Protein AF-0000000067248033 (afdb_homodimer)

Radius of gyration: 39.48 Å; Cα contacts (8 Å, |Δi|>4): 2418; chains: 2; bounding box: 110×123×158 Å

Organism: Chlamydomonas reinhardtii (NCBI:txid3055)

Sequence (1042 aa):
MGVQPKLSKCLLALSTLALLACLPQAQSFDQSAPLQSVLKRLERQSDRYDADLTDLVAFPSVSALPDHLPHLLAAADWLVERLRQAGLQNMEILPTEGPHPVVYAEWLSAPRAANGTAAPTVLIYGHYDVQPVDPLELWDTPPFQVVKRDGYYYGRGVDDDKGGLLEALQAVEAWLQETGTLPVNVKFLLEGQEEVMSPHLTPFLRRHAGRLAADLALSADGGQPAADRGGLSLGLRGVVGAQLEVVTAGTDMHSGMKGGAVANPNAVLAALLAGMHDPATHAITVQGFYDDVLPVTDQDRRDVEAYGFDAEQEMSDLGLYGHVGEQGYSVLEQRWHRPTLEVVGMSGGFTGEGIKTVIPARASAKISCRLVPKQTPADILDKLQKHVAAHCPAYARCSLSALGGGAFPWTNPRDSPALAAAAEVHEALSGRPPLFLRDGATIPALAAFQQELKVDTTKFGWGLSDKIHAPNERLLAEMYDKGRRAWAIILERLAVAHGTFDEAAFGTAGSAAGKGAHDELMGVQPKLSKCLLALSTLALLACLPQAQSFDQSAPLQSVLKRLERQSDRYDADLTDLVAFPSVSALPDHLPHLLAAADWLVERLRQAGLQNMEILPTEGPHPVVYAEWLSAPRAANGTAAPTVLIYGHYDVQPVDPLELWDTPPFQVVKRDGYYYGRGVDDDKGGLLEALQAVEAWLQETGTLPVNVKFLLEGQEEVMSPHLTPFLRRHAGRLAADLALSADGGQPAADRGGLSLGLRGVVGAQLEVVTAGTDMHSGMKGGAVANPNAVLAALLAGMHDPATHAITVQGFYDDVLPVTDQDRRDVEAYGFDAEQEMSDLGLYGHVGEQGYSVLEQRWHRPTLEVVGMSGGFTGEGIKTVIPARASAKISCRLVPKQTPADILDKLQKHVAAHCPAYARCSLSALGGGAFPWTNPRDSPALAAAAEVHEALSGRPPLFLRDGATIPALAAFQQELKVDTTKFGWGLSDKIHAPNERLLAEMYDKGRRAWAIILERLAVAHGTFDEAAFGTAGSAAGKGAHDEL

Secondary structure (DSSP, 8-state):
----------------------------PPPPHHHHHHHHHHHHTHHHHHHHHHHHHTS--BTT-GGGHHHHHHHHHHHHHHHHHTT-EEEEEE--SSS--EEEEEE--PPPPTTSPPPPEEEEEEE--B-----GGG-SS-TTS-EEETTEEESTTTTTTHHHHHHHHHHHHHHHHHHSS-SSEEEEEEES-GGGT-TTHHHHHHHTTTTT--SEEEESS---SBTTB-EEEEEE-EEEEEEEEEE--SS-EEHHHHTTSB--HHHHHHHHHHTTB-TTT--B-STTTTTTPPPPPHHHHHHHHHHT--HHHHHHHHT-S-B--STTS-HHHHHHHS---EEEEEEEE--SSS---EE-SEEEEEEEEEE-TT--HHHHHHHHHHHHHHH--TTSEEEEEEEEEEE--EE--TT-HHHHHHHHHHHHHHSSPPEEEEES---HHHHHIIIII---EEE------BTTTSTT-EEEHHHHHHHHHHHHHHHHHHHHHTT---GGGG--GGGGGGSSTTTT-/--------------------------------HHHHHHHHHHHHTHHHHHHHHHHHHTS--BTT-GGGHHHHHHHHHHHHHHHHHTT-EEEEEE--SSS--EEEEEE--PPPPTTSPPPPEEEEEEE--B-----GGG-SS-TTS-EEETTEEESTTTTTTHHHHHHHHHHHHHHHHHHSS-SSEEEEEEES-GGGT-TTHHHHHHHTTTTT--SEEEESS---SBTTB-EEEEEE-EEEEEEEEEE--SS-EEHHHHTTSB--HHHHHHHHHHTTB-TTT--B-STTTTTTPPPPPHHHHHHHHHHT--HHHHHHHHT-S-B--STTS-HHHHHHHS---EEEEEEEE--SSS---EE-SEEEEEEEEEE-TT--HHHHHHHHHHHHHHH--TTSEEEEEEEEEEE--EE--TT-HHHHHHHHHHHHHHSSPPEEEEES---HHHHHIIIII---EEE------BTTTSTT-EEEHHHHHHHHHHHHHHHHHHHHHTT---GGGG--GGGSSTTSGGG--

InterPro domains:
  IPR002933 Peptidase M20 [PF01546] (123-492)
  IPR011650 Peptidase M20, dimerisation domain [PF07687] (235-395)
  IPR051458 Cytosolic and Metallo Dipeptidase [PTHR43270] (31-494)

Nearest PDB structures (foldseek):
  3dlj-assembly3_A  TM=8.878E-01  e=5.928E-41  Homo sapiens
  3dlj-assembly3_B  TM=8.901E-01  e=8.765E-41  Homo sapiens
  4mmo-assembly1_A  TM=8.861E-01  e=3.312E-39  Saccharolobus solfataricus P2
  2pok-assembly1_B  TM=8.246E-01  e=1.142E-34  Streptococcus pneumoniae TIGR4
  4mmo-assembly1_B  TM=8.277E-01  e=6.440E-29  Saccharolobus solfataricus P2

Structure (mmCIF, N/CA/C/O backbone):
data_AF-0000000067248033-model_v1
#
loop_
_entity.id
_entity.type
_entity.pdbx_description
1 polymer 'Peptidase M20 dimerisation domain-containing protein'
#
loop_
_atom_site.group_PDB
_atom_site.id
_atom_site.type_symbol
_atom_site.label_atom_id
_atom_site.label_alt_id
_atom_site.label_comp_id
_atom_site.label_asym_id
_atom_site.label_entity_id
_atom_site.label_seq_id
_atom_site.pdbx_PDB_ins_code
_atom_site.Cartn_x
_atom_site.Cartn_y
_ato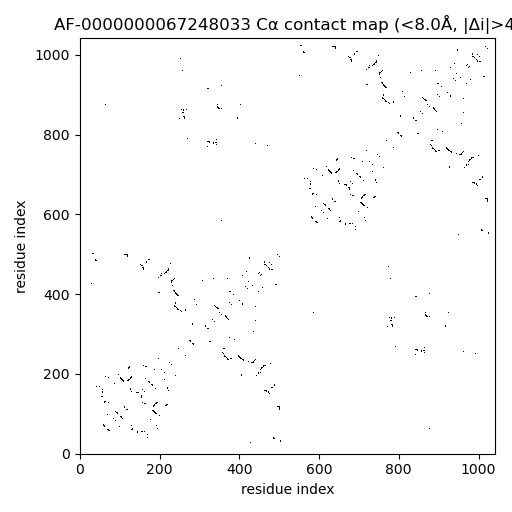m_site.Cartn_z
_atom_site.occupancy
_atom_site.B_iso_or_equiv
_atom_site.auth_seq_id
_atom_site.auth_comp_id
_atom_site.auth_asym_id
_atom_site.auth_atom_id
_atom_site.pdbx_PDB_model_num
ATOM 1 N N . MET A 1 1 ? 60.844 23.609 72.125 1 25.2 1 MET A N 1
ATOM 2 C CA . MET A 1 1 ? 59.688 24.078 72.875 1 25.2 1 MET A CA 1
ATOM 3 C C . MET A 1 1 ? 59 25.219 72.125 1 25.2 1 MET A C 1
ATOM 5 O O . MET A 1 1 ? 58.219 25.969 72.75 1 25.2 1 MET A O 1
ATOM 9 N N . GLY A 1 2 ? 59.406 25.391 70.812 1 28.91 2 GLY A N 1
ATOM 10 C CA . GLY A 1 2 ? 59.156 26.609 70.062 1 28.91 2 GLY A CA 1
ATOM 11 C C . GLY A 1 2 ? 57.656 26.859 69.875 1 28.91 2 GLY A C 1
ATOM 12 O O . GLY A 1 2 ? 56.875 25.922 69.812 1 28.91 2 GLY A O 1
ATOM 13 N N . VAL A 1 3 ? 57.25 28.047 70.312 1 31.11 3 VAL A N 1
ATOM 14 C CA . VAL A 1 3 ? 56.062 28.891 70.5 1 31.11 3 VAL A CA 1
ATOM 15 C C . VAL A 1 3 ? 55.312 29.031 69.188 1 31.11 3 VAL A C 1
ATOM 17 O O . VAL A 1 3 ? 55.812 29.641 68.188 1 31.11 3 VAL A O 1
ATOM 20 N N . GLN A 1 4 ? 54.719 27.891 68.625 1 26.83 4 GLN A N 1
ATOM 21 C CA . GLN A 1 4 ? 54.094 27.938 67.312 1 26.83 4 GLN A CA 1
ATOM 22 C C . GLN A 1 4 ? 52.906 28.891 67.312 1 26.83 4 GLN A C 1
ATOM 24 O O . GLN A 1 4 ? 52 28.781 68.125 1 26.83 4 GLN A O 1
ATOM 29 N N . PRO A 1 5 ? 52.969 30.109 66.812 1 26.28 5 PRO A N 1
ATOM 30 C CA . PRO A 1 5 ? 52 31.219 66.875 1 26.28 5 PRO A CA 1
ATOM 31 C C . PRO A 1 5 ? 50.656 30.906 66.188 1 26.28 5 PRO A C 1
ATOM 33 O O . PRO A 1 5 ? 50.625 30.734 65 1 26.28 5 PRO A O 1
ATOM 36 N N . LYS A 1 6 ? 50.062 29.75 66.312 1 24.97 6 LYS A N 1
ATOM 37 C CA . LYS A 1 6 ? 49.062 29.5 65.25 1 24.97 6 LYS A CA 1
ATOM 38 C C . LYS A 1 6 ? 48.094 30.672 65.125 1 24.97 6 LYS A C 1
ATOM 40 O O . LYS A 1 6 ? 47.781 31.344 66.125 1 24.97 6 LYS A O 1
ATOM 45 N N . LEU A 1 7 ? 47.531 31.062 63.875 1 24 7 LEU A N 1
ATOM 46 C CA . LEU A 1 7 ? 46.812 32 63 1 24 7 LEU A CA 1
ATOM 47 C C . LEU A 1 7 ? 45.344 32.094 63.406 1 24 7 LEU A C 1
ATOM 49 O O . LEU A 1 7 ? 44.688 31.062 63.594 1 24 7 LEU A O 1
ATOM 53 N N . SER A 1 8 ? 44.938 33.094 64.062 1 21.25 8 SER A N 1
ATOM 54 C CA . SER A 1 8 ? 43.594 33.469 64.5 1 21.25 8 SER A CA 1
ATOM 55 C C . SER A 1 8 ? 42.656 33.594 63.281 1 21.25 8 SER A C 1
ATOM 57 O O . SER A 1 8 ? 42.938 34.375 62.375 1 21.25 8 SER A O 1
ATOM 59 N N . LYS A 1 9 ? 42.094 32.438 62.812 1 27.03 9 LYS A N 1
ATOM 60 C CA . LYS A 1 9 ? 41.125 32.344 61.719 1 27.03 9 LYS A CA 1
ATOM 61 C C . LYS A 1 9 ? 40 33.375 61.906 1 27.03 9 LYS A C 1
ATOM 63 O O . LYS A 1 9 ? 39.281 33.344 62.906 1 27.03 9 LYS A O 1
ATOM 68 N N . CYS A 1 10 ? 40.188 34.656 61.469 1 22.3 10 CYS A N 1
ATOM 69 C CA . CYS A 1 10 ? 39.188 35.719 61.344 1 22.3 10 CYS A CA 1
ATOM 70 C C . CYS A 1 10 ? 37.938 35.219 60.625 1 22.3 10 CYS A C 1
ATOM 72 O O . CYS A 1 10 ? 38.062 34.719 59.5 1 22.3 10 CYS A O 1
ATOM 74 N N . LEU A 1 11 ? 36.906 34.844 61.281 1 27.97 11 LEU A N 1
ATOM 75 C CA . LEU A 1 11 ? 35.531 34.469 60.906 1 27.97 11 LEU A CA 1
ATOM 76 C C . LEU A 1 11 ? 34.875 35.594 60.125 1 27.97 11 LEU A C 1
ATOM 78 O O . LEU A 1 11 ? 34.562 36.656 60.688 1 27.97 11 LEU A O 1
ATOM 82 N N . LEU A 1 12 ? 35.469 35.969 58.938 1 28.22 12 LEU A N 1
ATOM 83 C CA . LEU A 1 12 ? 34.719 36.938 58.125 1 28.22 12 LEU A CA 1
ATOM 84 C C . LEU A 1 12 ? 33.281 36.406 57.844 1 28.22 12 LEU A C 1
ATOM 86 O O . LEU A 1 12 ? 33.125 35.312 57.312 1 28.22 12 LEU A O 1
ATOM 90 N N . ALA A 1 13 ? 32.312 36.781 58.625 1 28.95 13 ALA A N 1
ATOM 91 C CA . ALA A 1 13 ? 30.875 36.625 58.438 1 28.95 13 ALA A CA 1
ATOM 92 C C . ALA A 1 13 ? 30.438 37.219 57.094 1 28.95 13 ALA A C 1
ATOM 94 O O . ALA A 1 13 ? 30.531 38.406 56.875 1 28.95 13 ALA A O 1
ATOM 95 N N . LEU A 1 14 ? 30.812 36.562 56 1 30.64 14 LEU A N 1
ATOM 96 C CA . LEU A 1 14 ? 30.297 36.906 54.656 1 30.64 14 LEU A CA 1
ATOM 97 C C . LEU A 1 14 ? 28.781 37.062 54.719 1 30.64 14 LEU A C 1
ATOM 99 O O . LEU A 1 14 ? 28.062 36.125 55.062 1 30.64 14 LEU A O 1
ATOM 103 N N . SER A 1 15 ? 28.281 38.281 55.062 1 29.05 15 SER A N 1
ATOM 104 C CA . SER A 1 15 ? 26.891 38.625 54.906 1 29.05 15 SER A CA 1
ATOM 105 C C . SER A 1 15 ? 26.422 38.375 53.469 1 29.05 15 SER A C 1
ATOM 107 O O . SER A 1 15 ? 27 38.875 52.5 1 29.05 15 SER A O 1
ATOM 109 N N . THR A 1 16 ? 26.031 37.156 53.219 1 32.69 16 THR A N 1
ATOM 110 C CA . THR A 1 16 ? 25.359 36.812 51.969 1 32.69 16 THR A CA 1
ATOM 111 C C . THR A 1 16 ? 24.219 37.781 51.688 1 32.69 16 THR A C 1
ATOM 113 O O . THR A 1 16 ? 23.234 37.812 52.406 1 32.69 16 THR A O 1
ATOM 116 N N . LEU A 1 17 ? 24.5 39.031 51.25 1 30.44 17 LEU A N 1
ATOM 117 C CA . LEU A 1 17 ? 23.453 39.844 50.656 1 30.44 17 LEU A CA 1
ATOM 118 C C . LEU A 1 17 ? 22.672 39.062 49.625 1 30.44 17 LEU A C 1
ATOM 120 O O . LEU A 1 17 ? 23.234 38.656 48.594 1 30.44 17 LEU A O 1
ATOM 124 N N . ALA A 1 18 ? 21.672 38.375 50.062 1 32.44 18 ALA A N 1
ATOM 125 C CA . ALA A 1 18 ? 20.672 37.781 49.156 1 32.44 18 ALA A CA 1
ATOM 126 C C . ALA A 1 18 ? 20.141 38.844 48.188 1 32.44 18 ALA A C 1
ATOM 128 O O . ALA A 1 18 ? 19.469 39.781 48.594 1 32.44 18 ALA A O 1
ATOM 129 N N . LEU A 1 19 ? 20.938 39.125 47.188 1 30.83 19 LEU A N 1
ATOM 130 C CA . LEU A 1 19 ? 20.312 39.844 46.062 1 30.83 19 LEU A CA 1
ATOM 131 C C . LEU A 1 19 ? 19 39.188 45.688 1 30.83 19 LEU A C 1
ATOM 133 O O . LEU A 1 19 ? 19 38.062 45.156 1 30.83 19 LEU A O 1
ATOM 137 N N . LEU A 1 20 ? 17.984 39.375 46.438 1 30.14 20 LEU A N 1
ATOM 138 C CA . LEU A 1 20 ? 16.672 39.094 45.875 1 30.14 20 LEU A CA 1
ATOM 139 C C . LEU A 1 20 ? 16.547 39.625 44.469 1 30.14 20 LEU A C 1
ATOM 141 O O . LEU A 1 20 ? 16.578 40.844 44.25 1 30.14 20 LEU A O 1
ATOM 145 N N . ALA A 1 21 ? 17.031 38.875 43.5 1 32.47 21 ALA A N 1
ATOM 146 C CA . ALA A 1 21 ? 16.672 39.156 42.125 1 32.47 21 ALA A CA 1
ATOM 147 C C . ALA A 1 21 ? 15.211 39.562 42 1 32.47 21 ALA A C 1
ATOM 149 O O . ALA A 1 21 ? 14.32 38.812 42.406 1 32.47 21 ALA A O 1
ATOM 150 N N . CYS A 1 22 ? 15.008 40.844 42.219 1 30.5 22 CYS A N 1
ATOM 151 C CA . CYS A 1 22 ? 13.703 41.344 41.781 1 30.5 22 CYS A CA 1
ATOM 152 C C . CYS A 1 22 ? 13.227 40.625 40.531 1 30.5 22 CYS A C 1
ATOM 154 O O . CYS A 1 22 ? 13.773 40.844 39.438 1 30.5 22 CYS A O 1
ATOM 156 N N . LEU A 1 23 ? 12.898 39.406 40.719 1 34.84 23 LEU A N 1
ATOM 157 C CA . LEU A 1 23 ? 12.195 38.844 39.562 1 34.84 23 LEU A CA 1
ATOM 158 C C . LEU A 1 23 ? 11.219 39.844 38.969 1 34.84 23 LEU A C 1
ATOM 160 O O . LEU A 1 23 ? 10.492 40.531 39.719 1 34.84 23 LEU A O 1
ATOM 164 N N . PRO A 1 24 ? 11.578 40.438 37.844 1 34.62 24 PRO A N 1
ATOM 165 C CA . PRO A 1 24 ? 10.555 41.312 37.281 1 34.62 24 PRO A CA 1
ATOM 166 C C . PRO A 1 24 ? 9.141 40.781 37.531 1 34.62 24 PRO A C 1
ATOM 168 O O . PRO A 1 24 ? 8.883 39.594 37.438 1 34.62 24 PRO A O 1
ATOM 171 N N . GLN A 1 25 ? 8.5 41.344 38.562 1 33.28 25 GLN A N 1
ATOM 172 C CA . GLN A 1 25 ? 7.086 41.062 38.75 1 33.28 25 GLN A CA 1
ATOM 173 C C . GLN A 1 25 ? 6.371 40.875 37.406 1 33.28 25 GLN A C 1
ATOM 175 O O . GLN A 1 25 ? 6.578 41.656 36.469 1 33.28 25 GLN A O 1
ATOM 180 N N . ALA A 1 26 ? 5.871 39.75 37.094 1 44.34 26 ALA A N 1
ATOM 181 C CA . ALA A 1 26 ? 4.918 39.531 36 1 44.34 26 ALA A CA 1
ATOM 182 C C . ALA A 1 26 ? 4.016 40.75 35.812 1 44.34 26 ALA A C 1
ATOM 184 O O . ALA A 1 26 ? 3.318 41.156 36.75 1 44.34 26 ALA A O 1
ATOM 185 N N . GLN A 1 27 ? 4.434 41.781 35.062 1 44.78 27 GLN A N 1
ATOM 186 C CA . GLN A 1 27 ? 3.557 42.906 34.75 1 44.78 27 GLN A CA 1
ATOM 187 C C . GLN A 1 27 ? 2.127 42.438 34.5 1 44.78 27 GLN A C 1
ATOM 189 O O . GLN A 1 27 ? 1.82 41.875 33.438 1 44.78 27 GLN A O 1
ATOM 194 N N . SER A 1 28 ? 1.428 42 35.406 1 55.28 28 SER A N 1
ATOM 195 C CA . SER A 1 28 ? 0.002 41.688 35.375 1 55.28 28 SER A CA 1
ATOM 196 C C . SER A 1 28 ? -0.812 42.875 34.875 1 55.28 28 SER A C 1
ATOM 198 O O . SER A 1 28 ? -0.702 43.969 35.438 1 55.28 28 SER A O 1
ATOM 200 N N . PHE A 1 29 ? -0.969 42.906 33.531 1 64.62 29 PHE A N 1
ATOM 201 C CA . PHE A 1 29 ? -1.858 44 33.125 1 64.62 29 PHE A CA 1
ATOM 202 C C . PHE A 1 29 ? -3.176 43.938 33.875 1 64.62 29 PHE A C 1
ATOM 204 O O . PHE A 1 29 ? -3.615 42.844 34.281 1 64.62 29 PHE A O 1
ATOM 211 N N . ASP A 1 30 ? -3.52 45 34.312 1 70.38 30 ASP A N 1
ATOM 212 C CA . ASP A 1 30 ? -4.812 45.094 35 1 70.38 30 ASP A CA 1
ATOM 213 C C . ASP A 1 30 ? -5.957 44.781 34.031 1 70.38 30 ASP A C 1
ATOM 215 O O . ASP A 1 30 ? -6.113 45.438 33 1 70.38 30 ASP A O 1
ATOM 219 N N . GLN A 1 31 ? -6.637 43.781 34.281 1 81.5 31 GLN A N 1
ATOM 220 C CA . GLN A 1 31 ? -7.82 43.406 33.5 1 81.5 31 GLN A CA 1
ATOM 221 C C . GLN A 1 31 ? -8.938 44.438 33.688 1 81.5 31 GLN A C 1
ATOM 223 O O . GLN A 1 31 ? -9.219 44.844 34.812 1 81.5 31 GLN A O 1
ATOM 228 N N . SER A 1 32 ? -9.438 44.844 32.562 1 88.94 32 SER A N 1
ATOM 229 C CA . SER A 1 32 ? -10.547 45.781 32.656 1 88.94 32 SER A CA 1
ATOM 230 C C . SER A 1 32 ? -11.797 45.125 33.219 1 88.94 32 SER A C 1
ATOM 232 O O . SER A 1 32 ? -11.883 43.875 33.281 1 88.94 32 SER A O 1
ATOM 234 N N . ALA A 1 33 ? -12.75 45.906 33.562 1 91.19 33 ALA A N 1
ATOM 235 C CA . ALA A 1 33 ? -14 45.375 34.125 1 91.19 33 ALA A CA 1
ATOM 236 C C . ALA A 1 33 ? -14.766 44.562 33.094 1 91.19 33 ALA A C 1
ATOM 238 O O . ALA A 1 33 ? -15.25 43.469 33.375 1 91.19 33 ALA A O 1
ATOM 239 N N . PRO A 1 34 ? -14.867 45.062 31.875 1 93.81 34 PRO A N 1
ATOM 240 C CA . PRO A 1 34 ? -15.547 44.25 30.875 1 93.81 34 PRO A CA 1
ATOM 241 C C . PRO A 1 34 ? -14.852 42.906 30.625 1 93.81 34 PRO A C 1
ATOM 243 O O . PRO A 1 34 ? -15.523 41.875 30.484 1 93.81 34 PRO A O 1
ATOM 246 N N . LEU A 1 35 ? -13.586 42.906 30.609 1 96.19 35 LEU A N 1
ATOM 247 C CA . LEU A 1 35 ? -12.859 41.656 30.406 1 96.19 35 LEU A CA 1
ATOM 248 C C . LEU A 1 35 ? -13.125 40.656 31.547 1 96.19 35 LEU A C 1
ATOM 250 O O . LEU A 1 35 ? -13.281 39.469 31.297 1 96.19 35 LEU A O 1
ATOM 254 N N . GLN A 1 36 ? -13.125 41.156 32.719 1 95.69 36 GLN A N 1
ATOM 255 C CA . GLN A 1 36 ? -13.414 40.312 33.875 1 95.69 36 GLN A CA 1
ATOM 256 C C . GLN A 1 36 ? -14.781 39.625 33.719 1 95.69 36 GLN A C 1
ATOM 258 O O . GLN A 1 36 ? -14.938 38.438 34.031 1 95.69 36 GLN A O 1
ATOM 263 N N . SER A 1 37 ? -15.758 40.375 33.281 1 95.81 37 SER A N 1
ATOM 264 C CA . SER A 1 37 ? -17.094 39.844 33.062 1 95.81 37 SER A CA 1
ATOM 265 C C . SER A 1 37 ? -17.094 38.781 31.953 1 95.81 37 SER A C 1
ATOM 267 O O . SER A 1 37 ? -17.797 37.781 32.031 1 95.81 37 SER A O 1
ATOM 269 N N . VAL A 1 38 ? -16.375 39.094 30.984 1 97.38 38 VAL A N 1
ATOM 270 C CA . VAL A 1 38 ? -16.266 38.188 29.859 1 97.38 38 VAL A CA 1
ATOM 271 C C . VAL A 1 38 ? -15.625 36.875 30.328 1 97.38 38 VAL A C 1
ATOM 273 O O . VAL A 1 38 ? -16.094 35.781 29.969 1 97.38 38 VAL A O 1
ATOM 276 N N . LEU A 1 39 ? -14.547 36.938 31.125 1 97.25 39 LEU A N 1
ATOM 277 C CA . LEU A 1 39 ? -13.859 35.75 31.609 1 97.25 39 LEU A CA 1
ATOM 278 C C . LEU A 1 39 ? -14.773 34.906 32.5 1 97.25 39 LEU A C 1
ATOM 280 O O . LEU A 1 39 ? -14.734 33.688 32.469 1 97.25 39 LEU A O 1
ATOM 284 N N . LYS A 1 40 ? -15.586 35.594 33.25 1 96.44 40 LYS A N 1
ATOM 285 C CA . LYS A 1 40 ? -16.562 34.906 34.094 1 96.44 40 LYS A CA 1
ATOM 286 C C . LYS A 1 40 ? -17.609 34.188 33.25 1 96.44 40 LYS A C 1
ATOM 288 O O . LYS A 1 40 ? -18.047 33.094 33.562 1 96.44 40 LYS A O 1
ATOM 293 N N . ARG A 1 41 ? -18.016 34.875 32.188 1 96.5 41 ARG A N 1
ATOM 294 C CA . ARG A 1 41 ? -18.984 34.25 31.281 1 96.5 41 ARG A CA 1
ATOM 295 C C . ARG A 1 41 ? -18.406 32.969 30.656 1 96.5 41 ARG A C 1
ATOM 297 O O . ARG A 1 41 ? -19.109 31.984 30.547 1 96.5 41 ARG A O 1
ATOM 304 N N . LEU A 1 42 ? -17.219 33 30.281 1 97.38 42 LEU A N 1
ATOM 305 C CA . LEU A 1 42 ? -16.562 31.828 29.703 1 97.38 42 LEU A CA 1
ATOM 306 C C . LEU A 1 42 ? -16.547 30.656 30.672 1 97.38 42 LEU A C 1
ATOM 308 O O . LEU A 1 42 ? -16.75 29.516 30.281 1 97.38 42 LEU A O 1
ATOM 312 N N . GLU A 1 43 ? -16.312 30.953 31.906 1 94.69 43 GLU A N 1
ATOM 313 C CA . GLU A 1 43 ? -16.281 29.922 32.938 1 94.69 43 GLU A CA 1
ATOM 314 C C . GLU A 1 43 ? -17.656 29.281 33.125 1 94.69 43 GLU A C 1
ATOM 316 O O . GLU A 1 43 ? -17.75 28.062 33.344 1 94.69 43 GLU A O 1
ATOM 321 N N . ARG A 1 44 ? -18.641 30 32.969 1 94.25 44 ARG A N 1
ATOM 322 C CA . ARG A 1 44 ? -20 29.547 33.219 1 94.25 44 ARG A CA 1
ATOM 323 C C . ARG A 1 44 ? -20.531 28.734 32.031 1 94.25 44 ARG A C 1
ATOM 325 O O . ARG A 1 44 ? -21.469 27.953 32.188 1 94.25 44 ARG A O 1
ATOM 332 N N . GLN A 1 45 ? -19.938 28.812 30.938 1 93.62 45 GLN A N 1
ATOM 333 C CA . GLN A 1 45 ? -20.484 28.203 29.734 1 93.62 45 GLN A CA 1
ATOM 334 C C . GLN A 1 45 ? -19.672 26.969 29.328 1 93.62 45 GLN A C 1
ATOM 336 O O . GLN A 1 45 ? -19.781 26.5 28.188 1 93.62 45 GLN A O 1
ATOM 341 N N . SER A 1 46 ? -18.969 26.453 30.188 1 89.06 46 SER A N 1
ATOM 342 C CA . SER A 1 46 ? -18.031 25.359 29.891 1 89.06 46 SER A CA 1
ATOM 343 C C . SER A 1 46 ? -18.766 24.172 29.281 1 89.06 46 SER A C 1
ATOM 345 O O . SER A 1 46 ? -18.281 23.547 28.328 1 89.06 46 SER A O 1
ATOM 347 N N . ASP A 1 47 ? -19.938 23.766 29.766 1 90.19 47 ASP A N 1
ATOM 348 C CA . ASP A 1 47 ? -20.688 22.609 29.281 1 90.19 47 ASP A CA 1
ATOM 349 C C . ASP A 1 47 ? -21.125 22.828 27.828 1 90.19 47 ASP A C 1
ATOM 351 O O . ASP A 1 47 ? -21.094 21.891 27.016 1 90.19 47 ASP A O 1
ATOM 355 N N . ARG A 1 48 ? -21.531 23.984 27.562 1 95.06 48 ARG A N 1
ATOM 356 C CA . ARG A 1 48 ? -21.953 24.312 26.203 1 95.06 48 ARG A CA 1
ATOM 357 C C . ARG A 1 48 ? -20.766 24.219 25.234 1 95.06 48 ARG A C 1
ATOM 359 O O . ARG A 1 48 ? -20.938 23.828 24.078 1 95.06 48 ARG A O 1
ATOM 366 N N . TYR A 1 49 ? -19.703 24.562 25.719 1 96.81 49 TYR A N 1
ATOM 367 C CA . TYR A 1 49 ? -18.516 24.547 24.875 1 96.81 49 TYR A CA 1
ATOM 368 C C . TYR A 1 49 ? -18.094 23.109 24.562 1 96.81 49 TYR A C 1
ATOM 370 O O . TYR A 1 49 ? -17.609 22.828 23.469 1 96.81 49 TYR A O 1
ATOM 378 N N . ASP A 1 50 ? -18.297 22.219 25.469 1 96.81 50 ASP A N 1
ATOM 379 C CA . ASP A 1 50 ? -18.078 20.797 25.203 1 96.81 50 ASP A CA 1
ATOM 380 C C . ASP A 1 50 ? -18.984 20.312 24.078 1 96.81 50 ASP A C 1
ATOM 382 O O . ASP A 1 50 ? -18.547 19.531 23.219 1 96.81 50 ASP A O 1
ATOM 386 N N . ALA A 1 51 ? -20.156 20.719 24.109 1 97.56 51 ALA A N 1
ATOM 387 C CA . ALA A 1 51 ? -21.125 20.328 23.094 1 97.56 51 ALA A CA 1
ATOM 388 C C . ALA A 1 51 ? -20.719 20.844 21.719 1 97.56 51 ALA A C 1
ATOM 390 O O . ALA A 1 51 ? -20.891 20.141 20.719 1 97.56 51 ALA A O 1
ATOM 391 N N . ASP A 1 52 ? -20.203 22.078 21.672 1 98.25 52 ASP A N 1
ATOM 392 C CA . ASP A 1 52 ? -19.719 22.641 20.406 1 98.25 52 ASP A CA 1
ATOM 393 C C . ASP A 1 52 ? -18.672 21.734 19.766 1 98.25 52 ASP A C 1
ATOM 395 O O . ASP A 1 52 ? -18.734 21.438 18.578 1 98.25 52 ASP A O 1
ATOM 399 N N . LEU A 1 53 ? -17.703 21.359 20.609 1 98.56 53 LEU A N 1
ATOM 400 C CA . LEU A 1 53 ? -16.594 20.531 20.125 1 98.56 53 LEU A CA 1
ATOM 401 C C . LEU A 1 53 ? -17.109 19.172 19.641 1 98.56 53 LEU A C 1
ATOM 403 O O . LEU A 1 53 ? -16.703 18.703 18.578 1 98.56 53 LEU A O 1
ATOM 407 N N . THR A 1 54 ? -18.016 18.562 20.391 1 98.38 54 THR A N 1
ATOM 408 C CA . THR A 1 54 ? -18.594 17.266 20.062 1 98.38 54 THR A CA 1
ATOM 409 C C . THR A 1 54 ? -19.344 17.344 18.734 1 98.38 54 THR A C 1
ATOM 411 O O . THR A 1 54 ? -19.172 16.484 17.875 1 98.38 54 THR A O 1
ATOM 414 N N . ASP A 1 55 ? -20.109 18.359 18.547 1 98.62 55 ASP A N 1
ATOM 415 C CA . ASP A 1 55 ? -20.922 18.516 17.359 1 98.62 55 ASP A CA 1
ATOM 416 C C . ASP A 1 55 ? -20.047 18.703 16.109 1 98.62 55 ASP A C 1
ATOM 418 O O . ASP A 1 55 ? -20.281 18.047 15.094 1 98.62 55 ASP A O 1
ATOM 422 N N . LEU A 1 56 ? -19.109 19.578 16.234 1 98.81 56 LEU A N 1
ATOM 423 C CA . LEU A 1 56 ? -18.297 19.891 15.07 1 98.81 56 LEU A CA 1
ATOM 424 C C . LEU A 1 56 ? -17.422 18.703 14.672 1 98.81 56 LEU A C 1
ATOM 426 O O . LEU A 1 56 ? -17.25 18.438 13.484 1 98.81 56 LEU A O 1
ATOM 430 N N . VAL A 1 57 ? -16.891 17.969 15.656 1 98.81 57 VAL A N 1
ATOM 431 C CA . VAL A 1 57 ? -16.016 16.828 15.406 1 98.81 57 VAL A CA 1
ATOM 432 C C . VAL A 1 57 ? -16.812 15.695 14.773 1 98.81 57 VAL A C 1
ATOM 434 O O . VAL A 1 57 ? -16.266 14.906 14 1 98.81 57 VAL A O 1
ATOM 437 N N . ALA A 1 58 ? -18.078 15.648 14.984 1 98.69 58 ALA A N 1
ATOM 438 C CA . ALA A 1 58 ? -18.938 14.57 14.492 1 98.69 58 ALA A CA 1
ATOM 439 C C . ALA A 1 58 ? -19.016 14.586 12.969 1 98.69 58 ALA A C 1
ATOM 441 O O . ALA A 1 58 ? -19.422 13.594 12.352 1 98.69 58 ALA A O 1
ATOM 442 N N . PHE A 1 59 ? -18.703 15.742 12.328 1 98.69 59 PHE A N 1
ATOM 443 C CA . PHE A 1 59 ? -18.625 15.789 10.875 1 98.69 59 PHE A CA 1
ATOM 444 C C . PHE A 1 59 ? -17.266 15.281 10.383 1 98.69 59 PHE A C 1
ATOM 446 O O . PHE A 1 59 ? -16.234 15.906 10.633 1 98.69 59 PHE A O 1
ATOM 453 N N . PRO A 1 60 ? -17.188 14.156 9.703 1 98.5 60 PRO A N 1
ATOM 454 C CA . PRO A 1 60 ? -15.922 13.695 9.133 1 98.5 60 PRO A CA 1
ATOM 455 C C . PRO A 1 60 ? -15.484 14.523 7.918 1 98.5 60 PRO A C 1
ATOM 457 O O . PRO A 1 60 ? -15.43 14 6.805 1 98.5 60 PRO A O 1
ATOM 460 N N . SER A 1 61 ? -15.109 15.75 8.141 1 98.56 61 SER A N 1
ATOM 461 C CA . SER A 1 61 ? -14.766 16.688 7.074 1 98.56 61 SER A CA 1
ATOM 462 C C . SER A 1 61 ? -13.352 16.453 6.57 1 98.56 61 SER A C 1
ATOM 464 O O . SER A 1 61 ? -12.508 17.359 6.621 1 98.56 61 SER A O 1
ATOM 466 N N . VAL A 1 62 ? -13.125 15.297 5.992 1 97.69 62 VAL A N 1
ATOM 467 C CA . VAL A 1 62 ? -11.812 14.906 5.496 1 97.69 62 VAL A CA 1
ATOM 468 C C . VAL A 1 62 ? -11.609 15.438 4.078 1 97.69 62 VAL A C 1
ATOM 470 O O . VAL A 1 62 ? -12.086 14.836 3.111 1 97.69 62 VAL A O 1
ATOM 473 N N . SER A 1 63 ? -10.766 16.422 3.961 1 96.56 63 SER A N 1
ATOM 474 C CA . SER A 1 63 ? -10.641 17.125 2.697 1 96.56 63 SER A CA 1
ATOM 475 C C . SER A 1 63 ? -9.891 16.297 1.662 1 96.56 63 SER A C 1
ATOM 477 O O . SER A 1 63 ? -10.102 16.453 0.458 1 96.56 63 SER A O 1
ATOM 479 N N . ALA A 1 64 ? -9.062 15.375 2.08 1 93.5 64 ALA A N 1
ATOM 480 C CA . ALA A 1 64 ? -8.258 14.57 1.159 1 93.5 64 ALA A CA 1
ATOM 481 C C . ALA A 1 64 ? -9.125 13.555 0.419 1 93.5 64 ALA A C 1
ATOM 483 O O . ALA A 1 64 ? -8.719 13.016 -0.613 1 93.5 64 ALA A O 1
ATOM 484 N N . LEU A 1 65 ? -10.336 13.273 0.945 1 94.31 65 LEU A N 1
ATOM 485 C CA . LEU A 1 65 ? -11.18 12.211 0.409 1 94.31 65 LEU A CA 1
ATOM 486 C C . LEU A 1 65 ? -12.43 12.789 -0.245 1 94.31 65 LEU A C 1
ATOM 488 O O . LEU A 1 65 ? -13.297 13.328 0.44 1 94.31 65 LEU A O 1
ATOM 492 N N . PRO A 1 66 ? -12.594 12.57 -1.535 1 93.75 66 PRO A N 1
ATOM 493 C CA . PRO A 1 66 ? -13.742 13.141 -2.238 1 93.75 66 PRO A CA 1
ATOM 494 C C . PRO A 1 66 ? -15.078 12.656 -1.677 1 93.75 66 PRO A C 1
ATOM 496 O O . PRO A 1 66 ? -16.047 13.422 -1.639 1 93.75 66 PRO A O 1
ATOM 499 N N . ASP A 1 67 ? -15.094 11.453 -1.184 1 94.94 67 ASP A N 1
ATOM 500 C CA . ASP A 1 67 ? -16.328 10.891 -0.67 1 94.94 67 ASP A CA 1
ATOM 501 C C . ASP A 1 67 ? -16.766 11.57 0.627 1 94.94 67 ASP A C 1
ATOM 503 O O . ASP A 1 67 ? -17.906 11.422 1.071 1 94.94 67 ASP A O 1
ATOM 507 N N . HIS A 1 68 ? -15.938 12.367 1.219 1 97.31 68 HIS A N 1
ATOM 508 C CA . HIS A 1 68 ? -16.234 13.047 2.473 1 97.31 68 HIS A CA 1
ATOM 509 C C . HIS A 1 68 ? -16.703 14.477 2.227 1 97.31 68 HIS A C 1
ATOM 511 O O . HIS A 1 68 ? -17.031 15.203 3.17 1 97.31 68 HIS A O 1
ATOM 517 N N . LEU A 1 69 ? -16.812 14.898 0.976 1 97.38 69 LEU A N 1
ATOM 518 C CA . LEU A 1 69 ? -17.188 16.266 0.631 1 97.38 69 LEU A CA 1
ATOM 519 C C . LEU A 1 69 ? -18.547 16.625 1.246 1 97.38 69 LEU A C 1
ATOM 521 O O . LEU A 1 69 ? -18.703 17.719 1.792 1 97.38 69 LEU A O 1
ATOM 525 N N . PRO A 1 70 ? -19.531 15.734 1.246 1 98.31 70 PRO A N 1
ATOM 526 C CA . PRO A 1 70 ? -20.812 16.109 1.873 1 98.31 70 PRO A CA 1
ATOM 527 C C . PRO A 1 70 ? -20.656 16.422 3.359 1 98.31 70 PRO A C 1
ATOM 529 O O . PRO A 1 70 ? -21.328 17.312 3.875 1 98.31 70 PRO A O 1
ATOM 532 N N . HIS A 1 71 ? -19.797 15.703 4.031 1 98.56 71 HIS A N 1
ATOM 533 C CA . HIS A 1 71 ? -19.547 15.945 5.449 1 98.56 71 HIS A CA 1
ATOM 534 C C . HIS A 1 71 ? -18.859 17.281 5.668 1 98.56 71 HIS A C 1
ATOM 536 O O . HIS A 1 71 ? -19.141 17.984 6.648 1 98.56 71 HIS A O 1
ATOM 542 N N . LEU A 1 72 ? -18 17.578 4.766 1 98.69 72 LEU A N 1
ATOM 543 C CA . LEU A 1 72 ? -17.281 18.859 4.852 1 98.69 72 LEU A CA 1
ATOM 544 C C . LEU A 1 72 ? -18.234 20.031 4.652 1 98.69 72 LEU A C 1
ATOM 546 O O . LEU A 1 72 ? -18.172 21.016 5.391 1 98.69 72 LEU A O 1
ATOM 550 N N . LEU A 1 73 ? -19.094 19.891 3.695 1 98.62 73 LEU A N 1
ATOM 551 C CA . LEU A 1 73 ? -20.078 20.938 3.436 1 98.62 73 LEU A CA 1
ATOM 552 C C . LEU A 1 73 ? -21.047 21.062 4.605 1 98.62 73 LEU A C 1
ATOM 554 O O . LEU A 1 73 ? -21.453 22.188 4.961 1 98.62 73 LEU A O 1
ATOM 558 N N . ALA A 1 74 ? -21.375 19.938 5.199 1 98.75 74 ALA A N 1
ATOM 559 C CA . ALA A 1 74 ? -22.25 19.969 6.371 1 98.75 74 ALA A CA 1
ATOM 560 C C . ALA A 1 74 ? -21.562 20.688 7.543 1 98.75 74 ALA A C 1
ATOM 562 O O . ALA A 1 74 ? -22.219 21.391 8.312 1 98.75 74 ALA A O 1
ATOM 563 N N . ALA A 1 75 ? -20.328 20.484 7.699 1 98.88 75 ALA A N 1
ATOM 564 C CA . ALA A 1 75 ? -19.562 21.188 8.727 1 98.88 75 ALA A CA 1
ATOM 565 C C . ALA A 1 75 ? -19.562 22.688 8.484 1 98.88 75 ALA A C 1
ATOM 567 O O . ALA A 1 75 ? -19.688 23.484 9.422 1 98.88 75 ALA A O 1
ATOM 568 N N . ALA A 1 76 ? -19.422 23.047 7.266 1 98.88 76 ALA A N 1
ATOM 569 C CA . ALA A 1 76 ? -19.469 24.469 6.902 1 98.88 76 ALA A CA 1
ATOM 570 C C . ALA A 1 76 ? -20.812 25.078 7.277 1 98.88 76 ALA A C 1
ATOM 572 O O . ALA A 1 76 ? -20.875 26.172 7.828 1 98.88 76 ALA A O 1
ATOM 573 N N . ASP A 1 77 ? -21.859 24.359 6.965 1 98.75 77 ASP A N 1
ATOM 574 C CA . ASP A 1 77 ? -23.203 24.812 7.309 1 98.75 77 ASP A CA 1
ATOM 575 C C . ASP A 1 77 ? -23.359 24.969 8.82 1 98.75 77 ASP A C 1
ATOM 577 O O . ASP A 1 77 ? -23.938 25.953 9.289 1 98.75 77 ASP A O 1
ATOM 581 N N . TRP A 1 78 ? -22.859 24.016 9.484 1 98.88 78 TRP A N 1
ATOM 582 C CA . TRP A 1 78 ? -22.922 24.062 10.945 1 98.88 78 TRP A CA 1
ATOM 583 C C . TRP A 1 78 ? -22.188 25.297 11.469 1 98.88 78 TRP A C 1
ATOM 585 O O . TRP A 1 78 ? -22.656 25.953 12.398 1 98.88 78 TRP A O 1
ATOM 595 N N . LEU A 1 79 ? -21.094 25.594 10.914 1 98.88 79 LEU A N 1
ATOM 596 C CA . LEU A 1 79 ? -20.297 26.734 11.344 1 98.88 79 LEU A CA 1
ATOM 597 C C . LEU A 1 79 ? -21.031 28.047 11.086 1 98.88 79 LEU A C 1
ATOM 599 O O . LEU A 1 79 ? -20.969 28.953 11.906 1 98.88 79 LEU A O 1
ATOM 603 N N . VAL A 1 80 ? -21.641 28.125 9.953 1 98.75 80 VAL A N 1
ATOM 604 C CA . VAL A 1 80 ? -22.406 29.328 9.648 1 98.75 80 VAL A CA 1
ATOM 605 C C . VAL A 1 80 ? -23.469 29.547 10.734 1 98.75 80 VAL A C 1
ATOM 607 O O . VAL A 1 80 ? -23.609 30.672 11.234 1 98.75 80 VAL A O 1
ATOM 610 N N . GLU A 1 81 ? -24.125 28.531 11.062 1 98.62 81 GLU A N 1
ATOM 611 C CA . GLU A 1 81 ? -25.172 28.641 12.086 1 98.62 81 GLU A CA 1
ATOM 612 C C . GLU A 1 81 ? -24.562 28.984 13.453 1 98.62 81 GLU A C 1
ATOM 614 O O . GLU A 1 81 ? -25.156 29.734 14.227 1 98.62 81 GLU A O 1
ATOM 619 N N . ARG A 1 82 ? -23.484 28.359 13.734 1 98.56 82 ARG A N 1
ATOM 620 C CA . ARG A 1 82 ? -22.844 28.609 15.023 1 98.56 82 ARG A CA 1
ATOM 621 C C . ARG A 1 82 ? -22.328 30.031 15.109 1 98.56 82 ARG A C 1
ATOM 623 O O . ARG A 1 82 ? -22.391 30.656 16.172 1 98.56 82 ARG A O 1
ATOM 630 N N . LEU A 1 83 ? -21.766 30.531 14.016 1 98.75 83 LEU A N 1
ATOM 631 C CA . LEU A 1 83 ? -21.328 31.922 13.938 1 98.75 83 LEU A CA 1
ATOM 632 C C . LEU A 1 83 ? -22.5 32.875 14.125 1 98.75 83 LEU A C 1
ATOM 634 O O . LEU A 1 83 ? -22.375 33.906 14.805 1 98.75 83 LEU A O 1
ATOM 638 N N . ARG A 1 84 ? -23.578 32.562 13.547 1 98.44 84 ARG A N 1
ATOM 639 C CA . ARG A 1 84 ? -24.797 33.344 13.703 1 98.44 84 ARG A CA 1
ATOM 640 C C . ARG A 1 84 ? -25.234 33.375 15.164 1 98.44 84 ARG A C 1
ATOM 642 O O . ARG A 1 84 ? -25.531 34.469 15.703 1 98.44 84 ARG A O 1
ATOM 649 N N . GLN A 1 85 ? -25.234 32.281 15.773 1 98.06 85 GLN A N 1
ATOM 650 C CA . GLN A 1 85 ? -25.625 32.188 17.172 1 98.06 85 GLN A CA 1
ATOM 651 C C . GLN A 1 85 ? -24.688 33 18.078 1 98.06 85 GLN A C 1
ATOM 653 O O . GLN A 1 85 ? -25.109 33.5 19.109 1 98.06 85 GLN A O 1
ATOM 658 N N . ALA A 1 86 ? -23.484 33.156 17.641 1 98.12 86 ALA A N 1
ATOM 659 C CA . ALA A 1 86 ? -22.484 33.906 18.422 1 98.12 86 ALA A CA 1
ATOM 660 C C . ALA A 1 86 ? -22.688 35.406 18.281 1 98.12 86 ALA A C 1
ATOM 662 O O . ALA A 1 86 ? -22.078 36.188 19 1 98.12 86 ALA A O 1
ATOM 663 N N . GLY A 1 87 ? -23.5 35.844 17.328 1 98.12 87 GLY A N 1
ATOM 664 C CA . GLY A 1 87 ? -23.812 37.25 17.172 1 98.12 87 GLY A CA 1
ATOM 665 C C . GLY A 1 87 ? -23.047 37.906 16.047 1 98.12 87 GLY A C 1
ATOM 666 O O . GLY A 1 87 ? -23.078 39.156 15.906 1 98.12 87 GLY A O 1
ATOM 667 N N . LEU A 1 88 ? -22.328 37.156 15.25 1 98.44 88 LEU A N 1
ATOM 668 C CA . LEU A 1 88 ? -21.609 37.688 14.109 1 98.44 88 LEU A CA 1
ATOM 669 C C . LEU A 1 88 ? -22.562 38.094 12.992 1 98.44 88 LEU A C 1
ATOM 671 O O . LEU A 1 88 ? -23.75 37.75 13.039 1 98.44 88 LEU A O 1
ATOM 675 N N . GLN A 1 89 ? -21.969 38.844 12.062 1 97.88 89 GLN A N 1
ATOM 676 C CA . GLN A 1 89 ? -22.766 39.375 10.961 1 97.88 89 GLN A CA 1
ATOM 677 C C . GLN A 1 89 ? -22.219 38.906 9.609 1 97.88 89 GLN A C 1
ATOM 679 O O . GLN A 1 89 ? -21.094 38.438 9.523 1 97.88 89 GLN A O 1
ATOM 684 N N . ASN A 1 90 ? -23.047 38.906 8.586 1 97.69 90 ASN A N 1
ATOM 685 C CA . ASN A 1 90 ? -22.703 38.656 7.191 1 97.69 90 ASN A CA 1
ATOM 686 C C . ASN A 1 90 ? -21.984 37.312 7.02 1 97.69 90 ASN A C 1
ATOM 688 O O . ASN A 1 90 ? -20.922 37.25 6.402 1 97.69 90 ASN A O 1
ATOM 692 N N . MET A 1 91 ? -22.578 36.312 7.676 1 97.25 91 MET A N 1
ATOM 693 C CA . MET A 1 91 ? -22.031 35 7.496 1 97.25 91 MET A CA 1
ATOM 694 C C . MET A 1 91 ? -22.266 34.469 6.078 1 97.25 91 MET A C 1
ATOM 696 O O . MET A 1 91 ? -23.344 34.688 5.52 1 97.25 91 MET A O 1
ATOM 700 N N . GLU A 1 92 ? -21.25 33.875 5.449 1 98.06 92 GLU A N 1
ATOM 701 C CA . GLU A 1 92 ? -21.359 33.312 4.098 1 98.06 92 GLU A CA 1
ATOM 702 C C . GLU A 1 92 ? -20.438 32.125 3.922 1 98.06 92 GLU A C 1
ATOM 704 O O . GLU A 1 92 ? -19.375 32.031 4.531 1 98.06 92 GLU A O 1
ATOM 709 N N . ILE A 1 93 ? -20.953 31.172 3.205 1 98.56 93 ILE A N 1
ATOM 710 C CA . ILE A 1 93 ? -20.078 30.141 2.652 1 98.56 93 ILE A CA 1
ATOM 711 C C . ILE A 1 93 ? -19.594 30.562 1.267 1 98.56 93 ILE A C 1
ATOM 713 O O . ILE A 1 93 ? -20.375 30.609 0.316 1 98.56 93 ILE A O 1
ATOM 717 N N . LEU A 1 94 ? -18.312 30.844 1.127 1 98.56 94 LEU A N 1
ATOM 718 C CA . LEU A 1 94 ? -17.75 31.359 -0.111 1 98.56 94 LEU A CA 1
ATOM 719 C C . LEU A 1 94 ? -17.062 30.25 -0.896 1 98.56 94 LEU A C 1
ATOM 721 O O . LEU A 1 94 ? -16.188 29.562 -0.367 1 98.56 94 LEU A O 1
ATOM 725 N N . PRO A 1 95 ? -17.438 30.125 -2.102 1 97.69 95 PRO A N 1
ATOM 726 C CA . PRO A 1 95 ? -16.812 29.078 -2.916 1 97.69 95 PRO A CA 1
ATOM 727 C C . PRO A 1 95 ? -15.359 29.391 -3.273 1 97.69 95 PRO A C 1
ATOM 729 O O . PRO A 1 95 ? -14.984 30.562 -3.361 1 97.69 95 PRO A O 1
ATOM 732 N N . THR A 1 96 ? -14.594 28.375 -3.395 1 97.75 96 THR A N 1
ATOM 733 C CA . THR A 1 96 ? -13.266 28.453 -3.99 1 97.75 96 THR A CA 1
ATOM 734 C C . THR A 1 96 ? -13.266 27.844 -5.391 1 97.75 96 THR A C 1
ATOM 736 O O . THR A 1 96 ? -14.32 27.469 -5.91 1 97.75 96 THR A O 1
ATOM 739 N N . GLU A 1 97 ? -12.023 27.828 -6 1 96.81 97 GLU A N 1
ATOM 740 C CA . GLU A 1 97 ? -11.922 27.188 -7.312 1 96.81 97 GLU A CA 1
ATOM 741 C C . GLU A 1 97 ? -11.969 25.672 -7.199 1 96.81 97 GLU A C 1
ATOM 743 O O . GLU A 1 97 ? -12.094 24.969 -8.203 1 96.81 97 GLU A O 1
ATOM 748 N N . GLY A 1 98 ? -11.914 25.203 -6 1 95.81 98 GLY A N 1
ATOM 749 C CA . GLY A 1 98 ? -12.047 23.781 -5.711 1 95.81 98 GLY A CA 1
ATOM 750 C C . GLY A 1 98 ? -13.312 23.438 -4.953 1 95.81 98 GLY A C 1
ATOM 751 O O . GLY A 1 98 ? -14.203 24.281 -4.816 1 95.81 98 GLY A O 1
ATOM 752 N N . PRO A 1 99 ? -13.383 22.188 -4.453 1 95.5 99 PRO A N 1
ATOM 753 C CA . PRO A 1 99 ? -14.625 21.734 -3.842 1 95.5 99 PRO A CA 1
ATOM 754 C C . PRO A 1 99 ? -14.797 22.219 -2.402 1 95.5 99 PRO A C 1
ATOM 756 O O . PRO A 1 99 ? -15.883 22.125 -1.839 1 95.5 99 PRO A O 1
ATOM 759 N N . HIS A 1 100 ? -13.797 22.703 -1.805 1 97.62 100 HIS A N 1
ATOM 760 C CA . HIS A 1 100 ? -13.828 23.031 -0.384 1 97.62 100 HIS A CA 1
ATOM 761 C C . HIS A 1 100 ? -14.039 24.531 -0.166 1 97.62 100 HIS A C 1
ATOM 763 O O . HIS A 1 100 ? -13.156 25.328 -0.481 1 97.62 100 HIS A O 1
ATOM 769 N N . PRO A 1 101 ? -15.078 24.969 0.445 1 98.44 101 PRO A N 1
ATOM 770 C CA . PRO A 1 101 ? -15.375 26.391 0.592 1 98.44 101 PRO A CA 1
ATOM 771 C C . PRO A 1 101 ? -14.75 27 1.842 1 98.44 101 PRO A C 1
ATOM 773 O O . PRO A 1 101 ? -14.211 26.281 2.684 1 98.44 101 PRO A O 1
ATOM 776 N N . VAL A 1 102 ? -14.797 28.344 1.851 1 98.69 102 VAL A N 1
ATOM 777 C CA . VAL A 1 102 ? -14.414 29.141 3.006 1 98.69 102 VAL A CA 1
ATOM 778 C C . VAL A 1 102 ? -15.656 29.672 3.713 1 98.69 102 VAL A C 1
ATOM 780 O O . VAL A 1 102 ? -16.594 30.125 3.061 1 98.69 102 VAL A O 1
ATOM 783 N N . VAL A 1 103 ? -15.711 29.484 5.016 1 98.88 103 VAL A N 1
ATOM 784 C CA . VAL A 1 103 ? -16.766 30.109 5.809 1 98.88 103 VAL A CA 1
ATOM 785 C C . VAL A 1 103 ? -16.297 31.484 6.305 1 98.88 103 VAL A C 1
ATOM 787 O O . VAL A 1 103 ? -15.227 31.594 6.891 1 98.88 103 VAL A O 1
ATOM 790 N N . TYR A 1 104 ? -17.094 32.469 6.035 1 98.75 104 TYR A N 1
ATOM 791 C CA . TYR A 1 104 ? -16.766 33.844 6.363 1 98.75 104 TYR A CA 1
ATOM 792 C C . TYR A 1 104 ? -17.812 34.438 7.309 1 98.75 104 TYR A C 1
ATOM 794 O O . TYR A 1 104 ? -18.984 34.125 7.238 1 98.75 104 TYR A O 1
ATOM 802 N N . ALA A 1 105 ? -17.422 35.312 8.227 1 98.81 105 ALA A N 1
ATOM 803 C CA . ALA A 1 105 ? -18.266 36.156 9.07 1 98.81 105 ALA A CA 1
ATOM 804 C C . ALA A 1 105 ? -17.516 37.375 9.578 1 98.81 105 ALA A C 1
ATOM 806 O O . ALA A 1 105 ? -16.281 37.406 9.531 1 98.81 105 ALA A O 1
ATOM 807 N N . GLU A 1 106 ? -18.281 38.406 10.016 1 98.69 106 GLU A N 1
ATOM 808 C CA . GLU A 1 106 ? -17.609 39.594 10.5 1 98.69 106 GLU A CA 1
ATOM 809 C C . GLU A 1 106 ? -18.438 40.312 11.57 1 98.69 106 GLU A C 1
ATOM 811 O O . GLU A 1 106 ? -19.625 40.031 11.719 1 98.69 106 GLU A O 1
ATOM 816 N N . TRP A 1 107 ? -17.859 41.062 12.359 1 98.62 107 TRP A N 1
ATOM 817 C CA . TRP A 1 107 ? -18.406 42.062 13.258 1 98.62 107 TRP A CA 1
ATOM 818 C C . TRP A 1 107 ? -17.547 43.344 13.227 1 98.62 107 TRP A C 1
ATOM 820 O O . TRP A 1 107 ? -16.453 43.375 13.805 1 98.62 107 TRP A O 1
ATOM 830 N N . LEU A 1 108 ? -18.047 44.438 12.586 1 98 108 LEU A N 1
ATOM 831 C CA . LEU A 1 108 ? -17.203 45.594 12.266 1 98 108 LEU A CA 1
ATOM 832 C C . LEU A 1 108 ? -17.719 46.844 12.969 1 98 108 LEU A C 1
ATOM 834 O O . LEU A 1 108 ? -17.625 47.938 12.422 1 98 108 LEU A O 1
ATOM 838 N N . SER A 1 109 ? -18.219 46.656 14.172 1 96.44 109 SER A N 1
ATOM 839 C CA . SER A 1 109 ? -18.828 47.781 14.875 1 96.44 109 SER A CA 1
ATOM 840 C C . SER A 1 109 ? -18.141 48.062 16.203 1 96.44 109 SER A C 1
ATOM 842 O O . SER A 1 109 ? -18.781 48.438 17.188 1 96.44 109 SER A O 1
ATOM 844 N N . ALA A 1 110 ? -16.859 47.75 16.219 1 96.19 110 ALA A N 1
ATOM 845 C CA . ALA A 1 110 ? -16.109 48.062 17.438 1 96.19 110 ALA A CA 1
ATOM 846 C C . ALA A 1 110 ? -16.094 49.562 17.703 1 96.19 110 ALA A C 1
ATOM 848 O O . ALA A 1 110 ? -16.016 50.375 16.766 1 96.19 110 ALA A O 1
ATOM 849 N N . PRO A 1 111 ? -16.125 49.906 18.984 1 93.56 111 PRO A N 1
ATOM 850 C CA . PRO A 1 111 ? -16.156 51.344 19.297 1 93.56 111 PRO A CA 1
ATOM 851 C C . PRO A 1 111 ? -14.867 52.062 18.906 1 93.56 111 PRO A C 1
ATOM 853 O O . PRO A 1 111 ? -13.781 51.5 19 1 93.56 111 PRO A O 1
ATOM 856 N N . ARG A 1 112 ? -15.078 53.25 18.484 1 91.62 112 ARG A N 1
ATOM 857 C CA . ARG A 1 112 ? -13.93 54.125 18.203 1 91.62 112 ARG A CA 1
ATOM 858 C C . ARG A 1 112 ? -13.359 54.719 19.484 1 91.62 112 ARG A C 1
ATOM 860 O O . ARG A 1 112 ? -14.078 54.875 20.484 1 91.62 112 ARG A O 1
ATOM 867 N N . ALA A 1 113 ? -12.102 54.938 19.391 1 88.94 113 ALA A N 1
ATOM 868 C CA . ALA A 1 113 ? -11.5 55.656 20.516 1 88.94 113 ALA A CA 1
ATOM 869 C C . ALA A 1 113 ? -12.102 57.031 20.688 1 88.94 113 ALA A C 1
ATOM 871 O O . ALA A 1 113 ? -12.805 57.531 19.797 1 88.94 113 ALA A O 1
ATOM 872 N N . ALA A 1 114 ? -11.781 57.625 21.812 1 83.75 114 ALA A N 1
ATOM 873 C CA . ALA A 1 114 ? -12.297 58.938 22.125 1 83.75 114 ALA A CA 1
ATOM 874 C C . ALA A 1 114 ? -11.852 59.969 21.078 1 83.75 114 ALA A C 1
ATOM 876 O O . ALA A 1 114 ? -12.586 60.906 20.75 1 83.75 114 ALA A O 1
ATOM 877 N N . ASN A 1 115 ? -10.742 59.719 20.5 1 86.88 115 ASN A N 1
ATOM 878 C CA . ASN A 1 115 ? -10.188 60.656 19.516 1 86.88 115 ASN A CA 1
ATOM 879 C C . ASN A 1 115 ? -10.703 60.344 18.109 1 86.88 115 ASN A C 1
ATOM 881 O O . ASN A 1 115 ? -10.242 60.938 17.141 1 86.88 115 ASN A O 1
ATOM 885 N N . GLY A 1 116 ? -11.508 59.406 18.016 1 88.75 116 GLY A N 1
ATOM 886 C CA . GLY A 1 116 ? -12.125 59.094 16.75 1 88.75 116 GLY A CA 1
ATOM 887 C C . GLY A 1 116 ? -11.422 58 15.992 1 88.75 116 GLY A C 1
ATOM 888 O O . GLY A 1 116 ? -11.922 57.5 14.969 1 88.75 116 GLY A O 1
ATOM 889 N N . THR A 1 117 ? -10.336 57.562 16.484 1 92.62 117 THR A N 1
ATOM 890 C CA . THR A 1 117 ? -9.586 56.5 15.82 1 92.62 117 THR A CA 1
ATOM 891 C C . THR A 1 117 ? -10.383 55.219 15.805 1 92.62 117 THR A C 1
ATOM 893 O O . THR A 1 117 ? -10.938 54.812 16.828 1 92.62 117 THR A O 1
ATOM 896 N N . ALA A 1 118 ? -10.43 54.656 14.641 1 94 118 ALA A N 1
ATOM 897 C CA . ALA A 1 118 ? -11.164 53.406 14.5 1 94 118 ALA A CA 1
ATOM 898 C C . ALA A 1 118 ? -10.398 52.25 15.156 1 94 118 ALA A C 1
ATOM 900 O O . ALA A 1 118 ? -9.164 52.219 15.133 1 94 118 ALA A O 1
ATOM 901 N N . ALA A 1 119 ? -11.148 51.312 15.703 1 95.94 119 ALA A N 1
ATOM 902 C CA . ALA A 1 119 ? -10.547 50.094 16.203 1 95.94 119 ALA A CA 1
ATOM 903 C C . ALA A 1 119 ? -9.914 49.281 15.078 1 95.94 119 ALA A C 1
ATOM 905 O O . ALA A 1 119 ? -10.383 49.344 13.938 1 95.94 119 ALA A O 1
ATOM 906 N N . PRO A 1 120 ? -8.805 48.625 15.359 1 96.81 120 PRO A N 1
ATOM 907 C CA . PRO A 1 120 ? -8.219 47.781 14.312 1 96.81 120 PRO A CA 1
ATOM 908 C C . PRO A 1 120 ? -9.125 46.594 13.914 1 96.81 120 PRO A C 1
ATOM 910 O O . PRO A 1 120 ? -9.961 46.188 14.711 1 96.81 120 PRO A O 1
ATOM 913 N N . THR A 1 121 ? -9 46.156 12.703 1 98.19 121 THR A N 1
ATOM 914 C CA . THR A 1 121 ? -9.672 44.969 12.219 1 98.19 121 THR A CA 1
ATOM 915 C C . THR A 1 121 ? -8.742 43.75 12.289 1 98.19 121 THR A C 1
ATOM 917 O O . THR A 1 121 ? -7.637 43.781 11.734 1 98.19 121 THR A O 1
ATOM 920 N N . VAL A 1 122 ? -9.195 42.75 12.984 1 98.25 122 VAL A N 1
ATOM 921 C CA . VAL A 1 122 ? -8.438 41.5 13.141 1 98.25 122 VAL A CA 1
ATOM 922 C C . VAL A 1 122 ? -9.062 40.406 12.297 1 98.25 122 VAL A C 1
ATOM 924 O O . VAL A 1 122 ? -10.258 40.125 12.422 1 98.25 122 VAL A O 1
ATOM 927 N N . LEU A 1 123 ? -8.227 39.812 11.398 1 98.69 123 LEU A N 1
ATOM 928 C CA . LEU A 1 123 ? -8.641 38.594 10.672 1 98.69 123 LEU A CA 1
ATOM 929 C C . LEU A 1 123 ? -8.312 37.344 11.469 1 98.69 123 LEU A C 1
ATOM 931 O O . LEU A 1 123 ? -7.141 37.062 11.711 1 98.69 123 LEU A O 1
ATOM 935 N N . ILE A 1 124 ? -9.328 36.625 11.898 1 98.75 124 ILE A N 1
ATOM 936 C CA . ILE A 1 124 ? -9.156 35.375 12.641 1 98.75 124 ILE A CA 1
ATOM 937 C C . ILE A 1 124 ? -9.234 34.188 11.688 1 98.75 124 ILE A C 1
ATOM 939 O O . ILE A 1 124 ? -10.242 34 11 1 98.75 124 ILE A O 1
ATOM 943 N N . TYR A 1 125 ? -8.148 33.375 11.68 1 98.69 125 TYR A N 1
ATOM 944 C CA . TYR A 1 125 ? -8.031 32.25 10.773 1 98.69 125 TYR A CA 1
ATOM 945 C C . TYR A 1 125 ? -8.18 30.938 11.531 1 98.69 125 TYR A C 1
ATOM 947 O O . TYR A 1 125 ? -7.684 30.797 12.656 1 98.69 125 TYR A O 1
ATOM 955 N N . GLY A 1 126 ? -8.781 29.953 10.977 1 98.44 126 GLY A N 1
ATOM 956 C CA . GLY A 1 126 ? -8.844 28.562 11.367 1 98.44 126 GLY A CA 1
ATOM 957 C C . GLY A 1 126 ? -9.266 27.641 10.234 1 98.44 126 GLY A C 1
ATOM 958 O O . GLY A 1 126 ? -9.547 28.109 9.125 1 98.44 126 GLY A O 1
ATOM 959 N N . HIS A 1 127 ? -9.203 26.344 10.438 1 98.69 127 HIS A N 1
ATOM 960 C CA . HIS A 1 127 ? -9.711 25.406 9.422 1 98.69 127 HIS A CA 1
ATOM 961 C C . HIS A 1 127 ? -10.555 24.312 10.055 1 98.69 127 HIS A C 1
ATOM 963 O O . HIS A 1 127 ? -10.359 23.969 11.227 1 98.69 127 HIS A O 1
ATOM 969 N N . TYR A 1 128 ? -11.5 23.828 9.266 1 98.75 128 TYR A N 1
ATOM 970 C CA . TYR A 1 128 ? -12.453 22.891 9.828 1 98.75 128 TYR A CA 1
ATOM 971 C C . TYR A 1 128 ? -12.336 21.531 9.156 1 98.75 128 TYR A C 1
ATOM 973 O O . TYR A 1 128 ? -13.039 20.578 9.523 1 98.75 128 TYR A O 1
ATOM 981 N N . ASP A 1 129 ? -11.477 21.438 8.117 1 98.38 129 ASP A N 1
ATOM 982 C CA . ASP A 1 129 ? -11.18 20.109 7.57 1 98.38 129 ASP A CA 1
ATOM 983 C C . ASP A 1 129 ? -10.195 19.359 8.461 1 98.38 129 ASP A C 1
ATOM 985 O O . ASP A 1 129 ? -9.547 19.953 9.32 1 98.38 129 ASP A O 1
ATOM 989 N N . VAL A 1 130 ? -10.195 18.016 8.32 1 98.06 130 VAL A N 1
ATOM 990 C CA . VAL A 1 130 ? -9.32 17.172 9.141 1 98.06 130 VAL A CA 1
ATOM 991 C C . VAL A 1 130 ? -8.609 16.156 8.266 1 98.06 130 VAL A C 1
ATOM 993 O O . VAL A 1 130 ? -8.914 16.016 7.074 1 98.06 130 VAL A O 1
ATOM 996 N N . GLN A 1 131 ? -7.598 15.508 8.805 1 96.38 131 GLN A N 1
ATOM 997 C CA . GLN A 1 131 ? -6.836 14.461 8.133 1 96.38 131 GLN A CA 1
ATOM 998 C C . GLN A 1 131 ? -7.605 13.148 8.117 1 96.38 131 GLN A C 1
ATOM 1000 O O . GLN A 1 131 ? -8.477 12.922 8.961 1 96.38 131 GLN A O 1
ATOM 1005 N N . PRO A 1 132 ? -7.238 12.234 7.156 1 95.12 132 PRO A N 1
ATOM 1006 C CA . PRO A 1 132 ? -7.805 10.883 7.191 1 95.12 132 PRO A CA 1
ATOM 1007 C C . PRO A 1 132 ? -7.516 10.156 8.508 1 95.12 132 PRO A C 1
ATOM 1009 O O . PRO A 1 132 ? -6.559 10.492 9.203 1 95.12 132 PRO A O 1
ATOM 1012 N N . VAL A 1 133 ? -8.352 9.125 8.828 1 95.81 133 VAL A N 1
ATOM 1013 C CA . VAL A 1 133 ? -8.297 8.508 10.148 1 95.81 133 VAL A CA 1
ATOM 1014 C C . VAL A 1 133 ? -7.473 7.227 10.086 1 95.81 133 VAL A C 1
ATOM 1016 O O . VAL A 1 133 ? -7.188 6.613 11.117 1 95.81 133 VAL A O 1
ATOM 1019 N N . ASP A 1 134 ? -6.969 6.902 8.938 1 91.25 134 ASP A N 1
ATOM 1020 C CA . ASP A 1 134 ? -6.191 5.676 8.797 1 91.25 134 ASP A CA 1
ATOM 1021 C C . ASP A 1 134 ? -4.891 5.758 9.594 1 91.25 134 ASP A C 1
ATOM 1023 O O . ASP A 1 134 ? -4.242 6.805 9.625 1 91.25 134 ASP A O 1
ATOM 1027 N N . PRO A 1 135 ? -4.617 4.598 10.219 1 92.5 135 PRO A N 1
ATOM 1028 C CA . PRO A 1 135 ? -5.281 3.297 10.312 1 92.5 135 PRO A CA 1
ATOM 1029 C C . PRO A 1 135 ? -6.375 3.271 11.375 1 92.5 135 PRO A C 1
ATOM 1031 O O . PRO A 1 135 ? -6.094 3.486 12.562 1 92.5 135 PRO A O 1
ATOM 1034 N N . LEU A 1 136 ? -7.52 2.758 11.023 1 93.31 136 LEU A N 1
ATOM 1035 C CA . LEU A 1 136 ? -8.711 2.822 11.859 1 93.31 136 LEU A CA 1
ATOM 1036 C C . LEU A 1 136 ? -8.594 1.869 13.047 1 93.31 136 LEU A C 1
ATOM 1038 O O . LEU A 1 136 ? -9.055 2.182 14.148 1 93.31 136 LEU A O 1
ATOM 1042 N N . GLU A 1 137 ? -7.902 0.746 12.805 1 92 137 GLU A N 1
ATOM 1043 C CA . GLU A 1 137 ? -7.836 -0.308 13.812 1 92 137 GLU A CA 1
ATOM 1044 C C . GLU A 1 137 ? -7.012 0.135 15.016 1 92 137 GLU A C 1
ATOM 1046 O O . GLU A 1 137 ? -7.082 -0.482 16.078 1 92 137 GLU A O 1
ATOM 1051 N N . LEU A 1 138 ? -6.281 1.24 14.961 1 93.62 138 LEU A N 1
ATOM 1052 C CA . LEU A 1 138 ? -5.422 1.699 16.047 1 93.62 138 LEU A CA 1
ATOM 1053 C C . LEU A 1 138 ? -6.16 2.686 16.953 1 93.62 138 LEU A C 1
ATOM 1055 O O . LEU A 1 138 ? -5.645 3.086 18 1 93.62 138 LEU A O 1
ATOM 1059 N N . TRP A 1 139 ? -7.395 3.088 16.656 1 96.5 139 TRP A N 1
ATOM 1060 C CA . TRP A 1 139 ? -8.188 3.988 17.484 1 96.5 139 TRP A CA 1
ATOM 1061 C C . TRP A 1 139 ? -8.828 3.238 18.641 1 96.5 139 TRP A C 1
ATOM 1063 O O . TRP A 1 139 ? -9.352 2.135 18.469 1 96.5 139 TRP A O 1
ATOM 1073 N N . ASP A 1 140 ? -8.766 3.846 19.797 1 96.5 140 ASP A N 1
ATOM 1074 C CA . ASP A 1 140 ? -9.406 3.262 20.969 1 96.5 140 ASP A CA 1
ATOM 1075 C C . ASP A 1 140 ? -10.914 3.533 20.969 1 96.5 140 ASP A C 1
ATOM 1077 O O . ASP A 1 140 ? -11.688 2.764 21.547 1 96.5 140 ASP A O 1
ATOM 1081 N N . THR A 1 141 ? -11.273 4.641 20.438 1 96.62 141 THR A N 1
ATOM 1082 C CA . THR A 1 141 ? -12.656 5.066 20.25 1 96.62 141 THR A CA 1
ATOM 1083 C C . THR A 1 141 ? -12.859 5.598 18.828 1 96.62 141 THR A C 1
ATOM 1085 O O . THR A 1 141 ? -11.906 5.984 18.156 1 96.62 141 THR A O 1
ATOM 1088 N N . PRO A 1 142 ? -14.117 5.547 18.375 1 97.56 142 PRO A N 1
ATOM 1089 C CA . PRO A 1 142 ? -14.328 6.031 17.016 1 97.56 142 PRO A CA 1
ATOM 1090 C C . PRO A 1 142 ? -13.836 7.465 16.812 1 97.56 142 PRO A C 1
ATOM 1092 O O . PRO A 1 142 ? -14.117 8.336 17.641 1 97.56 142 PRO A O 1
ATOM 1095 N N . PRO A 1 143 ? -13.141 7.703 15.758 1 98.38 143 PRO A N 1
ATOM 1096 C CA . PRO A 1 143 ? -12.422 8.969 15.586 1 98.38 143 PRO A CA 1
ATOM 1097 C C . PRO A 1 143 ? -13.359 10.18 15.586 1 98.38 143 PRO A C 1
ATOM 1099 O O . PRO A 1 143 ? -12.953 11.281 15.961 1 98.38 143 PRO A O 1
ATOM 1102 N N . PHE A 1 144 ? -14.625 10.047 15.188 1 98.62 144 PHE A N 1
ATOM 1103 C CA . PHE A 1 144 ? -15.5 11.203 15.023 1 98.62 144 PHE A CA 1
ATOM 1104 C C . PHE A 1 144 ? -16.562 11.234 16.109 1 98.62 144 PHE A C 1
ATOM 1106 O O . PHE A 1 144 ? -17.609 11.859 15.938 1 98.62 144 PHE A O 1
ATOM 1113 N N . GLN A 1 145 ? -16.297 10.516 17.172 1 98.12 145 GLN A N 1
ATOM 1114 C CA . GLN A 1 145 ? -17.047 10.586 18.422 1 98.12 145 GLN A CA 1
ATOM 1115 C C . GLN A 1 145 ? -16.156 11.055 19.562 1 98.12 145 GLN A C 1
ATOM 1117 O O . GLN A 1 145 ? -15.391 10.258 20.125 1 98.12 145 GLN A O 1
ATOM 1122 N N . VAL A 1 146 ? -16.406 12.258 20.016 1 98.44 146 VAL A N 1
ATOM 1123 C CA . VAL A 1 146 ? -15.547 12.82 21.047 1 98.44 146 VAL A CA 1
ATOM 1124 C C . VAL A 1 146 ? -15.773 12.086 22.359 1 98.44 146 VAL A C 1
ATOM 1126 O O . VAL A 1 146 ? -16.922 11.852 22.766 1 98.44 146 VAL A O 1
ATOM 1129 N N . VAL A 1 147 ? -14.688 11.688 22.938 1 98 147 VAL A N 1
ATOM 1130 C CA . VAL A 1 147 ? -14.719 11.086 24.266 1 98 147 VAL A CA 1
ATOM 1131 C C . VAL A 1 147 ? -13.875 11.914 25.234 1 98 147 VAL A C 1
ATOM 1133 O O . VAL A 1 147 ? -12.695 12.172 24.969 1 98 147 VAL A O 1
ATOM 1136 N N . LYS A 1 148 ? -14.531 12.398 26.25 1 97.06 148 LYS A N 1
ATOM 1137 C CA . LYS A 1 148 ? -13.797 13.078 27.312 1 97.06 148 LYS A CA 1
ATOM 1138 C C . LYS A 1 148 ? -13.367 12.094 28.391 1 97.06 148 LYS A C 1
ATOM 1140 O O . LYS A 1 148 ? -14.203 11.477 29.047 1 97.06 148 LYS A O 1
ATOM 1145 N N . ARG A 1 149 ? -12.047 11.922 28.469 1 96.62 149 ARG A N 1
ATOM 1146 C CA . ARG A 1 149 ? -11.492 10.961 29.422 1 96.62 149 ARG A CA 1
ATOM 1147 C C . ARG A 1 149 ? -10.133 11.422 29.938 1 96.62 149 ARG A C 1
ATOM 1149 O O . ARG A 1 149 ? -9.281 11.852 29.156 1 96.62 149 ARG A O 1
ATOM 1156 N N . ASP A 1 150 ? -9.938 11.438 31.25 1 95.81 150 ASP A N 1
ATOM 1157 C CA . ASP A 1 150 ? -8.656 11.695 31.922 1 95.81 150 ASP A CA 1
ATOM 1158 C C . ASP A 1 150 ? -8.125 13.078 31.562 1 95.81 150 ASP A C 1
ATOM 1160 O O . ASP A 1 150 ? -6.938 13.242 31.281 1 95.81 150 ASP A O 1
ATOM 1164 N N . GLY A 1 151 ? -8.992 14.016 31.438 1 97.31 151 GLY A N 1
ATOM 1165 C CA . GLY A 1 151 ? -8.602 15.406 31.234 1 97.31 151 GLY A CA 1
ATOM 1166 C C . GLY A 1 151 ? -8.359 15.75 29.766 1 97.31 151 GLY A C 1
ATOM 1167 O O . GLY A 1 151 ? -7.875 16.844 29.453 1 97.31 151 GLY A O 1
ATOM 1168 N N . TYR A 1 152 ? -8.734 14.766 28.922 1 98.12 152 TYR A N 1
ATOM 1169 C CA . TYR A 1 152 ? -8.531 14.992 27.5 1 98.12 152 TYR A CA 1
ATOM 1170 C C . TYR A 1 152 ? -9.828 14.789 26.719 1 98.12 152 TYR A C 1
ATOM 1172 O O . TYR A 1 152 ? -10.703 14.039 27.156 1 98.12 152 TYR A O 1
ATOM 1180 N N . TYR A 1 153 ? -9.969 15.523 25.625 1 98.5 153 TYR A N 1
ATOM 1181 C CA . TYR A 1 153 ? -10.906 15.188 24.547 1 98.5 153 TYR A CA 1
ATOM 1182 C C . TYR A 1 153 ? -10.227 14.352 23.469 1 98.5 153 TYR A C 1
ATOM 1184 O O . TYR A 1 153 ? -9.203 14.758 22.922 1 98.5 153 TYR A O 1
ATOM 1192 N N . TYR A 1 154 ? -10.781 13.195 23.219 1 98.44 154 TYR A N 1
ATOM 1193 C CA . TYR A 1 154 ? -10.266 12.352 22.141 1 98.44 154 TYR A CA 1
ATOM 1194 C C . TYR A 1 154 ? -11.148 12.445 20.906 1 98.44 154 TYR A C 1
ATOM 1196 O O . TYR A 1 154 ? -12.375 12.484 21.016 1 98.44 154 TYR A O 1
ATOM 1204 N N . GLY A 1 155 ? -10.523 12.562 19.75 1 98.5 155 GLY A N 1
ATOM 1205 C CA . GLY A 1 155 ? -11.219 12.602 18.484 1 98.5 155 GLY A CA 1
ATOM 1206 C C . GLY A 1 155 ? -10.422 13.273 17.375 1 98.5 155 GLY A C 1
ATOM 1207 O O . GLY A 1 155 ? -9.555 14.109 17.656 1 98.5 155 GLY A O 1
ATOM 1208 N N . ARG A 1 156 ? -10.758 12.922 16.156 1 98.56 156 ARG A N 1
ATOM 1209 C CA . ARG A 1 156 ? -10.102 13.578 15.031 1 98.56 156 ARG A CA 1
ATOM 1210 C C . ARG A 1 156 ? -10.57 15.023 14.875 1 98.56 156 ARG A C 1
ATOM 1212 O O . ARG A 1 156 ? -11.766 15.273 14.703 1 98.56 156 ARG A O 1
ATOM 1219 N N . GLY A 1 157 ? -9.648 15.93 14.992 1 98.19 157 GLY A N 1
ATOM 1220 C CA . GLY A 1 157 ? -9.961 17.344 14.812 1 98.19 157 GLY A CA 1
ATOM 1221 C C . GLY A 1 157 ? -10.078 18.094 16.125 1 98.19 157 GLY A C 1
ATOM 1222 O O . GLY A 1 157 ? -10.141 19.328 16.141 1 98.19 157 GLY A O 1
ATOM 1223 N N . VAL A 1 158 ? -9.977 17.406 17.219 1 98.62 158 VAL A N 1
ATOM 1224 C CA . VAL A 1 158 ? -10.172 18.078 18.5 1 98.62 158 VAL A CA 1
ATOM 1225 C C . VAL A 1 158 ? -9.047 19.094 18.734 1 98.62 158 VAL A C 1
ATOM 1227 O O . VAL A 1 158 ? -9.258 20.141 19.328 1 98.62 158 VAL A O 1
ATOM 1230 N N . ASP A 1 159 ? -7.871 18.672 18.312 1 98 159 ASP A N 1
ATOM 1231 C CA . ASP A 1 159 ? -6.719 19.547 18.469 1 98 159 ASP A CA 1
ATOM 1232 C C . ASP A 1 159 ? -6.387 20.281 17.172 1 98 159 ASP A C 1
ATOM 1234 O O . ASP A 1 159 ? -5.93 21.422 17.188 1 98 159 ASP A O 1
ATOM 1238 N N . ASP A 1 160 ? -6.602 19.75 16.016 1 95.94 160 ASP A N 1
ATOM 1239 C CA . ASP A 1 160 ? -6.191 20.25 14.711 1 95.94 160 ASP A CA 1
ATOM 1240 C C . ASP A 1 160 ? -7.328 20.141 13.703 1 95.94 160 ASP A C 1
ATOM 1242 O O . ASP A 1 160 ? -7.441 19.125 12.992 1 95.94 160 ASP A O 1
ATOM 1246 N N . ASP A 1 161 ? -8.156 21.156 13.641 1 96.44 161 ASP A N 1
ATOM 1247 C CA . ASP A 1 161 ? -8.062 22.406 14.367 1 96.44 161 ASP A CA 1
ATOM 1248 C C . ASP A 1 161 ? -9.43 22.875 14.844 1 96.44 161 ASP A C 1
ATOM 1250 O O . ASP A 1 161 ? -9.648 24.062 15.078 1 96.44 161 ASP A O 1
ATOM 1254 N N . LYS A 1 162 ? -10.367 21.906 14.891 1 98.62 162 LYS A N 1
ATOM 1255 C CA . LYS A 1 162 ? -11.727 22.281 15.266 1 98.62 162 LYS A CA 1
ATOM 1256 C C . LYS A 1 162 ? -11.773 22.859 16.672 1 98.62 162 LYS A C 1
ATOM 1258 O O . LYS A 1 162 ? -12.531 23.781 16.953 1 98.62 162 LYS A O 1
ATOM 1263 N N . GLY A 1 163 ? -11.008 22.328 17.578 1 98.38 163 GLY A N 1
ATOM 1264 C CA . GLY A 1 163 ? -10.906 22.891 18.922 1 98.38 163 GLY A CA 1
ATOM 1265 C C . GLY A 1 163 ? -10.375 24.312 18.938 1 98.38 163 GLY A C 1
ATOM 1266 O O . GLY A 1 163 ? -10.93 25.188 19.609 1 98.38 163 GLY A O 1
ATOM 1267 N N . GLY A 1 164 ? -9.289 24.562 18.203 1 98 164 GLY A N 1
ATOM 1268 C CA . GLY A 1 164 ? -8.68 25.875 18.141 1 98 164 GLY A CA 1
ATOM 1269 C C . GLY A 1 164 ? -9.609 26.938 17.562 1 98 164 GLY A C 1
ATOM 1270 O O . GLY A 1 164 ? -9.75 28.016 18.141 1 98 164 GLY A O 1
ATOM 1271 N N . LEU A 1 165 ? -10.234 26.594 16.484 1 98.12 165 LEU A N 1
ATOM 1272 C CA . LEU A 1 165 ? -11.172 27.516 15.844 1 98.12 165 LEU A CA 1
ATOM 1273 C C . LEU A 1 165 ? -12.312 27.875 16.781 1 98.12 165 LEU A C 1
ATOM 1275 O O . LEU A 1 165 ? -12.734 29.031 16.844 1 98.12 165 LEU A O 1
ATOM 1279 N N . LEU A 1 166 ? -12.797 26.922 17.547 1 98.75 166 LEU A N 1
ATOM 1280 C CA . LEU A 1 166 ? -13.906 27.125 18.469 1 98.75 166 LEU A CA 1
ATOM 1281 C C . LEU A 1 166 ? -13.492 28.016 19.625 1 98.75 166 LEU A C 1
ATOM 1283 O O . LEU A 1 166 ? -14.297 28.812 20.125 1 98.75 166 LEU A O 1
ATOM 1287 N N . GLU A 1 167 ? -12.242 27.906 20.094 1 98.5 167 GLU A N 1
ATOM 1288 C CA . GLU A 1 167 ? -11.75 28.766 21.156 1 98.5 167 GLU A CA 1
ATOM 1289 C C . GLU A 1 167 ? -11.898 30.25 20.766 1 98.5 167 GLU A C 1
ATOM 1291 O O . GLU A 1 167 ? -12.383 31.047 21.562 1 98.5 167 GLU A O 1
ATOM 1296 N N . ALA A 1 168 ? -11.5 30.562 19.594 1 98.75 168 ALA A N 1
ATOM 1297 C CA . ALA A 1 168 ? -11.594 31.938 19.109 1 98.75 168 ALA A CA 1
ATOM 1298 C C . ALA A 1 168 ? -13.047 32.375 19.016 1 98.75 168 ALA A C 1
ATOM 1300 O O . ALA A 1 168 ? -13.398 33.469 19.453 1 98.75 168 ALA A O 1
ATOM 1301 N N . LEU A 1 169 ? -13.852 31.547 18.422 1 98.75 169 LEU A N 1
ATOM 1302 C CA . LEU A 1 169 ? -15.266 31.844 18.234 1 98.75 169 LEU A CA 1
ATOM 1303 C C . LEU A 1 169 ? -15.961 32.062 19.578 1 98.75 169 LEU A C 1
ATOM 1305 O O . LEU A 1 169 ? -16.734 33 19.734 1 98.75 169 LEU A O 1
ATOM 1309 N N . GLN A 1 170 ? -15.695 31.25 20.5 1 98.75 170 GLN A N 1
ATOM 1310 C CA . GLN A 1 170 ? -16.328 31.281 21.797 1 98.75 170 GLN A CA 1
ATOM 1311 C C . GLN A 1 170 ? -15.922 32.531 22.578 1 98.75 170 GLN A C 1
ATOM 1313 O O . GLN A 1 170 ? -16.719 33.094 23.328 1 98.75 170 GLN A O 1
ATOM 1318 N N . ALA A 1 171 ? -14.68 32.938 22.453 1 98.69 171 ALA A N 1
ATOM 1319 C CA . ALA A 1 171 ? -14.219 34.156 23.062 1 98.69 171 ALA A CA 1
ATOM 1320 C C . ALA A 1 171 ? -14.977 35.375 22.5 1 98.69 171 ALA A C 1
ATOM 1322 O O . ALA A 1 171 ? -15.398 36.25 23.25 1 98.69 171 ALA A O 1
ATOM 1323 N N . VAL A 1 172 ? -15.094 35.406 21.188 1 98.69 172 VAL A N 1
ATOM 1324 C CA . VAL A 1 172 ? -15.82 36.469 20.531 1 98.69 172 VAL A CA 1
ATOM 1325 C C . VAL A 1 172 ? -17.266 36.469 21 1 98.69 172 VAL A C 1
ATOM 1327 O O . VAL A 1 172 ? -17.828 37.531 21.312 1 98.69 172 VAL A O 1
ATOM 1330 N N . GLU A 1 173 ? -17.859 35.312 21.047 1 98.62 173 GLU A N 1
ATOM 1331 C CA . GLU A 1 173 ? -19.234 35.188 21.516 1 98.62 173 GLU A CA 1
ATOM 1332 C C . GLU A 1 173 ? -19.391 35.75 22.922 1 98.62 173 GLU A C 1
ATOM 1334 O O . GLU A 1 173 ? -20.344 36.469 23.203 1 98.62 173 GLU A O 1
ATOM 1339 N N . ALA A 1 174 ? -18.5 35.375 23.781 1 98.25 174 ALA A N 1
ATOM 1340 C CA . ALA A 1 174 ? -18.578 35.812 25.172 1 98.25 174 ALA A CA 1
ATOM 1341 C C . ALA A 1 174 ? -18.516 37.344 25.266 1 98.25 174 ALA A C 1
ATOM 1343 O O . ALA A 1 174 ? -19.234 37.969 26.062 1 98.25 174 ALA A O 1
ATOM 1344 N N . TRP A 1 175 ? -17.594 37.969 24.531 1 98 175 TRP A N 1
ATOM 1345 C CA . TRP A 1 175 ? -17.516 39.438 24.5 1 98 175 TRP A CA 1
ATOM 1346 C C . TRP A 1 175 ? -18.859 40.031 24.062 1 98 175 TRP A C 1
ATOM 1348 O O . TRP A 1 175 ? -19.359 40.969 24.703 1 98 175 TRP A O 1
ATOM 1358 N N . LEU A 1 176 ? -19.422 39.531 22.969 1 97.81 176 LEU A N 1
ATOM 1359 C CA . LEU A 1 176 ? -20.656 40.062 22.422 1 97.81 176 LEU A CA 1
ATOM 1360 C C . LEU A 1 176 ? -21.812 39.875 23.406 1 97.81 176 LEU A C 1
ATOM 1362 O O . LEU A 1 176 ? -22.672 40.75 23.547 1 97.81 176 LEU A O 1
ATOM 1366 N N . GLN A 1 177 ? -21.875 38.719 24.047 1 96.62 177 GLN A N 1
ATOM 1367 C CA . GLN A 1 177 ? -22.938 38.406 25 1 96.62 177 GLN A CA 1
ATOM 1368 C C . GLN A 1 177 ? -22.859 39.344 26.219 1 96.62 177 GLN A C 1
ATOM 1370 O O . GLN A 1 177 ? -23.891 39.781 26.719 1 96.62 177 GLN A O 1
ATOM 1375 N N . GLU A 1 178 ? -21.672 39.594 26.703 1 96.19 178 GLU A N 1
ATOM 1376 C CA . GLU A 1 178 ? -21.5 40.312 27.953 1 96.19 178 GLU A CA 1
ATOM 1377 C C . GLU A 1 178 ? -21.547 41.844 27.734 1 96.19 178 GLU A C 1
ATOM 1379 O O . GLU A 1 178 ? -22 42.594 28.594 1 96.19 178 GLU A O 1
ATOM 1384 N N . THR A 1 179 ? -21.031 42.281 26.547 1 95.38 179 THR A N 1
ATOM 1385 C CA . THR A 1 179 ? -20.828 43.719 26.406 1 95.38 179 THR A CA 1
ATOM 1386 C C . THR A 1 179 ? -21.594 44.281 25.203 1 95.38 179 THR A C 1
ATOM 1388 O O . THR A 1 179 ? -21.75 45.5 25.062 1 95.38 179 THR A O 1
ATOM 1391 N N . GLY A 1 180 ? -22.109 43.406 24.359 1 95.44 180 GLY A N 1
ATOM 1392 C CA . GLY A 1 180 ? -22.812 43.812 23.156 1 95.44 180 GLY A CA 1
ATOM 1393 C C . GLY A 1 180 ? -21.875 44.312 22.062 1 95.44 180 GLY A C 1
ATOM 1394 O O . GLY A 1 180 ? -22.312 44.688 20.969 1 95.44 180 GLY A O 1
ATOM 1395 N N . THR A 1 181 ? -20.609 44.312 22.359 1 96.12 181 THR A N 1
ATOM 1396 C CA . THR A 1 181 ? -19.625 44.812 21.391 1 96.12 181 THR A CA 1
ATOM 1397 C C . THR A 1 181 ? -18.312 44.062 21.531 1 96.12 181 THR A C 1
ATOM 1399 O O . THR A 1 181 ? -18.234 43.062 22.25 1 96.12 181 THR A O 1
ATOM 1402 N N . LEU A 1 182 ? -17.297 44.438 20.734 1 97.5 182 LEU A N 1
ATOM 1403 C CA . LEU A 1 182 ? -15.945 43.875 20.75 1 97.5 182 LEU A CA 1
ATOM 1404 C C . LEU A 1 182 ? -14.906 45 20.875 1 97.5 182 LEU A C 1
ATOM 1406 O O . LEU A 1 182 ? -15.133 46.125 20.422 1 97.5 182 LEU A O 1
ATOM 1410 N N . PRO A 1 183 ? -13.75 44.656 21.484 1 96.62 183 PRO A N 1
ATOM 1411 C CA . PRO A 1 183 ? -12.68 45.656 21.562 1 96.62 183 PRO A CA 1
ATOM 1412 C C . PRO A 1 183 ? -12.109 46 20.188 1 96.62 183 PRO A C 1
ATOM 1414 O O . PRO A 1 183 ? -11.539 47.062 20.016 1 96.62 183 PRO A O 1
ATOM 1417 N N . VAL A 1 184 ? -12.18 45.094 19.297 1 97.81 184 VAL A N 1
ATOM 1418 C CA . VAL A 1 184 ? -11.672 45.25 17.938 1 97.81 184 VAL A CA 1
ATOM 1419 C C . VAL A 1 184 ? -12.719 44.781 16.922 1 97.81 184 VAL A C 1
ATOM 1421 O O . VAL A 1 184 ? -13.672 44.094 17.297 1 97.81 184 VAL A O 1
ATOM 1424 N N . ASN A 1 185 ? -12.562 45.25 15.609 1 98.25 185 ASN A N 1
ATOM 1425 C CA . ASN A 1 185 ? -13.297 44.594 14.523 1 98.25 185 ASN A CA 1
ATOM 1426 C C . ASN A 1 185 ? -12.75 43.219 14.227 1 98.25 185 ASN A C 1
ATOM 1428 O O . ASN A 1 185 ? -11.539 43 14.305 1 98.25 185 ASN A O 1
ATOM 1432 N N . VAL A 1 186 ? -13.695 42.312 13.938 1 98.62 186 VAL A N 1
ATOM 1433 C CA . VAL A 1 186 ? -13.234 40.969 13.695 1 98.62 186 VAL A CA 1
ATOM 1434 C C . VAL A 1 186 ? -13.812 40.438 12.375 1 98.62 186 VAL A C 1
ATOM 1436 O O . VAL A 1 186 ? -14.969 40.719 12.055 1 98.62 186 VAL A O 1
ATOM 1439 N N . LYS A 1 187 ? -12.984 39.781 11.578 1 98.75 187 LYS A N 1
ATOM 1440 C CA . LYS A 1 187 ? -13.359 38.969 10.438 1 98.75 187 LYS A CA 1
ATOM 1441 C C . LYS A 1 187 ? -12.891 37.531 10.625 1 98.75 187 LYS A C 1
ATOM 1443 O O . LYS A 1 187 ? -11.773 37.281 11.094 1 98.75 187 LYS A O 1
ATOM 1448 N N . PHE A 1 188 ? -13.797 36.562 10.391 1 98.81 188 PHE A N 1
ATOM 1449 C CA . PHE A 1 188 ? -13.422 35.156 10.422 1 98.81 188 PHE A CA 1
ATOM 1450 C C . PHE A 1 188 ? -13.203 34.625 9.008 1 98.81 188 PHE A C 1
ATOM 1452 O O . PHE A 1 188 ? -14 34.875 8.109 1 98.81 188 PHE A O 1
ATOM 1459 N N . LEU A 1 189 ? -12.102 33.969 8.773 1 98.81 189 LEU A N 1
ATOM 1460 C CA . LEU A 1 189 ? -11.828 33.156 7.609 1 98.81 189 LEU A CA 1
ATOM 1461 C C . LEU A 1 189 ? -11.57 31.703 8.031 1 98.81 189 LEU A C 1
ATOM 1463 O O . LEU A 1 189 ? -10.469 31.359 8.469 1 98.81 189 LEU A O 1
ATOM 1467 N N . LEU A 1 190 ? -12.547 30.828 7.871 1 98.81 190 LEU A N 1
ATOM 1468 C CA . LEU A 1 190 ? -12.461 29.422 8.234 1 98.81 190 LEU A CA 1
ATOM 1469 C C . LEU A 1 190 ? -12.391 28.531 6.996 1 98.81 190 LEU A C 1
ATOM 1471 O O . LEU A 1 190 ? -13.375 28.406 6.266 1 98.81 190 LEU A O 1
ATOM 1475 N N . GLU A 1 191 ? -11.25 27.922 6.875 1 97.44 191 GLU A N 1
ATOM 1476 C CA . GLU A 1 191 ? -10.898 27.25 5.633 1 97.44 191 GLU A CA 1
ATOM 1477 C C . GLU A 1 191 ? -11.258 25.766 5.691 1 97.44 191 GLU A C 1
ATOM 1479 O O . GLU A 1 191 ? -11.18 25.141 6.754 1 97.44 191 GLU A O 1
ATOM 1484 N N . GLY A 1 192 ? -11.594 25.156 4.496 1 97.75 192 GLY A N 1
ATOM 1485 C CA . GLY A 1 192 ? -11.969 23.75 4.449 1 97.75 192 GLY A CA 1
ATOM 1486 C C . GLY A 1 192 ? -10.938 22.891 3.75 1 97.75 192 GLY A C 1
ATOM 1487 O O . GLY A 1 192 ? -11.219 21.734 3.426 1 97.75 192 GLY A O 1
ATOM 1488 N N . GLN A 1 193 ? -9.719 23.391 3.479 1 96.38 193 GLN A N 1
ATOM 1489 C CA . GLN A 1 193 ? -8.781 22.609 2.676 1 96.38 193 GLN A CA 1
ATOM 1490 C C . GLN A 1 193 ? -7.352 22.75 3.205 1 96.38 193 GLN A C 1
ATOM 1492 O O . GLN A 1 193 ? -6.387 22.547 2.463 1 96.38 193 GLN A O 1
ATOM 1497 N N . GLU A 1 194 ? -7.148 23.125 4.512 1 96.94 194 GLU A N 1
ATOM 1498 C CA . GLU A 1 194 ? -5.824 23.281 5.105 1 96.94 194 GLU A CA 1
ATOM 1499 C C . GLU A 1 194 ? -5.047 21.969 5.094 1 96.94 194 GLU A C 1
ATOM 1501 O O . GLU A 1 194 ? -3.844 21.953 4.816 1 96.94 194 GLU A O 1
ATOM 1506 N N . GLU A 1 195 ? -5.68 20.859 5.246 1 94.25 195 GLU A N 1
ATOM 1507 C CA . GLU A 1 195 ? -5.035 19.562 5.465 1 94.25 195 GLU A CA 1
ATOM 1508 C C . GLU A 1 195 ? -4.543 18.969 4.152 1 94.25 195 GLU A C 1
ATOM 1510 O O . GLU A 1 195 ? -3.818 17.969 4.156 1 94.25 195 GLU A O 1
ATOM 1515 N N . VAL A 1 196 ? -4.953 19.562 3.057 1 92.31 196 VAL A N 1
ATOM 1516 C CA . VAL A 1 196 ? -4.438 19.156 1.753 1 92.31 196 VAL A CA 1
ATOM 1517 C C . VAL A 1 196 ? -3.588 20.281 1.163 1 92.31 196 VAL A C 1
ATOM 1519 O O . VAL A 1 196 ? -3.547 20.453 -0.056 1 92.31 196 VAL A O 1
ATOM 1522 N N . MET A 1 197 ? -3.057 21.172 2.041 1 92.81 197 MET A N 1
ATOM 1523 C CA . MET A 1 197 ? -2.068 22.203 1.739 1 92.81 197 MET A CA 1
ATOM 1524 C C . MET A 1 197 ? -2.709 23.359 0.99 1 92.81 197 MET A C 1
ATOM 1526 O O . MET A 1 197 ? -2.057 24.016 0.171 1 92.81 197 MET A O 1
ATOM 1530 N N . SER A 1 198 ? -3.965 23.578 1.051 1 95.69 198 SER A N 1
ATOM 1531 C CA . SER A 1 198 ? -4.742 24.75 0.651 1 95.69 198 SER A CA 1
ATOM 1532 C C . SER A 1 198 ? -4.512 25.094 -0.816 1 95.69 198 SER A C 1
ATOM 1534 O O . SER A 1 198 ? -4.191 26.234 -1.147 1 95.69 198 SER A O 1
ATOM 1536 N N . PRO A 1 199 ? -4.844 24.219 -1.703 1 93.69 199 PRO A N 1
ATOM 1537 C CA . PRO A 1 199 ? -4.496 24.422 -3.109 1 93.69 199 PRO A CA 1
ATOM 1538 C C . PRO A 1 199 ? -5.215 25.625 -3.727 1 93.69 199 PRO A C 1
ATOM 1540 O O . PRO A 1 199 ? -4.723 26.219 -4.695 1 93.69 199 PRO A O 1
ATOM 1543 N N . HIS A 1 200 ? -6.344 26.094 -3.182 1 95.94 200 HIS A N 1
ATOM 1544 C CA . HIS A 1 200 ? -7.133 27.125 -3.828 1 95.94 200 HIS A CA 1
ATOM 1545 C C . HIS A 1 200 ? -7.223 28.375 -2.951 1 95.94 200 HIS A C 1
ATOM 1547 O O . HIS A 1 200 ? -8.039 29.266 -3.213 1 95.94 200 HIS A O 1
ATOM 1553 N N . LEU A 1 201 ? -6.43 28.453 -1.94 1 96.75 201 LEU A N 1
ATOM 1554 C CA . LEU A 1 201 ? -6.52 29.578 -1.004 1 96.75 201 LEU A CA 1
ATOM 1555 C C . LEU A 1 201 ? -5.961 30.844 -1.622 1 96.75 201 LEU A C 1
ATOM 1557 O O . LEU A 1 201 ? -6.543 31.922 -1.472 1 96.75 201 LEU A O 1
ATOM 1561 N N . THR A 1 202 ? -4.824 30.734 -2.312 1 95.56 202 THR A N 1
ATOM 1562 C CA . THR A 1 202 ? -4.145 31.922 -2.842 1 95.56 202 THR A CA 1
ATOM 1563 C C . THR A 1 202 ? -5.043 32.656 -3.828 1 95.56 202 THR A C 1
ATOM 1565 O O . THR A 1 202 ? -5.281 33.844 -3.676 1 95.56 202 THR A O 1
ATOM 1568 N N . PRO A 1 203 ? -5.598 31.953 -4.867 1 96.31 203 PRO A N 1
ATOM 1569 C CA . PRO A 1 203 ? -6.512 32.656 -5.762 1 96.31 203 PRO A CA 1
ATOM 1570 C C . PRO A 1 203 ? -7.75 33.188 -5.039 1 96.31 203 PRO A C 1
ATOM 1572 O O . PRO A 1 203 ? -8.266 34.25 -5.395 1 96.31 203 PRO A O 1
ATOM 1575 N N . PHE A 1 204 ? -8.203 32.5 -4.07 1 98 204 PHE A N 1
ATOM 1576 C CA . PHE A 1 204 ? -9.344 32.969 -3.287 1 98 204 PHE A CA 1
ATOM 1577 C C . PHE A 1 204 ? -9.039 34.281 -2.6 1 98 204 PHE A C 1
ATOM 1579 O O . PHE A 1 204 ? -9.852 35.219 -2.646 1 98 204 PHE A O 1
ATOM 1586 N N . LEU A 1 205 ? -7.879 34.344 -1.927 1 98.25 205 LEU A N 1
ATOM 1587 C CA . LEU A 1 205 ? -7.477 35.562 -1.209 1 98.25 205 LEU A CA 1
ATOM 1588 C C . LEU A 1 205 ? -7.324 36.719 -2.166 1 98.25 205 LEU A C 1
ATOM 1590 O O . LEU A 1 205 ? -7.723 37.844 -1.843 1 98.25 205 LEU A O 1
ATOM 1594 N N . ARG A 1 206 ? -6.789 36.469 -3.303 1 97.12 206 ARG A N 1
ATOM 1595 C CA . ARG A 1 206 ? -6.629 37.531 -4.301 1 97.12 206 ARG A CA 1
ATOM 1596 C C . ARG A 1 206 ? -7.98 38.094 -4.719 1 97.12 206 ARG A C 1
ATOM 1598 O O . ARG A 1 206 ? -8.148 39.312 -4.809 1 97.12 206 ARG A O 1
ATOM 1605 N N . ARG A 1 207 ? -8.891 37.25 -4.918 1 97.5 207 ARG A N 1
ATOM 1606 C CA . ARG A 1 207 ? -10.219 37.625 -5.379 1 97.5 207 ARG A CA 1
ATOM 1607 C C . ARG A 1 207 ? -10.977 38.406 -4.301 1 97.5 207 ARG A C 1
ATOM 1609 O O . ARG A 1 207 ? -11.75 39.312 -4.609 1 97.5 207 ARG A O 1
ATOM 1616 N N . HIS A 1 208 ? -10.719 38.094 -3.062 1 98.06 208 HIS A N 1
ATOM 1617 C CA . HIS A 1 208 ? -11.508 38.656 -1.979 1 98.06 208 HIS A CA 1
ATOM 1618 C C . HIS A 1 208 ? -10.664 39.594 -1.127 1 98.06 208 HIS A C 1
ATOM 1620 O O . HIS A 1 208 ? -10.992 39.844 0.035 1 98.06 208 HIS A O 1
ATOM 1626 N N . ALA A 1 209 ? -9.609 40.094 -1.636 1 97.69 209 ALA A N 1
ATOM 1627 C CA . ALA A 1 209 ? -8.648 40.906 -0.885 1 97.69 209 ALA A CA 1
ATOM 1628 C C . ALA A 1 209 ? -9.328 42.094 -0.226 1 97.69 209 ALA A C 1
ATOM 1630 O O . ALA A 1 209 ? -9.023 42.438 0.918 1 97.69 209 ALA A O 1
ATOM 1631 N N . GLY A 1 210 ? -10.211 42.75 -0.915 1 97.25 210 GLY A N 1
ATOM 1632 C CA . GLY A 1 210 ? -10.922 43.906 -0.356 1 97.25 210 GLY A CA 1
ATOM 1633 C C . GLY A 1 210 ? -11.766 43.531 0.855 1 97.25 210 GLY A C 1
ATOM 1634 O O . GLY A 1 210 ? -11.695 44.219 1.884 1 97.25 210 GLY A O 1
ATOM 1635 N N . ARG A 1 211 ? -12.477 42.562 0.745 1 97.25 211 ARG A N 1
ATOM 1636 C CA . ARG A 1 211 ? -13.359 42.125 1.818 1 97.25 211 ARG A CA 1
ATOM 1637 C C . ARG A 1 211 ? -12.555 41.594 3.004 1 97.25 211 ARG A C 1
ATOM 1639 O O . ARG A 1 211 ? -12.977 41.719 4.152 1 97.25 211 ARG A O 1
ATOM 1646 N N . LEU A 1 212 ? -11.414 41.062 2.725 1 98.31 212 LEU A N 1
ATOM 1647 C CA . LEU A 1 212 ? -10.617 40.406 3.756 1 98.31 212 LEU A CA 1
ATOM 1648 C C . LEU A 1 212 ? -9.57 41.375 4.32 1 98.31 212 LEU A C 1
ATOM 1650 O O . LEU A 1 212 ? -8.75 40.969 5.156 1 98.31 212 LEU A O 1
ATOM 1654 N N . ALA A 1 213 ? -9.578 42.594 3.881 1 97.69 213 ALA A N 1
ATOM 1655 C CA . ALA A 1 213 ? -8.633 43.562 4.395 1 97.69 213 ALA A CA 1
ATOM 1656 C C . ALA A 1 213 ? -8.68 43.625 5.918 1 97.69 213 ALA A C 1
ATOM 1658 O O . ALA A 1 213 ? -9.758 43.594 6.512 1 97.69 213 ALA A O 1
ATOM 1659 N N . ALA A 1 214 ? -7.539 43.656 6.551 1 97.94 214 ALA A N 1
ATOM 1660 C CA . ALA A 1 214 ? -7.395 43.688 8 1 97.94 214 ALA A CA 1
ATOM 1661 C C . ALA A 1 214 ? -6.078 44.344 8.414 1 97.94 214 ALA A C 1
ATOM 1663 O O . ALA A 1 214 ? -5.176 44.5 7.586 1 97.94 214 ALA A O 1
ATOM 1664 N N . ASP A 1 215 ? -6.047 44.75 9.617 1 96.56 215 ASP A N 1
ATOM 1665 C CA . ASP A 1 215 ? -4.832 45.375 10.141 1 96.56 215 ASP A CA 1
ATOM 1666 C C . ASP A 1 215 ? -3.844 44.312 10.633 1 96.56 215 ASP A C 1
ATOM 1668 O O . ASP A 1 215 ? -2.631 44.531 10.602 1 96.56 215 ASP A O 1
ATOM 1672 N N . LEU A 1 216 ? -4.289 43.25 11.094 1 95.56 216 LEU A N 1
ATOM 1673 C CA . LEU A 1 216 ? -3.506 42.094 11.523 1 95.56 216 LEU A CA 1
ATOM 1674 C C . LEU A 1 216 ? -4.336 40.812 11.445 1 95.56 216 LEU A C 1
ATOM 1676 O O . LEU A 1 216 ? -5.559 40.875 11.305 1 95.56 216 LEU A O 1
ATOM 1680 N N . ALA A 1 217 ? -3.646 39.688 11.477 1 97.25 217 ALA A N 1
ATOM 1681 C CA . ALA A 1 217 ? -4.32 38.406 11.5 1 97.25 217 ALA A CA 1
ATOM 1682 C C . ALA A 1 217 ? -3.869 37.594 12.703 1 97.25 217 ALA A C 1
ATOM 1684 O O . ALA A 1 217 ? -2.734 37.719 13.172 1 97.25 217 ALA A O 1
ATOM 1685 N N . LEU A 1 218 ? -4.773 36.812 13.266 1 98.06 218 LEU A N 1
ATOM 1686 C CA . LEU A 1 218 ? -4.504 35.812 14.289 1 98.06 218 LEU A CA 1
ATOM 1687 C C . LEU A 1 218 ? -4.926 34.438 13.805 1 98.06 218 LEU A C 1
ATOM 1689 O O . LEU A 1 218 ? -6.02 34.25 13.266 1 98.06 218 LEU A O 1
ATOM 1693 N N . SER A 1 219 ? -4.035 33.5 13.977 1 98.25 219 SER A N 1
ATOM 1694 C CA . SER A 1 219 ? -4.363 32.125 13.594 1 98.25 219 SER A CA 1
ATOM 1695 C C . SER A 1 219 ? -4.785 31.312 14.805 1 98.25 219 SER A C 1
ATOM 1697 O O . SER A 1 219 ? -4.016 31.172 15.758 1 98.25 219 SER A O 1
ATOM 1699 N N . ALA A 1 220 ? -5.953 30.766 14.711 1 98.19 220 ALA A N 1
ATOM 1700 C CA . ALA A 1 220 ? -6.395 29.828 15.742 1 98.19 220 ALA A CA 1
ATOM 1701 C C . ALA A 1 220 ? -5.773 28.453 15.539 1 98.19 220 ALA A C 1
ATOM 1703 O O . ALA A 1 220 ? -5.805 27.609 16.438 1 98.19 220 ALA A O 1
ATOM 1704 N N . ASP A 1 221 ? -5.266 28.219 14.352 1 97.62 221 ASP A N 1
ATOM 1705 C CA . ASP A 1 221 ? -4.484 27.016 14.062 1 97.62 221 ASP A CA 1
ATOM 1706 C C . ASP A 1 221 ? -3.072 27.125 14.633 1 97.62 221 ASP A C 1
ATOM 1708 O O . ASP A 1 221 ? -2.422 28.156 14.5 1 97.62 221 ASP A O 1
ATOM 1712 N N . GLY A 1 222 ? -2.662 26.125 15.266 1 95.19 222 GLY A N 1
ATOM 1713 C CA . GLY A 1 222 ? -1.362 26.109 15.922 1 95.19 222 GLY A CA 1
ATOM 1714 C C . GLY A 1 222 ? -1.376 25.406 17.266 1 95.19 222 GLY A C 1
ATOM 1715 O O . GLY A 1 222 ? -2.221 24.531 17.5 1 95.19 222 GLY A O 1
ATOM 1716 N N . GLY A 1 223 ? -0.328 25.719 18.078 1 94.5 223 GLY A N 1
ATOM 1717 C CA . GLY A 1 223 ? -0.203 25.094 19.375 1 94.5 223 GLY A CA 1
ATOM 1718 C C . GLY A 1 223 ? 0.84 25.75 20.266 1 94.5 223 GLY A C 1
ATOM 1719 O O . GLY A 1 223 ? 1.469 26.734 19.875 1 94.5 223 GLY A O 1
ATOM 1720 N N . GLN A 1 224 ? 0.846 25.266 21.453 1 96.06 224 GLN A N 1
ATOM 1721 C CA . GLN A 1 224 ? 1.8 25.734 22.453 1 96.06 224 GLN A CA 1
ATOM 1722 C C . GLN A 1 224 ? 2.826 24.656 22.781 1 96.06 224 GLN A C 1
ATOM 1724 O O . GLN A 1 224 ? 2.559 23.453 22.609 1 96.06 224 GLN A O 1
ATOM 1729 N N . PRO A 1 225 ? 4.016 25.062 23.219 1 94.88 225 PRO A N 1
ATOM 1730 C CA . PRO A 1 225 ? 5.047 24.078 23.547 1 94.88 225 PRO A CA 1
ATOM 1731 C C . PRO A 1 225 ? 4.699 23.219 24.766 1 94.88 225 PRO A C 1
ATOM 1733 O O . PRO A 1 225 ? 5.117 22.062 24.859 1 94.88 225 PRO A O 1
ATOM 1736 N N . ALA A 1 226 ? 4.008 23.812 25.703 1 94.25 226 ALA A N 1
ATOM 1737 C CA . ALA A 1 226 ? 3.596 23.125 26.906 1 94.25 226 ALA A CA 1
ATOM 1738 C C . ALA A 1 226 ? 2.398 23.812 27.562 1 94.25 226 ALA A C 1
ATOM 1740 O O . ALA A 1 226 ? 2.059 24.938 27.203 1 94.25 226 ALA A O 1
ATOM 1741 N N . ALA A 1 227 ? 1.765 23.094 28.469 1 94.12 227 ALA A N 1
ATOM 1742 C CA . ALA A 1 227 ? 0.596 23.641 29.156 1 94.12 227 ALA A CA 1
ATOM 1743 C C . ALA A 1 227 ? 0.975 24.859 30 1 94.12 227 ALA A C 1
ATOM 1745 O O . ALA A 1 227 ? 0.188 25.797 30.141 1 94.12 227 ALA A O 1
ATOM 1746 N N . ASP A 1 228 ? 2.186 24.891 30.469 1 93 228 ASP A N 1
ATOM 1747 C CA . ASP A 1 228 ? 2.576 25.938 31.406 1 93 228 ASP A CA 1
ATOM 1748 C C . ASP A 1 228 ? 3.576 26.906 30.766 1 93 228 ASP A C 1
ATOM 1750 O O . ASP A 1 228 ? 4.188 27.719 31.453 1 93 228 ASP A O 1
ATOM 1754 N N . ARG A 1 229 ? 3.764 26.75 29.531 1 93.75 229 ARG A N 1
ATOM 1755 C CA . ARG A 1 229 ? 4.719 27.609 28.844 1 93.75 229 ARG A CA 1
ATOM 1756 C C . ARG A 1 229 ? 4.234 27.953 27.438 1 93.75 229 ARG A C 1
ATOM 1758 O O . ARG A 1 229 ? 4.031 27.062 26.609 1 93.75 229 ARG A O 1
ATOM 1765 N N . GLY A 1 230 ? 4.117 29.281 27.219 1 95.12 230 GLY A N 1
ATOM 1766 C CA . GLY A 1 230 ? 3.662 29.734 25.906 1 95.12 230 GLY A CA 1
ATOM 1767 C C . GLY A 1 230 ? 4.793 29.906 24.906 1 95.12 230 GLY A C 1
ATOM 1768 O O . GLY A 1 230 ? 5.961 29.969 25.297 1 95.12 230 GLY A O 1
ATOM 1769 N N . GLY A 1 231 ? 4.426 29.906 23.672 1 96.12 231 GLY A N 1
ATOM 1770 C CA . GLY A 1 231 ? 5.379 30.125 22.594 1 96.12 231 GLY A CA 1
ATOM 1771 C C . GLY A 1 231 ? 4.949 31.203 21.625 1 96.12 231 GLY A C 1
ATOM 1772 O O . GLY A 1 231 ? 3.764 31.328 21.312 1 96.12 231 GLY A O 1
ATOM 1773 N N . LEU A 1 232 ? 5.938 32.031 21.219 1 97.12 232 LEU A N 1
ATOM 1774 C CA . LEU A 1 232 ? 5.793 33 20.141 1 97.12 232 LEU A CA 1
ATOM 1775 C C . LEU A 1 232 ? 6.465 32.5 18.875 1 97.12 232 LEU A C 1
ATOM 1777 O O . LEU A 1 232 ? 7.691 32.438 18.797 1 97.12 232 LEU A O 1
ATOM 1781 N N . SER A 1 233 ? 5.617 32.25 17.891 1 96.88 233 SER A N 1
ATOM 1782 C CA . SER A 1 233 ? 6.129 31.625 16.672 1 96.88 233 SER A CA 1
ATOM 1783 C C . SER A 1 233 ? 6.77 32.656 15.758 1 96.88 233 SER A C 1
ATOM 1785 O O . SER A 1 233 ? 6.148 33.656 15.422 1 96.88 233 SER A O 1
ATOM 1787 N N . LEU A 1 234 ? 7.945 32.344 15.312 1 97.19 234 LEU A N 1
ATOM 1788 C CA . LEU A 1 234 ? 8.688 33.219 14.43 1 97.19 234 LEU A CA 1
ATOM 1789 C C . LEU A 1 234 ? 8.648 32.719 12.984 1 97.19 234 LEU A C 1
ATOM 1791 O O . LEU A 1 234 ? 8.969 33.469 12.055 1 97.19 234 LEU A O 1
ATOM 1795 N N . GLY A 1 235 ? 8.227 31.484 12.883 1 97.19 235 GLY A N 1
ATOM 1796 C CA . GLY A 1 235 ? 8.195 30.984 11.516 1 97.19 235 GLY A CA 1
ATOM 1797 C C . GLY A 1 235 ? 7.727 29.547 11.43 1 97.19 235 GLY A C 1
ATOM 1798 O O . GLY A 1 235 ? 7.797 28.797 12.406 1 97.19 235 GLY A O 1
ATOM 1799 N N . LEU A 1 236 ? 7.203 29.172 10.234 1 98.06 236 LEU A N 1
ATOM 1800 C CA . LEU A 1 236 ? 6.816 27.828 9.828 1 98.06 236 LEU A CA 1
ATOM 1801 C C . LEU A 1 236 ? 7.461 27.453 8.5 1 98.06 236 LEU A C 1
ATOM 1803 O O . LEU A 1 236 ? 7.738 28.328 7.672 1 98.06 236 LEU A O 1
ATOM 1807 N N . ARG A 1 237 ? 7.676 26.156 8.344 1 98.31 237 ARG A N 1
ATOM 1808 C CA . ARG A 1 237 ? 8.141 25.703 7.043 1 98.31 237 ARG A CA 1
ATOM 1809 C C . ARG A 1 237 ? 7.023 25.75 6.012 1 98.31 237 ARG A C 1
ATOM 1811 O O . ARG A 1 237 ? 5.844 25.766 6.367 1 98.31 237 ARG A O 1
ATOM 1818 N N . GLY A 1 238 ? 7.496 25.906 4.711 1 98.06 238 GLY A N 1
ATOM 1819 C CA . GLY A 1 238 ? 6.59 25.641 3.605 1 98.06 238 GLY A CA 1
ATOM 1820 C C . GLY A 1 238 ? 6.422 24.156 3.316 1 98.06 238 GLY A C 1
ATOM 1821 O O . GLY A 1 238 ? 6.902 23.312 4.074 1 98.06 238 GLY A O 1
ATOM 1822 N N . VAL A 1 239 ? 5.676 23.906 2.189 1 98 239 VAL A N 1
ATOM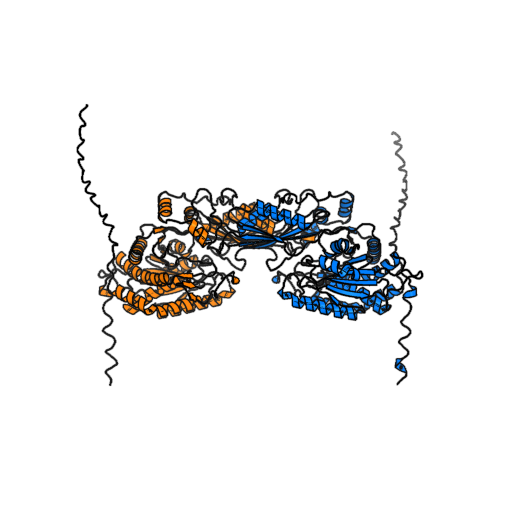 1823 C CA . VAL A 1 239 ? 5.465 22.5 1.877 1 98 239 VAL A CA 1
ATOM 1824 C C . VAL A 1 239 ? 5.176 22.328 0.386 1 98 239 VAL A C 1
ATOM 1826 O O . VAL A 1 239 ? 4.676 23.266 -0.258 1 98 239 VAL A O 1
ATOM 1829 N N . VAL A 1 240 ? 5.562 21.266 -0.127 1 97.44 240 VAL A N 1
ATOM 1830 C CA . VAL A 1 240 ? 5.121 20.812 -1.444 1 97.44 240 VAL A CA 1
ATOM 1831 C C . VAL A 1 240 ? 4.941 19.297 -1.442 1 97.44 240 VAL A C 1
ATOM 1833 O O . VAL A 1 240 ? 5.734 18.578 -0.833 1 97.44 240 VAL A O 1
ATOM 1836 N N . GLY A 1 241 ? 3.809 18.859 -1.961 1 96.69 241 GLY A N 1
ATOM 1837 C CA . GLY A 1 241 ? 3.529 17.438 -2.121 1 96.69 241 GLY A CA 1
ATOM 1838 C C . GLY A 1 241 ? 3.668 16.969 -3.555 1 96.69 241 GLY A C 1
ATOM 1839 O O . GLY A 1 241 ? 3.396 17.719 -4.492 1 96.69 241 GLY A O 1
ATOM 1840 N N . ALA A 1 242 ? 4.082 15.703 -3.676 1 97.81 242 ALA A N 1
ATOM 1841 C CA . ALA A 1 242 ? 4.258 15.133 -5.012 1 97.81 242 ALA A CA 1
ATOM 1842 C C . ALA A 1 242 ? 3.949 13.633 -5.012 1 97.81 242 ALA A C 1
ATOM 1844 O O . ALA A 1 242 ? 4.035 12.977 -3.973 1 97.81 242 ALA A O 1
ATOM 1845 N N . GLN A 1 243 ? 3.52 13.203 -6.113 1 98.19 243 GLN A N 1
ATOM 1846 C CA . GLN A 1 243 ? 3.322 11.773 -6.34 1 98.19 243 GLN A CA 1
ATOM 1847 C C . GLN A 1 243 ? 4.293 11.25 -7.395 1 98.19 243 GLN A C 1
ATOM 1849 O O . GLN A 1 243 ? 4.391 11.805 -8.492 1 98.19 243 GLN A O 1
ATOM 1854 N N . LEU A 1 244 ? 5.012 10.242 -7.016 1 98.69 244 LEU A N 1
ATOM 1855 C CA . LEU A 1 244 ? 5.926 9.531 -7.906 1 98.69 244 LEU A CA 1
ATOM 1856 C C . LEU A 1 244 ? 5.297 8.234 -8.414 1 98.69 244 LEU A C 1
ATOM 1858 O O . LEU A 1 244 ? 4.852 7.406 -7.617 1 98.69 244 LEU A O 1
ATOM 1862 N N . GLU A 1 245 ? 5.203 8.078 -9.727 1 98.56 245 GLU A N 1
ATOM 1863 C CA . GLU A 1 245 ? 4.668 6.875 -10.352 1 98.56 245 GLU A CA 1
ATOM 1864 C C . GLU A 1 245 ? 5.727 6.176 -11.203 1 98.56 245 GLU A C 1
ATOM 1866 O O . GLU A 1 245 ? 6.445 6.82 -11.969 1 98.56 245 GLU A O 1
ATOM 1871 N N . VAL A 1 246 ? 5.836 4.875 -11.055 1 98.88 246 VAL A N 1
ATOM 1872 C CA . VAL A 1 246 ? 6.723 4.031 -11.852 1 98.88 246 VAL A CA 1
ATOM 1873 C C . VAL A 1 246 ? 5.906 2.98 -12.594 1 98.88 246 VAL A C 1
ATOM 1875 O O . VAL A 1 246 ? 5.125 2.246 -11.992 1 98.88 246 VAL A O 1
ATOM 1878 N N . VAL A 1 247 ? 6.051 2.943 -13.898 1 98.69 247 VAL A N 1
ATOM 1879 C CA . VAL A 1 247 ? 5.402 1.95 -14.742 1 98.69 247 VAL A CA 1
ATOM 1880 C C . VAL A 1 247 ? 6.461 1.148 -15.5 1 98.69 247 VAL A C 1
ATOM 1882 O O . VAL A 1 247 ? 7.359 1.723 -16.125 1 98.69 247 VAL A O 1
ATOM 1885 N N . THR A 1 248 ? 6.371 -0.185 -15.43 1 98.62 248 THR A N 1
ATOM 1886 C CA . THR A 1 248 ? 7.379 -0.996 -16.109 1 98.62 248 THR A CA 1
ATOM 1887 C C . THR A 1 248 ? 6.734 -1.913 -17.141 1 98.62 248 THR A C 1
ATOM 1889 O O . THR A 1 248 ? 7.426 -2.492 -17.984 1 98.62 248 THR A O 1
ATOM 1892 N N . ALA A 1 249 ? 5.445 -2.08 -17.109 1 98 249 ALA A N 1
ATOM 1893 C CA . ALA A 1 249 ? 4.711 -2.949 -18.031 1 98 249 ALA A CA 1
ATOM 1894 C C . ALA A 1 249 ? 3.275 -2.467 -18.203 1 98 249 ALA A C 1
ATOM 1896 O O . ALA A 1 249 ? 2.828 -1.551 -17.516 1 98 249 ALA A O 1
ATOM 1897 N N . GLY A 1 250 ? 2.664 -3.025 -19.203 1 96.69 250 GLY A N 1
ATOM 1898 C CA . GLY A 1 250 ? 1.271 -2.691 -19.453 1 96.69 250 GLY A CA 1
ATOM 1899 C C . GLY A 1 250 ? 0.303 -3.533 -18.641 1 96.69 250 GLY A C 1
ATOM 1900 O O . GLY A 1 250 ? -0.875 -3.191 -18.516 1 96.69 250 GLY A O 1
ATOM 1901 N N . THR A 1 251 ? 0.791 -4.625 -18.062 1 94.62 251 THR A N 1
ATOM 1902 C CA . THR A 1 251 ? -0.044 -5.551 -17.312 1 94.62 251 THR A CA 1
ATOM 1903 C C . THR A 1 251 ? 0.754 -6.203 -16.172 1 94.62 251 THR A C 1
ATOM 1905 O O . THR A 1 251 ? 1.986 -6.207 -16.203 1 94.62 251 THR A O 1
ATOM 1908 N N . ASP A 1 252 ? 0.014 -6.621 -15.133 1 95.62 252 ASP A N 1
ATOM 1909 C CA . ASP A 1 252 ? 0.64 -7.457 -14.117 1 95.62 252 ASP A CA 1
ATOM 1910 C C . ASP A 1 252 ? 1.154 -8.766 -14.711 1 95.62 252 ASP A C 1
ATOM 1912 O O . ASP A 1 252 ? 0.654 -9.219 -15.742 1 95.62 252 ASP A O 1
ATOM 1916 N N . MET A 1 253 ? 2.172 -9.297 -14.055 1 95.75 253 MET A N 1
ATOM 1917 C CA . MET A 1 253 ? 2.787 -10.5 -14.609 1 95.75 253 MET A CA 1
ATOM 1918 C C . MET A 1 253 ? 3.021 -11.547 -13.523 1 95.75 253 MET A C 1
ATOM 1920 O O . MET A 1 253 ? 3.346 -11.203 -12.391 1 95.75 253 MET A O 1
ATOM 1924 N N . HIS A 1 254 ? 2.867 -12.758 -13.93 1 94.62 254 HIS A N 1
ATOM 1925 C CA . HIS A 1 254 ? 3.221 -13.867 -13.047 1 94.62 254 HIS A CA 1
ATOM 1926 C C . HIS A 1 254 ? 4.691 -13.805 -12.641 1 94.62 254 HIS A C 1
ATOM 1928 O O . HIS A 1 254 ? 5.574 -13.859 -13.5 1 94.62 254 HIS A O 1
ATOM 1934 N N . SER A 1 255 ? 5.027 -13.797 -11.375 1 94.38 255 SER A N 1
ATOM 1935 C CA . SER A 1 255 ? 6.379 -13.5 -10.906 1 94.38 255 SER A CA 1
ATOM 1936 C C . SER A 1 255 ? 7.324 -14.672 -11.188 1 94.38 255 SER A C 1
ATOM 1938 O O . SER A 1 255 ? 8.539 -14.484 -11.266 1 94.38 255 SER A O 1
ATOM 1940 N N . GLY A 1 256 ? 6.828 -15.852 -11.281 1 95.56 256 GLY A N 1
ATOM 1941 C CA . GLY A 1 256 ? 7.664 -16.984 -11.625 1 95.56 256 GLY A CA 1
ATOM 1942 C C . GLY A 1 256 ? 7.996 -17.062 -13.102 1 95.56 256 GLY A C 1
ATOM 1943 O O . GLY A 1 256 ? 9.172 -17.125 -13.477 1 95.56 256 GLY A O 1
ATOM 1944 N N . MET A 1 257 ? 7.016 -16.938 -13.891 1 96 257 MET A N 1
ATOM 1945 C CA . MET A 1 257 ? 7.168 -17.109 -15.328 1 96 257 MET A CA 1
ATOM 1946 C C . MET A 1 257 ? 7.941 -15.945 -15.938 1 96 257 MET A C 1
ATOM 1948 O O . MET A 1 257 ? 8.664 -16.125 -16.922 1 96 257 MET A O 1
ATOM 1952 N N . LYS A 1 258 ? 7.781 -14.797 -15.344 1 97.31 258 LYS A N 1
ATOM 1953 C CA . LYS A 1 258 ? 8.391 -13.617 -15.945 1 97.31 258 LYS A CA 1
ATOM 1954 C C . LYS A 1 258 ? 9.5 -13.047 -15.062 1 97.31 258 LYS A C 1
ATOM 1956 O O . LYS A 1 258 ? 10.336 -12.266 -15.523 1 97.31 258 LYS A O 1
ATOM 1961 N N . GLY A 1 259 ? 9.5 -13.391 -13.805 1 97.38 259 GLY A N 1
ATOM 1962 C CA . GLY A 1 259 ? 10.469 -12.852 -12.859 1 97.38 259 GLY A CA 1
ATOM 1963 C C . GLY A 1 259 ? 11.906 -13.164 -13.242 1 97.38 259 GLY A C 1
ATOM 1964 O O . GLY A 1 259 ? 12.195 -14.25 -13.734 1 97.38 259 GLY A O 1
ATOM 1965 N N . GLY A 1 260 ? 12.75 -12.242 -12.914 1 97.69 260 GLY A N 1
ATOM 1966 C CA . GLY A 1 260 ? 14.156 -12.383 -13.234 1 97.69 260 GLY A CA 1
ATOM 1967 C C . GLY A 1 260 ? 14.523 -11.812 -14.594 1 97.69 260 GLY A C 1
ATOM 1968 O O . GLY A 1 260 ? 15.695 -11.578 -14.883 1 97.69 260 GLY A O 1
ATOM 1969 N N . ALA A 1 261 ? 13.477 -11.539 -15.391 1 98.25 261 ALA A N 1
ATOM 1970 C CA . ALA A 1 261 ? 13.797 -11.102 -16.75 1 98.25 261 ALA A CA 1
ATOM 1971 C C . ALA A 1 261 ? 13.023 -9.836 -17.109 1 98.25 261 ALA A C 1
ATOM 1973 O O . ALA A 1 261 ? 13.125 -9.352 -18.234 1 98.25 261 ALA A O 1
ATOM 1974 N N . VAL A 1 262 ? 12.227 -9.336 -16.25 1 98.12 262 VAL A N 1
ATOM 1975 C CA . VAL A 1 262 ? 11.477 -8.102 -16.453 1 98.12 262 VAL A CA 1
ATOM 1976 C C . VAL A 1 262 ? 11.703 -7.156 -15.281 1 98.12 262 VAL A C 1
ATOM 1978 O O . VAL A 1 262 ? 12.109 -7.586 -14.195 1 98.12 262 VAL A O 1
ATOM 1981 N N . ALA A 1 263 ? 11.438 -5.902 -15.562 1 98 263 ALA A N 1
ATOM 1982 C CA . ALA A 1 263 ? 11.594 -4.902 -14.508 1 98 263 ALA A CA 1
ATOM 1983 C C . ALA A 1 263 ? 10.469 -5.016 -13.477 1 98 263 ALA A C 1
ATOM 1985 O O . ALA A 1 263 ? 9.312 -5.27 -13.836 1 98 263 ALA A O 1
ATOM 1986 N N . ASN A 1 264 ? 10.812 -4.91 -12.242 1 98.56 264 ASN A N 1
ATOM 1987 C CA . ASN A 1 264 ? 9.883 -4.82 -11.125 1 98.56 264 ASN A CA 1
ATOM 1988 C C . ASN A 1 264 ? 9.695 -3.377 -10.664 1 98.56 264 ASN A C 1
ATOM 1990 O O . ASN A 1 264 ? 10.625 -2.764 -10.141 1 98.56 264 ASN A O 1
ATOM 1994 N N . PRO A 1 265 ? 8.508 -2.812 -10.859 1 98.75 265 PRO A N 1
ATOM 1995 C CA . PRO A 1 265 ? 8.328 -1.396 -10.539 1 98.75 265 PRO A CA 1
ATOM 1996 C C . PRO A 1 265 ? 8.57 -1.093 -9.062 1 98.75 265 PRO A C 1
ATOM 1998 O O . PRO A 1 265 ? 9 0.012 -8.719 1 98.75 265 PRO A O 1
ATOM 2001 N N . ASN A 1 266 ? 8.258 -2.057 -8.18 1 98.69 266 ASN A N 1
ATOM 2002 C CA . ASN A 1 266 ? 8.562 -1.87 -6.766 1 98.69 266 ASN A CA 1
ATOM 2003 C C . ASN A 1 266 ? 10.055 -1.695 -6.531 1 98.69 266 ASN A C 1
ATOM 2005 O O . ASN A 1 266 ? 10.477 -0.862 -5.727 1 98.69 266 ASN A O 1
ATOM 2009 N N . ALA A 1 267 ? 10.867 -2.469 -7.215 1 98.56 267 ALA A N 1
ATOM 2010 C CA . ALA A 1 267 ? 12.32 -2.369 -7.094 1 98.56 267 ALA A CA 1
ATOM 2011 C C . ALA A 1 267 ? 12.828 -1.044 -7.656 1 98.56 267 ALA A C 1
ATOM 2013 O O . ALA A 1 267 ? 13.711 -0.409 -7.066 1 98.56 267 ALA A O 1
ATOM 2014 N N . VAL A 1 268 ? 12.281 -0.661 -8.789 1 98.69 268 VAL A N 1
ATOM 2015 C CA . VAL A 1 268 ? 12.664 0.606 -9.398 1 98.69 268 VAL A CA 1
ATOM 2016 C C . VAL A 1 268 ? 12.297 1.762 -8.469 1 98.69 268 VAL A C 1
ATOM 2018 O O . VAL A 1 268 ? 13.117 2.656 -8.234 1 98.69 268 VAL A O 1
ATOM 2021 N N . LEU A 1 269 ? 11.086 1.7 -7.941 1 98.88 269 LEU A N 1
ATOM 2022 C CA . LEU A 1 269 ? 10.633 2.734 -7.02 1 98.88 269 LEU A CA 1
ATOM 2023 C C . LEU A 1 269 ? 11.531 2.801 -5.789 1 98.88 269 LEU A C 1
ATOM 2025 O O . LEU A 1 269 ? 11.922 3.889 -5.359 1 98.88 269 LEU A O 1
ATOM 2029 N N . ALA A 1 270 ? 11.836 1.65 -5.227 1 98.81 270 ALA A N 1
ATOM 2030 C CA . ALA A 1 270 ? 12.688 1.583 -4.043 1 98.81 270 ALA A CA 1
ATOM 2031 C C . ALA A 1 270 ? 14.055 2.211 -4.32 1 98.81 270 ALA A C 1
ATOM 2033 O O . ALA A 1 270 ? 14.57 2.971 -3.5 1 98.81 270 ALA A O 1
ATOM 2034 N N . ALA A 1 271 ? 14.602 1.922 -5.445 1 98.56 271 ALA A N 1
ATOM 2035 C CA . ALA A 1 271 ? 15.906 2.461 -5.809 1 98.56 271 ALA A CA 1
ATOM 2036 C C . ALA A 1 271 ? 15.859 3.98 -5.949 1 98.56 271 ALA A C 1
ATOM 2038 O O . ALA A 1 271 ? 16.766 4.684 -5.496 1 98.56 271 ALA A O 1
ATOM 2039 N N . LEU A 1 272 ? 14.812 4.453 -6.605 1 98.69 272 LEU A N 1
ATOM 2040 C CA . LEU A 1 272 ? 14.648 5.891 -6.77 1 98.69 272 LEU A CA 1
ATOM 2041 C C . LEU A 1 272 ? 14.555 6.586 -5.414 1 98.69 272 LEU A C 1
ATOM 2043 O O . LEU A 1 272 ? 15.258 7.57 -5.164 1 98.69 272 LEU A O 1
ATOM 2047 N N . LEU A 1 273 ? 13.734 6.09 -4.52 1 98.81 273 LEU A N 1
ATOM 2048 C CA . LEU A 1 273 ? 13.516 6.691 -3.207 1 98.81 273 LEU A CA 1
ATOM 2049 C C . LEU A 1 273 ? 14.781 6.617 -2.359 1 98.81 273 LEU A C 1
ATOM 2051 O O . LEU A 1 273 ? 15.141 7.582 -1.682 1 98.81 273 LEU A O 1
ATOM 2055 N N . ALA A 1 274 ? 15.461 5.5 -2.426 1 98.31 274 ALA A N 1
ATOM 2056 C CA . ALA A 1 274 ? 16.688 5.312 -1.656 1 98.31 274 ALA A CA 1
ATOM 2057 C C . ALA A 1 274 ? 17.766 6.301 -2.092 1 98.31 274 ALA A C 1
ATOM 2059 O O . ALA A 1 274 ? 18.594 6.715 -1.283 1 98.31 274 ALA A O 1
ATOM 2060 N N . GLY A 1 275 ? 17.688 6.691 -3.283 1 98 275 GLY A N 1
ATOM 2061 C CA . GLY A 1 275 ? 18.703 7.578 -3.828 1 98 275 GLY A CA 1
ATOM 2062 C C . GLY A 1 275 ? 18.484 9.039 -3.482 1 98 275 GLY A C 1
ATOM 2063 O O . GLY A 1 275 ? 19.328 9.883 -3.758 1 98 275 GLY A O 1
ATOM 2064 N N . MET A 1 276 ? 17.453 9.336 -2.809 1 98.56 276 MET A N 1
ATOM 2065 C CA . MET A 1 276 ? 17.094 10.734 -2.576 1 98.56 276 MET A CA 1
ATOM 2066 C C . MET A 1 276 ? 17.719 11.25 -1.285 1 98.56 276 MET A C 1
ATOM 2068 O O . MET A 1 276 ? 17.625 12.438 -0.968 1 98.56 276 MET A O 1
ATOM 2072 N N . HIS A 1 277 ? 18.391 10.391 -0.506 1 98.44 277 HIS A N 1
ATOM 2073 C CA . HIS A 1 277 ? 19.156 10.758 0.68 1 98.44 277 HIS A CA 1
ATOM 2074 C C . HIS A 1 277 ? 20.531 10.102 0.678 1 98.44 277 HIS A C 1
ATOM 2076 O O . HIS A 1 277 ? 20.672 8.945 0.269 1 98.44 277 HIS A O 1
ATOM 2082 N N . ASP A 1 278 ? 21.484 10.836 1.135 1 98.06 278 ASP A N 1
ATOM 2083 C CA . ASP A 1 278 ? 22.797 10.258 1.391 1 98.06 278 ASP A CA 1
ATOM 2084 C C . ASP A 1 278 ? 22.766 9.336 2.609 1 98.06 278 ASP A C 1
ATOM 2086 O O . ASP A 1 278 ? 22.391 9.766 3.705 1 98.06 278 ASP A O 1
ATOM 2090 N N . PRO A 1 279 ? 23.109 8.094 2.457 1 95.44 279 PRO A N 1
ATOM 2091 C CA . PRO A 1 279 ? 22.953 7.141 3.564 1 95.44 279 PRO A CA 1
ATOM 2092 C C . PRO A 1 279 ? 23.859 7.473 4.75 1 95.44 279 PRO A C 1
ATOM 2094 O O . PRO A 1 279 ? 23.562 7.078 5.883 1 95.44 279 PRO A O 1
ATOM 2097 N N . ALA A 1 280 ? 24.875 8.227 4.562 1 95.81 280 ALA A N 1
ATOM 2098 C CA . ALA A 1 280 ? 25.828 8.539 5.637 1 95.81 280 ALA A CA 1
ATOM 2099 C C . ALA A 1 280 ? 25.438 9.828 6.355 1 95.81 280 ALA A C 1
ATOM 2101 O O . ALA A 1 280 ? 25.469 9.891 7.586 1 95.81 280 ALA A O 1
ATOM 2102 N N . THR A 1 281 ? 25.016 10.805 5.594 1 98.06 281 THR A N 1
ATOM 2103 C CA . THR A 1 281 ? 24.828 12.125 6.176 1 98.06 281 THR A CA 1
ATOM 2104 C C . THR A 1 281 ? 23.344 12.438 6.332 1 98.06 281 THR A C 1
ATOM 2106 O O . THR A 1 281 ? 22.969 13.398 7.008 1 98.06 281 THR A O 1
ATOM 2109 N N . HIS A 1 282 ? 22.469 11.664 5.641 1 97.75 282 HIS A N 1
ATOM 2110 C CA . HIS A 1 282 ? 21.016 11.828 5.617 1 97.75 282 HIS A CA 1
ATOM 2111 C C . HIS A 1 282 ? 20.609 13.117 4.906 1 97.75 282 HIS A C 1
ATOM 2113 O O . HIS A 1 282 ? 19.469 13.555 5.004 1 97.75 282 HIS A O 1
ATOM 2119 N N . ALA A 1 283 ? 21.594 13.734 4.207 1 98.5 283 ALA A N 1
ATOM 2120 C CA . ALA A 1 283 ? 21.281 14.906 3.395 1 98.5 283 ALA A CA 1
ATOM 2121 C C . ALA A 1 283 ? 20.5 14.508 2.141 1 98.5 283 ALA A C 1
ATOM 2123 O O . ALA A 1 283 ? 20.703 13.422 1.597 1 98.5 283 ALA A O 1
ATOM 2124 N N . ILE A 1 284 ? 19.578 15.383 1.743 1 98.81 284 ILE A N 1
ATOM 2125 C CA . ILE A 1 284 ? 18.844 15.188 0.502 1 98.81 284 ILE A CA 1
ATOM 2126 C C . ILE A 1 284 ? 19.797 15.312 -0.689 1 98.81 284 ILE A C 1
ATOM 2128 O O . ILE A 1 284 ? 20.578 16.25 -0.766 1 98.81 284 ILE A O 1
ATOM 2132 N N . THR A 1 285 ? 19.688 14.375 -1.609 1 98.75 285 THR A N 1
ATOM 2133 C CA . THR A 1 285 ? 20.688 14.281 -2.674 1 98.75 285 THR A CA 1
ATOM 2134 C C . THR A 1 285 ? 20.172 14.93 -3.955 1 98.75 285 THR A C 1
ATOM 2136 O O . THR A 1 285 ? 20.891 15.008 -4.953 1 98.75 285 THR A O 1
ATOM 2139 N N . VAL A 1 286 ? 18.938 15.406 -4.02 1 98.81 286 VAL A N 1
ATOM 2140 C CA . VAL A 1 286 ? 18.375 16.109 -5.176 1 98.81 286 VAL A CA 1
ATOM 2141 C C . VAL A 1 286 ? 19.234 17.328 -5.496 1 98.81 286 VAL A C 1
ATOM 2143 O O . VAL A 1 286 ? 19.438 18.188 -4.633 1 98.81 286 VAL A O 1
ATOM 2146 N N . GLN A 1 287 ? 19.703 17.422 -6.699 1 98.62 287 GLN A N 1
ATOM 2147 C CA . GLN A 1 287 ? 20.594 18.5 -7.102 1 98.62 287 GLN A CA 1
ATOM 2148 C C . GLN A 1 287 ? 19.938 19.859 -6.91 1 98.62 287 GLN A C 1
ATOM 2150 O O . GLN A 1 287 ? 18.812 20.094 -7.367 1 98.62 287 GLN A O 1
ATOM 2155 N N . GLY A 1 288 ? 20.594 20.719 -6.203 1 98.69 288 GLY A N 1
ATOM 2156 C CA . GLY A 1 288 ? 20.156 22.078 -6.02 1 98.69 288 GLY A CA 1
ATOM 2157 C C . GLY A 1 288 ? 19.141 22.234 -4.902 1 98.69 288 GLY A C 1
ATOM 2158 O O . GLY A 1 288 ? 18.641 23.344 -4.652 1 98.69 288 GLY A O 1
ATOM 2159 N N . PHE A 1 289 ? 18.875 21.219 -4.184 1 98.75 289 PHE A N 1
ATOM 2160 C CA . PHE A 1 289 ? 17.812 21.219 -3.182 1 98.75 289 PHE A CA 1
ATOM 2161 C C . PHE A 1 289 ? 18.094 22.25 -2.094 1 98.75 289 PHE A C 1
ATOM 2163 O O . PHE A 1 289 ? 17.172 22.844 -1.535 1 98.75 289 PHE A O 1
ATOM 2170 N N . TYR A 1 290 ? 19.391 22.5 -1.811 1 98.56 290 TYR A N 1
ATOM 2171 C CA . TYR A 1 290 ? 19.781 23.344 -0.69 1 98.56 290 TYR A CA 1
ATOM 2172 C C . TYR A 1 290 ? 20.234 24.719 -1.175 1 98.56 290 TYR A C 1
ATOM 2174 O O . TYR A 1 290 ? 20.75 25.531 -0.393 1 98.56 290 TYR A O 1
ATOM 2182 N N . ASP A 1 291 ? 20.094 25.062 -2.422 1 98.38 291 ASP A N 1
ATOM 2183 C CA . ASP A 1 291 ? 20.656 26.266 -3.025 1 98.38 291 ASP A CA 1
ATOM 2184 C C . ASP A 1 291 ? 20.172 27.516 -2.295 1 98.38 291 ASP A C 1
ATOM 2186 O O . ASP A 1 291 ? 20.938 28.484 -2.131 1 98.38 291 ASP A O 1
ATOM 2190 N N . ASP A 1 292 ? 18.969 27.484 -1.813 1 98.25 292 ASP A N 1
ATOM 2191 C CA . ASP A 1 292 ? 18.375 28.703 -1.269 1 98.25 292 ASP A CA 1
ATOM 2192 C C . ASP A 1 292 ? 18.281 28.625 0.254 1 98.25 292 ASP A C 1
ATOM 2194 O O . ASP A 1 292 ? 17.641 29.484 0.88 1 98.25 292 ASP A O 1
ATOM 2198 N N . VAL A 1 293 ? 18.906 27.656 0.877 1 98.56 293 VAL A N 1
ATOM 2199 C CA . VAL A 1 293 ? 18.781 27.453 2.318 1 98.56 293 VAL A CA 1
ATOM 2200 C C . VAL A 1 293 ? 19.734 28.406 3.049 1 98.56 293 VAL A C 1
ATOM 2202 O O . VAL A 1 293 ? 20.938 28.406 2.785 1 98.56 293 VAL A O 1
ATOM 2205 N N . LEU A 1 294 ? 19.234 29.172 3.969 1 97.5 294 LEU A N 1
ATOM 2206 C CA . LEU A 1 294 ? 20.016 30.125 4.742 1 97.5 294 LEU A CA 1
ATOM 2207 C C . LEU A 1 294 ? 20.75 29.422 5.883 1 97.5 294 LEU A C 1
ATOM 2209 O O . LEU A 1 294 ? 20.266 28.438 6.43 1 97.5 294 LEU A O 1
ATOM 2213 N N . PRO A 1 295 ? 21.922 29.906 6.238 1 97.25 295 PRO A N 1
ATOM 2214 C CA . PRO A 1 295 ? 22.609 29.344 7.406 1 97.25 295 PRO A CA 1
ATOM 2215 C C . PRO A 1 295 ? 21.859 29.609 8.711 1 97.25 295 PRO A C 1
ATOM 2217 O O . PRO A 1 295 ? 21.172 30.641 8.836 1 97.25 295 PRO A O 1
ATOM 2220 N N . VAL A 1 296 ? 22.016 28.703 9.648 1 97.88 296 VAL A N 1
ATOM 2221 C CA . VAL A 1 296 ? 21.484 28.891 10.992 1 97.88 296 VAL A CA 1
ATOM 2222 C C . VAL A 1 296 ? 22.297 29.953 11.727 1 97.88 296 VAL A C 1
ATOM 2224 O O . VAL A 1 296 ? 23.516 29.859 11.836 1 97.88 296 VAL A O 1
ATOM 2227 N N . THR A 1 297 ? 21.641 30.984 12.289 1 97.12 297 THR A N 1
ATOM 2228 C CA . THR A 1 297 ? 22.328 32.094 12.938 1 97.12 297 THR A CA 1
ATOM 2229 C C . THR A 1 297 ? 22.562 31.812 14.414 1 97.12 297 THR A C 1
ATOM 2231 O O . THR A 1 297 ? 22 30.859 14.961 1 97.12 297 THR A O 1
ATOM 2234 N N . ASP A 1 298 ? 23.344 32.688 14.984 1 97.56 298 ASP A N 1
ATOM 2235 C CA . ASP A 1 298 ? 23.562 32.562 16.422 1 97.56 298 ASP A CA 1
ATOM 2236 C C . ASP A 1 298 ? 22.266 32.781 17.188 1 97.56 298 ASP A C 1
ATOM 2238 O O . ASP A 1 298 ? 22.016 32.125 18.203 1 97.56 298 ASP A O 1
ATOM 2242 N N . GLN A 1 299 ? 21.531 33.719 16.781 1 96.69 299 GLN A N 1
ATOM 2243 C CA . GLN A 1 299 ? 20.234 33.969 17.422 1 96.69 299 GLN A CA 1
ATOM 2244 C C . GLN A 1 299 ? 19.328 32.75 17.297 1 96.69 299 GLN A C 1
ATOM 2246 O O . GLN A 1 299 ? 18.609 32.406 18.25 1 96.69 299 GLN A O 1
ATOM 2251 N N . ASP A 1 300 ? 19.328 32.094 16.125 1 96.88 300 ASP A N 1
ATOM 2252 C CA . ASP A 1 300 ? 18.562 30.875 15.945 1 96.88 300 ASP A CA 1
ATOM 2253 C C . ASP A 1 300 ? 18.969 29.828 16.984 1 96.88 300 ASP A C 1
ATOM 2255 O O . ASP A 1 300 ? 18.109 29.188 17.578 1 96.88 300 ASP A O 1
ATOM 2259 N N . ARG A 1 301 ? 20.203 29.656 17.172 1 97.38 301 ARG A N 1
ATOM 2260 C CA . ARG A 1 301 ? 20.719 28.656 18.094 1 97.38 301 ARG A CA 1
ATOM 2261 C C . ARG A 1 301 ? 20.359 29 19.531 1 97.38 301 ARG A C 1
ATOM 2263 O O . ARG A 1 301 ? 20.109 28.094 20.344 1 97.38 301 ARG A O 1
ATOM 2270 N N . ARG A 1 302 ? 20.328 30.266 19.859 1 97.44 302 ARG A N 1
ATOM 2271 C CA . ARG A 1 302 ? 19.906 30.672 21.203 1 97.44 302 ARG A CA 1
ATOM 2272 C C . ARG A 1 302 ? 18.453 30.328 21.453 1 97.44 302 ARG A C 1
ATOM 2274 O O . ARG A 1 302 ? 18.078 29.891 22.547 1 97.44 302 ARG A O 1
ATOM 2281 N N . ASP A 1 303 ? 17.656 30.562 20.438 1 97.12 303 ASP A N 1
ATOM 2282 C CA . ASP A 1 303 ? 16.25 30.203 20.578 1 97.12 303 ASP A CA 1
ATOM 2283 C C . ASP A 1 303 ? 16.078 28.703 20.75 1 97.12 303 ASP A C 1
ATOM 2285 O O . ASP A 1 303 ? 15.258 28.25 21.547 1 97.12 303 ASP A O 1
ATOM 2289 N N . VAL A 1 304 ? 16.859 27.953 20.016 1 97.38 304 VAL A N 1
ATOM 2290 C CA . VAL A 1 304 ? 16.812 26.484 20.094 1 97.38 304 VAL A CA 1
ATOM 2291 C C . VAL A 1 304 ? 17.219 26.047 21.5 1 97.38 304 VAL A C 1
ATOM 2293 O O . VAL A 1 304 ? 16.562 25.172 22.094 1 97.38 304 VAL A O 1
ATOM 2296 N N . GLU A 1 305 ? 18.234 26.625 22 1 96.81 305 GLU A N 1
ATOM 2297 C CA . GLU A 1 305 ? 18.703 26.281 23.328 1 96.81 305 GLU A CA 1
ATOM 2298 C C . GLU A 1 305 ? 17.672 26.641 24.391 1 96.81 305 GLU A C 1
ATOM 2300 O O . GLU A 1 305 ? 17.438 25.875 25.328 1 96.81 305 GLU A O 1
ATOM 2305 N N . ALA A 1 306 ? 17.078 27.766 24.219 1 96.06 306 ALA A N 1
ATOM 2306 C CA . ALA A 1 306 ? 16.109 28.266 25.188 1 96.06 306 ALA A CA 1
ATOM 2307 C C . ALA A 1 306 ? 14.867 27.359 25.234 1 96.06 306 ALA A C 1
ATOM 2309 O O . ALA A 1 306 ? 14.211 27.25 26.266 1 96.06 306 ALA A O 1
ATOM 2310 N N . TYR A 1 307 ? 14.555 26.766 24.156 1 95.5 307 TYR A N 1
ATOM 2311 C CA . TYR A 1 307 ? 13.375 25.922 24.047 1 95.5 307 TYR A CA 1
ATOM 2312 C C . TYR A 1 307 ? 13.461 24.75 25.031 1 95.5 307 TYR A C 1
ATOM 2314 O O . TYR A 1 307 ? 12.438 24.297 25.562 1 95.5 307 TYR A O 1
ATOM 2322 N N . GLY A 1 308 ? 14.703 24.234 25.297 1 94.25 308 GLY A N 1
ATOM 2323 C CA . GLY A 1 308 ? 14.891 23.172 26.266 1 94.25 308 GLY A CA 1
ATOM 2324 C C . GLY A 1 308 ? 14.336 21.828 25.797 1 94.25 308 GLY A C 1
ATOM 2325 O O . GLY A 1 308 ? 13.688 21.125 26.547 1 94.25 308 GLY A O 1
ATOM 2326 N N . PHE A 1 309 ? 14.633 21.484 24.562 1 94.44 309 PHE A N 1
ATOM 2327 C CA . PHE A 1 309 ? 14.156 20.25 23.969 1 94.44 309 PHE A CA 1
ATOM 2328 C C . PHE A 1 309 ? 14.758 19.031 24.672 1 94.44 309 PHE A C 1
ATOM 2330 O O . PHE A 1 309 ? 15.969 18.969 24.875 1 94.44 309 PHE A O 1
ATOM 2337 N N . ASP A 1 310 ? 13.875 18.078 25.047 1 95.25 310 ASP A N 1
ATOM 2338 C CA . ASP A 1 310 ? 14.289 16.828 25.672 1 95.25 310 ASP A CA 1
ATOM 2339 C C . ASP A 1 310 ? 14.164 15.656 24.703 1 95.25 310 ASP A C 1
ATOM 2341 O O . ASP A 1 310 ? 13.109 15.023 24.625 1 95.25 310 ASP A O 1
ATOM 2345 N N . ALA A 1 311 ? 15.25 15.32 24.125 1 95.56 311 ALA A N 1
ATOM 2346 C CA . ALA A 1 311 ? 15.266 14.281 23.094 1 95.56 311 ALA A CA 1
ATOM 2347 C C . ALA A 1 311 ? 14.891 12.922 23.672 1 95.56 311 ALA A C 1
ATOM 2349 O O . ALA A 1 311 ? 14.188 12.141 23.031 1 95.56 311 ALA A O 1
ATOM 2350 N N . GLU A 1 312 ? 15.312 12.594 24.828 1 96.19 312 GLU A N 1
ATOM 2351 C CA . GLU A 1 312 ? 15.039 11.305 25.469 1 96.19 312 GLU A CA 1
ATOM 2352 C C . GLU A 1 312 ? 13.555 11.156 25.797 1 96.19 312 GLU A C 1
ATOM 2354 O O . GLU A 1 312 ? 12.977 10.086 25.594 1 96.19 312 GLU A O 1
ATOM 2359 N N . GLN A 1 313 ? 13.047 12.219 26.25 1 95.5 313 GLN A N 1
ATOM 2360 C CA . GLN A 1 313 ? 11.617 12.188 26.547 1 95.5 313 GLN A CA 1
ATOM 2361 C C . GLN A 1 313 ? 10.797 11.961 25.281 1 95.5 313 GLN A C 1
ATOM 2363 O O . GLN A 1 313 ? 9.836 11.188 25.281 1 95.5 313 GLN A O 1
ATOM 2368 N N . GLU A 1 314 ? 11.148 12.633 24.266 1 95.56 314 GLU A N 1
ATOM 2369 C CA . GLU A 1 314 ? 10.398 12.461 23.031 1 95.56 314 GLU A CA 1
ATOM 2370 C C . GLU A 1 314 ? 10.539 11.047 22.484 1 95.56 314 GLU A C 1
ATOM 2372 O O . GLU A 1 314 ? 9.578 10.469 21.969 1 95.56 314 GLU A O 1
ATOM 2377 N N . MET A 1 315 ? 11.75 10.508 22.531 1 97.06 315 MET A N 1
ATOM 2378 C CA . MET A 1 315 ? 11.961 9.133 22.078 1 97.06 315 MET A CA 1
ATOM 2379 C C . MET A 1 315 ? 11.031 8.172 22.812 1 97.06 315 MET A C 1
ATOM 2381 O O . MET A 1 315 ? 10.438 7.289 22.188 1 97.06 315 MET A O 1
ATOM 2385 N N . SER A 1 316 ? 10.906 8.359 24.047 1 96.69 316 SER A N 1
ATOM 2386 C CA . SER A 1 316 ? 10.023 7.52 24.859 1 96.69 316 SER A CA 1
ATOM 2387 C C . SER A 1 316 ? 8.562 7.734 24.484 1 96.69 316 SER A C 1
ATOM 2389 O O . SER A 1 316 ? 7.816 6.77 24.281 1 96.69 316 SER A O 1
ATOM 2391 N N . ASP A 1 317 ? 8.203 8.961 24.344 1 93.44 317 ASP A N 1
ATOM 2392 C CA . ASP A 1 317 ? 6.812 9.312 24.062 1 93.44 317 ASP A CA 1
ATOM 2393 C C . ASP A 1 317 ? 6.367 8.773 22.703 1 93.44 317 ASP A C 1
ATOM 2395 O O . ASP A 1 317 ? 5.227 8.328 22.547 1 93.44 317 ASP A O 1
ATOM 2399 N N . LEU A 1 318 ? 7.258 8.773 21.75 1 95.31 318 LEU A N 1
ATOM 2400 C CA . LEU A 1 318 ? 6.906 8.43 20.375 1 95.31 318 LEU A CA 1
ATOM 2401 C C . LEU A 1 318 ? 7.316 6.992 20.062 1 95.31 318 LEU A C 1
ATOM 2403 O O . LEU A 1 318 ? 6.973 6.465 19 1 95.31 318 LEU A O 1
ATOM 2407 N N . GLY A 1 319 ? 8 6.363 20.938 1 97.19 319 GLY A N 1
ATOM 2408 C CA . GLY A 1 319 ? 8.508 5.027 20.688 1 97.19 319 GLY A CA 1
ATOM 2409 C C . GLY A 1 319 ? 9.562 4.984 19.594 1 97.19 319 GLY A C 1
ATOM 2410 O O . GLY A 1 319 ? 9.531 4.117 18.719 1 97.19 319 GLY A O 1
ATOM 2411 N N . LEU A 1 320 ? 10.461 5.965 19.625 1 97.81 320 LEU A N 1
ATOM 2412 C CA . LEU A 1 320 ? 11.547 6.016 18.656 1 97.81 320 LEU A CA 1
ATOM 2413 C C . LEU A 1 320 ? 12.703 5.125 19.078 1 97.81 320 LEU A C 1
ATOM 2415 O O . LEU A 1 320 ? 12.914 4.902 20.281 1 97.81 320 LEU A O 1
ATOM 2419 N N . TYR A 1 321 ? 13.469 4.668 18.125 1 97.06 321 TYR A N 1
ATOM 2420 C CA . TYR A 1 321 ? 14.688 3.92 18.391 1 97.06 321 TYR A CA 1
ATOM 2421 C C . TYR A 1 321 ? 15.914 4.82 18.281 1 97.06 321 TYR A C 1
ATOM 2423 O O . TYR A 1 321 ? 17.031 4.414 18.625 1 97.06 321 TYR A O 1
ATOM 2431 N N . GLY A 1 322 ? 15.664 6.027 17.844 1 96.62 322 GLY A N 1
ATOM 2432 C CA . GLY A 1 322 ? 16.688 7.051 17.719 1 96.62 322 GLY A CA 1
ATOM 2433 C C . GLY A 1 322 ? 16.281 8.195 16.812 1 96.62 322 GLY A C 1
ATOM 2434 O O . GLY A 1 322 ? 15.492 8.016 15.883 1 96.62 322 GLY A O 1
ATOM 2435 N N . HIS A 1 323 ? 16.812 9.398 17.141 1 97.75 323 HIS A N 1
ATOM 2436 C CA . HIS A 1 323 ? 16.703 10.508 16.203 1 97.75 323 HIS A CA 1
ATOM 2437 C C . HIS A 1 323 ? 17.719 10.383 15.07 1 97.75 323 HIS A C 1
ATOM 2439 O O . HIS A 1 323 ? 18.844 9.938 15.289 1 97.75 323 HIS A O 1
ATOM 2445 N N . VAL A 1 324 ? 17.281 10.75 13.906 1 97.44 324 VAL A N 1
ATOM 2446 C CA . VAL A 1 324 ? 18.172 10.703 12.758 1 97.44 324 VAL A CA 1
ATOM 2447 C C . VAL A 1 324 ? 17.781 11.781 11.75 1 97.44 324 VAL A C 1
ATOM 2449 O O . VAL A 1 324 ? 16.594 12.008 11.516 1 97.44 324 VAL A O 1
ATOM 2452 N N . GLY A 1 325 ? 18.734 12.453 11.242 1 97.5 325 GLY A N 1
ATOM 2453 C CA . GLY A 1 325 ? 18.547 13.516 10.266 1 97.5 325 GLY A CA 1
ATOM 2454 C C . GLY A 1 325 ? 19.859 14.047 9.719 1 97.5 325 GLY A C 1
ATOM 2455 O O . GLY A 1 325 ? 20.906 13.422 9.883 1 97.5 325 GLY A O 1
ATOM 2456 N N . GLU A 1 326 ? 19.719 15.133 9.039 1 98.25 326 GLU A N 1
ATOM 2457 C CA . GLU A 1 326 ? 20.875 15.734 8.383 1 98.25 326 GLU A CA 1
ATOM 2458 C C . GLU A 1 326 ? 22.016 15.961 9.375 1 98.25 326 GLU A C 1
ATOM 2460 O O . GLU A 1 326 ? 21.828 16.625 10.398 1 98.25 326 GLU A O 1
ATOM 2465 N N . GLN A 1 327 ? 23.172 15.477 9.047 1 97.62 327 GLN A N 1
ATOM 2466 C CA . GLN A 1 327 ? 24.344 15.609 9.906 1 97.62 327 GLN A CA 1
ATOM 2467 C C . GLN A 1 327 ? 24.734 17.078 10.078 1 97.62 327 GLN A C 1
ATOM 2469 O O . GLN A 1 327 ? 24.656 17.859 9.125 1 97.62 327 GLN A O 1
ATOM 2474 N N . GLY A 1 328 ? 25.125 17.406 11.258 1 97.25 328 GLY A N 1
ATOM 2475 C CA . GLY A 1 328 ? 25.625 18.75 11.516 1 97.25 328 GLY A CA 1
ATOM 2476 C C . GLY A 1 328 ? 24.578 19.656 12.141 1 97.25 328 GLY A C 1
ATOM 2477 O O . GLY A 1 328 ? 24.875 20.797 12.492 1 97.25 328 GLY A O 1
ATOM 2478 N N . TYR A 1 329 ? 23.438 19.125 12.367 1 98.06 329 TYR A N 1
ATOM 2479 C CA . TYR A 1 329 ? 22.359 19.906 12.945 1 98.06 329 TYR A CA 1
ATOM 2480 C C . TYR A 1 329 ? 21.688 19.156 14.086 1 98.06 329 TYR A C 1
ATOM 2482 O O . TYR A 1 329 ? 21.516 17.938 14.008 1 98.06 329 TYR A O 1
ATOM 2490 N N . SER A 1 330 ? 21.344 19.906 15.141 1 97.44 330 SER A N 1
ATOM 2491 C CA . SER A 1 330 ? 20.562 19.312 16.219 1 97.44 330 SER A CA 1
ATOM 2492 C C . SER A 1 330 ? 19.141 19 15.773 1 97.44 330 SER A C 1
ATOM 2494 O O . SER A 1 330 ? 18.719 19.422 14.695 1 97.44 330 SER A O 1
ATOM 2496 N N . VAL A 1 331 ? 18.406 18.25 16.562 1 97.94 331 VAL A N 1
ATOM 2497 C CA . VAL A 1 331 ? 17.047 17.828 16.25 1 97.94 331 VAL A CA 1
ATOM 2498 C C . VAL A 1 331 ? 16.188 19.047 15.914 1 97.94 331 VAL A C 1
ATOM 2500 O O . VAL A 1 331 ? 15.523 19.078 14.883 1 97.94 331 VAL A O 1
ATOM 2503 N N . LEU A 1 332 ? 16.219 20.125 16.719 1 97.81 332 LEU A N 1
ATOM 2504 C CA . LEU A 1 332 ? 15.375 21.281 16.5 1 97.81 332 LEU A CA 1
ATOM 2505 C C . LEU A 1 332 ? 15.883 22.109 15.328 1 97.81 332 LEU A C 1
ATOM 2507 O O . LEU A 1 332 ? 15.094 22.734 14.609 1 97.81 332 LEU A O 1
ATOM 2511 N N . GLU A 1 333 ? 17.219 22.141 15.148 1 98.12 333 GLU A N 1
ATOM 2512 C CA . GLU A 1 333 ? 17.734 22.828 13.961 1 98.12 333 GLU A CA 1
ATOM 2513 C C . GLU A 1 333 ? 17.25 22.156 12.68 1 98.12 333 GLU A C 1
ATOM 2515 O O . GLU A 1 333 ? 16.922 22.844 11.711 1 98.12 333 GLU A O 1
ATOM 2520 N N . GLN A 1 334 ? 17.219 20.844 12.711 1 98.25 334 GLN A N 1
ATOM 2521 C CA . GLN A 1 334 ? 16.688 20.094 11.578 1 98.25 334 GLN A CA 1
ATOM 2522 C C . GLN A 1 334 ? 15.219 20.453 11.32 1 98.25 334 GLN A C 1
ATOM 2524 O O . GLN A 1 334 ? 14.812 20.656 10.172 1 98.25 334 GLN A O 1
ATOM 2529 N N . ARG A 1 335 ? 14.453 20.609 12.344 1 98.19 335 ARG A N 1
ATOM 2530 C CA . ARG A 1 335 ? 13.008 20.781 12.242 1 98.19 335 ARG A CA 1
ATOM 2531 C C . ARG A 1 335 ? 12.664 22.234 11.914 1 98.19 335 ARG A C 1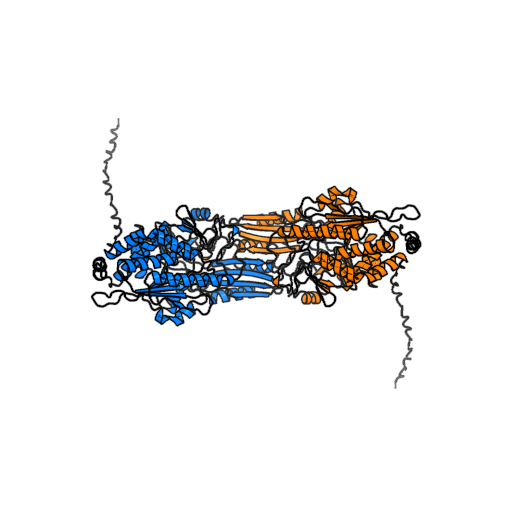
ATOM 2533 O O . ARG A 1 335 ? 11.656 22.516 11.258 1 98.19 335 ARG A O 1
ATOM 2540 N N . TRP A 1 336 ? 13.562 23.219 12.367 1 98.19 336 TRP A N 1
ATOM 2541 C CA . TRP A 1 336 ? 13.203 24.625 12.281 1 98.19 336 TRP A CA 1
ATOM 2542 C C . TRP A 1 336 ? 13.875 25.281 11.078 1 98.19 336 TRP A C 1
ATOM 2544 O O . TRP A 1 336 ? 13.359 26.266 10.531 1 98.19 336 TRP A O 1
ATOM 2554 N N . HIS A 1 337 ? 15.055 24.688 10.703 1 98.38 337 HIS A N 1
ATOM 2555 C CA . HIS A 1 337 ? 15.875 25.5 9.812 1 98.38 337 HIS A CA 1
ATOM 2556 C C . HIS A 1 337 ? 16.359 24.688 8.617 1 98.38 337 HIS A C 1
ATOM 2558 O O . HIS A 1 337 ? 17.109 25.188 7.777 1 98.38 337 HIS A O 1
ATOM 2564 N N . ARG A 1 338 ? 16.016 23.391 8.57 1 98.69 338 ARG A N 1
ATOM 2565 C CA . ARG A 1 338 ? 16.406 22.562 7.434 1 98.69 338 ARG A CA 1
ATOM 2566 C C . ARG A 1 338 ? 15.172 22.047 6.691 1 98.69 338 ARG A C 1
ATOM 2568 O O . ARG A 1 338 ? 14.133 21.797 7.305 1 98.69 338 ARG A O 1
ATOM 2575 N N . PRO A 1 339 ? 15.242 21.922 5.328 1 98.75 339 PRO A N 1
ATOM 2576 C CA . PRO A 1 339 ? 14.148 21.312 4.574 1 98.75 339 PRO A CA 1
ATOM 2577 C C . PRO A 1 339 ? 14.109 19.797 4.711 1 98.75 339 PRO A C 1
ATOM 2579 O O . PRO A 1 339 ? 15.055 19.188 5.234 1 98.75 339 PRO A O 1
ATOM 2582 N N . THR A 1 340 ? 13.031 19.219 4.344 1 98.62 340 THR A N 1
ATOM 2583 C CA . THR A 1 340 ? 12.898 17.766 4.449 1 98.62 340 THR A CA 1
ATOM 2584 C C . THR A 1 340 ? 12.398 17.172 3.133 1 98.62 340 THR A C 1
ATOM 2586 O O . THR A 1 340 ? 11.938 17.906 2.252 1 98.62 340 THR A O 1
ATOM 2589 N N . LEU A 1 341 ? 12.539 15.992 2.887 1 98.69 341 LEU A N 1
ATOM 2590 C CA . LEU A 1 341 ? 11.938 15.117 1.892 1 98.69 341 LEU A CA 1
ATOM 2591 C C . LEU A 1 341 ? 11.453 13.812 2.531 1 98.69 341 LEU A C 1
ATOM 2593 O O . LEU A 1 341 ? 12.266 12.938 2.846 1 98.69 341 LEU A O 1
ATOM 2597 N N . GLU A 1 342 ? 10.164 13.719 2.721 1 98.25 342 GLU A N 1
ATOM 2598 C CA . GLU A 1 342 ? 9.578 12.586 3.432 1 98.25 342 GLU A CA 1
ATOM 2599 C C . GLU A 1 342 ? 8.703 11.742 2.506 1 98.25 342 GLU A C 1
ATOM 2601 O O . GLU A 1 342 ? 7.871 12.281 1.773 1 98.25 342 GLU A O 1
ATOM 2606 N N . VAL A 1 343 ? 8.961 10.453 2.514 1 98.5 343 VAL A N 1
ATOM 2607 C CA . VAL A 1 343 ? 8.023 9.531 1.863 1 98.5 343 VAL A CA 1
ATOM 2608 C C . VAL A 1 343 ? 6.852 9.242 2.795 1 98.5 343 VAL A C 1
ATOM 2610 O O . VAL A 1 343 ? 7.004 8.531 3.789 1 98.5 343 VAL A O 1
ATOM 2613 N N . VAL A 1 344 ? 5.668 9.711 2.408 1 97.56 344 VAL A N 1
ATOM 2614 C CA . VAL A 1 344 ? 4.555 9.672 3.348 1 97.56 344 VAL A CA 1
ATOM 2615 C C . VAL A 1 344 ? 3.551 8.602 2.92 1 97.56 344 VAL A C 1
ATOM 2617 O O . VAL A 1 344 ? 2.613 8.289 3.658 1 97.56 344 VAL A O 1
ATOM 2620 N N . GLY A 1 345 ? 3.748 8.047 1.772 1 97.25 345 GLY A N 1
ATOM 2621 C CA . GLY A 1 345 ? 2.984 6.93 1.24 1 97.25 345 GLY A CA 1
ATOM 2622 C C . GLY A 1 345 ? 3.74 6.133 0.196 1 97.25 345 GLY A C 1
ATOM 2623 O O . GLY A 1 345 ? 4.539 6.688 -0.561 1 97.25 345 GLY A O 1
ATOM 2624 N N . MET A 1 346 ? 3.504 4.891 0.165 1 97.5 346 MET A N 1
ATOM 2625 C CA . MET A 1 346 ? 4.121 4.012 -0.825 1 97.5 346 MET A CA 1
ATOM 2626 C C . MET A 1 346 ? 3.25 2.785 -1.076 1 97.5 346 MET A C 1
ATOM 2628 O O . MET A 1 346 ? 2.682 2.219 -0.141 1 97.5 346 MET A O 1
ATOM 2632 N N . SER A 1 347 ? 3.127 2.414 -2.373 1 97.31 347 SER A N 1
ATOM 2633 C CA . SER A 1 347 ? 2.279 1.27 -2.691 1 97.31 347 SER A CA 1
ATOM 2634 C C . SER A 1 347 ? 2.717 0.601 -3.99 1 97.31 347 SER A C 1
ATOM 2636 O O . SER A 1 347 ? 3.094 1.28 -4.945 1 97.31 347 SER A O 1
ATOM 2638 N N . GLY A 1 348 ? 2.666 -0.69 -3.975 1 97.25 348 GLY A N 1
ATOM 2639 C CA . GLY A 1 348 ? 2.906 -1.51 -5.152 1 97.25 348 GLY A CA 1
ATOM 2640 C C . GLY A 1 348 ? 2.547 -2.969 -4.945 1 97.25 348 GLY A C 1
ATOM 2641 O O . GLY A 1 348 ? 2.896 -3.561 -3.92 1 97.25 348 GLY A O 1
ATOM 2642 N N . GLY A 1 349 ? 1.8 -3.512 -5.957 1 96.12 349 GLY A N 1
ATOM 2643 C CA . GLY A 1 349 ? 1.415 -4.91 -5.859 1 96.12 349 GLY A CA 1
ATOM 2644 C C . GLY A 1 349 ? 0.308 -5.152 -4.852 1 96.12 349 GLY A C 1
ATOM 2645 O O . GLY A 1 349 ? -0.43 -4.23 -4.496 1 96.12 349 GLY A O 1
ATOM 2646 N N . PHE A 1 350 ? 0.175 -6.375 -4.465 1 92.94 350 PHE A N 1
ATOM 2647 C CA . PHE A 1 350 ? -0.884 -6.785 -3.549 1 92.94 350 PHE A CA 1
ATOM 2648 C C . PHE A 1 350 ? -0.488 -6.504 -2.104 1 92.94 350 PHE A C 1
ATOM 2650 O O . PHE A 1 350 ? 0.535 -7 -1.627 1 92.94 350 PHE A O 1
ATOM 2657 N N . THR A 1 351 ? -1.298 -5.742 -1.47 1 91.94 351 THR A N 1
ATOM 2658 C CA . THR A 1 351 ? -0.928 -5.32 -0.123 1 91.94 351 THR A CA 1
ATOM 2659 C C . THR A 1 351 ? -1.889 -5.906 0.91 1 91.94 351 THR A C 1
ATOM 2661 O O . THR A 1 351 ? -1.766 -5.629 2.105 1 91.94 351 THR A O 1
ATOM 2664 N N . GLY A 1 352 ? -2.82 -6.75 0.512 1 88.88 352 GLY A N 1
ATOM 2665 C CA . GLY A 1 352 ? -3.742 -7.395 1.433 1 88.88 352 GLY A CA 1
ATOM 2666 C C . GLY A 1 352 ? -3.111 -8.539 2.203 1 88.88 352 GLY A C 1
ATOM 2667 O O . GLY A 1 352 ? -1.898 -8.75 2.131 1 88.88 352 GLY A O 1
ATOM 2668 N N . GLU A 1 353 ? -3.996 -9.234 2.961 1 89.12 353 GLU A N 1
ATOM 2669 C CA . GLU A 1 353 ? -3.5 -10.383 3.713 1 89.12 353 GLU A CA 1
ATOM 2670 C C . GLU A 1 353 ? -2.992 -11.477 2.779 1 89.12 353 GLU A C 1
ATOM 2672 O O . GLU A 1 353 ? -3.574 -11.719 1.719 1 89.12 353 GLU A O 1
ATOM 2677 N N . GLY A 1 354 ? -1.901 -12.07 3.162 1 90.44 354 GLY A N 1
ATOM 2678 C CA . GLY A 1 354 ? -1.333 -13.133 2.35 1 90.44 354 GLY A CA 1
ATOM 2679 C C . GLY A 1 354 ? -0.433 -12.617 1.24 1 90.44 354 GLY A C 1
ATOM 2680 O O . GLY A 1 354 ? 0.118 -11.523 1.339 1 90.44 354 GLY A O 1
ATOM 2681 N N . ILE A 1 355 ? -0.255 -13.453 0.176 1 90.5 355 ILE A N 1
ATOM 2682 C CA . ILE A 1 355 ? 0.715 -13.117 -0.86 1 90.5 355 ILE A CA 1
ATOM 2683 C C . ILE A 1 355 ? 0.116 -13.398 -2.238 1 90.5 355 ILE A C 1
ATOM 2685 O O . ILE A 1 355 ? -0.637 -14.359 -2.412 1 90.5 355 ILE A O 1
ATOM 2689 N N . LYS A 1 356 ? 0.283 -12.523 -3.096 1 91.75 356 LYS A N 1
ATOM 2690 C CA . LYS A 1 356 ? 0.051 -12.68 -4.527 1 91.75 356 LYS A CA 1
ATOM 2691 C C . LYS A 1 356 ? 1.367 -12.68 -5.301 1 91.75 356 LYS A C 1
ATOM 2693 O O . LYS A 1 356 ? 2.121 -11.703 -5.246 1 91.75 356 LYS A O 1
ATOM 2698 N N . THR A 1 357 ? 1.672 -13.719 -5.98 1 91.75 357 THR A N 1
ATOM 2699 C CA . THR A 1 357 ? 2.957 -13.859 -6.66 1 91.75 357 THR A CA 1
ATOM 2700 C C . THR A 1 357 ? 2.904 -13.227 -8.047 1 91.75 357 THR A C 1
ATOM 2702 O O . THR A 1 357 ? 3.033 -13.922 -9.055 1 91.75 357 THR A O 1
ATOM 2705 N N . VAL A 1 358 ? 2.861 -11.914 -8.016 1 94.88 358 VAL A N 1
ATOM 2706 C CA . VAL A 1 358 ? 2.766 -11.109 -9.227 1 94.88 358 VAL A CA 1
ATOM 2707 C C . VAL A 1 358 ? 3.83 -10.016 -9.203 1 94.88 358 VAL A C 1
ATOM 2709 O O . VAL A 1 358 ? 4.234 -9.555 -8.133 1 94.88 358 VAL A O 1
ATOM 2712 N N . ILE A 1 359 ? 4.355 -9.758 -10.352 1 97.06 359 ILE A N 1
ATOM 2713 C CA . ILE A 1 359 ? 5.043 -8.484 -10.555 1 97.06 359 ILE A CA 1
ATOM 2714 C C . ILE A 1 359 ? 4.051 -7.434 -11.047 1 97.06 359 ILE A C 1
ATOM 2716 O O . ILE A 1 359 ? 3.523 -7.535 -12.156 1 97.06 359 ILE A O 1
ATOM 2720 N N . PRO A 1 360 ? 3.781 -6.465 -10.195 1 97.25 360 PRO A N 1
ATOM 2721 C CA . PRO A 1 360 ? 2.811 -5.465 -10.641 1 97.25 360 PRO A CA 1
ATOM 2722 C C . PRO A 1 360 ? 3.314 -4.645 -11.828 1 97.25 360 PRO A C 1
ATOM 2724 O O . PRO A 1 360 ? 4.52 -4.582 -12.07 1 97.25 360 PRO A O 1
ATOM 2727 N N . ALA A 1 361 ? 2.377 -4.051 -12.562 1 97.56 361 ALA A N 1
ATOM 2728 C CA . ALA A 1 361 ? 2.738 -3.221 -13.711 1 97.56 361 ALA A CA 1
ATOM 2729 C C . ALA A 1 361 ? 3.217 -1.844 -13.258 1 97.56 361 ALA A C 1
ATOM 2731 O O . ALA A 1 361 ? 3.955 -1.169 -13.984 1 97.56 361 ALA A O 1
ATOM 2732 N N . ARG A 1 362 ? 2.811 -1.454 -12.062 1 97.25 362 ARG A N 1
ATOM 2733 C CA . ARG A 1 362 ? 3.09 -0.097 -11.602 1 97.25 362 ARG A CA 1
ATOM 2734 C C . ARG A 1 362 ? 3.303 -0.063 -10.094 1 97.25 362 ARG A C 1
ATOM 2736 O O . ARG A 1 362 ? 2.891 -0.98 -9.383 1 97.25 362 ARG A O 1
ATOM 2743 N N . ALA A 1 363 ? 3.98 0.894 -9.586 1 98.44 363 ALA A N 1
ATOM 2744 C CA . ALA A 1 363 ? 4.188 1.247 -8.188 1 98.44 363 ALA A CA 1
ATOM 2745 C C . ALA A 1 363 ? 4.215 2.762 -8 1 98.44 363 ALA A C 1
ATOM 2747 O O . ALA A 1 363 ? 4.469 3.506 -8.953 1 98.44 363 ALA A O 1
ATOM 2748 N N . SER A 1 364 ? 3.871 3.227 -6.77 1 98.38 364 SER A N 1
ATOM 2749 C CA . SER A 1 364 ? 3.82 4.672 -6.566 1 98.38 364 SER A CA 1
ATOM 2750 C C . SER A 1 364 ? 4.238 5.043 -5.148 1 98.38 364 SER A C 1
ATOM 2752 O O . SER A 1 364 ? 4.23 4.199 -4.25 1 98.38 364 SER A O 1
ATOM 2754 N N . ALA A 1 365 ? 4.645 6.266 -5.008 1 98.62 365 ALA A N 1
ATOM 2755 C CA . ALA A 1 365 ? 4.969 6.852 -3.709 1 98.62 365 ALA A CA 1
ATOM 2756 C C . ALA A 1 365 ? 4.488 8.297 -3.625 1 98.62 365 ALA A C 1
ATOM 2758 O O . ALA A 1 365 ? 4.379 8.984 -4.645 1 98.62 365 ALA A O 1
ATOM 2759 N N . LYS A 1 366 ? 4.129 8.688 -2.479 1 98.06 366 LYS A N 1
ATOM 2760 C CA . LYS A 1 366 ? 3.789 10.062 -2.152 1 98.06 366 LYS A CA 1
ATOM 2761 C C . LYS A 1 366 ? 4.883 10.719 -1.316 1 98.06 366 LYS A C 1
ATOM 2763 O O . LYS A 1 366 ? 5.352 10.141 -0.335 1 98.06 366 LYS A O 1
ATOM 2768 N N . ILE A 1 367 ? 5.27 11.914 -1.749 1 98.12 367 ILE A N 1
ATOM 2769 C CA . ILE A 1 367 ? 6.383 12.625 -1.132 1 98.12 367 ILE A CA 1
ATOM 2770 C C . ILE A 1 367 ? 5.91 13.984 -0.621 1 98.12 367 ILE A C 1
ATOM 2772 O O . ILE A 1 367 ? 5.133 14.672 -1.289 1 98.12 367 ILE A O 1
ATOM 2776 N N . SER A 1 368 ? 6.336 14.305 0.556 1 97.44 368 SER A N 1
ATOM 2777 C CA . SER A 1 368 ? 6.129 15.633 1.12 1 97.44 368 SER A CA 1
ATOM 2778 C C . SER A 1 368 ? 7.457 16.297 1.473 1 97.44 368 SER A C 1
ATOM 2780 O O . SER A 1 368 ? 8.266 15.727 2.211 1 97.44 368 SER A O 1
ATOM 2782 N N . CYS A 1 369 ? 7.664 17.484 0.971 1 98.44 369 CYS A N 1
ATOM 2783 C CA . CYS A 1 369 ? 8.852 18.266 1.308 1 98.44 369 CYS A CA 1
ATOM 2784 C C . CYS A 1 369 ? 8.477 19.5 2.109 1 98.44 369 CYS A C 1
ATOM 2786 O O . CYS A 1 369 ? 7.629 20.297 1.682 1 98.44 369 CYS A O 1
ATOM 2788 N N . ARG A 1 370 ? 9.062 19.609 3.221 1 98.75 370 ARG A N 1
ATOM 2789 C CA . ARG A 1 370 ? 8.969 20.875 3.93 1 98.75 370 ARG A CA 1
ATOM 2790 C C . ARG A 1 370 ? 10.062 21.844 3.484 1 98.75 370 ARG A C 1
ATOM 2792 O O . ARG A 1 370 ? 11.195 21.422 3.236 1 98.75 370 ARG A O 1
ATOM 2799 N N . LEU A 1 371 ? 9.719 23.094 3.391 1 98.75 371 LEU A N 1
ATOM 2800 C CA . LEU A 1 371 ? 10.57 24.109 2.797 1 98.75 371 LEU A CA 1
ATOM 2801 C C . LEU A 1 371 ? 10.953 25.172 3.828 1 98.75 371 LEU A C 1
ATOM 2803 O O . LEU A 1 371 ? 10.133 25.531 4.676 1 98.75 371 LEU A O 1
ATOM 2807 N N . VAL A 1 372 ? 12.125 25.703 3.688 1 98.62 372 VAL A N 1
ATOM 2808 C CA . VAL A 1 372 ? 12.586 26.766 4.582 1 98.62 372 VAL A CA 1
ATOM 2809 C C . VAL A 1 372 ? 12.656 28.094 3.828 1 98.62 372 VAL A C 1
ATOM 2811 O O . VAL A 1 372 ? 12.438 28.125 2.615 1 98.62 372 VAL A O 1
ATOM 2814 N N . PRO A 1 373 ? 12.891 29.219 4.566 1 97.5 373 PRO A N 1
ATOM 2815 C CA . PRO A 1 373 ? 12.82 30.547 3.936 1 97.5 373 PRO A CA 1
ATOM 2816 C C . PRO A 1 373 ? 13.648 30.641 2.658 1 97.5 373 PRO A C 1
ATOM 2818 O O . PRO A 1 373 ? 14.766 30.109 2.605 1 97.5 373 PRO A O 1
ATOM 2821 N N . LYS A 1 374 ? 13.117 31.188 1.614 1 97.56 374 LYS A N 1
ATOM 2822 C CA . LYS A 1 374 ? 13.695 31.469 0.303 1 97.56 374 LYS A CA 1
ATOM 2823 C C . LYS A 1 374 ? 13.461 30.297 -0.655 1 97.56 374 LYS A C 1
ATOM 2825 O O . LYS A 1 374 ? 13.617 30.438 -1.869 1 97.56 374 LYS A O 1
ATOM 2830 N N . GLN A 1 375 ? 13.055 29.156 -0.158 1 98.31 375 GLN A N 1
ATOM 2831 C CA . GLN A 1 375 ? 12.633 28.078 -1.046 1 98.31 375 GLN A CA 1
ATOM 2832 C C . GLN A 1 375 ? 11.195 28.281 -1.518 1 98.31 375 GLN A C 1
ATOM 2834 O O . GLN A 1 375 ? 10.391 28.891 -0.812 1 98.31 375 GLN A O 1
ATOM 2839 N N . THR A 1 376 ? 10.914 27.766 -2.676 1 97.5 376 THR A N 1
ATOM 2840 C CA . THR A 1 376 ? 9.555 27.844 -3.195 1 97.5 376 THR A CA 1
ATOM 2841 C C . THR A 1 376 ? 9.055 26.469 -3.605 1 97.5 376 THR A C 1
ATOM 2843 O O . THR A 1 376 ? 9.828 25.625 -4.066 1 97.5 376 THR A O 1
ATOM 2846 N N . PRO A 1 377 ? 7.746 26.297 -3.51 1 97.38 377 PRO A N 1
ATOM 2847 C CA . PRO A 1 377 ? 7.184 25 -3.9 1 97.38 377 PRO A CA 1
ATOM 2848 C C . PRO A 1 377 ? 7.469 24.656 -5.359 1 97.38 377 PRO A C 1
ATOM 2850 O O . PRO A 1 377 ? 7.859 23.516 -5.664 1 97.38 377 PRO A O 1
ATOM 2853 N N . ALA A 1 378 ? 7.328 25.594 -6.258 1 97.38 378 ALA A N 1
ATOM 2854 C CA . ALA A 1 378 ? 7.512 25.359 -7.688 1 97.38 378 ALA A CA 1
ATOM 2855 C C . ALA A 1 378 ? 8.953 24.938 -7.992 1 97.38 378 ALA A C 1
ATOM 2857 O O . ALA A 1 378 ? 9.188 24.031 -8.789 1 97.38 378 ALA A O 1
ATOM 2858 N N . ASP A 1 379 ? 9.898 25.609 -7.387 1 98.5 379 ASP A N 1
ATOM 2859 C CA . ASP A 1 379 ? 11.312 25.328 -7.625 1 98.5 379 ASP A CA 1
ATOM 2860 C C . ASP A 1 379 ? 11.688 23.922 -7.129 1 98.5 379 ASP A C 1
ATOM 2862 O O . ASP A 1 379 ? 12.375 23.172 -7.824 1 98.5 379 ASP A O 1
ATOM 2866 N N . ILE A 1 380 ? 11.227 23.578 -5.957 1 98.62 380 ILE A N 1
ATOM 2867 C CA . ILE A 1 380 ? 11.547 22.281 -5.379 1 98.62 380 ILE A CA 1
ATOM 2868 C C . ILE A 1 380 ? 10.867 21.172 -6.18 1 98.62 380 ILE A C 1
ATOM 2870 O O . ILE A 1 380 ? 11.469 20.125 -6.438 1 98.62 380 ILE A O 1
ATOM 2874 N N . LEU A 1 381 ? 9.641 21.422 -6.586 1 98.44 381 LEU A N 1
ATOM 2875 C CA . LEU A 1 381 ? 8.945 20.438 -7.426 1 98.44 381 LEU A CA 1
ATOM 2876 C C . LEU A 1 381 ? 9.719 20.203 -8.719 1 98.44 381 LEU A C 1
ATOM 2878 O O . LEU A 1 381 ? 9.875 19.047 -9.148 1 98.44 381 LEU A O 1
ATOM 2882 N N . ASP A 1 382 ? 10.156 21.234 -9.352 1 98.56 382 ASP A N 1
ATOM 2883 C CA . ASP A 1 382 ? 10.93 21.141 -10.586 1 98.56 382 ASP A CA 1
ATOM 2884 C C . ASP A 1 382 ? 12.203 20.344 -10.367 1 98.56 382 ASP A C 1
ATOM 2886 O O . ASP A 1 382 ? 12.555 19.5 -11.195 1 98.56 382 ASP A O 1
ATOM 2890 N N . LYS A 1 383 ? 12.898 20.594 -9.312 1 98.81 383 LYS A N 1
ATOM 2891 C CA . LYS A 1 383 ? 14.133 19.875 -9 1 98.81 383 LYS A CA 1
ATOM 2892 C C . LYS A 1 383 ? 13.875 18.391 -8.758 1 98.81 383 LYS A C 1
ATOM 2894 O O . LYS A 1 383 ? 14.672 17.547 -9.18 1 98.81 383 LYS A O 1
ATOM 2899 N N . LEU A 1 384 ? 12.75 18.094 -8.094 1 98.75 384 LEU A N 1
ATOM 2900 C CA . LEU A 1 384 ? 12.367 16.703 -7.891 1 98.75 384 LEU A CA 1
ATOM 2901 C C . LEU A 1 384 ? 12.078 16.016 -9.219 1 98.75 384 LEU A C 1
ATOM 2903 O O . LEU A 1 384 ? 12.5 14.875 -9.445 1 98.75 384 LEU A O 1
ATOM 2907 N N . GLN A 1 385 ? 11.32 16.688 -10.078 1 98.75 385 GLN A N 1
ATOM 2908 C CA . GLN A 1 385 ? 11 16.141 -11.398 1 98.75 385 GLN A CA 1
ATOM 2909 C C . GLN A 1 385 ? 12.266 15.852 -12.195 1 98.75 385 GLN A C 1
ATOM 2911 O O . GLN A 1 385 ? 12.391 14.789 -12.812 1 98.75 385 GLN A O 1
ATOM 2916 N N . LYS A 1 386 ? 13.211 16.719 -12.195 1 98.75 386 LYS A N 1
ATOM 2917 C CA . LYS A 1 386 ? 14.477 16.547 -12.898 1 98.75 386 LYS A CA 1
ATOM 2918 C C . LYS A 1 386 ? 15.273 15.375 -12.32 1 98.75 386 LYS A C 1
ATOM 2920 O O . LYS A 1 386 ? 15.891 14.617 -13.062 1 98.75 386 LYS A O 1
ATOM 2925 N N . HIS A 1 387 ? 15.242 15.289 -11.016 1 98.81 387 HIS A N 1
ATOM 2926 C CA . HIS A 1 387 ? 15.938 14.188 -10.352 1 98.81 387 HIS A CA 1
ATOM 2927 C C . HIS A 1 387 ? 15.375 12.836 -10.781 1 98.81 387 HIS A C 1
ATOM 2929 O O . HIS A 1 387 ? 16.125 11.922 -11.109 1 98.81 387 HIS A O 1
ATOM 2935 N N . VAL A 1 388 ? 14.031 12.703 -10.758 1 98.81 388 VAL A N 1
ATOM 2936 C CA . VAL A 1 388 ? 13.367 11.461 -11.133 1 98.81 388 VAL A CA 1
ATOM 2937 C C . VAL A 1 388 ? 13.672 11.133 -12.586 1 98.81 388 VAL A C 1
ATOM 2939 O O . VAL A 1 388 ? 13.992 9.984 -12.914 1 98.81 388 VAL A O 1
ATOM 2942 N N . ALA A 1 389 ? 13.625 12.102 -13.438 1 98.38 389 ALA A N 1
ATOM 2943 C CA . ALA A 1 389 ? 13.906 11.906 -14.859 1 98.38 389 ALA A CA 1
ATOM 2944 C C . ALA A 1 389 ? 15.344 11.438 -15.07 1 98.38 389 ALA A C 1
ATOM 2946 O O . ALA A 1 389 ? 15.602 10.555 -15.891 1 98.38 389 ALA A O 1
ATOM 2947 N N . ALA A 1 390 ? 16.266 11.961 -14.328 1 98.38 390 ALA A N 1
ATOM 2948 C CA . ALA A 1 390 ? 17.688 11.672 -14.5 1 98.38 390 ALA A CA 1
ATOM 2949 C C . ALA A 1 390 ? 18.016 10.266 -14.016 1 98.38 390 ALA A C 1
ATOM 2951 O O . ALA A 1 390 ? 18.984 9.648 -14.484 1 98.38 390 ALA A O 1
ATOM 2952 N N . HIS A 1 391 ? 17.25 9.758 -13.117 1 98.31 391 HIS A N 1
ATOM 2953 C CA . HIS A 1 391 ? 17.625 8.508 -12.477 1 98.31 391 HIS A CA 1
ATOM 2954 C C . HIS A 1 391 ? 16.672 7.379 -12.875 1 98.31 391 HIS A C 1
ATOM 2956 O O . HIS A 1 391 ? 16.844 6.238 -12.445 1 98.31 391 HIS A O 1
ATOM 2962 N N . CYS A 1 392 ? 15.633 7.684 -13.641 1 98.44 392 CYS A N 1
ATOM 2963 C CA . CYS A 1 392 ? 14.727 6.656 -14.148 1 98.44 392 CYS A CA 1
ATOM 2964 C C . CYS A 1 392 ? 15.438 5.75 -15.148 1 98.44 392 CYS A C 1
ATOM 2966 O O . CYS A 1 392 ? 15.984 6.227 -16.141 1 98.44 392 CYS A O 1
ATOM 2968 N N . PRO A 1 393 ? 15.453 4.438 -14.898 1 98.12 393 PRO A N 1
ATOM 2969 C CA . PRO A 1 393 ? 16.109 3.555 -15.875 1 98.12 393 PRO A CA 1
ATOM 2970 C C . PRO A 1 393 ? 15.336 3.453 -17.188 1 98.12 393 PRO A C 1
ATOM 2972 O O . PRO A 1 393 ? 14.148 3.775 -17.234 1 98.12 393 PRO A O 1
ATOM 2975 N N . ALA A 1 394 ? 15.992 2.938 -18.234 1 97.38 394 ALA A N 1
ATOM 2976 C CA . ALA A 1 394 ? 15.422 2.887 -19.578 1 97.38 394 ALA A CA 1
ATOM 2977 C C . ALA A 1 394 ? 14.273 1.89 -19.656 1 97.38 394 ALA A C 1
ATOM 2979 O O . ALA A 1 394 ? 13.391 2.012 -20.5 1 97.38 394 ALA A O 1
ATOM 2980 N N . TYR A 1 395 ? 14.266 0.999 -18.797 1 97.81 395 TYR A N 1
ATOM 2981 C CA . TYR A 1 395 ? 13.266 -0.063 -18.828 1 97.81 395 TYR A CA 1
ATOM 2982 C C . TYR A 1 395 ? 12.055 0.291 -17.969 1 97.81 395 TYR A C 1
ATOM 2984 O O . TYR A 1 395 ? 11.258 -0.583 -17.625 1 97.81 395 TYR A O 1
ATOM 2992 N N . ALA A 1 396 ? 11.898 1.532 -17.594 1 98.56 396 ALA A N 1
ATOM 2993 C CA . ALA A 1 396 ? 10.773 2.031 -16.812 1 98.56 396 ALA A CA 1
ATOM 2994 C C . ALA A 1 396 ? 10.352 3.42 -17.297 1 98.56 396 ALA A C 1
ATOM 2996 O O . ALA A 1 396 ? 11.125 4.121 -17.953 1 98.56 396 ALA A O 1
ATOM 2997 N N . ARG A 1 397 ? 9.133 3.748 -17.062 1 98.56 397 ARG A N 1
ATOM 2998 C CA . ARG A 1 397 ? 8.633 5.117 -17.141 1 98.56 397 ARG A CA 1
ATOM 2999 C C . ARG A 1 397 ? 8.344 5.676 -15.75 1 98.56 397 ARG A C 1
ATOM 3001 O O . ARG A 1 397 ? 7.539 5.109 -15.008 1 98.56 397 ARG A O 1
ATOM 3008 N N . CYS A 1 398 ? 9.016 6.734 -15.445 1 98.69 398 CYS A N 1
ATOM 3009 C CA . CYS A 1 398 ? 8.859 7.391 -14.148 1 98.69 398 CYS A CA 1
ATOM 3010 C C . CYS A 1 398 ? 8.328 8.805 -14.312 1 98.69 398 CYS A C 1
ATOM 3012 O O . CYS A 1 398 ? 8.773 9.547 -15.195 1 98.69 398 CYS A O 1
ATOM 3014 N N . SER A 1 399 ? 7.328 9.125 -13.523 1 98.31 399 SER A N 1
ATOM 3015 C CA . SER A 1 399 ? 6.766 10.469 -13.562 1 98.31 399 SER A CA 1
ATOM 3016 C C . SER A 1 399 ? 6.5 10.992 -12.156 1 98.31 399 SER A C 1
ATOM 3018 O O . SER A 1 399 ? 6.117 10.234 -11.258 1 98.31 399 SER A O 1
ATOM 3020 N N . LEU A 1 400 ? 6.781 12.25 -11.977 1 98.44 400 LEU A N 1
ATOM 3021 C CA . LEU A 1 400 ? 6.488 12.945 -10.734 1 98.44 400 LEU A CA 1
ATOM 3022 C C . LEU A 1 400 ? 5.566 14.133 -10.977 1 98.44 400 LEU A C 1
ATOM 3024 O O . LEU A 1 400 ? 5.863 14.992 -11.812 1 98.44 400 LEU A O 1
ATOM 3028 N N . SER A 1 401 ? 4.457 14.156 -10.281 1 97.75 401 SER A N 1
ATOM 3029 C CA . SER A 1 401 ? 3.482 15.227 -10.43 1 97.75 401 SER A CA 1
ATOM 3030 C C . SER A 1 401 ? 3.127 15.852 -9.086 1 97.75 401 SER A C 1
ATOM 3032 O O . SER A 1 401 ? 3.285 15.211 -8.039 1 97.75 401 SER A O 1
ATOM 3034 N N . ALA A 1 402 ? 2.738 17.078 -9.141 1 96.19 402 ALA A N 1
ATOM 3035 C CA . ALA A 1 402 ? 2.281 17.766 -7.926 1 96.19 402 ALA A CA 1
ATOM 3036 C C . ALA A 1 402 ? 1.087 17.031 -7.312 1 96.19 402 ALA A C 1
ATOM 3038 O O . ALA A 1 402 ? 0.213 16.547 -8.031 1 96.19 402 ALA A O 1
ATOM 3039 N N . LEU A 1 403 ? 1.104 16.938 -6.066 1 93.12 403 LEU A N 1
ATOM 3040 C CA . LEU A 1 403 ? 0.012 16.328 -5.309 1 93.12 403 LEU A CA 1
ATOM 3041 C C . LEU A 1 403 ? -0.429 17.25 -4.172 1 93.12 403 LEU A C 1
ATOM 3043 O O . LEU A 1 403 ? 0.371 17.594 -3.297 1 93.12 403 LEU A O 1
ATOM 3047 N N . GLY A 1 404 ? -1.656 17.547 -4.18 1 87.38 404 GLY A N 1
ATOM 3048 C CA . GLY A 1 404 ? -2.127 18.531 -3.217 1 87.38 404 GLY A CA 1
ATOM 3049 C C . GLY A 1 404 ? -1.739 19.953 -3.574 1 87.38 404 GLY A C 1
ATOM 3050 O O . GLY A 1 404 ? -1.893 20.375 -4.723 1 87.38 404 GLY A O 1
ATOM 3051 N N . GLY A 1 405 ? -1.417 20.719 -2.572 1 85.94 405 GLY A N 1
ATOM 3052 C CA . GLY A 1 405 ? -1.032 22.094 -2.787 1 85.94 405 GLY A CA 1
ATOM 3053 C C . GLY A 1 405 ? 0.429 22.359 -2.479 1 85.94 405 GLY A C 1
ATOM 3054 O O . GLY A 1 405 ? 1.259 21.453 -2.541 1 85.94 405 GLY A O 1
ATOM 3055 N N . GLY A 1 406 ? 0.716 23.547 -2.352 1 93.12 406 GLY A N 1
ATOM 3056 C CA . GLY A 1 406 ? 2.02 24.078 -1.986 1 93.12 406 GLY A CA 1
ATOM 3057 C C . GLY A 1 406 ? 1.937 25.391 -1.217 1 93.12 406 GLY A C 1
ATOM 3058 O O . GLY A 1 406 ? 1.057 26.219 -1.475 1 93.12 406 GLY A O 1
ATOM 3059 N N . ALA A 1 407 ? 2.814 25.469 -0.267 1 96.25 407 ALA A N 1
ATOM 3060 C CA . ALA A 1 407 ? 2.818 26.672 0.566 1 96.25 407 ALA A CA 1
ATOM 3061 C C . ALA A 1 407 ? 4.238 27.203 0.77 1 96.25 407 ALA A C 1
ATOM 3063 O O . ALA A 1 407 ? 5.18 26.406 0.911 1 96.25 407 ALA A O 1
ATOM 3064 N N . PHE A 1 408 ? 4.297 28.469 0.748 1 96.56 408 PHE A N 1
ATOM 3065 C CA . PHE A 1 408 ? 5.562 29.125 1.06 1 96.56 408 PHE A CA 1
ATOM 3066 C C . PHE A 1 408 ? 5.852 29.062 2.555 1 96.56 408 PHE A C 1
ATOM 3068 O O . PHE A 1 408 ? 4.926 28.969 3.367 1 96.56 408 PHE A O 1
ATOM 3075 N N . PRO A 1 409 ? 7.172 29.078 2.836 1 97.94 409 PRO A N 1
ATOM 3076 C CA . PRO A 1 409 ? 7.496 29.25 4.254 1 97.94 409 PRO A CA 1
ATOM 3077 C C . PRO A 1 409 ? 7.039 30.609 4.797 1 97.94 409 PRO A C 1
ATOM 3079 O O . PRO A 1 409 ? 6.922 31.562 4.039 1 97.94 409 PRO A O 1
ATOM 3082 N N . TRP A 1 410 ? 6.707 30.609 6.07 1 97.31 410 TRP A N 1
ATOM 3083 C CA . TRP A 1 410 ? 6.234 31.812 6.734 1 97.31 410 TRP A CA 1
ATOM 3084 C C . TRP A 1 410 ? 7.227 32.281 7.797 1 97.31 410 TRP A C 1
ATOM 3086 O O . TRP A 1 410 ? 7.758 31.453 8.555 1 97.31 410 TRP A O 1
ATOM 3096 N N . THR A 1 411 ? 7.555 33.531 7.824 1 95.56 411 THR A N 1
ATOM 3097 C CA . THR A 1 411 ? 8.367 34.156 8.867 1 95.56 411 THR A CA 1
ATOM 3098 C C . THR A 1 411 ? 7.676 35.375 9.438 1 95.56 411 THR A C 1
ATOM 3100 O O . THR A 1 411 ? 7.062 36.156 8.703 1 95.56 411 THR A O 1
ATOM 3103 N N . ASN A 1 412 ? 7.719 35.469 10.695 1 93.38 412 ASN A N 1
ATOM 3104 C CA . ASN A 1 412 ? 7.156 36.594 11.43 1 93.38 412 ASN A CA 1
ATOM 3105 C C . ASN A 1 412 ? 8.242 37.406 12.133 1 93.38 412 ASN A C 1
ATOM 3107 O O . ASN A 1 412 ? 9.148 36.844 12.742 1 93.38 412 ASN A O 1
ATOM 3111 N N . PRO A 1 413 ? 8.117 38.719 12.023 1 89.62 413 PRO A N 1
ATOM 3112 C CA . PRO A 1 413 ? 9.102 39.531 12.75 1 89.62 413 PRO A CA 1
ATOM 3113 C C . PRO A 1 413 ? 8.969 39.406 14.266 1 89.62 413 PRO A C 1
ATOM 3115 O O . PRO A 1 413 ? 7.855 39.312 14.789 1 89.62 413 PRO A O 1
ATOM 3118 N N . ARG A 1 414 ? 10.078 39.375 14.953 1 91.56 414 ARG A N 1
ATOM 3119 C CA . ARG A 1 414 ? 10.164 39.188 16.391 1 91.56 414 ARG A CA 1
ATOM 3120 C C . ARG A 1 414 ? 9.547 40.344 17.141 1 91.56 414 ARG A C 1
ATOM 3122 O O . ARG A 1 414 ? 9.086 40.188 18.281 1 91.56 414 ARG A O 1
ATOM 3129 N N . ASP A 1 415 ? 9.492 41.531 16.562 1 88.44 415 ASP A N 1
ATOM 3130 C CA . ASP A 1 415 ? 9.078 42.719 17.266 1 88.44 415 ASP A CA 1
ATOM 3131 C C . ASP A 1 415 ? 7.715 43.219 16.766 1 88.44 415 ASP A C 1
ATOM 3133 O O . ASP A 1 415 ? 7.379 44.406 16.906 1 88.44 415 ASP A O 1
ATOM 3137 N N . SER A 1 416 ? 6.887 42.406 16.297 1 87.5 416 SER A N 1
ATOM 3138 C CA . SER A 1 416 ? 5.574 42.844 15.82 1 87.5 416 SER A CA 1
ATOM 3139 C C . SER A 1 416 ? 4.648 43.188 16.984 1 87.5 416 SER A C 1
ATOM 3141 O O . SER A 1 416 ? 4.723 42.562 18.047 1 87.5 416 SER A O 1
ATOM 3143 N N . PRO A 1 417 ? 3.746 44.156 16.844 1 87.06 417 PRO A N 1
ATOM 3144 C CA . PRO A 1 417 ? 2.811 44.531 17.906 1 87.06 417 PRO A CA 1
ATOM 3145 C C . PRO A 1 417 ? 1.908 43.375 18.328 1 87.06 417 PRO A C 1
ATOM 3147 O O . PRO A 1 417 ? 1.601 43.219 19.516 1 87.06 417 PRO A O 1
ATOM 3150 N N . ALA A 1 418 ? 1.529 42.625 17.375 1 91.62 418 ALA A N 1
ATOM 3151 C CA . ALA A 1 418 ? 0.658 41.5 17.703 1 91.62 418 ALA A CA 1
ATOM 3152 C C . ALA A 1 418 ? 1.399 40.469 18.531 1 91.62 418 ALA A C 1
ATOM 3154 O O . ALA A 1 418 ? 0.814 39.844 19.422 1 91.62 418 ALA A O 1
ATOM 3155 N N . LEU A 1 419 ? 2.658 40.25 18.25 1 94.12 419 LEU A N 1
ATOM 3156 C CA . LEU A 1 419 ? 3.455 39.312 19.031 1 94.12 419 LEU A CA 1
ATOM 3157 C C . LEU A 1 419 ? 3.666 39.812 20.453 1 94.12 419 LEU A C 1
ATOM 3159 O O . LEU A 1 419 ? 3.699 39.031 21.406 1 94.12 419 LEU A O 1
ATOM 3163 N N . ALA A 1 420 ? 3.83 41.094 20.547 1 94.12 420 ALA A N 1
ATOM 3164 C CA . ALA A 1 420 ? 3.959 41.719 21.875 1 94.12 420 ALA A CA 1
ATOM 3165 C C . ALA A 1 420 ? 2.691 41.5 22.703 1 94.12 420 ALA A C 1
ATOM 3167 O O . ALA A 1 420 ? 2.76 41.188 23.891 1 94.12 420 ALA A O 1
ATOM 3168 N N . ALA A 1 421 ? 1.559 41.719 22.047 1 94.88 421 ALA A N 1
ATOM 3169 C CA . ALA A 1 421 ? 0.284 41.469 22.719 1 94.88 421 ALA A CA 1
ATOM 3170 C C . ALA A 1 421 ? 0.156 40 23.141 1 94.88 421 ALA A C 1
ATOM 3172 O O . ALA A 1 421 ? -0.308 39.719 24.25 1 94.88 421 ALA A O 1
ATOM 3173 N N . ALA A 1 422 ? 0.571 39.156 22.25 1 96.5 422 ALA A N 1
ATOM 3174 C CA . ALA A 1 422 ? 0.526 37.75 22.562 1 96.5 422 ALA A CA 1
ATOM 3175 C C . ALA A 1 422 ? 1.43 37.406 23.75 1 96.5 422 ALA A C 1
ATOM 3177 O O . ALA A 1 422 ? 1.081 36.594 24.594 1 96.5 422 ALA A O 1
ATOM 3178 N N . ALA A 1 423 ? 2.561 38.031 23.797 1 96.19 423 ALA A N 1
ATOM 3179 C CA . ALA A 1 423 ? 3.488 37.812 24.906 1 96.19 423 ALA A CA 1
ATOM 3180 C C . ALA A 1 423 ? 2.844 38.188 26.234 1 96.19 423 ALA A C 1
ATOM 3182 O O . ALA A 1 423 ? 3.006 37.5 27.234 1 96.19 423 ALA A O 1
ATOM 3183 N N . GLU A 1 424 ? 2.137 39.219 26.25 1 95.44 424 GLU A N 1
ATOM 3184 C CA . GLU A 1 424 ? 1.442 39.688 27.453 1 95.44 424 GLU A CA 1
ATOM 3185 C C . GLU A 1 424 ? 0.401 38.656 27.891 1 95.44 424 GLU A C 1
ATOM 3187 O O . GLU A 1 424 ? 0.264 38.375 29.094 1 95.44 424 GLU A O 1
ATOM 3192 N N . VAL A 1 425 ? -0.305 38.156 26.938 1 96.56 425 VAL A N 1
ATOM 3193 C CA . VAL A 1 425 ? -1.34 37.156 27.234 1 96.56 425 VAL A CA 1
ATOM 3194 C C . VAL A 1 425 ? -0.706 35.938 27.844 1 96.56 425 VAL A C 1
ATOM 3196 O O . VAL A 1 425 ? -1.193 35.406 28.844 1 96.56 425 VAL A O 1
ATOM 3199 N N . HIS A 1 426 ? 0.38 35.469 27.219 1 95.5 426 HIS A N 1
ATOM 3200 C CA . HIS A 1 426 ? 1.061 34.25 27.719 1 95.5 426 HIS A CA 1
ATOM 3201 C C . HIS A 1 426 ? 1.572 34.469 29.141 1 95.5 426 HIS A C 1
ATOM 3203 O O . HIS A 1 426 ? 1.451 33.594 29.984 1 95.5 426 HIS A O 1
ATOM 3209 N N . GLU A 1 427 ? 2.119 35.594 29.375 1 94.38 427 GLU A N 1
ATOM 3210 C CA . GLU A 1 427 ? 2.621 35.906 30.703 1 94.38 427 GLU A CA 1
ATOM 3211 C C . GLU A 1 427 ? 1.484 35.938 31.719 1 94.38 427 GLU A C 1
ATOM 3213 O O . GLU A 1 427 ? 1.629 35.469 32.844 1 94.38 427 GLU A O 1
ATOM 3218 N N . ALA A 1 428 ? 0.427 36.469 31.344 1 92.56 428 ALA A N 1
ATOM 3219 C CA . ALA A 1 428 ? -0.726 36.594 32.25 1 92.56 428 ALA A CA 1
ATOM 3220 C C . ALA A 1 428 ? -1.286 35.219 32.594 1 92.56 428 ALA A C 1
ATOM 3222 O O . ALA A 1 428 ? -1.74 35.031 33.719 1 92.56 428 ALA A O 1
ATOM 3223 N N . LEU A 1 429 ? -1.309 34.375 31.688 1 93.81 429 LEU A N 1
ATOM 3224 C CA . LEU A 1 429 ? -1.984 33.094 31.875 1 93.81 429 LEU A CA 1
ATOM 3225 C C . LEU A 1 429 ? -1.036 32.062 32.469 1 93.81 429 LEU A C 1
ATOM 3227 O O . LEU A 1 429 ? -1.473 31.156 33.188 1 93.81 429 LEU A O 1
ATOM 3231 N N . SER A 1 430 ? 0.26 32.156 32.219 1 90.06 430 SER A N 1
ATOM 3232 C CA . SER A 1 430 ? 1.181 31.125 32.656 1 90.06 430 SER A CA 1
ATOM 3233 C C . SER A 1 430 ? 2.123 31.656 33.75 1 90.06 430 SER A C 1
ATOM 3235 O O . SER A 1 430 ? 2.785 30.875 34.438 1 90.06 430 SER A O 1
ATOM 3237 N N . GLY A 1 431 ? 2.264 32.906 33.906 1 89.19 431 GLY A N 1
ATOM 3238 C CA . GLY A 1 431 ? 3.17 33.5 34.875 1 89.19 431 GLY A CA 1
ATOM 3239 C C . GLY A 1 431 ? 4.621 33.469 34.406 1 89.19 431 GLY A C 1
ATOM 3240 O O . GLY A 1 431 ? 5.52 33.781 35.188 1 89.19 431 GLY A O 1
ATOM 3241 N N . ARG A 1 432 ? 4.855 33.062 33.188 1 91.69 432 ARG A N 1
ATOM 3242 C CA . ARG A 1 432 ? 6.207 32.938 32.656 1 91.69 432 ARG A CA 1
ATOM 3243 C C . ARG A 1 432 ? 6.301 33.625 31.281 1 91.69 432 ARG A C 1
ATOM 3245 O O . ARG A 1 432 ? 5.332 33.625 30.516 1 91.69 432 ARG A O 1
ATOM 3252 N N . PRO A 1 433 ? 7.496 34.156 31.062 1 92.88 433 PRO A N 1
ATOM 3253 C CA . PRO A 1 433 ? 7.672 34.688 29.703 1 92.88 433 PRO A CA 1
ATOM 3254 C C . PRO A 1 433 ? 7.602 33.562 28.641 1 92.88 433 PRO A C 1
ATOM 3256 O O . PRO A 1 433 ? 8.102 32.469 28.859 1 92.88 433 PRO A O 1
ATOM 3259 N N . PRO A 1 434 ? 6.969 33.875 27.531 1 96 434 PRO A N 1
ATOM 3260 C CA . PRO A 1 434 ? 6.895 32.875 26.469 1 96 434 PRO A CA 1
ATOM 3261 C C . PRO A 1 434 ? 8.242 32.656 25.781 1 96 434 PRO A C 1
ATOM 3263 O O . PRO A 1 434 ? 9.148 33.469 25.906 1 96 434 PRO A O 1
ATOM 3266 N N . LEU A 1 435 ? 8.359 31.562 25.078 1 96.56 435 LEU A N 1
ATOM 3267 C CA . LEU A 1 435 ? 9.516 31.219 24.266 1 96.56 435 LEU A CA 1
ATOM 3268 C C . LEU A 1 435 ? 9.344 31.719 22.844 1 96.56 435 LEU A C 1
ATOM 3270 O O . LEU A 1 435 ? 8.227 31.75 22.312 1 96.56 435 LEU A O 1
ATOM 3274 N N . PHE A 1 436 ? 10.469 32.156 22.266 1 96.62 436 PHE A N 1
ATOM 3275 C CA . PHE A 1 436 ? 10.484 32.312 20.812 1 96.62 436 PHE A CA 1
ATOM 3276 C C . PHE A 1 436 ? 10.797 30.984 20.141 1 96.62 436 PHE A C 1
ATOM 3278 O O . PHE A 1 436 ? 11.734 30.281 20.531 1 96.62 436 PHE A O 1
ATOM 3285 N N . LEU A 1 437 ? 9.984 30.641 19.188 1 96.5 437 LEU A N 1
ATOM 3286 C CA . LEU A 1 437 ? 10.203 29.344 18.562 1 96.5 437 LEU A CA 1
ATOM 3287 C C . LEU A 1 437 ? 9.828 29.375 17.094 1 96.5 437 LEU A C 1
ATOM 3289 O O . LEU A 1 437 ? 9.203 30.328 16.625 1 96.5 437 LEU A O 1
ATOM 3293 N N . ARG A 1 438 ? 10.359 28.469 16.344 1 97 438 ARG A N 1
ATOM 3294 C CA . ARG A 1 438 ? 9.859 28.062 15.031 1 97 438 ARG A CA 1
ATOM 3295 C C . ARG A 1 438 ? 9.25 26.672 15.094 1 97 438 ARG A C 1
ATOM 3297 O O . ARG A 1 438 ? 9.203 26.047 16.156 1 97 438 ARG A O 1
ATOM 3304 N N . ASP A 1 439 ? 8.648 26.281 14.008 1 95.25 439 ASP A N 1
ATOM 3305 C CA . ASP A 1 439 ? 8.008 24.984 13.914 1 95.25 439 ASP A CA 1
ATOM 3306 C C . ASP A 1 439 ? 8.164 24.375 12.516 1 95.25 439 ASP A C 1
ATOM 3308 O O . ASP A 1 439 ? 8.188 25.109 11.523 1 95.25 439 ASP A O 1
ATOM 3312 N N . GLY A 1 440 ? 8.266 23.062 12.523 1 96.69 440 GLY A N 1
ATOM 3313 C CA . GLY A 1 440 ? 8.461 22.391 11.242 1 96.69 440 GLY A CA 1
ATOM 3314 C C . GLY A 1 440 ? 7.176 22.219 10.461 1 96.69 440 GLY A C 1
ATOM 3315 O O . GLY A 1 440 ? 7.207 21.875 9.273 1 96.69 440 GLY A O 1
ATOM 3316 N N . ALA A 1 441 ? 6.07 22.5 11.008 1 96 441 ALA A N 1
ATOM 3317 C CA . ALA A 1 441 ? 4.766 22.328 10.367 1 96 441 ALA A CA 1
ATOM 3318 C C . ALA A 1 441 ? 4.504 23.469 9.367 1 96 441 ALA A C 1
ATOM 3320 O O . ALA A 1 441 ? 5.344 24.344 9.18 1 96 441 ALA A O 1
ATOM 3321 N N . THR A 1 442 ? 3.428 23.297 8.672 1 97.19 442 THR A N 1
ATOM 3322 C CA . THR A 1 442 ? 2.992 24.281 7.691 1 97.19 442 THR A CA 1
ATOM 3323 C C . THR A 1 442 ? 1.532 24.672 7.922 1 97.19 442 THR A C 1
ATOM 3325 O O . THR A 1 442 ? 0.683 23.797 8.133 1 97.19 442 THR A O 1
ATOM 3328 N N . ILE A 1 443 ? 1.326 25.906 7.957 1 97.06 443 ILE A N 1
ATOM 3329 C CA . ILE A 1 443 ? -0.005 26.484 7.793 1 97.06 443 ILE A CA 1
ATOM 3330 C C . ILE A 1 443 ? -0.023 27.406 6.578 1 97.06 443 ILE A C 1
ATOM 3332 O O . ILE A 1 443 ? 0.359 28.578 6.672 1 97.06 443 ILE A O 1
ATOM 3336 N N . PRO A 1 444 ? -0.52 26.938 5.484 1 96.94 444 PRO A N 1
ATOM 3337 C CA . PRO A 1 444 ? -0.382 27.656 4.211 1 96.94 444 PRO A CA 1
ATOM 3338 C C . PRO A 1 444 ? -0.929 29.078 4.273 1 96.94 444 PRO A C 1
ATOM 3340 O O . PRO A 1 444 ? -0.372 29.984 3.645 1 96.94 444 PRO A O 1
ATOM 3343 N N . ALA A 1 445 ? -1.892 29.312 5.035 1 96.62 445 ALA A N 1
ATOM 3344 C CA . ALA A 1 445 ? -2.588 30.594 5.082 1 96.62 445 ALA A CA 1
ATOM 3345 C C . ALA A 1 445 ? -1.661 31.703 5.566 1 96.62 445 ALA A C 1
ATOM 3347 O O . ALA A 1 445 ? -1.773 32.844 5.125 1 96.62 445 ALA A O 1
ATOM 3348 N N . LEU A 1 446 ? -0.78 31.375 6.434 1 97.12 446 LEU A N 1
ATOM 3349 C CA . LEU A 1 446 ? 0.025 32.406 7.055 1 97.12 446 LEU A CA 1
ATOM 3350 C C . LEU A 1 446 ? 0.921 33.094 6.027 1 97.12 446 LEU A C 1
ATOM 3352 O O . LEU A 1 446 ? 0.963 34.312 5.949 1 97.12 446 LEU A O 1
ATOM 3356 N N . ALA A 1 447 ? 1.561 32.344 5.266 1 96.56 447 ALA A N 1
ATOM 3357 C CA . ALA A 1 447 ? 2.365 32.906 4.188 1 96.56 447 ALA A CA 1
ATOM 3358 C C . ALA A 1 447 ? 1.481 33.562 3.137 1 96.56 447 ALA A C 1
ATOM 3360 O O . ALA A 1 447 ? 1.832 34.625 2.598 1 96.56 447 ALA A O 1
ATOM 3361 N N . ALA A 1 448 ? 0.371 33 2.852 1 96.62 448 ALA A N 1
ATOM 3362 C CA . ALA A 1 448 ? -0.537 33.531 1.84 1 96.62 448 ALA A CA 1
ATOM 3363 C C . ALA A 1 448 ? -1.088 34.875 2.258 1 96.62 448 ALA A C 1
ATOM 3365 O O . ALA A 1 448 ? -1.271 35.781 1.421 1 96.62 448 ALA A O 1
ATOM 3366 N N . PHE A 1 449 ? -1.387 35.062 3.529 1 97.62 449 PHE A N 1
ATOM 3367 C CA . PHE A 1 449 ? -1.872 36.344 4.035 1 97.62 449 PHE A CA 1
ATOM 3368 C C . PHE A 1 449 ? -0.83 37.438 3.83 1 97.62 449 PHE A C 1
ATOM 3370 O O . PHE A 1 449 ? -1.163 38.562 3.416 1 97.62 449 PHE A O 1
ATOM 3377 N N . GLN A 1 450 ? 0.393 37.094 4.133 1 94.25 450 GLN A N 1
ATOM 3378 C CA . GLN A 1 450 ? 1.478 38.031 3.939 1 94.25 450 GLN A CA 1
ATOM 3379 C C . GLN A 1 450 ? 1.62 38.438 2.467 1 94.25 450 GLN A C 1
ATOM 3381 O O . GLN A 1 450 ? 1.79 39.594 2.135 1 94.25 450 GLN A O 1
ATOM 3386 N N . GLN A 1 451 ? 1.491 37.5 1.646 1 93.62 451 GLN A N 1
ATOM 3387 C CA . GLN A 1 451 ? 1.757 37.688 0.225 1 93.62 451 GLN A CA 1
ATOM 3388 C C . GLN A 1 451 ? 0.582 38.375 -0.461 1 93.62 451 GLN A C 1
ATOM 3390 O O . GLN A 1 451 ? 0.776 39.312 -1.262 1 93.62 451 GLN A O 1
ATOM 3395 N N . GLU A 1 452 ? -0.634 37.938 -0.145 1 96.19 452 GLU A N 1
ATOM 3396 C CA . GLU A 1 452 ? -1.799 38.344 -0.924 1 96.19 452 GLU A CA 1
ATOM 3397 C C . GLU A 1 452 ? -2.543 39.5 -0.244 1 96.19 452 GLU A C 1
ATOM 3399 O O . GLU A 1 452 ? -3.154 40.344 -0.914 1 96.19 452 GLU A O 1
ATOM 3404 N N . LEU A 1 453 ? -2.512 39.531 1.104 1 97.12 453 LEU A N 1
ATOM 3405 C CA . LEU A 1 453 ? -3.273 40.531 1.84 1 97.12 453 LEU A CA 1
ATOM 3406 C C . LEU A 1 453 ? -2.342 41.562 2.479 1 97.12 453 LEU A C 1
ATOM 3408 O O . LEU A 1 453 ? -2.795 42.594 2.951 1 97.12 453 LEU A O 1
ATOM 3412 N N . LYS A 1 454 ? -1.087 41.344 2.496 1 95.5 454 LYS A N 1
ATOM 3413 C CA . LYS A 1 454 ? -0.077 42.188 3.105 1 95.5 454 LYS A CA 1
ATOM 3414 C C . LYS A 1 454 ? -0.344 42.375 4.594 1 95.5 454 LYS A C 1
ATOM 3416 O O . LYS A 1 454 ? -0.24 43.5 5.109 1 95.5 454 LYS A O 1
ATOM 3421 N N . VAL A 1 455 ? -0.763 41.312 5.199 1 94.5 455 VAL A N 1
ATOM 3422 C CA . VAL A 1 455 ? -1.053 41.344 6.633 1 94.5 455 VAL A CA 1
ATOM 3423 C C . VAL A 1 455 ? -0.166 40.344 7.355 1 94.5 455 VAL A C 1
ATOM 3425 O O . VAL A 1 455 ? 0.029 39.219 6.879 1 94.5 455 VAL A O 1
ATOM 3428 N N . ASP A 1 456 ? 0.414 40.75 8.461 1 92.06 456 ASP A N 1
ATOM 3429 C CA . ASP A 1 456 ? 1.164 39.844 9.305 1 92.06 456 ASP A CA 1
ATOM 3430 C C . ASP A 1 456 ? 0.227 39 10.188 1 92.06 456 ASP A C 1
ATOM 3432 O O . ASP A 1 456 ? -0.805 39.5 10.641 1 92.06 456 ASP A O 1
ATOM 3436 N N . THR A 1 457 ? 0.667 37.781 10.367 1 95.44 457 THR A N 1
ATOM 3437 C CA . THR A 1 457 ? -0.168 36.906 11.156 1 95.44 457 THR A CA 1
ATOM 3438 C C . THR A 1 457 ? 0.569 36.438 12.414 1 95.44 457 THR A C 1
ATOM 3440 O O . THR A 1 457 ? 1.767 36.156 12.367 1 95.44 457 THR A O 1
ATOM 3443 N N . THR A 1 458 ? -0.089 36.5 13.516 1 96.69 458 THR A N 1
ATOM 3444 C CA . THR A 1 458 ? 0.382 35.875 14.75 1 96.69 458 THR A CA 1
ATOM 3445 C C . THR A 1 458 ? -0.297 34.531 14.953 1 96.69 458 THR A C 1
ATOM 3447 O O . THR A 1 458 ? -1.527 34.438 14.977 1 96.69 458 THR A O 1
ATOM 3450 N N . LYS A 1 459 ? 0.539 33.469 15.031 1 97.12 459 LYS A N 1
ATOM 3451 C CA . LYS A 1 459 ? 0.019 32.156 15.383 1 97.12 459 LYS A CA 1
ATOM 3452 C C . LYS A 1 459 ? -0.404 32.094 16.844 1 97.12 459 LYS A C 1
ATOM 3454 O O . LYS A 1 459 ? 0.422 32.281 17.75 1 97.12 459 LYS A O 1
ATOM 3459 N N . PHE A 1 460 ? -1.649 31.891 17.094 1 97.88 460 PHE A N 1
ATOM 3460 C CA . PHE A 1 460 ? -2.197 32 18.453 1 97.88 460 PHE A CA 1
ATOM 3461 C C . PHE A 1 460 ? -3.068 30.797 18.781 1 97.88 460 PHE A C 1
ATOM 3463 O O . PHE A 1 460 ? -4.129 30.938 19.391 1 97.88 460 PHE A O 1
ATOM 3470 N N . GLY A 1 461 ? -2.66 29.578 18.328 1 97.19 461 GLY A N 1
ATOM 3471 C CA . GLY A 1 461 ? -3.318 28.328 18.688 1 97.19 461 GLY A CA 1
ATOM 3472 C C . GLY A 1 461 ? -2.898 27.812 20.047 1 97.19 461 GLY A C 1
ATOM 3473 O O . GLY A 1 461 ? -1.768 28.047 20.484 1 97.19 461 GLY A O 1
ATOM 3474 N N . TRP A 1 462 ? -3.742 27.016 20.734 1 96.94 462 TRP A N 1
ATOM 3475 C CA . TRP A 1 462 ? -3.486 26.734 22.141 1 96.94 462 TRP A CA 1
ATOM 3476 C C . TRP A 1 462 ? -3.523 25.234 22.406 1 96.94 462 TRP A C 1
ATOM 3478 O O . TRP A 1 462 ? -3.426 24.812 23.562 1 96.94 462 TRP A O 1
ATOM 3488 N N . GLY A 1 463 ? -3.67 24.406 21.438 1 96 463 GLY A N 1
ATOM 3489 C CA . GLY A 1 463 ? -3.469 22.984 21.625 1 96 463 GLY A CA 1
ATOM 3490 C C . GLY A 1 463 ? -2.016 22.609 21.844 1 96 463 GLY A C 1
ATOM 3491 O O . GLY A 1 463 ? -1.126 23.453 21.734 1 96 463 GLY A O 1
ATOM 3492 N N . LEU A 1 464 ? -1.827 21.328 22.219 1 95.69 464 LEU A N 1
ATOM 3493 C CA . LEU A 1 464 ? -0.463 20.859 22.422 1 95.69 464 LEU A CA 1
ATOM 3494 C C . LEU A 1 464 ? -0.028 19.953 21.281 1 95.69 464 LEU A C 1
ATOM 3496 O O . LEU A 1 464 ? 1.028 19.312 21.359 1 95.69 464 LEU A O 1
ATOM 3500 N N . SER A 1 465 ? -0.811 19.797 20.281 1 94.75 465 SER A N 1
ATOM 3501 C CA . SER A 1 465 ? -0.55 18.984 19.094 1 94.75 465 SER A CA 1
ATOM 3502 C C . SER A 1 465 ? -0.302 17.531 19.453 1 94.75 465 SER A C 1
ATOM 3504 O O . SER A 1 465 ? 0.607 16.891 18.922 1 94.75 465 SER A O 1
ATOM 3506 N N . ASP A 1 466 ? -1.074 17.078 20.375 1 93.12 466 ASP A N 1
ATOM 3507 C CA . ASP A 1 466 ? -0.899 15.711 20.875 1 93.12 466 ASP A CA 1
ATOM 3508 C C . ASP A 1 466 ? -1.543 14.703 19.922 1 93.12 466 ASP A C 1
ATOM 3510 O O . ASP A 1 466 ? -2.768 14.555 19.906 1 93.12 466 ASP A O 1
ATOM 3514 N N . LYS A 1 467 ? -0.724 13.977 19.188 1 93.81 467 LYS A N 1
ATOM 3515 C CA . LYS A 1 467 ? -1.116 12.914 18.281 1 93.81 467 LYS A CA 1
ATOM 3516 C C . LYS A 1 467 ? -1.958 13.461 17.125 1 93.81 467 LYS A C 1
ATOM 3518 O O . LYS A 1 467 ? -2.883 12.797 16.656 1 93.81 467 LYS A O 1
ATOM 3523 N N . ILE A 1 468 ? -1.71 14.703 16.766 1 94.75 468 ILE A N 1
ATOM 3524 C CA . ILE A 1 468 ? -2.363 15.195 15.562 1 94.75 468 ILE A CA 1
ATOM 3525 C C . ILE A 1 468 ? -1.893 14.398 14.352 1 94.75 468 ILE A C 1
ATOM 3527 O O . ILE A 1 468 ? -0.741 13.961 14.297 1 94.75 468 ILE A O 1
ATOM 3531 N N . HIS A 1 469 ? -2.76 14.156 13.375 1 92.62 469 HIS A N 1
ATOM 3532 C CA . HIS A 1 469 ? -2.545 13.391 12.156 1 92.62 469 HIS A CA 1
ATOM 3533 C C . HIS A 1 469 ? -2.371 11.906 12.461 1 92.62 469 HIS A C 1
ATOM 3535 O O . HIS A 1 469 ? -2.16 11.102 11.547 1 92.62 469 HIS A O 1
ATOM 3541 N N . ALA A 1 470 ? -2.422 11.523 13.812 1 94.31 470 ALA A N 1
ATOM 3542 C CA . ALA A 1 470 ? -2.258 10.133 14.227 1 94.31 470 ALA A CA 1
ATOM 3543 C C . ALA A 1 470 ? -3.516 9.617 14.922 1 94.31 470 ALA A C 1
ATOM 3545 O O . ALA A 1 470 ? -4.395 10.398 15.289 1 94.31 470 ALA A O 1
ATOM 3546 N N . PRO A 1 471 ? -3.619 8.258 15.086 1 94.81 471 PRO A N 1
ATOM 3547 C CA . PRO A 1 471 ? -4.73 7.742 15.883 1 94.81 471 PRO A CA 1
ATOM 3548 C C . PRO A 1 471 ? -4.715 8.258 17.328 1 94.81 471 PRO A C 1
ATOM 3550 O O . PRO A 1 471 ? -3.643 8.508 17.875 1 94.81 471 PRO A O 1
ATOM 3553 N N . ASN A 1 472 ? -5.934 8.484 17.844 1 97 472 ASN A N 1
ATOM 3554 C CA . ASN A 1 472 ? -6.133 8.898 19.219 1 97 472 ASN A CA 1
ATOM 3555 C C . ASN A 1 472 ? -5.656 10.328 19.453 1 97 472 ASN A C 1
ATOM 3557 O O . ASN A 1 472 ? -5.102 10.633 20.516 1 97 472 ASN A O 1
ATOM 3561 N N . GLU A 1 473 ? -5.84 11.117 18.438 1 97.31 473 GLU A N 1
ATOM 3562 C CA . GLU A 1 473 ? -5.656 12.547 18.625 1 97.31 473 GLU A CA 1
ATOM 3563 C C . GLU A 1 473 ? -6.41 13.047 19.859 1 97.31 473 GLU A C 1
ATOM 3565 O O . GLU A 1 473 ? -7.527 12.602 20.125 1 97.31 473 GLU A O 1
ATOM 3570 N N . ARG A 1 474 ? -5.746 13.992 20.562 1 97.81 474 ARG A N 1
ATOM 3571 C CA . ARG A 1 474 ? -6.41 14.453 21.781 1 97.81 474 ARG A CA 1
ATOM 3572 C C . ARG A 1 474 ? -6.066 15.906 22.094 1 97.81 474 ARG A C 1
ATOM 3574 O O . ARG A 1 474 ? -5.051 16.422 21.625 1 97.81 474 ARG A O 1
ATOM 3581 N N . LEU A 1 475 ? -6.969 16.531 22.734 1 98.5 475 LEU A N 1
ATOM 3582 C CA . LEU A 1 475 ? -6.848 17.906 23.203 1 98.5 475 LEU A CA 1
ATOM 3583 C C . LEU A 1 475 ? -6.973 17.969 24.734 1 98.5 475 LEU A C 1
ATOM 3585 O O . LEU A 1 475 ? -7.969 17.516 25.297 1 98.5 475 LEU A O 1
ATOM 3589 N N . LEU A 1 476 ? -5.938 18.5 25.359 1 98.12 476 LEU A N 1
ATOM 3590 C CA . LEU A 1 476 ? -6 18.688 26.812 1 98.12 476 LEU A CA 1
ATOM 3591 C C . LEU A 1 476 ? -7.098 19.688 27.172 1 98.12 476 LEU A C 1
ATOM 3593 O O . LEU A 1 476 ? -7.105 20.812 26.688 1 98.12 476 LEU A O 1
ATOM 3597 N N . ALA A 1 477 ? -8.008 19.266 28.031 1 97.69 477 ALA A N 1
ATOM 3598 C CA . ALA A 1 477 ? -9.164 20.078 28.391 1 97.69 477 ALA A CA 1
ATOM 3599 C C . ALA A 1 477 ? -8.734 21.422 28.984 1 97.69 477 ALA A C 1
ATOM 3601 O O . ALA A 1 477 ? -9.352 22.453 28.719 1 97.69 477 ALA A O 1
ATOM 3602 N N . GLU A 1 478 ? -7.703 21.422 29.734 1 96.5 478 GLU A N 1
ATOM 3603 C CA . GLU A 1 478 ? -7.168 22.656 30.312 1 96.5 478 GLU A CA 1
ATOM 3604 C C . GLU A 1 478 ? -6.766 23.641 29.234 1 96.5 478 GLU A C 1
ATOM 3606 O O . GLU A 1 478 ? -6.965 24.859 29.375 1 96.5 478 GLU A O 1
ATOM 3611 N N . MET A 1 479 ? -6.219 23.109 28.219 1 97.38 479 MET A N 1
ATOM 3612 C CA . MET A 1 479 ? -5.766 23.984 27.141 1 97.38 479 MET A CA 1
ATOM 3613 C C . MET A 1 479 ? -6.949 24.547 26.344 1 97.38 479 MET A C 1
ATOM 3615 O O . MET A 1 479 ? -6.898 25.672 25.859 1 97.38 479 MET A O 1
ATOM 3619 N N . TYR A 1 480 ? -8.031 23.734 26.25 1 97.81 480 TYR A N 1
ATOM 3620 C CA . TYR A 1 480 ? -9.258 24.234 25.609 1 97.81 480 TYR A CA 1
ATOM 3621 C C . TYR A 1 480 ? -9.828 25.406 26.391 1 97.81 480 TYR A C 1
ATOM 3623 O O . TYR A 1 480 ? -10.242 26.406 25.797 1 97.81 480 TYR A O 1
ATOM 3631 N N . ASP A 1 481 ? -9.781 25.359 27.641 1 96.56 481 ASP A N 1
ATOM 3632 C CA . ASP A 1 481 ? -10.258 26.422 28.5 1 96.56 481 ASP A CA 1
ATOM 3633 C C . ASP A 1 481 ? -9.32 27.625 28.469 1 96.56 481 ASP A C 1
ATOM 3635 O O . ASP A 1 481 ? -9.766 28.766 28.281 1 96.56 481 ASP A O 1
ATOM 3639 N N . LYS A 1 482 ? -8.086 27.344 28.625 1 96.25 482 LYS A N 1
ATOM 3640 C CA . LYS A 1 482 ? -7.086 28.406 28.594 1 96.25 482 LYS A CA 1
ATOM 3641 C C . LYS A 1 482 ? -7.105 29.172 27.281 1 96.25 482 LYS A C 1
ATOM 3643 O O . LYS A 1 482 ? -6.914 30.375 27.234 1 96.25 482 LYS A O 1
ATOM 3648 N N . GLY A 1 483 ? -7.273 28.391 26.25 1 97.69 483 GLY A N 1
ATOM 3649 C CA . GLY A 1 483 ? -7.316 29 24.938 1 97.69 483 GLY A CA 1
ATOM 3650 C C . GLY A 1 483 ? -8.453 30 24.781 1 97.69 483 GLY A C 1
ATOM 3651 O O . GLY A 1 483 ? -8.266 31.094 24.234 1 97.69 483 GLY A O 1
ATOM 3652 N N . ARG A 1 484 ? -9.625 29.672 25.266 1 97.5 484 ARG A N 1
ATOM 3653 C CA . ARG A 1 484 ? -10.766 30.594 25.219 1 97.5 484 ARG A CA 1
ATOM 3654 C C . ARG A 1 484 ? -10.477 31.875 25.984 1 97.5 484 ARG A C 1
ATOM 3656 O O . ARG A 1 484 ? -10.773 32.969 25.5 1 97.5 484 ARG A O 1
ATOM 3663 N N . ARG A 1 485 ? -9.906 31.703 27.094 1 97.62 485 ARG A N 1
ATOM 3664 C CA . ARG A 1 485 ? -9.555 32.875 27.906 1 97.62 485 ARG A CA 1
ATOM 3665 C C . ARG A 1 485 ? -8.508 33.719 27.203 1 97.62 485 ARG A C 1
ATOM 3667 O O . ARG A 1 485 ? -8.625 34.938 27.172 1 97.62 485 ARG A O 1
ATOM 3674 N N . ALA A 1 486 ? -7.543 33.062 26.672 1 98.12 486 ALA A N 1
ATOM 3675 C CA . ALA A 1 486 ? -6.473 33.75 25.969 1 98.12 486 ALA A CA 1
ATOM 3676 C C . ALA A 1 486 ? -7.031 34.594 24.828 1 98.12 486 ALA A C 1
ATOM 3678 O O . ALA A 1 486 ? -6.637 35.75 24.641 1 98.12 486 ALA A O 1
ATOM 3679 N N . TRP A 1 487 ? -7.895 34 24.078 1 98.56 487 TRP A N 1
ATOM 3680 C CA . TRP A 1 487 ? -8.484 34.719 22.938 1 98.56 487 TRP A CA 1
ATOM 3681 C C . TRP A 1 487 ? -9.289 35.906 23.406 1 98.56 487 TRP A C 1
ATOM 3683 O O . TRP A 1 487 ? -9.289 36.969 22.75 1 98.56 487 TRP A O 1
ATOM 3693 N N . ALA A 1 488 ? -9.992 35.781 24.516 1 98.31 488 ALA A N 1
ATOM 3694 C CA . ALA A 1 488 ? -10.727 36.938 25.062 1 98.31 488 ALA A CA 1
ATOM 3695 C C . ALA A 1 488 ? -9.773 38.062 25.453 1 98.31 488 ALA A C 1
ATOM 3697 O O . ALA A 1 488 ? -10.039 39.219 25.172 1 98.31 488 ALA A O 1
ATOM 3698 N N . ILE A 1 489 ? -8.695 37.719 26.062 1 98 489 ILE A N 1
ATOM 3699 C CA . ILE A 1 489 ? -7.738 38.719 26.562 1 98 489 ILE A CA 1
ATOM 3700 C C . ILE A 1 489 ? -7.035 39.406 25.391 1 98 489 ILE A C 1
ATOM 3702 O O . ILE A 1 489 ? -6.855 40.625 25.391 1 98 489 ILE A O 1
ATOM 3706 N N . ILE A 1 490 ? -6.664 38.656 24.375 1 98.12 490 ILE A N 1
ATOM 3707 C CA . ILE A 1 490 ? -5.832 39.219 23.312 1 98.12 490 ILE A CA 1
ATOM 3708 C C . ILE A 1 490 ? -6.633 40.25 22.516 1 98.12 490 ILE A C 1
ATOM 3710 O O . ILE A 1 490 ? -6.07 41.219 22.016 1 98.12 490 ILE A O 1
ATOM 3714 N N . LEU A 1 491 ? -7.945 40.031 22.391 1 97.75 491 LEU A N 1
ATOM 3715 C CA . LEU A 1 491 ? -8.766 41 21.672 1 97.75 491 LEU A CA 1
ATOM 3716 C C . LEU A 1 491 ? -8.695 42.375 22.359 1 97.75 491 LEU A C 1
ATOM 3718 O O . LEU A 1 491 ? -8.602 43.406 21.688 1 97.75 491 LEU A O 1
ATOM 3722 N N . GLU A 1 492 ? -8.727 42.375 23.625 1 96.44 492 GLU A N 1
ATOM 3723 C CA . GLU A 1 492 ? -8.57 43.625 24.359 1 96.44 492 GLU A CA 1
ATOM 3724 C C . GLU A 1 492 ? -7.148 44.156 24.234 1 96.44 492 GLU A C 1
ATOM 3726 O O . GLU A 1 492 ? -6.953 45.375 24.016 1 96.44 492 GLU A O 1
ATOM 3731 N N . ARG A 1 493 ? -6.168 43.312 24.391 1 96 493 ARG A N 1
ATOM 3732 C CA . ARG A 1 493 ? -4.773 43.75 24.359 1 96 493 ARG A CA 1
ATOM 3733 C C . ARG A 1 493 ? -4.422 44.375 23.016 1 96 493 ARG A C 1
ATOM 3735 O O . ARG A 1 493 ? -3.621 45.312 22.953 1 96 493 ARG A O 1
ATOM 3742 N N . LEU A 1 494 ? -5 43.875 22 1 96.25 494 LEU A N 1
ATOM 3743 C CA . LEU A 1 494 ? -4.754 44.438 20.672 1 96.25 494 LEU A CA 1
ATOM 3744 C C . LEU A 1 494 ? -5.352 45.812 20.547 1 96.25 494 LEU A C 1
ATOM 3746 O O . LEU A 1 494 ? -4.746 46.719 19.953 1 96.25 494 LEU A O 1
ATOM 3750 N N . ALA A 1 495 ? -6.523 46.031 21.109 1 95.06 495 ALA A N 1
ATOM 3751 C CA . ALA A 1 495 ? -7.129 47.375 21.125 1 95.06 495 ALA A CA 1
ATOM 3752 C C . ALA A 1 495 ? -6.273 48.344 21.938 1 95.06 495 ALA A C 1
ATOM 3754 O O . ALA A 1 495 ? -6.117 49.5 21.547 1 95.06 495 ALA A O 1
ATOM 3755 N N . VAL A 1 496 ? -5.777 47.844 23 1 92.75 496 VAL A N 1
ATOM 3756 C CA . VAL A 1 496 ? -4.918 48.656 23.844 1 92.75 496 VAL A CA 1
ATOM 3757 C C . VAL A 1 496 ? -3.645 49.031 23.094 1 92.75 496 VAL A C 1
ATOM 3759 O O . VAL A 1 496 ? -3.217 50.188 23.109 1 92.75 496 VAL A O 1
ATOM 3762 N N . ALA A 1 497 ? -3.031 48.094 22.484 1 91.88 497 ALA A N 1
ATOM 3763 C CA . ALA A 1 497 ? -1.799 48.312 21.719 1 91.88 497 ALA A CA 1
ATOM 3764 C C . ALA A 1 497 ? -2.008 49.312 20.609 1 91.88 497 ALA A C 1
ATOM 3766 O O . ALA A 1 497 ? -1.096 50.094 20.266 1 91.88 497 ALA A O 1
ATOM 3767 N N . HIS A 1 498 ? -3.246 49.375 20.094 1 92.38 498 HIS A N 1
ATOM 3768 C CA . HIS A 1 498 ? -3.557 50.281 19.016 1 92.38 498 HIS A CA 1
ATOM 3769 C C . HIS A 1 498 ? -4.078 51.625 19.547 1 92.38 498 HIS A C 1
ATOM 3771 O O . HIS A 1 498 ? -4.387 52.531 18.766 1 92.38 498 HIS A O 1
ATOM 3777 N N . GLY A 1 499 ? -4.246 51.688 20.828 1 90.31 499 GLY A N 1
ATOM 3778 C CA . GLY A 1 499 ? -4.68 52.938 21.453 1 90.31 499 GLY A CA 1
ATOM 3779 C C . GLY A 1 499 ? -6.16 53.219 21.281 1 90.31 499 GLY A C 1
ATOM 3780 O O . GLY A 1 499 ? -6.59 54.375 21.281 1 90.31 499 GLY A O 1
ATOM 3781 N N . THR A 1 500 ? -6.93 52.125 21.141 1 91.62 500 THR A N 1
ATOM 3782 C CA . THR A 1 500 ? -8.328 52.375 20.812 1 91.62 500 THR A CA 1
ATOM 3783 C C . THR A 1 500 ? -9.242 51.844 21.906 1 91.62 500 THR A C 1
ATOM 3785 O O . THR A 1 500 ? -10.453 52.031 21.875 1 91.62 500 THR A O 1
ATOM 3788 N N . PHE A 1 501 ? -8.641 51.188 22.844 1 91.88 501 PHE A N 1
ATOM 3789 C CA . PHE A 1 501 ? -9.477 50.625 23.906 1 91.88 501 PHE A CA 1
ATOM 3790 C C . PHE A 1 501 ? -9.93 51.719 24.875 1 91.88 501 PHE A C 1
ATOM 3792 O O . PHE A 1 501 ? -9.109 52.406 25.469 1 91.88 501 PHE A O 1
ATOM 3799 N N . ASP A 1 502 ? -11.195 51.812 25.031 1 87.06 502 ASP A N 1
ATOM 3800 C CA . ASP A 1 502 ? -11.836 52.688 26 1 87.06 502 ASP A CA 1
ATOM 3801 C C . ASP A 1 502 ? -12.82 51.906 26.875 1 87.06 502 ASP A C 1
ATOM 3803 O O . ASP A 1 502 ? -13.914 51.562 26.422 1 87.06 502 ASP A O 1
ATOM 3807 N N . GLU A 1 503 ? -12.445 51.719 28.094 1 86.19 503 GLU A N 1
ATOM 3808 C CA . GLU A 1 503 ? -13.266 50.938 29.016 1 86.19 503 GLU A CA 1
ATOM 3809 C C . GLU A 1 503 ? -14.672 51.5 29.141 1 86.19 503 GLU A C 1
ATOM 3811 O O . GLU A 1 503 ? -15.641 50.781 29.312 1 86.19 503 GLU A O 1
ATOM 3816 N N . ALA A 1 504 ? -14.75 52.719 29.047 1 79.75 504 ALA A N 1
ATOM 3817 C CA . ALA A 1 504 ? -16.031 53.438 29.219 1 79.75 504 ALA A CA 1
ATOM 3818 C C . ALA A 1 504 ? -17 53.062 28.109 1 79.75 504 ALA A C 1
ATOM 3820 O O . ALA A 1 504 ? -18.219 53.188 28.266 1 79.75 504 ALA A O 1
ATOM 3821 N N . ALA A 1 505 ? -16.469 52.688 27.031 1 80.44 505 ALA A N 1
ATOM 3822 C CA . ALA A 1 505 ? -17.297 52.344 25.891 1 80.44 505 ALA A CA 1
ATOM 3823 C C . ALA A 1 505 ? -18 51 26.094 1 80.44 505 ALA A C 1
ATOM 3825 O O . ALA A 1 505 ? -18.906 50.656 25.344 1 80.44 505 ALA A O 1
ATOM 3826 N N . PHE A 1 506 ? -17.594 50.25 27.016 1 79.25 506 PHE A N 1
ATOM 3827 C CA . PHE A 1 506 ? -18.125 48.906 27.25 1 79.25 506 PHE A CA 1
ATOM 3828 C C . PHE A 1 506 ? -19.078 48.906 28.422 1 79.25 506 PHE A C 1
ATOM 3830 O O . PHE A 1 506 ? -19.609 47.844 28.797 1 79.25 506 PHE A O 1
ATOM 3837 N N . GLY A 1 507 ? -19.672 50.156 28.844 1 58.34 507 GLY A N 1
ATOM 3838 C CA . GLY A 1 507 ? -20.516 50.406 30 1 58.34 507 GLY A CA 1
ATOM 3839 C C . GLY A 1 507 ? -21.578 49.344 30.219 1 58.34 507 GLY A C 1
ATOM 3840 O O . GLY A 1 507 ? -21.797 48.5 29.359 1 58.34 507 GLY A O 1
ATOM 3841 N N . THR A 1 508 ? -22.547 49.406 31.5 1 48.31 508 THR A N 1
ATOM 3842 C CA . THR A 1 508 ? -23.406 48.656 32.375 1 48.31 508 THR A CA 1
ATOM 3843 C C . THR A 1 508 ? -24.641 48.156 31.641 1 48.31 508 THR A C 1
ATOM 3845 O O . THR A 1 508 ? -25.656 48.812 31.594 1 48.31 508 THR A O 1
ATOM 3848 N N . ALA A 1 509 ? -24.672 47.625 30.703 1 42.91 509 ALA A N 1
ATOM 3849 C CA . ALA A 1 509 ? -25.938 47.281 30.047 1 42.91 509 ALA A CA 1
ATOM 3850 C C . ALA A 1 509 ? -26.797 46.406 30.953 1 42.91 509 ALA A C 1
ATOM 3852 O O . ALA A 1 509 ? -27.891 45.969 30.562 1 42.91 509 ALA A O 1
ATOM 3853 N N . GLY A 1 510 ? -26.406 45.875 32.062 1 36.81 510 GLY A N 1
ATOM 3854 C CA . GLY A 1 510 ? -27.359 45.031 32.781 1 36.81 510 GLY A CA 1
ATOM 3855 C C . GLY A 1 510 ? -28.641 45.75 33.156 1 36.81 510 GLY A C 1
ATOM 3856 O O . GLY A 1 510 ? -29.578 45.156 33.688 1 36.81 510 GLY A O 1
ATOM 3857 N N . SER A 1 511 ? -28.766 47.062 33.312 1 33.69 511 SER A N 1
ATOM 3858 C CA . SER A 1 511 ? -29.922 47.594 34.062 1 33.69 511 SER A CA 1
ATOM 3859 C C . SER A 1 511 ? -31.141 47.688 33.156 1 33.69 511 SER A C 1
ATOM 3861 O O . SER A 1 511 ? -32.25 48 33.625 1 33.69 511 SER A O 1
ATOM 3863 N N . ALA A 1 512 ? -31.141 47.812 31.891 1 35.97 512 ALA A N 1
ATOM 3864 C CA . ALA A 1 512 ? -32.406 48.25 31.297 1 35.97 512 ALA A CA 1
ATOM 3865 C C . ALA A 1 512 ? -33.344 47.062 31.094 1 35.97 512 ALA A C 1
ATOM 3867 O O . ALA A 1 512 ? -34.5 47.25 30.766 1 35.97 512 ALA A O 1
ATOM 3868 N N . ALA A 1 513 ? -33.031 45.844 31 1 36 513 ALA A N 1
ATOM 3869 C CA . ALA A 1 513 ? -34.094 44.938 30.5 1 36 513 ALA A CA 1
ATOM 3870 C C . ALA A 1 513 ? -35.031 44.562 31.625 1 36 513 ALA A C 1
ATOM 3872 O O . ALA A 1 513 ? -35.969 43.781 31.406 1 36 513 ALA A O 1
ATOM 3873 N N . GLY A 1 514 ? -34.938 44.938 32.938 1 29.62 514 GLY A N 1
ATOM 3874 C CA . GLY A 1 514 ? -35.906 44.344 33.875 1 29.62 514 GLY A CA 1
ATOM 3875 C C . GLY A 1 514 ? -37.281 45 33.75 1 29.62 514 GLY A C 1
ATOM 3876 O O . GLY A 1 514 ? -38.219 44.562 34.438 1 29.62 514 GLY A O 1
ATOM 3877 N N . LYS A 1 515 ? -37.406 46.25 33.344 1 35.28 515 LYS A N 1
ATOM 3878 C CA . LYS A 1 515 ? -38.688 46.812 33.688 1 35.28 515 LYS A CA 1
ATOM 3879 C C . LYS A 1 515 ? -39.812 46.281 32.781 1 35.28 515 LYS A C 1
ATOM 3881 O O . LYS A 1 515 ? -40.969 46.562 33 1 35.28 515 LYS A O 1
ATOM 3886 N N . GLY A 1 516 ? -39.594 46.062 31.656 1 24.86 516 GLY A N 1
ATOM 3887 C CA . GLY A 1 516 ? -40.844 46.188 30.922 1 24.86 516 GLY A CA 1
ATOM 3888 C C . GLY A 1 516 ? -41.844 45.062 31.188 1 24.86 516 GLY A C 1
ATOM 3889 O O . GLY A 1 516 ? -43.031 45.219 30.969 1 24.86 516 GLY A O 1
ATOM 3890 N N . ALA A 1 517 ? -41.438 43.75 31.109 1 34.78 517 ALA A N 1
ATOM 3891 C CA . ALA A 1 517 ? -42.594 42.875 30.859 1 34.78 517 ALA A CA 1
ATOM 3892 C C . ALA A 1 517 ? -43.406 42.656 32.125 1 34.78 517 ALA A C 1
ATOM 3894 O O . ALA A 1 517 ? -44.312 41.844 32.156 1 34.78 517 ALA A O 1
ATOM 3895 N N . HIS A 1 518 ? -43.031 43.281 33.281 1 26.84 518 HIS A N 1
ATOM 3896 C CA . HIS A 1 518 ? -43.938 42.812 34.344 1 26.84 518 HIS A CA 1
ATOM 3897 C C . HIS A 1 518 ? -45.312 43.438 34.188 1 26.84 518 HIS A C 1
ATOM 3899 O O . HIS A 1 518 ? -46.281 42.969 34.812 1 26.84 518 HIS A O 1
ATOM 3905 N N . ASP A 1 519 ? -45.562 44.656 33.75 1 26.67 519 ASP A N 1
ATOM 3906 C CA . ASP A 1 519 ? -46.812 45.281 34.188 1 26.67 519 ASP A CA 1
ATOM 3907 C C . ASP A 1 519 ? -48 44.625 33.5 1 26.67 519 ASP A C 1
ATOM 3909 O O . ASP A 1 519 ? -49.156 44.938 33.844 1 26.67 519 ASP A O 1
ATOM 3913 N N . GLU A 1 520 ? -48 44.094 32.281 1 25.52 520 GLU A N 1
ATOM 3914 C CA . GLU A 1 520 ? -49.375 43.938 31.812 1 25.52 520 GLU A CA 1
ATOM 3915 C C . GLU A 1 520 ? -50.031 42.719 32.438 1 25.52 520 GLU A C 1
ATOM 3917 O O . GLU A 1 520 ? -51.219 42.5 32.312 1 25.52 520 GLU A O 1
ATOM 3922 N N . LEU A 1 521 ? -49.406 41.875 33.281 1 21.91 521 LEU A N 1
ATOM 3923 C CA . LEU A 1 521 ? -50.438 41.25 34.062 1 21.91 521 LEU A CA 1
ATOM 3924 C C . LEU A 1 521 ? -50.781 42.094 35.281 1 21.91 521 LEU A C 1
ATOM 3926 O O . LEU A 1 521 ? -49.906 42.688 35.906 1 21.91 521 LEU A O 1
ATOM 3930 N N . MET B 1 1 ? 45.562 -13.344 -84.938 1 24.97 1 MET B N 1
ATOM 3931 C CA . MET B 1 1 ? 44.375 -14.023 -85.438 1 24.97 1 MET B CA 1
ATOM 3932 C C . MET B 1 1 ? 44.094 -15.305 -84.688 1 24.97 1 MET B C 1
ATOM 3934 O O . MET B 1 1 ? 43.594 -16.281 -85.25 1 24.97 1 MET B O 1
ATOM 3938 N N . GLY B 1 2 ? 44.625 -15.32 -83.438 1 27.69 2 GLY B N 1
ATOM 3939 C CA . GLY B 1 2 ? 44.75 -16.484 -82.625 1 27.69 2 GLY B CA 1
ATOM 3940 C C . GLY B 1 2 ? 43.406 -17.109 -82.25 1 27.69 2 GLY B C 1
ATOM 3941 O O . GLY B 1 2 ? 42.406 -16.422 -82.188 1 27.69 2 GLY B O 1
ATOM 3942 N N . VAL B 1 3 ? 43.406 -18.438 -82.438 1 28.8 3 VAL B N 1
ATOM 3943 C CA . VAL B 1 3 ? 42.531 -19.594 -82.375 1 28.8 3 VAL B CA 1
ATOM 3944 C C . VAL B 1 3 ? 41.719 -19.578 -81.125 1 28.8 3 VAL B C 1
ATOM 3946 O O . VAL B 1 3 ? 42.281 -19.469 -80 1 28.8 3 VAL B O 1
ATOM 3949 N N . GLN B 1 4 ? 40.438 -19.172 -81.188 1 27.22 4 GLN B N 1
ATOM 3950 C CA . GLN B 1 4 ? 39.25 -18.938 -80.375 1 27.22 4 GLN B CA 1
ATOM 3951 C C . GLN B 1 4 ? 38.719 -20.25 -79.75 1 27.22 4 GLN B C 1
ATOM 3953 O O . GLN B 1 4 ? 38.094 -21.047 -80.438 1 27.22 4 GLN B O 1
ATOM 3958 N N . PRO B 1 5 ? 39.625 -21.031 -79.062 1 25.33 5 PRO B N 1
ATOM 3959 C CA . PRO B 1 5 ? 39.062 -22.359 -78.75 1 25.33 5 PRO B CA 1
ATOM 3960 C C . PRO B 1 5 ? 37.719 -22.297 -78.062 1 25.33 5 PRO B C 1
ATOM 3962 O O . PRO B 1 5 ? 37.531 -21.469 -77.125 1 25.33 5 PRO B O 1
ATOM 3965 N N . LYS B 1 6 ? 36.688 -22.562 -78.75 1 24.25 6 LYS B N 1
ATOM 3966 C CA . LYS B 1 6 ? 35.25 -22.609 -78.375 1 24.25 6 LYS B CA 1
ATOM 3967 C C . LYS B 1 6 ? 35 -23.625 -77.25 1 24.25 6 LYS B C 1
ATOM 3969 O O . LYS B 1 6 ? 35.25 -24.828 -77.438 1 24.25 6 LYS B O 1
ATOM 3974 N N . LEU B 1 7 ? 35.344 -23.297 -76 1 23.83 7 LEU B N 1
ATOM 3975 C CA . LEU B 1 7 ? 35.188 -24.172 -74.812 1 23.83 7 LEU B CA 1
ATOM 3976 C C . LEU B 1 7 ? 33.75 -24.734 -74.75 1 23.83 7 LEU B C 1
ATOM 3978 O O . LEU B 1 7 ? 32.781 -23.984 -74.938 1 23.83 7 LEU B O 1
ATOM 3982 N N . SER B 1 8 ? 33.594 -25.984 -75.25 1 21.81 8 SER B N 1
ATOM 3983 C CA . SER B 1 8 ? 32.406 -26.828 -75.188 1 21.81 8 SER B CA 1
ATOM 3984 C C . SER B 1 8 ? 31.719 -26.797 -73.875 1 21.81 8 SER B C 1
ATOM 3986 O O . SER B 1 8 ? 32.406 -26.828 -72.812 1 21.81 8 SER B O 1
ATOM 3988 N N . LYS B 1 9 ? 30.484 -26.25 -73.812 1 25.69 9 LYS B N 1
ATOM 3989 C CA . LYS B 1 9 ? 29.422 -26.062 -72.875 1 25.69 9 LYS B CA 1
ATOM 3990 C C . LYS B 1 9 ? 29.016 -27.391 -72.25 1 25.69 9 LYS B C 1
ATOM 3992 O O . LYS B 1 9 ? 28.281 -28.172 -72.875 1 25.69 9 LYS B O 1
ATOM 3997 N N . CYS B 1 10 ? 29.984 -28.328 -71.812 1 22.5 10 CYS B N 1
ATOM 3998 C CA . CYS B 1 10 ? 29.438 -29.531 -71.188 1 22.5 10 CYS B CA 1
ATOM 3999 C C . CYS B 1 10 ? 28.438 -29.203 -70.125 1 22.5 10 CYS B C 1
ATOM 4001 O O . CYS B 1 10 ? 28.797 -28.562 -69.125 1 22.5 10 CYS B O 1
ATOM 4003 N N . LEU B 1 11 ? 27.219 -29.016 -70.5 1 25.78 11 LEU B N 1
ATOM 4004 C CA . LEU B 1 11 ? 26.062 -28.859 -69.625 1 25.78 11 LEU B CA 1
ATOM 4005 C C . LEU B 1 11 ? 25.938 -30.062 -68.688 1 25.78 11 LEU B C 1
ATOM 4007 O O . LEU B 1 11 ? 25.703 -31.188 -69.125 1 25.78 11 LEU B O 1
ATOM 4011 N N . LEU B 1 12 ? 26.906 -30.25 -67.75 1 26.11 12 LEU B N 1
ATOM 4012 C CA . LEU B 1 12 ? 26.656 -31.234 -66.688 1 26.11 12 LEU B CA 1
ATOM 4013 C C . LEU B 1 12 ? 25.281 -31.047 -66.062 1 26.11 12 LEU B C 1
ATOM 4015 O O . LEU B 1 12 ? 24.969 -29.953 -65.562 1 26.11 12 LEU B O 1
ATOM 4019 N N . ALA B 1 13 ? 24.266 -31.734 -66.562 1 27.97 1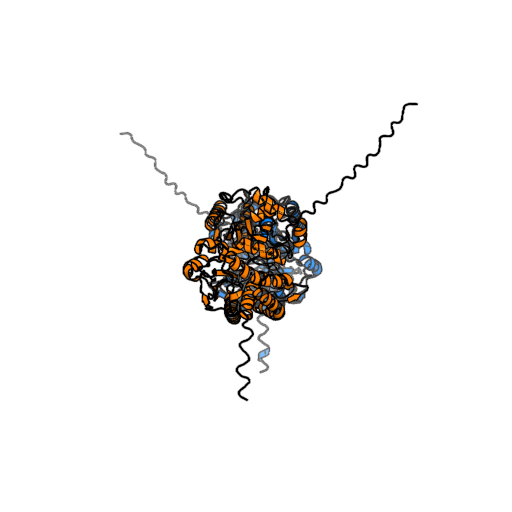3 ALA B N 1
ATOM 4020 C CA . ALA B 1 13 ? 22.938 -31.922 -66 1 27.97 13 ALA B CA 1
ATOM 4021 C C . ALA B 1 13 ? 23.047 -32.406 -64.5 1 27.97 13 ALA B C 1
ATOM 4023 O O . ALA B 1 13 ? 23.547 -33.5 -64.25 1 27.97 13 ALA B O 1
ATOM 4024 N N . LEU B 1 14 ? 23.484 -31.5 -63.656 1 28.28 14 LEU B N 1
ATOM 4025 C CA . LEU B 1 14 ? 23.406 -31.812 -62.219 1 28.28 14 LEU B CA 1
ATOM 4026 C C . LEU B 1 14 ? 22.016 -32.312 -61.844 1 28.28 14 LEU B C 1
ATOM 4028 O O . LEU B 1 14 ? 21.031 -31.609 -62 1 28.28 14 LEU B O 1
ATOM 4032 N N . SER B 1 15 ? 21.75 -33.625 -62.094 1 28.5 15 SER B N 1
ATOM 4033 C CA . SER B 1 15 ? 20.547 -34.281 -61.562 1 28.5 15 SER B CA 1
ATOM 4034 C C . SER B 1 15 ? 20.406 -34 -60.062 1 28.5 15 SER B C 1
ATOM 4036 O O . SER B 1 15 ? 21.328 -34.25 -59.281 1 28.5 15 SER B O 1
ATOM 4038 N N . THR B 1 16 ? 19.797 -32.906 -59.719 1 31.06 16 THR B N 1
ATOM 4039 C CA . THR B 1 16 ? 19.375 -32.625 -58.344 1 31.06 16 THR B CA 1
ATOM 4040 C C . THR B 1 16 ? 18.625 -33.812 -57.75 1 31.06 16 THR B C 1
ATOM 4042 O O . THR B 1 16 ? 17.516 -34.125 -58.219 1 31.06 16 THR B O 1
ATOM 4045 N N . LEU B 1 17 ? 19.266 -34.938 -57.438 1 30.62 17 LEU B N 1
ATOM 4046 C CA . LEU B 1 17 ? 18.609 -35.906 -56.594 1 30.62 17 LEU B CA 1
ATOM 4047 C C . LEU B 1 17 ? 17.953 -35.25 -55.406 1 30.62 17 LEU B C 1
ATOM 4049 O O . LEU B 1 17 ? 18.625 -34.625 -54.562 1 30.62 17 LEU B O 1
ATOM 4053 N N . ALA B 1 18 ? 16.719 -34.781 -55.562 1 31.16 18 ALA B N 1
ATOM 4054 C CA . ALA B 1 18 ? 15.875 -34.375 -54.438 1 31.16 18 ALA B CA 1
ATOM 4055 C C . ALA B 1 18 ? 15.844 -35.438 -53.344 1 31.16 18 ALA B C 1
ATOM 4057 O O . ALA B 1 18 ? 15.344 -36.531 -53.562 1 31.16 18 ALA B O 1
ATOM 4058 N N . LEU B 1 19 ? 16.891 -35.531 -52.594 1 30.67 19 LEU B N 1
ATOM 4059 C CA . LEU B 1 19 ? 16.734 -36.281 -51.344 1 30.67 19 LEU B CA 1
ATOM 4060 C C . LEU B 1 19 ? 15.445 -35.875 -50.656 1 30.67 19 LEU B C 1
ATOM 4062 O O . LEU B 1 19 ? 15.32 -34.75 -50.156 1 30.67 19 LEU B O 1
ATOM 4066 N N . LEU B 1 20 ? 14.32 -36.344 -51.156 1 31.5 20 LEU B N 1
ATOM 4067 C CA . LEU B 1 20 ? 13.148 -36.281 -50.312 1 31.5 20 LEU B CA 1
ATOM 4068 C C . LEU B 1 20 ? 13.477 -36.844 -48.906 1 31.5 20 LEU B C 1
ATOM 4070 O O . LEU B 1 20 ? 13.781 -38.031 -48.781 1 31.5 20 LEU B O 1
ATOM 4074 N N . ALA B 1 21 ? 14.094 -36.062 -48.125 1 34.12 21 ALA B N 1
ATOM 4075 C CA . ALA B 1 21 ? 14.156 -36.406 -46.688 1 34.12 21 ALA B CA 1
ATOM 4076 C C . ALA B 1 21 ? 12.828 -37 -46.219 1 34.12 21 ALA B C 1
ATOM 4078 O O . ALA B 1 21 ? 11.773 -36.375 -46.375 1 34.12 21 ALA B O 1
ATOM 4079 N N . CYS B 1 22 ? 12.688 -38.281 -46.219 1 32.12 22 CYS B N 1
ATOM 4080 C CA . CYS B 1 22 ? 11.648 -38.969 -45.438 1 32.12 22 CYS B CA 1
ATOM 4081 C C . CYS B 1 22 ? 11.422 -38.25 -44.094 1 32.12 22 CYS B C 1
ATOM 4083 O O . CYS B 1 22 ? 12.273 -38.312 -43.219 1 32.12 22 CYS B O 1
ATOM 4085 N N . LEU B 1 23 ? 10.82 -37.125 -44.188 1 34.19 23 LEU B N 1
ATOM 4086 C CA . LEU B 1 23 ? 10.359 -36.656 -42.906 1 34.19 23 LEU B CA 1
ATOM 4087 C C . LEU B 1 23 ? 9.797 -37.781 -42.062 1 34.19 23 LEU B C 1
ATOM 4089 O O . LEU B 1 23 ? 9.062 -38.625 -42.562 1 34.19 23 LEU B O 1
ATOM 4093 N N . PRO B 1 24 ? 10.492 -38.188 -41.062 1 33.91 24 PRO B N 1
ATOM 4094 C CA . PRO B 1 24 ? 9.836 -39.219 -40.25 1 33.91 24 PRO B CA 1
ATOM 4095 C C . PRO B 1 24 ? 8.328 -39.031 -40.156 1 33.91 24 PRO B C 1
ATOM 4097 O O . PRO B 1 24 ? 7.855 -37.906 -40 1 33.91 24 PRO B O 1
ATOM 4100 N N . GLN B 1 25 ? 7.559 -39.75 -40.938 1 33.22 25 GLN B N 1
ATOM 4101 C CA . GLN B 1 25 ? 6.109 -39.781 -40.812 1 33.22 25 GLN B CA 1
ATOM 4102 C C . GLN B 1 25 ? 5.703 -39.656 -39.344 1 33.22 25 GLN B C 1
ATOM 4104 O O . GLN B 1 25 ? 6.293 -40.312 -38.469 1 33.22 25 GLN B O 1
ATOM 4109 N N . ALA B 1 26 ? 4.988 -38.719 -38.906 1 41.94 26 ALA B N 1
ATOM 4110 C CA . ALA B 1 26 ? 4.301 -38.625 -37.625 1 41.94 26 ALA B CA 1
ATOM 4111 C C . ALA B 1 26 ? 3.799 -40 -37.188 1 41.94 26 ALA B C 1
ATOM 4113 O O . ALA B 1 26 ? 3.043 -40.656 -37.906 1 41.94 26 ALA B O 1
ATOM 4114 N N . GLN B 1 27 ? 4.633 -40.812 -36.594 1 44.06 27 GLN B N 1
ATOM 4115 C CA . GLN B 1 27 ? 4.148 -42.062 -36.062 1 44.06 27 GLN B CA 1
ATOM 4116 C C . GLN B 1 27 ? 2.742 -41.938 -35.5 1 44.06 27 GLN B C 1
ATOM 4118 O O . GLN B 1 27 ? 2.572 -41.438 -34.375 1 44.06 27 GLN B O 1
ATOM 4123 N N . SER B 1 28 ? 1.773 -41.656 -36.25 1 55.41 28 SER B N 1
ATOM 4124 C CA . SER B 1 28 ? 0.368 -41.656 -35.875 1 55.41 28 SER B CA 1
ATOM 4125 C C . SER B 1 28 ? -0.003 -43 -35.219 1 55.41 28 SER B C 1
ATOM 4127 O O . SER B 1 28 ? 0.212 -44.062 -35.844 1 55.41 28 SER B O 1
ATOM 4129 N N . PHE B 1 29 ? 0.185 -43.031 -33.875 1 64.44 29 PHE B N 1
ATOM 4130 C CA . PHE B 1 29 ? -0.309 -44.25 -33.312 1 64.44 29 PHE B CA 1
ATOM 4131 C C . PHE B 1 29 ? -1.756 -44.5 -33.719 1 64.44 29 PHE B C 1
ATOM 4133 O O . PHE B 1 29 ? -2.51 -43.562 -33.938 1 64.44 29 PHE B O 1
ATOM 4140 N N . ASP B 1 30 ? -1.957 -45.656 -34.094 1 70.44 30 ASP B N 1
ATOM 4141 C CA . ASP B 1 30 ? -3.322 -46.062 -34.406 1 70.44 30 ASP B CA 1
ATOM 4142 C C . ASP B 1 30 ? -4.227 -45.969 -33.188 1 70.44 30 ASP B C 1
ATOM 4144 O O . ASP B 1 30 ? -3.971 -46.625 -32.188 1 70.44 30 ASP B O 1
ATOM 4148 N N . GLN B 1 31 ? -5.152 -45.125 -33.188 1 81.56 31 GLN B N 1
ATOM 4149 C CA . GLN B 1 31 ? -6.148 -45.031 -32.125 1 81.56 31 GLN B CA 1
ATOM 4150 C C . GLN B 1 31 ? -7.016 -46.281 -32.062 1 81.56 31 GLN B C 1
ATOM 4152 O O . GLN B 1 31 ? -7.48 -46.781 -33.094 1 81.56 31 GLN B O 1
ATOM 4157 N N . SER B 1 32 ? -7.129 -46.719 -30.875 1 89.12 32 SER B N 1
ATOM 4158 C CA . SER B 1 32 ? -7.984 -47.906 -30.688 1 89.12 32 SER B CA 1
ATOM 4159 C C . SER B 1 32 ? -9.453 -47.531 -30.906 1 89.12 32 SER B C 1
ATOM 4161 O O . SER B 1 32 ? -9.82 -46.375 -30.906 1 89.12 32 SER B O 1
ATOM 4163 N N . ALA B 1 33 ? -10.266 -48.531 -31.047 1 91.25 33 ALA B N 1
ATOM 4164 C CA . ALA B 1 33 ? -11.695 -48.312 -31.25 1 91.25 33 ALA B CA 1
ATOM 4165 C C . ALA B 1 33 ? -12.328 -47.688 -30.016 1 91.25 33 ALA B C 1
ATOM 4167 O O . ALA B 1 33 ? -13.102 -46.719 -30.141 1 91.25 33 ALA B O 1
ATOM 4168 N N . PRO B 1 34 ? -12.008 -48.156 -28.844 1 93.81 34 PRO B N 1
ATOM 4169 C CA . PRO B 1 34 ? -12.578 -47.469 -27.672 1 93.81 34 PRO B CA 1
ATOM 4170 C C . PRO B 1 34 ? -12.164 -46 -27.562 1 93.81 34 PRO B C 1
ATOM 4172 O O . PRO B 1 34 ? -12.977 -45.156 -27.219 1 93.81 34 PRO B O 1
ATOM 4175 N N . LEU B 1 35 ? -10.977 -45.719 -27.875 1 96.19 35 LEU B N 1
ATOM 4176 C CA . LEU B 1 35 ? -10.516 -44.312 -27.828 1 96.19 35 LEU B CA 1
ATOM 4177 C C . LEU B 1 35 ? -11.273 -43.469 -28.828 1 96.19 35 LEU B C 1
ATOM 4179 O O . LEU B 1 35 ? -11.625 -42.312 -28.531 1 96.19 35 LEU B O 1
ATOM 4183 N N . GLN B 1 36 ? -11.477 -43.969 -30 1 95.62 36 GLN B N 1
ATOM 4184 C CA . GLN B 1 36 ? -12.227 -43.25 -31 1 95.62 36 GLN B CA 1
ATOM 4185 C C . GLN B 1 36 ? -13.625 -42.875 -30.484 1 95.62 36 GLN B C 1
ATOM 4187 O O . GLN B 1 36 ? -14.109 -41.781 -30.719 1 95.62 36 GLN B O 1
ATOM 4192 N N . SER B 1 37 ? -14.25 -43.812 -29.812 1 95.81 37 SER B N 1
ATOM 4193 C CA . SER B 1 37 ? -15.57 -43.594 -29.25 1 95.81 37 SER B CA 1
ATOM 4194 C C . SER B 1 37 ? -15.523 -42.531 -28.156 1 95.81 37 SER B C 1
ATOM 4196 O O . SER B 1 37 ? -16.438 -41.719 -28.031 1 95.81 37 SER B O 1
ATOM 4198 N N . VAL B 1 38 ? -14.539 -42.625 -27.406 1 97.38 38 VAL B N 1
ATOM 4199 C CA . VAL B 1 38 ? -14.352 -41.688 -26.328 1 97.38 38 VAL B CA 1
ATOM 4200 C C . VAL B 1 38 ? -14.164 -40.281 -26.891 1 97.38 38 VAL B C 1
ATOM 4202 O O . VAL B 1 38 ? -14.758 -39.312 -26.406 1 97.38 38 VAL B O 1
ATOM 4205 N N . LEU B 1 39 ? -13.344 -40.125 -27.938 1 97.25 39 LEU B N 1
ATOM 4206 C CA . LEU B 1 39 ? -13.078 -38.844 -28.562 1 97.25 39 LEU B CA 1
ATOM 4207 C C . LEU B 1 39 ? -14.352 -38.25 -29.172 1 97.25 39 LEU B C 1
ATOM 4209 O O . LEU B 1 39 ? -14.586 -37.031 -29.109 1 97.25 39 LEU B O 1
ATOM 4213 N N . LYS B 1 40 ? -15.156 -39.125 -29.719 1 96.44 40 LYS B N 1
ATOM 4214 C CA . LYS B 1 40 ? -16.438 -38.688 -30.25 1 96.44 40 LYS B CA 1
ATOM 4215 C C . LYS B 1 40 ? -17.375 -38.188 -29.141 1 96.44 40 LYS B C 1
ATOM 4217 O O . LYS B 1 40 ? -18.109 -37.219 -29.312 1 96.44 40 LYS B O 1
ATOM 4222 N N . ARG B 1 41 ? -17.344 -38.906 -28.047 1 96.5 41 ARG B N 1
ATOM 4223 C CA . ARG B 1 41 ? -18.141 -38.531 -26.891 1 96.5 41 ARG B CA 1
ATOM 4224 C C . ARG B 1 41 ? -17.734 -37.125 -26.406 1 96.5 41 ARG B C 1
ATOM 4226 O O . ARG B 1 41 ? -18.594 -36.312 -26.078 1 96.5 41 ARG B O 1
ATOM 4233 N N . LEU B 1 42 ? -16.516 -36.844 -26.344 1 97.44 42 LEU B N 1
ATOM 4234 C CA . LEU B 1 42 ? -16 -35.562 -25.906 1 97.44 42 LEU B CA 1
ATOM 4235 C C . LEU B 1 42 ? -16.5 -34.438 -26.828 1 97.44 42 LEU B C 1
ATOM 4237 O O . LEU B 1 42 ? -16.859 -33.375 -26.359 1 97.44 42 LEU B O 1
ATOM 4241 N N . GLU B 1 43 ? -16.531 -34.719 -28.078 1 94.69 43 GLU B N 1
ATOM 4242 C CA . GLU B 1 43 ? -16.984 -33.719 -29.047 1 94.69 43 GLU B CA 1
ATOM 4243 C C . GLU B 1 43 ? -18.469 -33.406 -28.859 1 94.69 43 GLU B C 1
ATOM 4245 O O . GLU B 1 43 ? -18.891 -32.25 -29 1 94.69 43 GLU B O 1
ATOM 4250 N N . ARG B 1 44 ? -19.203 -34.344 -28.484 1 94.25 44 ARG B N 1
ATOM 4251 C CA . ARG B 1 44 ? -20.641 -34.188 -28.375 1 94.25 44 ARG B CA 1
ATOM 4252 C C . ARG B 1 44 ? -21.031 -33.469 -27.078 1 94.25 44 ARG B C 1
ATOM 4254 O O . ARG B 1 44 ? -22.141 -32.938 -26.969 1 94.25 44 ARG B O 1
ATOM 4261 N N . GLN B 1 45 ? -20.172 -33.406 -26.172 1 93.62 45 GLN B N 1
ATOM 4262 C CA . GLN B 1 45 ? -20.531 -32.906 -24.844 1 93.62 45 GLN B CA 1
ATOM 4263 C C . GLN B 1 45 ? -19.953 -31.5 -24.625 1 93.62 45 GLN B C 1
ATOM 4265 O O . GLN B 1 45 ? -19.859 -31.047 -23.484 1 93.62 45 GLN B O 1
ATOM 4270 N N . SER B 1 46 ? -19.625 -30.859 -25.625 1 89.19 46 SER B N 1
ATOM 4271 C CA . SER B 1 46 ? -18.922 -29.594 -25.531 1 89.19 46 SER B CA 1
ATOM 4272 C C . SER B 1 46 ? -19.719 -28.562 -24.734 1 89.19 46 SER B C 1
ATOM 4274 O O . SER B 1 46 ? -19.172 -27.844 -23.922 1 89.19 46 SER B O 1
ATOM 4276 N N . ASP B 1 47 ? -21.031 -28.453 -24.891 1 90.31 47 ASP B N 1
ATOM 4277 C CA . ASP B 1 47 ? -21.875 -27.484 -24.188 1 90.31 47 ASP B CA 1
ATOM 4278 C C . ASP B 1 47 ? -21.859 -27.75 -22.688 1 90.31 47 ASP B C 1
ATOM 4280 O O . ASP B 1 47 ? -21.844 -26.812 -21.891 1 90.31 47 ASP B O 1
ATOM 4284 N N . ARG B 1 48 ? -21.922 -28.969 -22.359 1 95.06 48 ARG B N 1
ATOM 4285 C CA . ARG B 1 48 ? -21.906 -29.328 -20.953 1 95.06 48 ARG B CA 1
ATOM 4286 C C . ARG B 1 48 ? -20.578 -28.969 -20.312 1 95.06 48 ARG B C 1
ATOM 4288 O O . ARG B 1 48 ? -20.531 -28.594 -19.141 1 95.06 48 ARG B O 1
ATOM 4295 N N . TYR B 1 49 ? -19.625 -29.062 -21.078 1 96.88 49 TYR B N 1
ATOM 4296 C CA . TYR B 1 49 ? -18.297 -28.766 -20.547 1 96.88 49 TYR B CA 1
ATOM 4297 C C . TYR B 1 49 ? -18.125 -27.266 -20.312 1 96.88 49 TYR B C 1
ATOM 4299 O O . TYR B 1 49 ? -17.453 -26.844 -19.375 1 96.88 49 TYR B O 1
ATOM 4307 N N . ASP B 1 50 ? -18.75 -26.453 -21.109 1 96.81 50 ASP B N 1
ATOM 4308 C CA . ASP B 1 50 ? -18.781 -25.016 -20.875 1 96.81 50 ASP B CA 1
ATOM 4309 C C . ASP B 1 50 ? -19.469 -24.703 -19.531 1 96.81 50 ASP B C 1
ATOM 4311 O O . ASP B 1 50 ? -19 -23.828 -18.797 1 96.81 50 ASP B O 1
ATOM 4315 N N . ALA B 1 51 ? -20.469 -25.375 -19.281 1 97.62 51 ALA B N 1
ATOM 4316 C CA . ALA B 1 51 ? -21.219 -25.172 -18.047 1 97.62 51 ALA B CA 1
ATOM 4317 C C . ALA B 1 51 ? -20.375 -25.547 -16.828 1 97.62 51 ALA B C 1
ATOM 4319 O O . ALA B 1 51 ? -20.438 -24.875 -15.797 1 97.62 51 ALA B O 1
ATOM 4320 N N . ASP B 1 52 ? -19.609 -26.625 -16.938 1 98.25 52 ASP B N 1
ATOM 4321 C CA . ASP B 1 52 ? -18.703 -27.031 -15.867 1 98.25 52 ASP B CA 1
ATOM 4322 C C . ASP B 1 52 ? -17.75 -25.906 -15.492 1 98.25 52 ASP B C 1
ATOM 4324 O O . ASP B 1 52 ? -17.578 -25.594 -14.312 1 98.25 52 ASP B O 1
ATOM 4328 N N . LEU B 1 53 ? -17.141 -25.328 -16.547 1 98.56 53 LEU B N 1
ATOM 4329 C CA . LEU B 1 53 ? -16.172 -24.266 -16.328 1 98.56 53 LEU B CA 1
ATOM 4330 C C . LEU B 1 53 ? -16.828 -23.047 -15.688 1 98.56 53 LEU B C 1
ATOM 4332 O O . LEU B 1 53 ? -16.281 -22.469 -14.742 1 98.56 53 LEU B O 1
ATOM 4336 N N . THR B 1 54 ? -18 -22.688 -16.156 1 98.38 54 THR B N 1
ATOM 4337 C CA . THR B 1 54 ? -18.75 -21.547 -15.656 1 98.38 54 THR B CA 1
ATOM 4338 C C . THR B 1 54 ? -19.109 -21.75 -14.188 1 98.38 54 THR B C 1
ATOM 4340 O O . THR B 1 54 ? -18.922 -20.844 -13.367 1 98.38 54 THR B O 1
ATOM 4343 N N . ASP B 1 55 ? -19.562 -22.906 -13.859 1 98.62 55 ASP B N 1
ATOM 4344 C CA . ASP B 1 55 ? -19.984 -23.203 -12.492 1 98.62 55 ASP B CA 1
ATOM 4345 C C . ASP B 1 55 ? -18.812 -23.141 -11.523 1 98.62 55 ASP B C 1
ATOM 4347 O O . ASP B 1 55 ? -18.906 -22.531 -10.453 1 98.62 55 ASP B O 1
ATOM 4351 N N . LEU B 1 56 ? -17.75 -23.781 -11.906 1 98.81 56 LEU B N 1
ATOM 4352 C CA . LEU B 1 56 ? -16.625 -23.891 -10.992 1 98.81 56 LEU B CA 1
ATOM 4353 C C . LEU B 1 56 ? -15.969 -22.516 -10.789 1 98.81 56 LEU B C 1
ATOM 4355 O O . LEU B 1 56 ? -15.57 -22.172 -9.68 1 98.81 56 LEU B O 1
ATOM 4359 N N . VAL B 1 57 ? -15.883 -21.719 -11.852 1 98.81 57 VAL B N 1
ATOM 4360 C CA . VAL B 1 57 ? -15.25 -20.406 -11.797 1 98.81 57 VAL B CA 1
ATOM 4361 C C . VAL B 1 57 ? -16.094 -19.453 -10.953 1 98.81 57 VAL B C 1
ATOM 4363 O O . VAL B 1 57 ? -15.57 -18.531 -10.32 1 98.81 57 VAL B O 1
ATOM 4366 N N . ALA B 1 58 ? -17.344 -19.703 -10.828 1 98.69 58 ALA B N 1
ATOM 4367 C CA . ALA B 1 58 ? -18.266 -18.828 -10.109 1 98.69 58 ALA B CA 1
ATOM 4368 C C . ALA B 1 58 ? -17.953 -18.812 -8.617 1 98.69 58 ALA B C 1
ATOM 4370 O O . ALA B 1 58 ? -18.406 -17.922 -7.891 1 98.69 58 ALA B O 1
ATOM 4371 N N . PHE B 1 59 ? -17.234 -19.844 -8.117 1 98.69 59 PHE B N 1
ATOM 4372 C CA . PHE B 1 59 ? -16.781 -19.844 -6.73 1 98.69 59 PHE B CA 1
ATOM 4373 C C . PHE B 1 59 ? -15.508 -19.016 -6.586 1 98.69 59 PHE B C 1
ATOM 4375 O O . PHE B 1 59 ? -14.461 -19.406 -7.105 1 98.69 59 PHE B O 1
ATOM 4382 N N . PRO B 1 60 ? -15.516 -17.891 -5.91 1 98.5 60 PRO B N 1
ATOM 4383 C CA . PRO B 1 60 ? -14.281 -17.156 -5.664 1 98.5 60 PRO B CA 1
ATOM 4384 C C . PRO B 1 60 ? -13.383 -17.828 -4.629 1 98.5 60 PRO B C 1
ATOM 4386 O O . PRO B 1 60 ? -13.156 -17.266 -3.549 1 98.5 60 PRO B O 1
ATOM 4389 N N . SER B 1 61 ? -12.805 -18.922 -4.973 1 98.56 61 SER B N 1
ATOM 4390 C CA . SER B 1 61 ? -12.008 -19.734 -4.059 1 98.56 61 SER B CA 1
ATOM 4391 C C . SER B 1 61 ? -10.594 -19.188 -3.922 1 98.56 61 SER B C 1
ATOM 4393 O O . SER B 1 61 ? -9.617 -19.875 -4.199 1 98.56 61 SER B O 1
ATOM 4395 N N . VAL B 1 62 ? -10.492 -17.984 -3.385 1 97.69 62 VAL B N 1
ATOM 4396 C CA . VAL B 1 62 ? -9.219 -17.297 -3.223 1 97.69 62 VAL B CA 1
ATOM 4397 C C . VAL B 1 62 ? -8.555 -17.734 -1.919 1 97.69 62 VAL B C 1
ATOM 4399 O O . VAL B 1 62 ? -8.898 -17.234 -0.844 1 97.69 62 VAL B O 1
ATOM 4402 N N . SER B 1 63 ? -7.516 -18.469 -2.047 1 96.56 63 SER B N 1
ATOM 4403 C CA . SER B 1 63 ? -6.918 -19.109 -0.877 1 96.56 63 SER B CA 1
ATOM 4404 C C . SER B 1 63 ? -6.141 -18.094 -0.039 1 96.56 63 SER B C 1
ATOM 4406 O O . SER B 1 63 ? -5.988 -18.281 1.172 1 96.56 63 SER B O 1
ATOM 4408 N N . ALA B 1 64 ? -5.668 -17.031 -0.621 1 93.5 64 ALA B N 1
ATOM 4409 C CA . ALA B 1 64 ? -4.859 -16.047 0.09 1 93.5 64 ALA B CA 1
ATOM 4410 C C . ALA B 1 64 ? -5.715 -15.227 1.053 1 93.5 64 ALA B C 1
ATOM 4412 O O . ALA B 1 64 ? -5.191 -14.57 1.958 1 93.5 64 ALA B O 1
ATOM 4413 N N . LEU B 1 65 ? -7.047 -15.234 0.855 1 94.38 65 LEU B N 1
ATOM 4414 C CA . LEU B 1 65 ? -7.941 -14.367 1.618 1 94.38 65 LEU B CA 1
ATOM 4415 C C . LEU B 1 65 ? -8.828 -15.195 2.547 1 94.38 65 LEU B C 1
ATOM 4417 O O . LEU B 1 65 ? -9.703 -15.93 2.084 1 94.38 65 LEU B O 1
ATOM 4421 N N . PRO B 1 66 ? -8.703 -14.977 3.846 1 93.75 66 PRO B N 1
ATOM 4422 C CA . PRO B 1 66 ? -9.477 -15.773 4.797 1 93.75 66 PRO B CA 1
ATOM 4423 C C . PRO B 1 66 ? -10.984 -15.625 4.605 1 93.75 66 PRO B C 1
ATOM 4425 O O . PRO B 1 66 ? -11.734 -16.578 4.793 1 93.75 66 PRO B O 1
ATOM 4428 N N . ASP B 1 67 ? -11.391 -14.469 4.172 1 94.94 67 ASP B N 1
ATOM 4429 C CA . ASP B 1 67 ? -12.82 -14.203 4.004 1 94.94 67 ASP B CA 1
ATOM 4430 C C . ASP B 1 67 ? -13.391 -15.008 2.84 1 94.94 67 ASP B C 1
ATOM 4432 O O . ASP B 1 67 ? -14.609 -15.133 2.703 1 94.94 67 ASP B O 1
ATOM 4436 N N . HIS B 1 68 ? -12.586 -15.609 2.031 1 97.31 68 HIS B N 1
ATOM 4437 C CA . HIS B 1 68 ? -13.039 -16.375 0.873 1 97.31 68 HIS B CA 1
ATOM 4438 C C . HIS B 1 68 ? -13.094 -17.875 1.189 1 97.31 68 HIS B C 1
ATOM 4440 O O . HIS B 1 68 ? -13.477 -18.672 0.337 1 97.31 68 HIS B O 1
ATOM 4446 N N . LEU B 1 69 ? -12.789 -18.266 2.412 1 97.31 69 LEU B N 1
ATOM 4447 C CA . LEU B 1 69 ? -12.75 -19.672 2.801 1 97.31 69 LEU B CA 1
ATOM 4448 C C . LEU B 1 69 ? -14.094 -20.344 2.535 1 97.31 69 LEU B C 1
ATOM 4450 O O . LEU B 1 69 ? -14.133 -21.469 2.016 1 97.31 69 LEU B O 1
ATOM 4454 N N . PRO B 1 70 ? -15.227 -19.703 2.814 1 98.31 70 PRO B N 1
ATOM 4455 C CA . PRO B 1 70 ? -16.5 -20.359 2.518 1 98.31 70 PRO B CA 1
ATOM 4456 C C . PRO B 1 70 ? -16.656 -20.688 1.033 1 98.31 70 PRO B C 1
ATOM 4458 O O . PRO B 1 70 ? -17.219 -21.719 0.679 1 98.31 70 PRO B O 1
ATOM 4461 N N . HIS B 1 71 ? -16.172 -19.812 0.19 1 98.56 71 HIS B N 1
ATOM 4462 C CA . HIS B 1 71 ? -16.25 -20.031 -1.249 1 98.56 71 HIS B CA 1
ATOM 4463 C C . HIS B 1 71 ? -15.352 -21.188 -1.678 1 98.56 71 HIS B C 1
ATOM 4465 O O . HIS B 1 71 ? -15.711 -21.953 -2.574 1 98.56 71 HIS B O 1
ATOM 4471 N N . LEU B 1 72 ? -14.25 -21.266 -1.032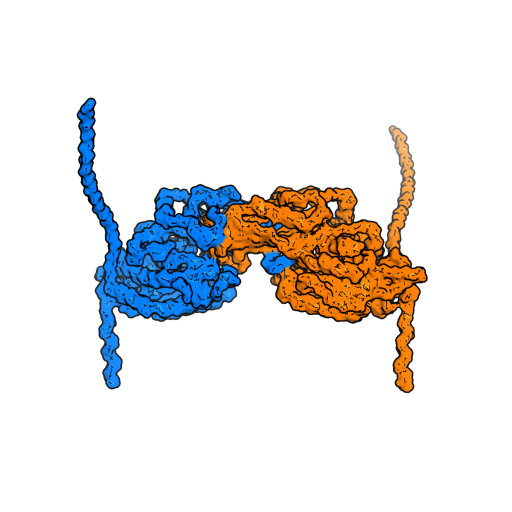 1 98.69 72 LEU B N 1
ATOM 4472 C CA . LEU B 1 72 ? -13.312 -22.344 -1.332 1 98.69 72 LEU B CA 1
ATOM 4473 C C . LEU B 1 72 ? -13.898 -23.688 -0.932 1 98.69 72 LEU B C 1
ATOM 4475 O O . LEU B 1 72 ? -13.812 -24.656 -1.69 1 98.69 72 LEU B O 1
ATOM 4479 N N . LEU B 1 73 ? -14.508 -23.719 0.218 1 98.62 73 LEU B N 1
ATOM 4480 C CA . LEU B 1 73 ? -15.125 -24.953 0.686 1 98.62 73 LEU B CA 1
ATOM 4481 C C . LEU B 1 73 ? -16.312 -25.344 -0.201 1 98.62 73 LEU B C 1
ATOM 4483 O O . LEU B 1 73 ? -16.516 -26.531 -0.481 1 98.62 73 LEU B O 1
ATOM 4487 N N . ALA B 1 74 ? -17.016 -24.328 -0.665 1 98.75 74 ALA B N 1
ATOM 4488 C CA . ALA B 1 74 ? -18.125 -24.594 -1.579 1 98.75 74 ALA B CA 1
ATOM 4489 C C . ALA B 1 74 ? -17.625 -25.156 -2.902 1 98.75 74 ALA B C 1
ATOM 4491 O O . ALA B 1 74 ? -18.266 -26.031 -3.498 1 98.75 74 ALA B O 1
ATOM 4492 N N . ALA B 1 75 ? -16.531 -24.688 -3.365 1 98.88 75 ALA B N 1
ATOM 4493 C CA . ALA B 1 75 ? -15.914 -25.234 -4.574 1 98.88 75 ALA B CA 1
ATOM 4494 C C . ALA B 1 75 ? -15.523 -26.703 -4.379 1 98.88 75 ALA B C 1
ATOM 4496 O O . ALA B 1 75 ? -15.703 -27.516 -5.281 1 98.88 75 ALA B O 1
ATOM 4497 N N . ALA B 1 76 ? -14.992 -26.984 -3.248 1 98.88 76 ALA B N 1
ATOM 4498 C CA . ALA B 1 76 ? -14.633 -28.375 -2.924 1 98.88 76 ALA B CA 1
ATOM 4499 C C . ALA B 1 76 ? -15.859 -29.281 -2.963 1 98.88 76 ALA B C 1
ATOM 4501 O O . ALA B 1 76 ? -15.812 -30.375 -3.518 1 98.88 76 ALA B O 1
ATOM 4502 N N . ASP B 1 77 ? -16.922 -28.781 -2.375 1 98.75 77 ASP B N 1
ATOM 4503 C CA . ASP B 1 77 ? -18.172 -29.547 -2.383 1 98.75 77 ASP B CA 1
ATOM 4504 C C . ASP B 1 77 ? -18.672 -29.781 -3.809 1 98.75 77 ASP B C 1
ATOM 4506 O O . ASP B 1 77 ? -19.109 -30.875 -4.145 1 98.75 77 ASP B O 1
ATOM 4510 N N . TRP B 1 78 ? -18.594 -28.75 -4.547 1 98.88 78 TRP B N 1
ATOM 4511 C CA . TRP B 1 78 ? -19 -28.875 -5.941 1 98.88 78 TRP B CA 1
ATOM 4512 C C . TRP B 1 78 ? -18.172 -29.922 -6.676 1 98.88 78 TRP B C 1
ATOM 4514 O O . TRP B 1 78 ? -18.703 -30.703 -7.469 1 98.88 78 TRP B O 1
ATOM 4524 N N . LEU B 1 79 ? -16.922 -29.938 -6.43 1 98.88 79 LEU B N 1
ATOM 4525 C CA . LEU B 1 79 ? -16.031 -30.891 -7.082 1 98.88 79 LEU B CA 1
ATOM 4526 C C . LEU B 1 79 ? -16.359 -32.312 -6.684 1 98.88 79 LEU B C 1
ATOM 4528 O O . LEU B 1 79 ? -16.312 -33.219 -7.516 1 98.88 79 LEU B O 1
ATOM 4532 N N . VAL B 1 80 ? -16.625 -32.5 -5.434 1 98.75 80 VAL B N 1
ATOM 4533 C CA . VAL B 1 80 ? -17.016 -33.844 -4.977 1 98.75 80 VAL B CA 1
ATOM 4534 C C . VAL B 1 80 ? -18.219 -34.344 -5.762 1 98.75 80 VAL B C 1
ATOM 4536 O O . VAL B 1 80 ? -18.234 -35.469 -6.246 1 98.75 80 VAL B O 1
ATOM 4539 N N . GLU B 1 81 ? -19.156 -33.5 -5.883 1 98.62 81 GLU B N 1
ATOM 4540 C CA . GLU B 1 81 ? -20.359 -33.875 -6.613 1 98.62 81 GLU B CA 1
ATOM 4541 C C . GLU B 1 81 ? -20.062 -34.094 -8.094 1 98.62 81 GLU B C 1
ATOM 4543 O O . GLU B 1 81 ? -20.641 -35 -8.711 1 98.62 81 GLU B O 1
ATOM 4548 N N . ARG B 1 82 ? -19.266 -33.25 -8.625 1 98.56 82 ARG B N 1
ATOM 4549 C CA . ARG B 1 82 ? -18.938 -33.406 -10.039 1 98.56 82 ARG B CA 1
ATOM 4550 C C . ARG B 1 82 ? -18.156 -34.688 -10.297 1 98.56 82 ARG B C 1
ATOM 4552 O O . ARG B 1 82 ? -18.344 -35.344 -11.336 1 98.56 82 ARG B O 1
ATOM 4559 N N . LEU B 1 83 ? -17.234 -35 -9.398 1 98.75 83 LEU B N 1
ATOM 4560 C CA . LEU B 1 83 ? -16.484 -36.25 -9.484 1 98.75 83 LEU B CA 1
ATOM 4561 C C . LEU B 1 83 ? -17.438 -37.438 -9.391 1 98.75 83 LEU B C 1
ATOM 4563 O O . LEU B 1 83 ? -17.266 -38.438 -10.109 1 98.75 83 LEU B O 1
ATOM 4567 N N . ARG B 1 84 ? -18.359 -37.375 -8.539 1 98.44 84 ARG B N 1
ATOM 4568 C CA . ARG B 1 84 ? -19.375 -38.406 -8.406 1 98.44 84 ARG B CA 1
ATOM 4569 C C . ARG B 1 84 ? -20.156 -38.594 -9.711 1 98.44 84 ARG B C 1
ATOM 4571 O O . ARG B 1 84 ? -20.328 -39.719 -10.188 1 98.44 84 ARG B O 1
ATOM 4578 N N . GLN B 1 85 ? -20.547 -37.531 -10.273 1 98.06 85 GLN B N 1
ATOM 4579 C CA . GLN B 1 85 ? -21.297 -37.562 -11.531 1 98.06 85 GLN B CA 1
ATOM 4580 C C . GLN B 1 85 ? -20.453 -38.188 -12.648 1 98.06 85 GLN B C 1
ATOM 4582 O O . GLN B 1 85 ? -21 -38.812 -13.562 1 98.06 85 GLN B O 1
ATOM 4587 N N . ALA B 1 86 ? -19.172 -38.062 -12.555 1 98.12 86 ALA B N 1
ATOM 4588 C CA . ALA B 1 86 ? -18.266 -38.594 -13.57 1 98.12 86 ALA B CA 1
ATOM 4589 C C . ALA B 1 86 ? -18.094 -40.094 -13.422 1 98.12 86 ALA B C 1
ATOM 4591 O O . ALA B 1 86 ? -17.531 -40.75 -14.305 1 98.12 86 ALA B O 1
ATOM 4592 N N . GLY B 1 87 ? -18.516 -40.656 -12.312 1 98.06 87 GLY B N 1
ATOM 4593 C CA . GLY B 1 87 ? -18.453 -42.094 -12.125 1 98.06 87 GLY B CA 1
ATOM 4594 C C . GLY B 1 87 ? -17.297 -42.531 -11.25 1 98.06 87 GLY B C 1
ATOM 4595 O O . GLY B 1 87 ? -17.016 -43.75 -11.133 1 98.06 87 GLY B O 1
ATOM 4596 N N . LEU B 1 88 ? -16.594 -41.625 -10.633 1 98.44 88 LEU B N 1
ATOM 4597 C CA . LEU B 1 88 ? -15.5 -41.969 -9.734 1 98.44 88 LEU B CA 1
ATOM 4598 C C . LEU B 1 88 ? -16.031 -42.5 -8.414 1 98.44 88 LEU B C 1
ATOM 4600 O O . LEU B 1 88 ? -17.234 -42.438 -8.148 1 98.44 88 LEU B O 1
ATOM 4604 N N . GLN B 1 89 ? -15.07 -43.062 -7.688 1 97.94 89 GLN B N 1
ATOM 4605 C CA . GLN B 1 89 ? -15.422 -43.75 -6.438 1 97.94 89 GLN B CA 1
ATOM 4606 C C . GLN B 1 89 ? -14.664 -43.125 -5.258 1 97.94 89 GLN B C 1
ATOM 4608 O O . GLN B 1 89 ? -13.695 -42.406 -5.445 1 97.94 89 GLN B O 1
ATOM 4613 N N . ASN B 1 90 ? -15.195 -43.281 -4.055 1 97.69 90 ASN B N 1
ATOM 4614 C CA . ASN B 1 90 ? -14.562 -42.906 -2.789 1 97.69 90 ASN B CA 1
ATOM 4615 C C . ASN B 1 90 ? -14.156 -41.438 -2.762 1 97.69 90 ASN B C 1
ATOM 4617 O O . ASN B 1 90 ? -13.016 -41.125 -2.43 1 97.69 90 ASN B O 1
ATOM 4621 N N . MET B 1 91 ? -15.102 -40.656 -3.229 1 97.19 91 MET B N 1
ATOM 4622 C CA . MET B 1 91 ? -14.828 -39.219 -3.158 1 97.19 91 MET B CA 1
ATOM 4623 C C . MET B 1 91 ? -14.82 -38.719 -1.712 1 97.19 91 MET B C 1
ATOM 4625 O O . MET B 1 91 ? -15.641 -39.156 -0.904 1 97.19 91 MET B O 1
ATOM 4629 N N . GLU B 1 92 ? -13.836 -37.875 -1.345 1 98.06 92 GLU B N 1
ATOM 4630 C CA . GLU B 1 92 ? -13.711 -37.344 0.003 1 98.06 92 GLU B CA 1
ATOM 4631 C C . GLU B 1 92 ? -13.078 -35.938 -0.024 1 98.06 92 GLU B C 1
ATOM 4633 O O . GLU B 1 92 ? -12.25 -35.656 -0.887 1 98.06 92 GLU B O 1
ATOM 4638 N N . ILE B 1 93 ? -13.578 -35.125 0.824 1 98.56 93 ILE B N 1
ATOM 4639 C CA . ILE B 1 93 ? -12.852 -33.906 1.17 1 98.56 93 ILE B CA 1
ATOM 4640 C C . ILE B 1 93 ? -11.953 -34.188 2.373 1 98.56 93 ILE B C 1
ATOM 4642 O O . ILE B 1 93 ? -12.438 -34.375 3.488 1 98.56 93 ILE B O 1
ATOM 4646 N N . LEU B 1 94 ? -10.664 -34.156 2.186 1 98.56 94 LEU B N 1
ATOM 4647 C CA . LEU B 1 94 ? -9.688 -34.5 3.221 1 98.56 94 LEU B CA 1
ATOM 4648 C C . LEU B 1 94 ? -9.102 -33.25 3.842 1 98.56 94 LEU B C 1
ATOM 4650 O O . LEU B 1 94 ? -8.562 -32.375 3.133 1 98.56 94 LEU B O 1
ATOM 4654 N N . PRO B 1 95 ? -9.172 -33.156 5.109 1 97.69 95 PRO B N 1
ATOM 4655 C CA . PRO B 1 95 ? -8.609 -31.984 5.77 1 97.69 95 PRO B CA 1
ATOM 4656 C C . PRO B 1 95 ? -7.082 -31.953 5.738 1 97.69 95 PRO B C 1
ATOM 4658 O O . PRO B 1 95 ? -6.445 -33 5.695 1 97.69 95 PRO B O 1
ATOM 4661 N N . THR B 1 96 ? -6.555 -30.797 5.703 1 97.75 96 THR B N 1
ATOM 4662 C CA . THR B 1 96 ? -5.137 -30.547 5.941 1 97.75 96 THR B CA 1
ATOM 4663 C C . THR B 1 96 ? -4.918 -29.922 7.309 1 97.75 96 THR B C 1
ATOM 4665 O O . THR B 1 96 ? -5.859 -29.766 8.094 1 97.75 96 THR B O 1
ATOM 4668 N N . GLU B 1 97 ? -3.613 -29.578 7.578 1 96.75 97 GLU B N 1
ATOM 4669 C CA . GLU B 1 97 ? -3.324 -28.906 8.836 1 96.75 97 GLU B CA 1
ATOM 4670 C C . GLU B 1 97 ? -3.74 -27.438 8.781 1 96.75 97 GLU B C 1
ATOM 4672 O O . GLU B 1 97 ? -3.746 -26.75 9.805 1 96.75 97 GLU B O 1
ATOM 4677 N N . GLY B 1 98 ? -4.098 -27.016 7.617 1 95.88 98 GLY B N 1
ATOM 4678 C CA . GLY B 1 98 ? -4.609 -25.672 7.414 1 95.88 98 GLY B CA 1
ATOM 4679 C C . GLY B 1 98 ? -6.074 -25.641 7.012 1 95.88 98 GLY B C 1
ATOM 4680 O O . GLY B 1 98 ? -6.762 -26.656 7.082 1 95.88 98 GLY B O 1
ATOM 4681 N N . PRO B 1 99 ? -6.539 -24.453 6.59 1 95.5 99 PRO B N 1
ATOM 4682 C CA . PRO B 1 99 ? -7.973 -24.297 6.328 1 95.5 99 PRO B CA 1
ATOM 4683 C C . PRO B 1 99 ? -8.383 -24.844 4.961 1 95.5 99 PRO B C 1
ATOM 4685 O O . PRO B 1 99 ? -9.578 -25.016 4.695 1 95.5 99 PRO B O 1
ATOM 4688 N N . HIS B 1 100 ? -7.484 -25.125 4.109 1 97.62 100 HIS B N 1
ATOM 4689 C CA . HIS B 1 100 ? -7.805 -25.484 2.736 1 97.62 100 HIS B CA 1
ATOM 4690 C C . HIS B 1 100 ? -7.715 -27 2.531 1 97.62 100 HIS B C 1
ATOM 4692 O O . HIS B 1 100 ? -6.625 -27.562 2.578 1 97.62 100 HIS B O 1
ATOM 4698 N N . PRO B 1 101 ? -8.75 -27.688 2.189 1 98.38 101 PRO B N 1
ATOM 4699 C CA . PRO B 1 101 ? -8.742 -29.141 2.082 1 98.38 101 PRO B CA 1
ATOM 4700 C C . PRO B 1 101 ? -8.336 -29.625 0.695 1 98.38 101 PRO B C 1
ATOM 4702 O O . PRO B 1 101 ? -8.203 -28.828 -0.233 1 98.38 101 PRO B O 1
ATOM 4705 N N . VAL B 1 102 ? -8.078 -30.953 0.665 1 98.69 102 VAL B N 1
ATOM 4706 C CA . VAL B 1 102 ? -7.832 -31.672 -0.574 1 98.69 102 VAL B CA 1
ATOM 4707 C C . VAL B 1 102 ? -9.07 -32.5 -0.956 1 98.69 102 VAL B C 1
ATOM 4709 O O . VAL B 1 102 ? -9.68 -33.125 -0.103 1 98.69 102 VAL B O 1
ATOM 4712 N N . VAL B 1 103 ? -9.5 -32.344 -2.199 1 98.88 103 VAL B N 1
ATOM 4713 C CA . VAL B 1 103 ? -10.555 -33.219 -2.717 1 98.88 103 VAL B CA 1
ATOM 4714 C C . VAL B 1 103 ? -9.938 -34.469 -3.352 1 98.88 103 VAL B C 1
ATOM 4716 O O . VAL B 1 103 ? -9.039 -34.375 -4.191 1 98.88 103 VAL B O 1
ATOM 4719 N N . TYR B 1 104 ? -10.375 -35.625 -2.924 1 98.75 104 TYR B N 1
ATOM 4720 C CA . TYR B 1 104 ? -9.844 -36.906 -3.367 1 98.75 104 TYR B CA 1
ATOM 4721 C C . TYR B 1 104 ? -10.93 -37.75 -4.035 1 98.75 104 TYR B C 1
ATOM 4723 O O . TYR B 1 104 ? -12.094 -37.688 -3.648 1 98.75 104 TYR B O 1
ATOM 4731 N N . ALA B 1 105 ? -10.602 -38.531 -5.039 1 98.81 105 ALA B N 1
ATOM 4732 C CA . ALA B 1 105 ? -11.43 -39.562 -5.66 1 98.81 105 ALA B CA 1
ATOM 4733 C C . ALA B 1 105 ? -10.578 -40.594 -6.375 1 98.81 105 ALA B C 1
ATOM 4735 O O . ALA B 1 105 ? -9.398 -40.375 -6.645 1 98.81 105 ALA B O 1
ATOM 4736 N N . GLU B 1 106 ? -11.172 -41.781 -6.637 1 98.69 106 GLU B N 1
ATOM 4737 C CA . GLU B 1 106 ? -10.391 -42.812 -7.312 1 98.69 106 GLU B CA 1
ATOM 4738 C C . GLU B 1 106 ? -11.281 -43.719 -8.156 1 98.69 106 GLU B C 1
ATOM 4740 O O . GLU B 1 106 ? -12.508 -43.719 -8 1 98.69 106 GLU B O 1
ATOM 4745 N N . TRP B 1 107 ? -10.781 -44.344 -9.086 1 98.56 107 TRP B N 1
ATOM 4746 C CA . TRP B 1 107 ? -11.289 -45.469 -9.844 1 98.56 107 TRP B CA 1
ATOM 4747 C C . TRP B 1 107 ? -10.188 -46.5 -10.07 1 98.56 107 TRP B C 1
ATOM 4749 O O . TRP B 1 107 ? -9.305 -46.312 -10.906 1 98.56 107 TRP B O 1
ATOM 4759 N N . LEU B 1 108 ? -10.242 -47.688 -9.367 1 98 108 LEU B N 1
ATOM 4760 C CA . LEU B 1 108 ? -9.117 -48.625 -9.305 1 98 108 LEU B CA 1
ATOM 4761 C C . LEU B 1 108 ? -9.484 -49.969 -9.891 1 98 108 LEU B C 1
ATOM 4763 O O . LEU B 1 108 ? -9 -51 -9.43 1 98 108 LEU B O 1
ATOM 4767 N N . SER B 1 109 ? -10.305 -49.938 -10.906 1 96.38 109 SER B N 1
ATOM 4768 C CA . SER B 1 109 ? -10.812 -51.188 -11.461 1 96.38 109 SER B CA 1
ATOM 4769 C C . SER B 1 109 ? -10.43 -51.312 -12.938 1 96.38 109 SER B C 1
ATOM 4771 O O . SER B 1 109 ? -11.195 -51.875 -13.727 1 96.38 109 SER B O 1
ATOM 4773 N N . ALA B 1 110 ? -9.297 -50.75 -13.273 1 96.19 110 ALA B N 1
ATOM 4774 C CA . ALA B 1 110 ? -8.828 -50.938 -14.648 1 96.19 110 ALA B CA 1
ATOM 4775 C C . ALA B 1 110 ? -8.555 -52.406 -14.953 1 96.19 110 ALA B C 1
ATOM 4777 O O . ALA B 1 110 ? -8.062 -53.156 -14.094 1 96.19 110 ALA B O 1
ATOM 4778 N N . PRO B 1 111 ? -8.828 -52.781 -16.188 1 93.56 111 PRO B N 1
ATOM 4779 C CA . PRO B 1 111 ? -8.617 -54.188 -16.531 1 93.56 111 PRO B CA 1
ATOM 4780 C C . PRO B 1 111 ? -7.141 -54.594 -16.469 1 93.56 111 PRO B C 1
ATOM 4782 O O . PRO B 1 111 ? -6.27 -53.781 -16.828 1 93.56 111 PRO B O 1
ATOM 4785 N N . ARG B 1 112 ? -6.961 -55.781 -16.062 1 91.56 112 ARG B N 1
ATOM 4786 C CA . ARG B 1 112 ? -5.621 -56.375 -16.094 1 91.56 112 ARG B CA 1
ATOM 4787 C C . ARG B 1 112 ? -5.277 -56.844 -17.5 1 91.56 112 ARG B C 1
ATOM 4789 O O . ARG B 1 112 ? -6.168 -57.188 -18.281 1 91.56 112 ARG B O 1
ATOM 4796 N N . ALA B 1 113 ? -4.008 -56.812 -17.734 1 88.94 113 ALA B N 1
ATOM 4797 C CA . ALA B 1 113 ? -3.566 -57.406 -19 1 88.94 113 ALA B CA 1
ATOM 4798 C C . ALA B 1 113 ? -3.861 -58.906 -19.047 1 88.94 113 ALA B C 1
ATOM 4800 O O . ALA B 1 113 ? -4.195 -59.5 -18.031 1 88.94 113 ALA B O 1
ATOM 4801 N N . ALA B 1 114 ? -3.732 -59.406 -20.219 1 83.81 114 ALA B N 1
ATOM 4802 C CA . ALA B 1 114 ? -3.996 -60.844 -20.422 1 83.81 114 ALA B CA 1
ATOM 4803 C C . ALA B 1 114 ? -3.08 -61.688 -19.562 1 83.81 114 ALA B C 1
ATOM 4805 O O . ALA B 1 114 ? -3.482 -62.75 -19.094 1 83.81 114 ALA B O 1
ATOM 4806 N N . ASN B 1 115 ? -1.944 -61.188 -19.297 1 86.94 115 ASN B N 1
ATOM 4807 C CA . ASN B 1 115 ? -0.969 -61.938 -18.516 1 86.94 115 ASN B CA 1
ATOM 4808 C C . ASN B 1 115 ? -1.165 -61.719 -17.016 1 86.94 115 ASN B C 1
ATOM 4810 O O . ASN B 1 115 ? -0.351 -62.156 -16.203 1 86.94 115 ASN B O 1
ATOM 4814 N N . GLY B 1 116 ? -2.109 -60.969 -16.688 1 88.69 116 GLY B N 1
ATOM 4815 C CA . GLY B 1 116 ? -2.441 -60.781 -15.289 1 88.69 116 GLY B CA 1
ATOM 4816 C C . GLY B 1 116 ? -1.837 -59.5 -14.711 1 88.69 116 GLY B C 1
ATOM 4817 O O . GLY B 1 116 ? -2.154 -59.125 -13.578 1 88.69 116 GLY B O 1
ATOM 4818 N N . THR B 1 117 ? -1.032 -58.875 -15.453 1 92.56 117 THR B N 1
ATOM 4819 C CA . THR B 1 117 ? -0.395 -57.656 -14.969 1 92.56 117 THR B CA 1
ATOM 4820 C C . THR B 1 117 ? -1.433 -56.562 -14.719 1 92.56 117 THR B C 1
ATOM 4822 O O . THR B 1 117 ? -2.303 -56.312 -15.555 1 92.56 117 THR B O 1
ATOM 4825 N N . ALA B 1 118 ? -1.314 -56 -13.57 1 93.94 118 ALA B N 1
ATOM 4826 C CA . ALA B 1 118 ? -2.246 -54.906 -13.211 1 93.94 118 ALA B CA 1
ATOM 4827 C C . ALA B 1 118 ? -1.95 -53.656 -14 1 93.94 118 ALA B C 1
ATOM 4829 O O . ALA B 1 118 ? -0.79 -53.344 -14.289 1 93.94 118 ALA B O 1
ATOM 4830 N N . ALA B 1 119 ? -3.006 -52.938 -14.32 1 95.94 119 ALA B N 1
ATOM 4831 C CA . ALA B 1 119 ? -2.836 -51.625 -14.93 1 95.94 119 ALA B CA 1
ATOM 4832 C C . ALA B 1 119 ? -2.135 -50.656 -13.969 1 95.94 119 ALA B C 1
ATOM 4834 O O . ALA B 1 119 ? -2.281 -50.781 -12.75 1 95.94 119 ALA B O 1
ATOM 4835 N N . PRO B 1 120 ? -1.317 -49.75 -14.508 1 96.81 120 PRO B N 1
ATOM 4836 C CA . PRO B 1 120 ? -0.689 -48.781 -13.617 1 96.81 120 PRO B CA 1
ATOM 4837 C C . PRO B 1 120 ? -1.7 -47.844 -12.969 1 96.81 120 PRO B C 1
ATOM 4839 O O . PRO B 1 120 ? -2.791 -47.625 -13.508 1 96.81 120 PRO B O 1
ATOM 4842 N N . THR B 1 121 ? -1.371 -47.344 -11.812 1 98.19 121 THR B N 1
ATOM 4843 C CA . THR B 1 121 ? -2.15 -46.312 -11.141 1 98.19 121 THR B CA 1
ATOM 4844 C C . THR B 1 121 ? -1.565 -44.906 -11.406 1 98.19 121 THR B C 1
ATOM 4846 O O . THR B 1 121 ? -0.383 -44.688 -11.156 1 98.19 121 THR B O 1
ATOM 4849 N N . VAL B 1 122 ? -2.4 -44.062 -11.938 1 98.25 122 VAL B N 1
ATOM 4850 C CA . VAL B 1 122 ? -2.004 -42.688 -12.25 1 98.25 122 VAL B CA 1
ATOM 4851 C C . VAL B 1 122 ? -2.627 -41.719 -11.242 1 98.25 122 VAL B C 1
ATOM 4853 O O . VAL B 1 122 ? -3.846 -41.719 -11.047 1 98.25 122 VAL B O 1
ATOM 4856 N N . LEU B 1 123 ? -1.759 -40.938 -10.57 1 98.69 123 LEU B N 1
ATOM 4857 C CA . LEU B 1 123 ? -2.232 -39.844 -9.727 1 98.69 123 LEU B CA 1
ATOM 4858 C C . LEU B 1 123 ? -2.402 -38.562 -10.539 1 98.69 123 LEU B C 1
ATOM 4860 O O . LEU B 1 123 ? -1.427 -38 -11.062 1 98.69 123 LEU B O 1
ATOM 4864 N N . ILE B 1 124 ? -3.633 -38.094 -10.672 1 98.75 124 ILE B N 1
ATOM 4865 C CA . ILE B 1 124 ? -3.936 -36.844 -11.406 1 98.75 124 ILE B CA 1
ATOM 4866 C C . ILE B 1 124 ? -4.035 -35.688 -10.43 1 98.75 124 ILE B C 1
ATOM 4868 O O . ILE B 1 124 ? -4.855 -35.719 -9.508 1 98.75 124 ILE B O 1
ATOM 4872 N N . TYR B 1 125 ? -3.184 -34.656 -10.672 1 98.69 125 TYR B N 1
ATOM 4873 C CA . TYR B 1 125 ? -3.104 -33.5 -9.789 1 98.69 125 TYR B CA 1
ATOM 4874 C C . TYR B 1 125 ? -3.727 -32.281 -10.445 1 98.69 125 TYR B C 1
ATOM 4876 O O . TYR B 1 125 ? -3.578 -32.062 -11.656 1 98.69 125 TYR B O 1
ATOM 4884 N N . GLY B 1 126 ? -4.375 -31.438 -9.727 1 98.44 126 GLY B N 1
ATOM 4885 C CA . GLY B 1 126 ? -4.844 -30.109 -10.047 1 98.44 126 GLY B CA 1
ATOM 4886 C C . GLY B 1 126 ? -5.164 -29.266 -8.82 1 98.44 126 GLY B C 1
ATOM 4887 O O . GLY B 1 126 ? -5.039 -29.75 -7.691 1 98.44 126 GLY B O 1
ATOM 4888 N N . HIS B 1 127 ? -5.449 -27.984 -9 1 98.75 127 HIS B N 1
ATOM 4889 C CA . HIS B 1 127 ? -5.871 -27.172 -7.867 1 98.75 127 HIS B CA 1
ATOM 4890 C C . HIS B 1 127 ? -7.07 -26.312 -8.234 1 98.75 127 HIS B C 1
ATOM 4892 O O . HIS B 1 127 ? -7.258 -25.953 -9.398 1 98.75 127 HIS B O 1
ATOM 4898 N N . TYR B 1 128 ? -7.871 -26.031 -7.203 1 98.75 128 TYR B N 1
ATOM 4899 C CA . TYR B 1 128 ? -9.125 -25.328 -7.484 1 98.75 128 TYR B CA 1
ATOM 4900 C C . TYR B 1 128 ? -9.156 -23.969 -6.824 1 98.75 128 TYR B C 1
ATOM 4902 O O . TYR B 1 128 ? -10.117 -23.219 -6.977 1 98.75 128 TYR B O 1
ATOM 4910 N N . ASP B 1 129 ? -8.094 -23.656 -6.031 1 98.38 129 ASP B N 1
ATOM 4911 C CA . ASP B 1 129 ? -7.973 -22.281 -5.543 1 98.38 129 ASP B CA 1
ATOM 4912 C C . ASP B 1 129 ? -7.441 -21.344 -6.629 1 98.38 129 ASP B C 1
ATOM 4914 O O . ASP B 1 129 ? -6.91 -21.812 -7.641 1 98.38 129 ASP B O 1
ATOM 4918 N N . VAL B 1 130 ? -7.719 -20.031 -6.453 1 98.06 130 VAL B N 1
ATOM 4919 C CA . VAL B 1 130 ? -7.293 -19.047 -7.441 1 98.06 130 VAL B CA 1
ATOM 4920 C C . VAL B 1 130 ? -6.629 -17.859 -6.738 1 98.06 130 VAL B C 1
ATOM 4922 O O . VAL B 1 130 ? -6.652 -17.766 -5.508 1 98.06 130 VAL B O 1
ATOM 4925 N N . GLN B 1 131 ? -5.973 -17.016 -7.504 1 96.5 131 GLN B N 1
ATOM 4926 C CA . GLN B 1 131 ? -5.316 -15.812 -7.016 1 96.5 131 GLN B CA 1
ATOM 4927 C C . GLN B 1 131 ? -6.332 -14.703 -6.766 1 96.5 131 GLN B C 1
ATOM 4929 O O . GLN B 1 131 ? -7.418 -14.703 -7.352 1 96.5 131 GLN B O 1
ATOM 4934 N N . PRO B 1 132 ? -5.941 -13.711 -5.902 1 95.19 132 PRO B N 1
ATOM 4935 C CA . PRO B 1 132 ? -6.785 -12.523 -5.754 1 95.19 132 PRO B CA 1
ATOM 4936 C C . PRO B 1 132 ? -7.008 -11.789 -7.074 1 95.19 132 PRO B C 1
ATOM 4938 O O . PRO B 1 132 ? -6.207 -11.922 -8 1 95.19 132 PRO B O 1
ATOM 4941 N N . VAL B 1 133 ? -8.102 -10.969 -7.137 1 95.81 133 VAL B N 1
ATOM 4942 C CA . VAL B 1 133 ? -8.523 -10.398 -8.414 1 95.81 133 VAL B CA 1
ATOM 4943 C C . VAL B 1 133 ? -8.016 -8.961 -8.531 1 95.81 133 VAL B C 1
ATOM 4945 O O . VAL B 1 133 ? -8.148 -8.336 -9.578 1 95.81 133 VAL B O 1
ATOM 4948 N N . ASP B 1 134 ? -7.324 -8.508 -7.539 1 91.25 134 ASP B N 1
ATOM 4949 C CA . ASP B 1 134 ? -6.828 -7.133 -7.566 1 91.25 134 ASP B CA 1
ATOM 4950 C C . ASP B 1 134 ? -5.801 -6.941 -8.68 1 91.25 134 ASP B C 1
ATOM 4952 O O . ASP B 1 134 ? -4.961 -7.816 -8.914 1 91.25 134 ASP B O 1
ATOM 4956 N N . PRO B 1 135 ? -5.941 -5.77 -9.312 1 92.62 135 PRO B N 1
ATOM 4957 C CA . PRO B 1 135 ? -6.879 -4.652 -9.195 1 92.62 135 PRO B CA 1
ATOM 4958 C C . PRO B 1 135 ? -8.188 -4.898 -9.953 1 92.62 135 PRO B C 1
ATOM 4960 O O . PRO B 1 135 ? -8.172 -5.074 -11.172 1 92.62 135 PRO B O 1
ATOM 4963 N N . LEU B 1 136 ? -9.289 -4.656 -9.297 1 93.44 136 LEU B N 1
ATOM 4964 C CA . LEU B 1 136 ? -10.609 -5.012 -9.805 1 93.44 136 LEU B CA 1
ATOM 4965 C C . LEU B 1 136 ? -11.008 -4.09 -10.953 1 93.44 136 LEU B C 1
ATOM 4967 O O . LEU B 1 136 ? -11.656 -4.527 -11.914 1 93.44 136 LEU B O 1
ATOM 4971 N N . GLU B 1 137 ? -10.547 -2.822 -10.867 1 92.12 137 GLU B N 1
ATOM 4972 C CA . GLU B 1 137 ? -10.977 -1.81 -11.828 1 92.12 137 GLU B CA 1
ATOM 4973 C C . GLU B 1 137 ? -10.414 -2.094 -13.219 1 92.12 137 GLU B C 1
ATOM 4975 O O . GLU B 1 137 ? -10.883 -1.538 -14.211 1 92.12 137 GLU B O 1
ATOM 4980 N N . LEU B 1 138 ? -9.461 -3.016 -13.383 1 93.81 138 LEU B N 1
ATOM 4981 C CA . LEU B 1 138 ? -8.828 -3.301 -14.664 1 93.81 138 LEU B CA 1
ATOM 4982 C C . LEU B 1 138 ? -9.531 -4.457 -15.375 1 93.81 138 LEU B C 1
ATOM 4984 O O . LEU B 1 138 ? -9.219 -4.766 -16.531 1 93.81 138 LEU B O 1
ATOM 4988 N N . TRP B 1 139 ? -10.516 -5.121 -14.781 1 96.62 139 TRP B N 1
ATOM 4989 C CA . TRP B 1 139 ? -11.273 -6.203 -15.406 1 96.62 139 TRP B CA 1
ATOM 4990 C C . TRP B 1 139 ? -12.344 -5.648 -16.344 1 96.62 139 TRP B C 1
ATOM 4992 O O . TRP B 1 139 ? -13.039 -4.688 -16.016 1 96.62 139 TRP B O 1
ATOM 5002 N N . ASP B 1 140 ? -12.43 -6.266 -17.5 1 96.5 140 ASP B N 1
ATOM 5003 C CA . ASP B 1 140 ? -13.461 -5.871 -18.469 1 96.5 140 ASP B CA 1
ATOM 5004 C C . ASP B 1 140 ? -14.812 -6.473 -18.094 1 96.5 140 ASP B C 1
ATOM 5006 O O . ASP B 1 140 ? -15.859 -5.91 -18.422 1 96.5 140 ASP B O 1
ATOM 5010 N N . THR B 1 141 ? -14.781 -7.613 -17.516 1 96.62 141 THR B N 1
ATOM 5011 C CA . THR B 1 141 ? -15.938 -8.328 -16.984 1 96.62 141 THR B CA 1
ATOM 5012 C C . THR B 1 141 ? -15.656 -8.852 -15.578 1 96.62 141 THR B C 1
ATOM 5014 O O . THR B 1 141 ? -14.5 -9 -15.188 1 96.62 141 THR B O 1
ATOM 5017 N N . PRO B 1 142 ? -16.734 -9.07 -14.82 1 97.62 142 PRO B N 1
ATOM 5018 C CA . PRO B 1 142 ? -16.484 -9.547 -13.453 1 97.62 142 PRO B CA 1
ATOM 5019 C C . PRO B 1 142 ? -15.656 -10.828 -13.43 1 97.62 142 PRO B C 1
ATOM 5021 O O . PRO B 1 142 ? -15.93 -11.766 -14.18 1 97.62 142 PRO B O 1
ATOM 5024 N N . PRO B 1 143 ? -14.664 -10.875 -12.609 1 98.38 143 PRO B N 1
ATOM 5025 C CA . PRO B 1 143 ? -13.672 -11.945 -12.656 1 98.38 143 PRO B CA 1
ATOM 5026 C C . PRO B 1 143 ? -14.281 -13.328 -12.453 1 98.38 143 PRO B C 1
ATOM 5028 O O . PRO B 1 143 ? -13.75 -14.328 -12.945 1 98.38 143 PRO B O 1
ATOM 5031 N N . PHE B 1 144 ? -15.414 -13.469 -11.742 1 98.62 144 PHE B N 1
ATOM 5032 C CA . PHE B 1 144 ? -15.93 -14.781 -11.406 1 98.62 144 PHE B CA 1
ATOM 5033 C C . PHE B 1 144 ? -17.203 -15.086 -12.188 1 98.62 144 PHE B C 1
ATOM 5035 O O . PHE B 1 144 ? -18.016 -15.922 -11.773 1 98.62 144 PHE B O 1
ATOM 5042 N N . GLN B 1 145 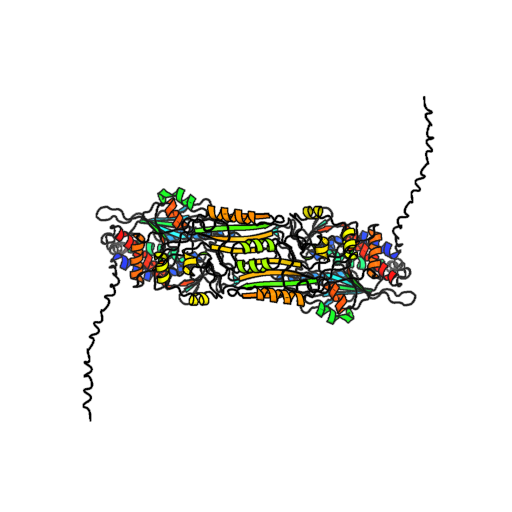? -17.375 -14.359 -13.25 1 98.19 145 GLN B N 1
ATOM 5043 C CA . GLN B 1 145 ? -18.375 -14.633 -14.273 1 98.19 145 GLN B CA 1
ATOM 5044 C C . GLN B 1 145 ? -17.719 -14.922 -15.625 1 98.19 145 GLN B C 1
ATOM 5046 O O . GLN B 1 145 ? -17.312 -13.992 -16.328 1 98.19 145 GLN B O 1
ATOM 5051 N N . VAL B 1 146 ? -17.812 -16.172 -16.016 1 98.44 146 VAL B N 1
ATOM 5052 C CA . VAL B 1 146 ? -17.141 -16.562 -17.25 1 98.44 146 VAL B CA 1
ATOM 5053 C C . VAL B 1 146 ? -17.844 -15.93 -18.453 1 98.44 146 VAL B C 1
ATOM 5055 O O . VAL B 1 146 ? -19.078 -15.969 -18.547 1 98.44 146 VAL B O 1
ATOM 5058 N N . VAL B 1 147 ? -17.047 -15.312 -19.266 1 98 147 VAL B N 1
ATOM 5059 C CA . VAL B 1 147 ? -17.547 -14.773 -20.531 1 98 147 VAL B CA 1
ATOM 5060 C C . VAL B 1 147 ? -16.812 -15.414 -21.703 1 98 147 VAL B C 1
ATOM 5062 O O . VAL B 1 147 ? -15.57 -15.406 -21.75 1 98 147 VAL B O 1
ATOM 5065 N N . LYS B 1 148 ? -17.578 -16.062 -22.531 1 97 148 LYS B N 1
ATOM 5066 C CA . LYS B 1 148 ? -17 -16.594 -23.766 1 97 148 LYS B CA 1
ATOM 5067 C C . LYS B 1 148 ? -17.078 -15.578 -24.891 1 97 148 LYS B C 1
ATOM 5069 O O . LYS B 1 148 ? -18.172 -15.18 -25.297 1 97 148 LYS B O 1
ATOM 5074 N N . ARG B 1 149 ? -15.906 -15.109 -25.297 1 96.62 149 ARG B N 1
ATOM 5075 C CA . ARG B 1 149 ? -15.844 -14.078 -26.328 1 96.62 149 ARG B CA 1
ATOM 5076 C C . ARG B 1 149 ? -14.586 -14.234 -27.188 1 96.62 149 ARG B C 1
ATOM 5078 O O . ARG B 1 149 ? -13.492 -14.438 -26.656 1 96.62 149 ARG B O 1
ATOM 5085 N N . ASP B 1 150 ? -14.742 -14.242 -28.516 1 95.81 150 ASP B N 1
ATOM 5086 C CA . ASP B 1 150 ? -13.648 -14.227 -29.484 1 95.81 150 ASP B CA 1
ATOM 5087 C C . ASP B 1 150 ? -12.75 -15.453 -29.312 1 95.81 150 ASP B C 1
ATOM 5089 O O . ASP B 1 150 ? -11.523 -15.336 -29.359 1 95.81 150 ASP B O 1
ATOM 5093 N N . GLY B 1 151 ? -13.32 -16.547 -29 1 97.31 151 GLY B N 1
ATOM 5094 C CA . GLY B 1 151 ? -12.594 -17.797 -28.938 1 97.31 151 GLY B CA 1
ATOM 5095 C C . GLY B 1 151 ? -11.922 -18.047 -27.594 1 97.31 151 GLY B C 1
ATOM 5096 O O . GLY B 1 151 ? -11.141 -18.984 -27.453 1 97.31 151 GLY B O 1
ATOM 5097 N N . TYR B 1 152 ? -12.273 -17.141 -26.656 1 98.12 152 TYR B N 1
ATOM 5098 C CA . TYR B 1 152 ? -11.672 -17.281 -25.328 1 98.12 152 TYR B CA 1
ATOM 5099 C C . TYR B 1 152 ? -12.734 -17.359 -24.25 1 98.12 152 TYR B C 1
ATOM 5101 O O . TYR B 1 152 ? -13.844 -16.828 -24.422 1 98.12 152 TYR B O 1
ATOM 5109 N N . TYR B 1 153 ? -12.43 -18.078 -23.172 1 98.5 153 TYR B N 1
ATOM 5110 C CA . TYR B 1 153 ? -13.117 -17.922 -21.891 1 98.5 153 TYR B CA 1
ATOM 5111 C C . TYR B 1 153 ? -12.391 -16.922 -21 1 98.5 153 TYR B C 1
ATOM 5113 O O . TYR B 1 153 ? -11.195 -17.078 -20.734 1 98.5 153 TYR B O 1
ATOM 5121 N N . TYR B 1 154 ? -13.117 -15.922 -20.578 1 98.5 154 TYR B N 1
ATOM 5122 C CA . TYR B 1 154 ? -12.539 -14.953 -19.641 1 98.5 154 TYR B CA 1
ATOM 5123 C C . TYR B 1 154 ? -13.039 -15.211 -18.234 1 98.5 154 TYR B C 1
ATOM 5125 O O . TYR B 1 154 ? -14.211 -15.516 -18.016 1 98.5 154 TYR B O 1
ATOM 5133 N N . GLY B 1 155 ? -12.125 -15.141 -17.281 1 98.5 155 GLY B N 1
ATOM 5134 C CA . GLY B 1 155 ? -12.453 -15.297 -15.875 1 98.5 155 GLY B CA 1
ATOM 5135 C C . GLY B 1 155 ? -11.273 -15.742 -15.031 1 98.5 155 GLY B C 1
ATOM 5136 O O . GLY B 1 155 ? -10.344 -16.375 -15.539 1 98.5 155 GLY B O 1
ATOM 5137 N N . ARG B 1 156 ? -11.359 -15.438 -13.75 1 98.56 156 ARG B N 1
ATOM 5138 C CA . ARG B 1 156 ? -10.305 -15.898 -12.844 1 98.56 156 ARG B CA 1
ATOM 5139 C C . ARG B 1 156 ? -10.391 -17.406 -12.625 1 98.56 156 ARG B C 1
ATOM 5141 O O . ARG B 1 156 ? -11.422 -17.906 -12.164 1 98.56 156 ARG B O 1
ATOM 5148 N N . GLY B 1 157 ? -9.344 -18.078 -12.977 1 98.19 157 GLY B N 1
ATOM 5149 C CA . GLY B 1 157 ? -9.281 -19.516 -12.766 1 98.19 157 GLY B CA 1
ATOM 5150 C C . GLY B 1 157 ? -9.555 -20.328 -14.031 1 98.19 157 GLY B C 1
ATOM 5151 O O . GLY B 1 157 ? -9.352 -21.531 -14.055 1 98.19 157 GLY B O 1
ATOM 5152 N N . VAL B 1 158 ? -9.891 -19.672 -15.094 1 98.62 158 VAL B N 1
ATOM 5153 C CA . VAL B 1 158 ? -10.25 -20.406 -16.297 1 98.62 158 VAL B CA 1
ATOM 5154 C C . VAL B 1 158 ? -9.016 -21.141 -16.828 1 98.62 158 VAL B C 1
ATOM 5156 O O . VAL B 1 158 ? -9.133 -22.234 -17.375 1 98.62 158 VAL B O 1
ATOM 5159 N N . ASP B 1 159 ? -7.906 -20.453 -16.719 1 98 159 ASP B N 1
ATOM 5160 C CA . ASP B 1 159 ? -6.664 -21.062 -17.188 1 98 159 ASP B CA 1
ATOM 5161 C C . ASP B 1 159 ? -5.859 -21.656 -16.047 1 98 159 ASP B C 1
ATOM 5163 O O . ASP B 1 159 ? -5.188 -22.672 -16.203 1 98 159 ASP B O 1
ATOM 5167 N N . ASP B 1 160 ? -5.891 -21.141 -14.859 1 96.06 160 ASP B N 1
ATOM 5168 C CA . ASP B 1 160 ? -5.062 -21.5 -13.711 1 96.06 160 ASP B CA 1
ATOM 5169 C C . ASP B 1 160 ? -5.902 -21.625 -12.445 1 96.06 160 ASP B C 1
ATOM 5171 O O . ASP B 1 160 ? -6.055 -20.656 -11.703 1 96.06 160 ASP B O 1
ATOM 5175 N N . ASP B 1 161 ? -6.434 -22.797 -12.203 1 96.44 161 ASP B N 1
ATOM 5176 C CA . ASP B 1 161 ? -6.246 -24.031 -12.961 1 96.44 161 ASP B CA 1
ATOM 5177 C C . ASP B 1 161 ? -7.555 -24.797 -13.086 1 96.44 161 ASP B C 1
ATOM 5179 O O . ASP B 1 161 ? -7.547 -26.016 -13.273 1 96.44 161 ASP B O 1
ATOM 5183 N N . LYS B 1 162 ? -8.656 -24.062 -12.883 1 98.62 162 LYS B N 1
ATOM 5184 C CA . LYS B 1 162 ? -9.953 -24.75 -12.914 1 98.62 162 LYS B CA 1
ATOM 5185 C C . LYS B 1 162 ? -10.227 -25.359 -14.289 1 98.62 162 LYS B C 1
ATOM 5187 O O . LYS B 1 162 ? -10.797 -26.438 -14.391 1 98.62 162 LYS B O 1
ATOM 5192 N N . GLY B 1 163 ? -9.844 -24.703 -15.336 1 98.38 163 GLY B N 1
ATOM 5193 C CA . GLY B 1 163 ? -9.961 -25.266 -16.672 1 98.38 163 GLY B CA 1
ATOM 5194 C C . GLY B 1 163 ? -9.148 -26.531 -16.859 1 98.38 163 GLY B C 1
ATOM 5195 O O . GLY B 1 163 ? -9.648 -27.531 -17.391 1 98.38 163 GLY B O 1
ATOM 5196 N N . GLY B 1 164 ? -7.883 -26.5 -16.438 1 98 164 GLY B N 1
ATOM 5197 C CA . GLY B 1 164 ? -7.004 -27.656 -16.562 1 98 164 GLY B CA 1
ATOM 5198 C C . GLY B 1 164 ? -7.496 -28.875 -15.812 1 98 164 GLY B C 1
ATOM 5199 O O . GLY B 1 164 ? -7.543 -29.969 -16.359 1 98 164 GLY B O 1
ATOM 5200 N N . LEU B 1 165 ? -7.895 -28.656 -14.594 1 98.12 165 LEU B N 1
ATOM 5201 C CA . LEU B 1 165 ? -8.414 -29.734 -13.758 1 98.12 165 LEU B CA 1
ATOM 5202 C C . LEU B 1 165 ? -9.641 -30.375 -14.398 1 98.12 165 LEU B C 1
ATOM 5204 O O . LEU B 1 165 ? -9.789 -31.594 -14.391 1 98.12 165 LEU B O 1
ATOM 5208 N N . LEU B 1 166 ? -10.5 -29.562 -14.977 1 98.75 166 LEU B N 1
ATOM 5209 C CA . LEU B 1 166 ? -11.734 -30.047 -15.594 1 98.75 166 LEU B CA 1
ATOM 5210 C C . LEU B 1 166 ? -11.438 -30.859 -16.844 1 98.75 166 LEU B C 1
ATOM 5212 O O . LEU B 1 166 ? -12.141 -31.828 -17.141 1 98.75 166 LEU B O 1
ATOM 5216 N N . GLU B 1 167 ? -10.398 -30.484 -17.609 1 98.5 167 GLU B N 1
ATOM 5217 C CA . GLU B 1 167 ? -10.016 -31.25 -18.781 1 98.5 167 GLU B CA 1
ATOM 5218 C C . GLU B 1 167 ? -9.727 -32.719 -18.422 1 98.5 167 GLU B C 1
ATOM 5220 O O . GLU B 1 167 ? -10.203 -33.625 -19.094 1 98.5 167 GLU B O 1
ATOM 5225 N N . ALA B 1 168 ? -8.977 -32.906 -17.406 1 98.75 168 ALA B N 1
ATOM 5226 C CA . ALA B 1 168 ? -8.641 -34.25 -16.938 1 98.75 168 ALA B CA 1
ATOM 5227 C C . ALA B 1 168 ? -9.883 -35 -16.484 1 98.75 168 ALA B C 1
ATOM 5229 O O . ALA B 1 168 ? -10.086 -36.156 -16.859 1 98.75 168 ALA B O 1
ATOM 5230 N N . LEU B 1 169 ? -10.672 -34.344 -15.688 1 98.75 169 LEU B N 1
ATOM 5231 C CA . LEU B 1 169 ? -11.891 -34.938 -15.156 1 98.75 169 LEU B CA 1
ATOM 5232 C C . LEU B 1 169 ? -12.836 -35.344 -16.281 1 98.75 169 LEU B C 1
ATOM 5234 O O . LEU B 1 169 ? -13.398 -36.438 -16.281 1 98.75 169 LEU B O 1
ATOM 5238 N N . GLN B 1 170 ? -13 -34.531 -17.219 1 98.75 170 GLN B N 1
ATOM 5239 C CA . GLN B 1 170 ? -13.93 -34.75 -18.312 1 98.75 170 GLN B CA 1
ATOM 5240 C C . GLN B 1 170 ? -13.461 -35.875 -19.219 1 98.75 170 GLN B C 1
ATOM 5242 O O . GLN B 1 170 ? -14.273 -36.625 -19.75 1 98.75 170 GLN B O 1
ATOM 5247 N N . ALA B 1 171 ? -12.172 -36 -19.422 1 98.69 171 ALA B N 1
ATOM 5248 C CA . ALA B 1 171 ? -11.617 -37.125 -20.172 1 98.69 171 ALA B CA 1
ATOM 5249 C C . ALA B 1 171 ? -11.906 -38.438 -19.469 1 98.69 171 ALA B C 1
ATOM 5251 O O . ALA B 1 171 ? -12.305 -39.406 -20.109 1 98.69 171 ALA B O 1
ATOM 5252 N N . VAL B 1 172 ? -11.688 -38.469 -18.156 1 98.69 172 VAL B N 1
ATOM 5253 C CA . VAL B 1 172 ? -11.961 -39.656 -17.375 1 98.69 172 VAL B CA 1
ATOM 5254 C C . VAL B 1 172 ? -13.445 -40 -17.453 1 98.69 172 VAL B C 1
ATOM 5256 O O . VAL B 1 172 ? -13.812 -41.156 -17.656 1 98.69 172 VAL B O 1
ATOM 5259 N N . GLU B 1 173 ? -14.258 -38.969 -17.328 1 98.62 173 GLU B N 1
ATOM 5260 C CA . GLU B 1 173 ? -15.703 -39.188 -17.422 1 98.62 173 GLU B CA 1
ATOM 5261 C C . GLU B 1 173 ? -16.078 -39.812 -18.766 1 98.62 173 GLU B C 1
ATOM 5263 O O . GLU B 1 173 ? -16.891 -40.75 -18.812 1 98.62 173 GLU B O 1
ATOM 5268 N N . ALA B 1 174 ? -15.555 -39.281 -19.812 1 98.25 174 ALA B N 1
ATOM 5269 C CA . ALA B 1 174 ? -15.883 -39.781 -21.141 1 98.25 174 ALA B CA 1
ATOM 5270 C C . ALA B 1 174 ? -15.5 -41.25 -21.297 1 98.25 174 ALA B C 1
ATOM 5272 O O . ALA B 1 174 ? -16.234 -42.031 -21.906 1 98.25 174 ALA B O 1
ATOM 5273 N N . TRP B 1 175 ? -14.305 -41.625 -20.828 1 98 175 TRP B N 1
ATOM 5274 C CA . TRP B 1 175 ? -13.898 -43.031 -20.859 1 98 175 TRP B CA 1
ATOM 5275 C C . TRP B 1 175 ? -14.914 -43.906 -20.125 1 98 175 TRP B C 1
ATOM 5277 O O . TRP B 1 175 ? -15.344 -44.938 -20.641 1 98 175 TRP B O 1
ATOM 5287 N N . LEU B 1 176 ? -15.289 -43.5 -18.906 1 97.81 176 LEU B N 1
ATOM 5288 C CA . LEU B 1 176 ? -16.203 -44.281 -18.078 1 97.81 176 LEU B CA 1
ATOM 5289 C C . LEU B 1 176 ? -17.578 -44.375 -18.719 1 97.81 176 LEU B C 1
ATOM 5291 O O . LEU B 1 176 ? -18.219 -45.438 -18.672 1 97.81 176 LEU B O 1
ATOM 5295 N N . GLN B 1 177 ? -18.031 -43.312 -19.297 1 96.62 177 GLN B N 1
ATOM 5296 C CA . GLN B 1 177 ? -19.344 -43.281 -19.938 1 96.62 177 GLN B CA 1
ATOM 5297 C C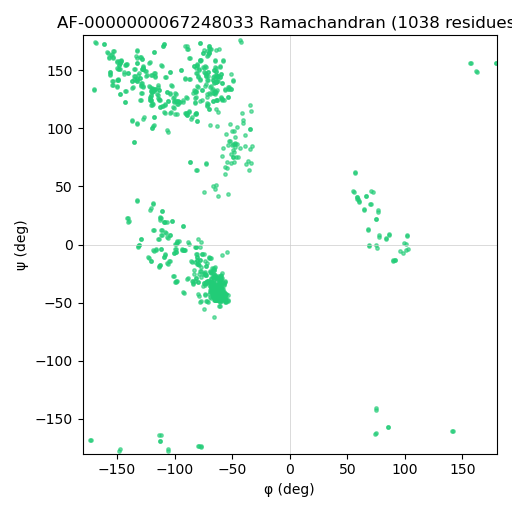 . GLN B 1 177 ? -19.375 -44.188 -21.156 1 96.62 177 GLN B C 1
ATOM 5299 O O . GLN B 1 177 ? -20.375 -44.875 -21.406 1 96.62 177 GLN B O 1
ATOM 5304 N N . GLU B 1 178 ? -18.328 -44.188 -21.953 1 96.19 178 GLU B N 1
ATOM 5305 C CA . GLU B 1 178 ? -18.328 -44.906 -23.234 1 96.19 178 GLU B CA 1
ATOM 5306 C C . GLU B 1 178 ? -17.969 -46.375 -23.047 1 96.19 178 GLU B C 1
ATOM 5308 O O . GLU B 1 178 ? -18.453 -47.219 -23.797 1 96.19 178 GLU B O 1
ATOM 5313 N N . THR B 1 179 ? -17.078 -46.656 -22.031 1 95.38 179 THR B N 1
ATOM 5314 C CA . THR B 1 179 ? -16.531 -48.031 -22 1 95.38 179 THR B CA 1
ATOM 5315 C C . THR B 1 179 ? -16.828 -48.688 -20.656 1 95.38 179 THR B C 1
ATOM 5317 O O . THR B 1 179 ? -16.641 -49.906 -20.5 1 95.38 179 THR B O 1
ATOM 5320 N N . GLY B 1 180 ? -17.297 -47.938 -19.672 1 95.38 180 GLY B N 1
ATOM 5321 C CA . GLY B 1 180 ? -17.547 -48.469 -18.344 1 95.38 180 GLY B CA 1
ATOM 5322 C C . GLY B 1 180 ? -16.281 -48.688 -17.531 1 95.38 180 GLY B C 1
ATOM 5323 O O . GLY B 1 180 ? -16.344 -49.125 -16.391 1 95.38 180 GLY B O 1
ATOM 5324 N N . THR B 1 181 ? -15.164 -48.438 -18.141 1 96.12 181 THR B N 1
ATOM 5325 C CA . THR B 1 181 ? -13.891 -48.625 -17.453 1 96.12 181 THR B CA 1
ATOM 5326 C C . THR B 1 181 ? -12.859 -47.625 -17.922 1 96.12 181 THR B C 1
ATOM 5328 O O . THR B 1 181 ? -13.195 -46.656 -18.594 1 96.12 181 THR B O 1
ATOM 5331 N N . LEU B 1 182 ? -11.602 -47.75 -17.422 1 97.5 182 LEU B N 1
ATOM 5332 C CA . LEU B 1 182 ? -10.461 -46.906 -17.766 1 97.5 182 LEU B CA 1
ATOM 5333 C C . LEU B 1 182 ? -9.266 -47.75 -18.188 1 97.5 182 LEU B C 1
ATOM 5335 O O . LEU B 1 182 ? -9.117 -48.906 -17.734 1 97.5 182 LEU B O 1
ATOM 5339 N N . PRO B 1 183 ? -8.422 -47.156 -19.062 1 96.69 183 PRO B N 1
ATOM 5340 C CA . PRO B 1 183 ? -7.207 -47.906 -19.438 1 96.69 183 PRO B CA 1
ATOM 5341 C C . PRO B 1 183 ? -6.238 -48.094 -18.266 1 96.69 183 PRO B C 1
ATOM 5343 O O . PRO B 1 183 ? -5.418 -49 -18.266 1 96.69 183 PRO B O 1
ATOM 5346 N N . VAL B 1 184 ? -6.281 -47.188 -17.344 1 97.81 184 VAL B N 1
ATOM 5347 C CA . VAL B 1 184 ? -5.418 -47.219 -16.172 1 97.81 184 VAL B CA 1
ATOM 5348 C C . VAL B 1 184 ? -6.254 -46.938 -14.922 1 97.81 184 VAL B C 1
ATOM 5350 O O . VAL B 1 184 ? -7.398 -46.5 -15.008 1 97.81 184 VAL B O 1
ATOM 5353 N N . ASN B 1 185 ? -5.668 -47.312 -13.703 1 98.25 185 ASN B N 1
ATOM 5354 C CA . ASN B 1 185 ? -6.227 -46.844 -12.453 1 98.25 185 ASN B CA 1
ATOM 5355 C C . ASN B 1 185 ? -5.949 -45.344 -12.266 1 98.25 185 ASN B C 1
ATOM 5357 O O . ASN B 1 185 ? -4.879 -44.844 -12.641 1 98.25 185 ASN B O 1
ATOM 5361 N N . VAL B 1 186 ? -6.965 -44.688 -11.711 1 98.62 186 VAL B N 1
ATOM 5362 C CA . VAL B 1 186 ? -6.781 -43.25 -11.555 1 98.62 186 VAL B CA 1
ATOM 5363 C C . VAL B 1 186 ? -7.109 -42.844 -10.117 1 98.62 186 VAL B C 1
ATOM 5365 O O . VAL B 1 186 ? -8.055 -43.375 -9.516 1 98.62 186 VAL B O 1
ATOM 5368 N N . LYS B 1 187 ? -6.285 -41.969 -9.531 1 98.75 187 LYS B N 1
ATOM 5369 C CA . LYS B 1 187 ? -6.535 -41.219 -8.312 1 98.75 187 LYS B CA 1
ATOM 5370 C C . LYS B 1 187 ? -6.465 -39.719 -8.57 1 98.75 187 LYS B C 1
ATOM 5372 O O . LYS B 1 187 ? -5.586 -39.25 -9.297 1 98.75 187 LYS B O 1
ATOM 5377 N N . PHE B 1 188 ? -7.465 -38.969 -8.094 1 98.81 188 PHE B N 1
ATOM 5378 C CA . PHE B 1 188 ? -7.441 -37.531 -8.172 1 98.81 188 PHE B CA 1
ATOM 5379 C C . PHE B 1 188 ? -6.992 -36.906 -6.844 1 98.81 188 PHE B C 1
ATOM 5381 O O . PHE B 1 188 ? -7.461 -37.312 -5.781 1 98.81 188 PHE B O 1
ATOM 5388 N N . LEU B 1 189 ? -6.043 -36.031 -6.879 1 98.81 189 LEU B N 1
ATOM 5389 C CA . LEU B 1 189 ? -5.68 -35.125 -5.801 1 98.81 189 LEU B CA 1
ATOM 5390 C C . LEU B 1 189 ? -5.867 -33.688 -6.227 1 98.81 189 LEU B C 1
ATOM 5392 O O . LEU B 1 189 ? -5.02 -33.125 -6.922 1 98.81 189 LEU B O 1
ATOM 5396 N N . LEU B 1 190 ? -6.941 -33.031 -5.793 1 98.81 190 LEU B N 1
ATOM 5397 C CA . LEU B 1 190 ? -7.27 -31.656 -6.129 1 98.81 190 LEU B CA 1
ATOM 5398 C C . LEU B 1 190 ? -7.082 -30.75 -4.922 1 98.81 190 LEU B C 1
ATOM 5400 O O . LEU B 1 190 ? -7.852 -30.812 -3.961 1 98.81 190 LEU B O 1
ATOM 5404 N N . GLU B 1 191 ? -6.129 -29.891 -5.07 1 97.44 191 GLU B N 1
ATOM 5405 C CA . GLU B 1 191 ? -5.629 -29.109 -3.939 1 97.44 191 GLU B CA 1
ATOM 5406 C C . GLU B 1 191 ? -6.316 -27.75 -3.861 1 97.44 191 GLU B C 1
ATOM 5408 O O . GLU B 1 191 ? -6.645 -27.156 -4.891 1 97.44 191 GLU B O 1
ATOM 5413 N N . GLY B 1 192 ? -6.453 -27.203 -2.609 1 97.81 192 GLY B N 1
ATOM 5414 C CA . GLY B 1 192 ? -7.109 -25.922 -2.43 1 97.81 192 GLY B CA 1
ATOM 5415 C C . GLY B 1 192 ? -6.164 -24.812 -1.984 1 97.81 192 GLY B C 1
ATOM 5416 O O . GLY B 1 192 ? -6.602 -23.75 -1.564 1 97.81 192 GLY B O 1
ATOM 5417 N N . GLN B 1 193 ? -4.828 -25.031 -2.047 1 96.44 193 GLN B N 1
ATOM 5418 C CA . GLN B 1 193 ? -3.918 -24.047 -1.482 1 96.44 193 GLN B CA 1
ATOM 5419 C C . GLN B 1 193 ? -2.682 -23.875 -2.359 1 96.44 193 GLN B C 1
ATOM 5421 O O . GLN B 1 193 ? -1.629 -23.438 -1.88 1 96.44 193 GLN B O 1
ATOM 5426 N N . GLU B 1 194 ? -2.742 -24.219 -3.682 1 96.94 194 GLU B N 1
ATOM 5427 C CA . GLU B 1 194 ? -1.613 -24.094 -4.602 1 96.94 194 GLU B CA 1
ATOM 5428 C C . GLU B 1 194 ? -1.169 -22.641 -4.746 1 96.94 194 GLU B C 1
ATOM 5430 O O . GLU B 1 194 ? 0.029 -22.359 -4.781 1 96.94 194 GLU B O 1
ATOM 5435 N N . GLU B 1 195 ? -2.051 -21.703 -4.699 1 94.25 195 GLU B N 1
ATOM 5436 C CA . GLU B 1 195 ? -1.791 -20.297 -5.039 1 94.25 195 GLU B CA 1
ATOM 5437 C C . GLU B 1 195 ? -1.128 -19.562 -3.877 1 94.25 195 GLU B C 1
ATOM 5439 O O . GLU B 1 195 ? -0.667 -18.438 -4.031 1 94.25 195 GLU B O 1
ATOM 5444 N N . VAL B 1 196 ? -1.1 -20.219 -2.734 1 92.44 196 VAL B N 1
ATOM 5445 C CA . VAL B 1 196 ? -0.376 -19.672 -1.592 1 92.44 196 VAL B CA 1
ATOM 5446 C C . VAL B 1 196 ? 0.828 -20.562 -1.27 1 92.44 196 VAL B C 1
ATOM 5448 O O . VAL B 1 196 ? 1.215 -20.688 -0.107 1 92.44 196 VAL B O 1
ATOM 5451 N N . MET B 1 197 ? 1.302 -21.328 -2.281 1 92.75 197 MET B N 1
ATOM 5452 C CA . MET B 1 197 ? 2.539 -22.094 -2.27 1 92.75 197 MET B CA 1
ATOM 5453 C C . MET B 1 197 ? 2.387 -23.344 -1.417 1 92.75 197 MET B C 1
ATOM 5455 O O . MET B 1 197 ? 3.352 -23.812 -0.802 1 92.75 197 MET B O 1
ATOM 5459 N N . SER B 1 198 ? 1.243 -23.844 -1.157 1 95.62 198 SER B N 1
ATOM 5460 C CA . SER B 1 198 ? 0.871 -25.141 -0.607 1 95.62 198 SER B CA 1
ATOM 5461 C C . SER B 1 198 ? 1.537 -25.391 0.743 1 95.62 198 SER B C 1
ATOM 5463 O O . SER B 1 198 ? 2.176 -26.422 0.951 1 95.62 198 SER B O 1
ATOM 5465 N N . PRO B 1 199 ? 1.244 -24.594 1.705 1 93.69 199 PRO B N 1
ATOM 5466 C CA . PRO B 1 199 ? 1.976 -24.672 2.973 1 93.69 199 PRO B CA 1
ATOM 5467 C C . PRO B 1 199 ? 1.727 -25.984 3.715 1 93.69 199 PRO B C 1
ATOM 5469 O O . PRO B 1 199 ? 2.564 -26.422 4.512 1 93.69 199 PRO B O 1
ATOM 5472 N N . HIS B 1 200 ? 0.633 -26.703 3.465 1 95.94 200 HIS B N 1
ATOM 5473 C CA . HIS B 1 200 ? 0.289 -27.875 4.258 1 95.94 200 HIS B CA 1
ATOM 5474 C C . HIS B 1 200 ? 0.26 -29.141 3.396 1 95.94 200 HIS B C 1
ATOM 5476 O O . HIS B 1 200 ? -0.247 -30.172 3.826 1 95.94 200 HIS B O 1
ATOM 5482 N N . LEU B 1 201 ? 0.767 -29.062 2.225 1 96.75 201 LEU B N 1
ATOM 5483 C CA . LEU B 1 201 ? 0.693 -30.203 1.309 1 96.75 201 LEU B CA 1
ATOM 5484 C C . LEU B 1 201 ? 1.664 -31.297 1.726 1 96.75 201 LEU B C 1
ATOM 5486 O O . LEU B 1 201 ? 1.316 -32.469 1.701 1 96.75 201 LEU B O 1
ATOM 5490 N N . THR B 1 202 ? 2.883 -30.922 2.098 1 95.5 202 THR B N 1
ATOM 5491 C CA . THR B 1 202 ? 3.92 -31.891 2.402 1 95.5 202 THR B CA 1
ATOM 5492 C C . THR B 1 202 ? 3.492 -32.781 3.559 1 95.5 202 THR B C 1
ATOM 5494 O O . THR B 1 202 ? 3.496 -34.031 3.434 1 95.5 202 THR B O 1
ATOM 5497 N N . PRO B 1 203 ? 3.076 -32.219 4.73 1 96.25 203 PRO B N 1
ATOM 5498 C CA . PRO B 1 203 ? 2.605 -33.094 5.805 1 96.25 203 PRO B CA 1
ATOM 5499 C C . PRO B 1 203 ? 1.376 -33.906 5.402 1 96.25 203 PRO B C 1
ATOM 5501 O O . PRO B 1 203 ? 1.217 -35.031 5.844 1 96.25 203 PRO B O 1
ATOM 5504 N N . PHE B 1 204 ? 0.555 -33.344 4.605 1 97.94 204 PHE B N 1
ATOM 5505 C CA . PHE B 1 204 ? -0.618 -34.062 4.125 1 97.94 204 PHE B CA 1
ATOM 5506 C C . PHE B 1 204 ? -0.208 -35.312 3.344 1 97.94 204 PHE B C 1
ATOM 5508 O O . PHE B 1 204 ? -0.747 -36.406 3.566 1 97.94 204 PHE B O 1
ATOM 5515 N N . LEU B 1 205 ? 0.729 -35.125 2.391 1 98.25 205 LEU B N 1
ATOM 5516 C CA . LEU B 1 205 ? 1.197 -36.25 1.559 1 98.25 205 LEU B CA 1
ATOM 5517 C C . LEU B 1 205 ? 1.843 -37.312 2.41 1 98.25 205 LEU B C 1
ATOM 5519 O O . LEU B 1 205 ? 1.638 -38.531 2.164 1 98.25 205 LEU B O 1
ATOM 5523 N N . ARG B 1 206 ? 2.576 -36.906 3.387 1 97.12 206 ARG B N 1
ATOM 5524 C CA . ARG B 1 206 ? 3.215 -37.875 4.277 1 97.12 206 ARG B CA 1
ATOM 5525 C C . ARG B 1 206 ? 2.176 -38.719 5.008 1 97.12 206 ARG B C 1
ATOM 5527 O O . ARG B 1 206 ? 2.312 -39.938 5.098 1 97.12 206 ARG B O 1
ATOM 5534 N N . ARG B 1 207 ? 1.182 -38.094 5.453 1 97.44 207 ARG B N 1
ATOM 5535 C CA . ARG B 1 207 ? 0.13 -38.75 6.223 1 97.44 207 ARG B CA 1
ATOM 5536 C C . ARG B 1 207 ? -0.679 -39.719 5.348 1 97.44 207 ARG B C 1
ATOM 5538 O O . ARG B 1 207 ? -1.122 -40.75 5.812 1 97.44 207 ARG B O 1
ATOM 5545 N N . HIS B 1 208 ? -0.834 -39.375 4.094 1 98.06 208 HIS B N 1
ATOM 5546 C CA . HIS B 1 208 ? -1.72 -40.156 3.227 1 98.06 208 HIS B CA 1
ATOM 5547 C C . HIS B 1 208 ? -0.929 -40.906 2.166 1 98.06 208 HIS B C 1
ATOM 5549 O O . HIS B 1 208 ? -1.473 -41.25 1.118 1 98.06 208 HIS B O 1
ATOM 5555 N N . ALA B 1 209 ? 0.31 -41.156 2.379 1 97.69 209 ALA B N 1
ATOM 5556 C CA . ALA B 1 209 ? 1.207 -41.719 1.387 1 97.69 209 ALA B CA 1
ATOM 5557 C C . ALA B 1 209 ? 0.67 -43.062 0.886 1 97.69 209 ALA B C 1
ATOM 5559 O O . ALA B 1 209 ? 0.743 -43.375 -0.309 1 97.69 209 ALA B O 1
ATOM 5560 N N . GLY B 1 210 ? 0.157 -43.906 1.758 1 97.25 210 GLY B N 1
ATOM 5561 C CA . GLY B 1 210 ? -0.401 -45.188 1.363 1 97.25 210 GLY B CA 1
ATOM 5562 C C . GLY B 1 210 ? -1.576 -45.062 0.412 1 97.25 210 GLY B C 1
ATOM 5563 O O . GLY B 1 210 ? -1.619 -45.719 -0.622 1 97.25 210 GLY B O 1
ATOM 5564 N N . ARG B 1 211 ? -2.438 -44.25 0.721 1 97.25 211 ARG B N 1
ATOM 5565 C CA . ARG B 1 211 ? -3.637 -44.031 -0.083 1 97.25 211 ARG B CA 1
ATOM 5566 C C . ARG B 1 211 ? -3.295 -43.375 -1.415 1 97.25 211 ARG B C 1
ATOM 5568 O O . ARG B 1 211 ? -3.955 -43.625 -2.424 1 97.25 211 ARG B O 1
ATOM 5575 N N . LEU B 1 212 ? -2.268 -42.625 -1.425 1 98.25 212 LEU B N 1
ATOM 5576 C CA . LEU B 1 212 ? -1.921 -41.844 -2.602 1 98.25 212 LEU B CA 1
ATOM 5577 C C . LEU B 1 212 ? -0.865 -42.531 -3.439 1 98.25 212 LEU B C 1
ATOM 5579 O O . LEU B 1 212 ? -0.4 -42 -4.449 1 98.25 212 LEU B O 1
ATOM 5583 N N . ALA B 1 213 ? -0.48 -43.719 -3.039 1 97.69 213 ALA B N 1
ATOM 5584 C CA . ALA B 1 213 ? 0.505 -44.469 -3.805 1 97.69 213 ALA B CA 1
ATOM 5585 C C . ALA B 1 213 ? 0.086 -44.594 -5.266 1 97.69 213 ALA B C 1
ATOM 5587 O O . ALA B 1 213 ? -1.089 -44.812 -5.566 1 97.69 213 ALA B O 1
ATOM 5588 N N . ALA B 1 214 ? 1.005 -44.375 -6.164 1 97.88 214 ALA B N 1
ATOM 5589 C CA . ALA B 1 214 ? 0.774 -44.438 -7.605 1 97.88 214 ALA B CA 1
ATOM 5590 C C . ALA B 1 214 ? 2.057 -44.781 -8.359 1 97.88 214 ALA B C 1
ATOM 5592 O O . ALA B 1 214 ? 3.152 -44.719 -7.793 1 97.88 214 ALA B O 1
ATOM 5593 N N . ASP B 1 215 ? 1.877 -45.219 -9.539 1 96.56 215 ASP B N 1
ATOM 5594 C CA . ASP B 1 215 ? 3.025 -45.562 -10.367 1 96.56 215 ASP B CA 1
ATOM 5595 C C . ASP B 1 215 ? 3.59 -44.312 -11.062 1 96.56 215 ASP B C 1
ATOM 5597 O O . ASP B 1 215 ? 4.789 -44.25 -11.352 1 96.56 215 ASP B O 1
ATOM 5601 N N . LEU B 1 216 ? 2.803 -43.375 -11.375 1 95.56 216 LEU B N 1
ATOM 5602 C CA . LEU B 1 216 ? 3.174 -42.094 -11.953 1 95.56 216 LEU B CA 1
ATOM 5603 C C . LEU B 1 216 ? 2.127 -41.031 -11.625 1 95.56 216 LEU B C 1
ATOM 5605 O O . LEU B 1 216 ? 1.025 -41.344 -11.18 1 95.56 216 LEU B O 1
ATOM 5609 N N . ALA B 1 217 ? 2.52 -39.812 -11.805 1 97.19 217 ALA B N 1
ATOM 5610 C CA . ALA B 1 217 ? 1.585 -38.688 -11.625 1 97.19 217 ALA B CA 1
ATOM 5611 C C . ALA B 1 217 ? 1.518 -37.812 -12.875 1 97.19 217 ALA B C 1
ATOM 5613 O O . ALA B 1 217 ? 2.498 -37.719 -13.617 1 97.19 217 ALA B O 1
ATOM 5614 N N . LEU B 1 218 ? 0.356 -37.281 -13.164 1 98 218 LEU B N 1
ATOM 5615 C CA . LEU B 1 218 ? 0.121 -36.281 -14.188 1 98 218 LEU B CA 1
ATOM 5616 C C . LEU B 1 218 ? -0.458 -35 -13.57 1 98 218 LEU B C 1
ATOM 5618 O O . LEU B 1 218 ? -1.39 -35.062 -12.766 1 98 218 LEU B O 1
ATOM 5622 N N . SER B 1 219 ? 0.13 -33.938 -13.93 1 98.25 219 SER B N 1
ATOM 5623 C CA . SER B 1 219 ? -0.388 -32.656 -13.438 1 98.25 219 SER B CA 1
ATOM 5624 C C . SER B 1 219 ? -1.276 -31.984 -14.477 1 98.25 219 SER B C 1
ATOM 5626 O O . SER B 1 219 ? -0.826 -31.688 -15.586 1 98.25 219 SER B O 1
ATOM 5628 N N . ALA B 1 220 ? -2.475 -31.703 -14.078 1 98.19 220 ALA B N 1
ATOM 5629 C CA . ALA B 1 220 ? -3.363 -30.922 -14.938 1 98.19 220 ALA B CA 1
ATOM 5630 C C . ALA B 1 220 ? -3.039 -29.438 -14.852 1 98.19 220 ALA B C 1
ATOM 5632 O O . ALA B 1 220 ? -3.488 -28.641 -15.688 1 98.19 220 ALA B O 1
ATOM 5633 N N . ASP B 1 221 ? -2.312 -29.062 -13.828 1 97.69 221 ASP B N 1
ATOM 5634 C CA . ASP B 1 221 ? -1.775 -27.719 -13.711 1 97.69 221 ASP B CA 1
ATOM 5635 C C . ASP B 1 221 ? -0.567 -27.516 -14.617 1 97.69 221 ASP B C 1
ATOM 5637 O O . ASP B 1 221 ? 0.318 -28.375 -14.68 1 97.69 221 ASP B O 1
ATOM 5641 N N . GLY B 1 222 ? -0.565 -26.469 -15.312 1 95.19 222 GLY B N 1
ATOM 5642 C CA . GLY B 1 222 ? 0.491 -26.188 -16.266 1 95.19 222 GLY B CA 1
ATOM 5643 C C . GLY B 1 222 ? -0.018 -25.531 -17.547 1 95.19 222 GLY B C 1
ATOM 5644 O O . GLY B 1 222 ? -1.068 -24.891 -17.547 1 95.19 222 GLY B O 1
ATOM 5645 N N . GLY B 1 223 ? 0.839 -25.641 -18.625 1 94.56 223 GLY B N 1
ATOM 5646 C CA . GLY B 1 223 ? 0.485 -25.031 -19.891 1 94.56 223 GLY B CA 1
ATOM 5647 C C . GLY B 1 223 ? 1.391 -25.469 -21.031 1 94.56 223 GLY B C 1
ATOM 5648 O O . GLY B 1 223 ? 2.307 -26.266 -20.828 1 94.56 223 GLY B O 1
ATOM 5649 N N . GLN B 1 224 ? 0.983 -25.016 -22.156 1 96.06 224 GLN B N 1
ATOM 5650 C CA . GLN B 1 224 ? 1.733 -25.297 -23.375 1 96.06 224 GLN B CA 1
ATOM 5651 C C . GLN B 1 224 ? 2.373 -24.016 -23.922 1 96.06 224 GLN B C 1
ATOM 5653 O O . GLN B 1 224 ? 1.895 -22.906 -23.656 1 96.06 224 GLN B O 1
ATOM 5658 N N . PRO B 1 225 ? 3.467 -24.172 -24.672 1 94.88 225 PRO B N 1
ATOM 5659 C CA . PRO B 1 225 ? 4.137 -22.984 -25.203 1 94.88 225 PRO B CA 1
ATOM 5660 C C . PRO B 1 225 ? 3.309 -22.266 -26.281 1 94.88 225 PRO B C 1
ATOM 5662 O O . PRO B 1 225 ? 3.418 -21.047 -26.438 1 94.88 225 PRO B O 1
ATOM 5665 N N . ALA B 1 226 ? 2.559 -23.031 -27.031 1 94.31 226 ALA B N 1
ATOM 5666 C CA . ALA B 1 226 ? 1.703 -22.469 -28.062 1 94.31 226 ALA B CA 1
ATOM 5667 C C . ALA B 1 226 ? 0.568 -23.438 -28.422 1 94.31 226 ALA B C 1
ATOM 5669 O O . ALA B 1 226 ? 0.59 -24.594 -28.016 1 94.31 226 ALA B O 1
ATOM 5670 N N . ALA B 1 227 ? -0.423 -22.891 -29.125 1 94.06 227 ALA B N 1
ATOM 5671 C CA . ALA B 1 227 ? -1.568 -23.719 -29.5 1 94.06 227 ALA B CA 1
ATOM 5672 C C . ALA B 1 227 ? -1.149 -24.828 -30.453 1 94.06 227 ALA B C 1
ATOM 5674 O O . ALA B 1 227 ? -1.714 -25.938 -30.406 1 94.06 227 ALA B O 1
ATOM 5675 N N . ASP B 1 228 ? -0.124 -24.609 -31.203 1 93 228 ASP B N 1
ATOM 5676 C CA . ASP B 1 228 ? 0.244 -25.562 -32.25 1 93 228 ASP B CA 1
ATOM 5677 C C . ASP B 1 228 ? 1.563 -26.25 -31.906 1 93 228 ASP B C 1
ATOM 5679 O O . ASP B 1 228 ? 2.143 -26.938 -32.75 1 93 228 ASP B O 1
ATOM 5683 N N . ARG B 1 229 ? 2.023 -26.016 -30.75 1 93.75 229 ARG B N 1
ATOM 5684 C CA . ARG B 1 229 ? 3.289 -26.625 -30.359 1 93.75 229 ARG B CA 1
ATOM 5685 C C . ARG B 1 229 ? 3.266 -27.031 -28.891 1 93.75 229 ARG B C 1
ATOM 5687 O O . ARG B 1 229 ? 3.068 -26.188 -28.016 1 93.75 229 ARG B O 1
ATOM 5694 N N . GLY B 1 230 ? 3.516 -28.359 -28.688 1 95.19 230 GLY B N 1
ATOM 5695 C CA . GLY B 1 230 ? 3.52 -28.875 -27.328 1 95.19 230 GLY B CA 1
ATOM 5696 C C . GLY B 1 230 ? 4.871 -28.75 -26.641 1 95.19 230 GLY B C 1
ATOM 5697 O O . GLY B 1 230 ? 5.891 -28.547 -27.312 1 95.19 230 GLY B O 1
ATOM 5698 N N . GLY B 1 231 ? 4.828 -28.812 -25.359 1 96.12 231 GLY B N 1
ATOM 5699 C CA . GLY B 1 231 ? 6.043 -28.766 -24.562 1 96.12 231 GLY B CA 1
ATOM 5700 C C . GLY B 1 231 ? 6.129 -29.891 -23.547 1 96.12 231 GLY B C 1
ATOM 5701 O O . GLY B 1 231 ? 5.121 -30.281 -22.953 1 96.12 231 GLY B O 1
ATOM 5702 N N . LEU B 1 232 ? 7.352 -30.438 -23.422 1 97.12 232 LEU B N 1
ATOM 5703 C CA . LEU B 1 232 ? 7.711 -31.391 -22.375 1 97.12 232 LEU B CA 1
ATOM 5704 C C . LEU B 1 232 ? 8.555 -30.719 -21.297 1 97.12 232 LEU B C 1
ATOM 5706 O O . LEU B 1 232 ? 9.711 -30.375 -21.547 1 97.12 232 LEU B O 1
ATOM 5710 N N . SER B 1 233 ? 7.953 -30.641 -20.141 1 96.88 233 SER B N 1
ATOM 5711 C CA . SER B 1 233 ? 8.602 -29.891 -19.078 1 96.88 233 SER B CA 1
ATOM 5712 C C . SER B 1 233 ? 9.672 -30.719 -18.375 1 96.88 233 SER B C 1
ATOM 5714 O O . SER B 1 233 ? 9.398 -31.828 -17.938 1 96.88 233 SER B O 1
ATOM 5716 N N . LEU B 1 234 ? 10.812 -30.125 -18.219 1 97.19 234 LEU B N 1
ATOM 5717 C CA . LEU B 1 234 ? 11.938 -30.797 -17.578 1 97.19 234 LEU B CA 1
ATOM 5718 C C . LEU B 1 234 ? 12.141 -30.281 -16.172 1 97.19 234 LEU B C 1
ATOM 5720 O O . LEU B 1 234 ? 12.859 -30.891 -15.375 1 97.19 234 LEU B O 1
ATOM 5724 N N . GLY B 1 235 ? 11.5 -29.172 -15.914 1 97.12 235 GLY B N 1
ATOM 5725 C CA . GLY B 1 235 ? 11.703 -28.656 -14.57 1 97.12 235 GLY B CA 1
ATOM 5726 C C . GLY B 1 235 ? 10.953 -27.344 -14.32 1 97.12 235 GLY B C 1
ATOM 5727 O O . GLY B 1 235 ? 10.602 -26.641 -15.266 1 97.12 235 GLY B O 1
ATOM 5728 N N . LEU B 1 236 ? 10.68 -27.078 -13.031 1 98.06 236 LEU B N 1
ATOM 5729 C CA . LEU B 1 236 ? 10.117 -25.828 -12.508 1 98.06 236 LEU B CA 1
ATOM 5730 C C . LEU B 1 236 ? 10.977 -25.281 -11.375 1 98.06 236 LEU B C 1
ATOM 5732 O O . LEU B 1 236 ? 11.641 -26.047 -10.664 1 98.06 236 LEU B O 1
ATOM 5736 N N . ARG B 1 237 ? 10.93 -23.984 -11.242 1 98.31 237 ARG B N 1
ATOM 5737 C CA . ARG B 1 237 ? 11.594 -23.375 -10.086 1 98.31 237 ARG B CA 1
ATOM 5738 C C . ARG B 1 237 ? 10.812 -23.656 -8.805 1 98.31 237 ARG B C 1
ATOM 5740 O O . ARG B 1 237 ? 9.617 -23.953 -8.852 1 98.31 237 ARG B O 1
ATOM 5747 N N . GLY B 1 238 ? 11.609 -23.656 -7.68 1 98.06 238 GLY B N 1
ATOM 5748 C CA . GLY B 1 238 ? 10.977 -23.578 -6.375 1 98.06 238 GLY B CA 1
ATOM 5749 C C . GLY B 1 238 ? 10.562 -22.156 -6.004 1 98.06 238 GLY B C 1
ATOM 5750 O O . GLY B 1 238 ? 10.617 -21.25 -6.836 1 98.06 238 GLY B O 1
ATOM 5751 N N . VAL B 1 239 ? 10.086 -22.047 -4.707 1 98 239 VAL B N 1
ATOM 5752 C CA . VAL B 1 239 ? 9.648 -20.719 -4.309 1 98 239 VAL B CA 1
ATOM 5753 C C . VAL B 1 239 ? 9.719 -20.578 -2.791 1 98 239 VAL B C 1
ATOM 5755 O O . VAL B 1 239 ? 9.625 -21.578 -2.068 1 98 239 VAL B O 1
ATOM 5758 N N . VAL B 1 240 ? 9.969 -19.422 -2.355 1 97.5 240 VAL B N 1
ATOM 5759 C CA . VAL B 1 240 ? 9.789 -19.047 -0.957 1 97.5 240 VAL B CA 1
ATOM 5760 C C . VAL B 1 240 ? 9.273 -17.609 -0.866 1 97.5 240 VAL B C 1
ATOM 5762 O O . VAL B 1 240 ? 9.703 -16.75 -1.634 1 97.5 240 VAL B O 1
ATOM 5765 N N . GLY B 1 241 ? 8.242 -17.438 -0.062 1 96.75 241 GLY B N 1
ATOM 5766 C CA . GLY B 1 241 ? 7.699 -16.109 0.207 1 96.75 241 GLY B CA 1
ATOM 5767 C C . GLY B 1 241 ? 8.086 -15.578 1.571 1 96.75 241 GLY B C 1
ATOM 5768 O O . GLY B 1 241 ? 8.242 -16.344 2.525 1 96.75 241 GLY B O 1
ATOM 5769 N N . ALA B 1 242 ? 8.219 -14.25 1.623 1 97.81 242 ALA B N 1
ATOM 5770 C CA . ALA B 1 242 ? 8.594 -13.617 2.885 1 97.81 242 ALA B CA 1
ATOM 5771 C C . ALA B 1 242 ? 7.973 -12.227 3.008 1 97.81 242 ALA B C 1
ATOM 5773 O O . ALA B 1 242 ? 7.633 -11.602 2.002 1 97.81 242 ALA B O 1
ATOM 5774 N N . GLN B 1 243 ? 7.758 -11.867 4.195 1 98.19 243 GLN B N 1
ATOM 5775 C CA . GLN B 1 243 ? 7.309 -10.508 4.504 1 98.19 243 GLN B CA 1
ATOM 5776 C C . GLN B 1 243 ? 8.367 -9.742 5.293 1 98.19 243 GLN B C 1
ATOM 5778 O O . GLN B 1 243 ? 8.867 -10.234 6.312 1 98.19 243 GLN B O 1
ATOM 5783 N N . LEU B 1 244 ? 8.719 -8.609 4.781 1 98.69 244 LEU B N 1
ATOM 5784 C CA . LEU B 1 244 ? 9.648 -7.691 5.43 1 98.69 244 LEU B CA 1
ATOM 5785 C C . LEU B 1 244 ? 8.891 -6.559 6.117 1 98.69 244 LEU B C 1
ATOM 5787 O O . LEU B 1 244 ? 8.094 -5.867 5.484 1 98.69 244 LEU B O 1
ATOM 5791 N N . GLU B 1 245 ? 9.102 -6.387 7.418 1 98.56 245 GLU B N 1
ATOM 5792 C CA . GLU B 1 245 ? 8.484 -5.316 8.195 1 98.56 245 GLU B CA 1
ATOM 5793 C C . GLU B 1 245 ? 9.539 -4.371 8.766 1 98.56 245 GLU B C 1
ATOM 5795 O O . GLU B 1 245 ? 10.555 -4.82 9.305 1 98.56 245 GLU B O 1
ATOM 5800 N N . VAL B 1 246 ? 9.312 -3.084 8.633 1 98.88 246 VAL B N 1
ATOM 5801 C CA . VAL B 1 246 ? 10.164 -2.039 9.203 1 98.88 246 VAL B CA 1
ATOM 5802 C C . VAL B 1 246 ? 9.344 -1.176 10.156 1 98.88 246 VAL B C 1
ATOM 5804 O O . VAL B 1 246 ? 8.297 -0.651 9.789 1 98.88 246 VAL B O 1
ATOM 5807 N N . VAL B 1 247 ? 9.805 -1.07 11.383 1 98.69 247 VAL B N 1
ATOM 5808 C CA . VAL B 1 247 ? 9.188 -0.224 12.398 1 98.69 247 VAL B CA 1
ATOM 5809 C C . VAL B 1 247 ? 10.188 0.817 12.883 1 98.69 247 VAL B C 1
ATOM 5811 O O . VAL B 1 247 ? 11.32 0.477 13.242 1 98.69 247 VAL B O 1
ATOM 5814 N N . THR B 1 248 ? 9.789 2.098 12.867 1 98.62 248 THR B N 1
ATOM 5815 C CA . THR B 1 248 ? 10.727 3.135 13.281 1 98.62 248 THR B CA 1
ATOM 5816 C C . THR B 1 248 ? 10.18 3.912 14.477 1 98.62 248 THR B C 1
ATOM 5818 O O . THR B 1 248 ? 10.914 4.652 15.133 1 98.62 248 THR B O 1
ATOM 5821 N N . ALA B 1 249 ? 8.914 3.785 14.781 1 98 249 ALA B N 1
ATOM 5822 C CA . ALA B 1 249 ? 8.266 4.496 15.875 1 98 249 ALA B CA 1
ATOM 5823 C C . ALA B 1 249 ? 7.062 3.711 16.406 1 98 249 ALA B C 1
ATOM 5825 O O . ALA B 1 249 ? 6.672 2.697 15.82 1 98 249 ALA B O 1
ATOM 5826 N N . GLY B 1 250 ? 6.625 4.145 17.531 1 96.69 250 GLY B N 1
ATOM 5827 C CA . GLY B 1 250 ? 5.449 3.518 18.125 1 96.69 250 GLY B CA 1
ATOM 5828 C C . GLY B 1 250 ? 4.148 4.098 17.609 1 96.69 250 GLY B C 1
ATOM 5829 O O . GLY B 1 250 ? 3.084 3.5 17.781 1 96.69 250 GLY B O 1
ATOM 5830 N N . THR B 1 251 ? 4.215 5.258 16.953 1 94.62 251 THR B N 1
ATOM 5831 C CA . THR B 1 251 ? 3.031 5.953 16.469 1 94.62 251 THR B CA 1
ATOM 5832 C C . THR B 1 251 ? 3.35 6.73 15.188 1 94.62 251 THR B C 1
ATOM 5834 O O . THR B 1 251 ? 4.516 7.012 14.898 1 94.62 251 THR B O 1
ATOM 5837 N N . ASP B 1 252 ? 2.299 6.941 14.383 1 95.62 252 ASP B N 1
ATOM 5838 C CA . ASP B 1 252 ? 2.441 7.863 13.258 1 95.62 252 ASP B CA 1
ATOM 5839 C C . ASP B 1 252 ? 2.785 9.266 13.742 1 95.62 252 ASP B C 1
ATOM 5841 O O . ASP B 1 252 ? 2.473 9.633 14.883 1 95.62 252 ASP B O 1
ATOM 5845 N N . MET B 1 253 ? 3.449 10.008 12.875 1 95.88 253 MET B N 1
ATOM 5846 C CA . MET B 1 253 ? 3.898 11.328 13.289 1 95.88 253 MET B CA 1
ATOM 5847 C C . MET B 1 253 ? 3.611 12.367 12.211 1 95.88 253 MET B C 1
ATOM 5849 O O . MET B 1 253 ? 3.705 12.07 11.016 1 95.88 253 MET B O 1
ATOM 5853 N N . HIS B 1 254 ? 3.303 13.523 12.664 1 94.75 254 HIS B N 1
ATOM 5854 C CA . HIS B 1 254 ? 3.166 14.648 11.75 1 94.75 254 HIS B CA 1
ATOM 5855 C C . HIS B 1 254 ? 4.461 14.898 10.984 1 94.75 254 HIS B C 1
ATOM 5857 O O . HIS B 1 254 ? 5.5 15.18 11.594 1 94.75 254 HIS B O 1
ATOM 5863 N N . SER B 1 255 ? 4.457 14.93 9.672 1 94.69 255 SER B N 1
ATOM 5864 C CA . SER B 1 255 ? 5.676 14.93 8.867 1 94.69 255 SER B CA 1
ATOM 5865 C C . SER B 1 255 ? 6.375 16.281 8.93 1 94.69 255 SER B C 1
ATOM 5867 O O . SER B 1 255 ? 7.582 16.375 8.688 1 94.69 255 SER B O 1
ATOM 5869 N N . GLY B 1 256 ? 5.664 17.344 9.188 1 95.81 256 GLY B N 1
ATOM 5870 C CA . GLY B 1 256 ? 6.281 18.641 9.336 1 95.81 256 GLY B CA 1
ATOM 5871 C C . GLY B 1 256 ? 6.953 18.828 10.68 1 95.81 256 GLY B C 1
ATOM 5872 O O . GLY B 1 256 ? 8.141 19.172 10.75 1 95.81 256 GLY B O 1
ATOM 5873 N N . MET B 1 257 ? 6.25 18.516 11.695 1 96.19 257 MET B N 1
ATOM 5874 C CA . MET B 1 257 ? 6.715 18.766 13.055 1 96.19 257 MET B CA 1
ATOM 5875 C C . MET B 1 257 ? 7.863 17.828 13.414 1 96.19 257 MET B C 1
ATOM 5877 O O . MET B 1 257 ? 8.75 18.188 14.188 1 96.19 257 MET B O 1
ATOM 5881 N N . LYS B 1 258 ? 7.824 16.641 12.844 1 97.44 258 LYS B N 1
ATOM 5882 C CA . LYS B 1 258 ? 8.82 15.648 13.242 1 97.44 258 LYS B CA 1
ATOM 5883 C C . LYS B 1 258 ? 9.758 15.32 12.086 1 97.44 258 LYS B C 1
ATOM 5885 O O . LYS B 1 258 ? 10.836 14.766 12.297 1 97.44 258 LYS B O 1
ATOM 5890 N N . GLY B 1 259 ? 9.375 15.617 10.875 1 97.5 259 GLY B N 1
ATOM 5891 C CA . GLY B 1 259 ? 10.172 15.289 9.711 1 97.5 259 GLY B CA 1
ATOM 5892 C C . GLY B 1 259 ? 11.547 15.922 9.727 1 97.5 259 GLY B C 1
ATOM 5893 O O . GLY B 1 259 ? 11.703 17.062 10.156 1 97.5 259 GLY B O 1
ATOM 5894 N N . GLY B 1 260 ? 12.461 15.211 9.172 1 97.75 260 GLY B N 1
ATOM 5895 C CA . GLY B 1 260 ? 13.844 15.68 9.141 1 97.75 260 GLY B CA 1
ATOM 5896 C C . GLY B 1 260 ? 14.648 15.234 10.344 1 97.75 260 GLY B C 1
ATOM 5897 O O . GLY B 1 260 ? 15.883 15.281 10.312 1 97.75 260 GLY B O 1
ATOM 5898 N N . ALA B 1 261 ? 13.93 14.75 11.375 1 98.25 261 ALA B N 1
ATOM 5899 C CA . ALA B 1 261 ? 14.672 14.438 12.594 1 98.25 261 ALA B CA 1
ATOM 5900 C C . ALA B 1 261 ? 14.32 13.039 13.102 1 98.25 261 ALA B C 1
ATOM 5902 O O . ALA B 1 261 ? 14.805 12.617 14.156 1 98.25 261 ALA B O 1
ATOM 5903 N N . VAL B 1 262 ? 13.461 12.352 12.438 1 98.19 262 VAL B N 1
ATOM 5904 C CA . VAL B 1 262 ? 13.086 10.984 12.797 1 98.19 262 VAL B CA 1
ATOM 5905 C C . VAL B 1 262 ? 13.219 10.078 11.578 1 98.19 262 VAL B C 1
ATOM 5907 O O . VAL B 1 262 ? 13.219 10.555 10.438 1 98.19 262 VAL B O 1
ATOM 5910 N N . ALA B 1 263 ? 13.312 8.797 11.891 1 98 263 ALA B N 1
ATOM 5911 C CA . ALA B 1 263 ? 13.414 7.828 10.805 1 98 263 ALA B CA 1
ATOM 5912 C C . ALA B 1 263 ? 12.07 7.652 10.094 1 98 263 ALA B C 1
ATOM 5914 O O . ALA B 1 263 ? 11.023 7.641 10.742 1 98 263 ALA B O 1
ATOM 5915 N N . ASN B 1 264 ? 12.102 7.605 8.805 1 98.56 264 ASN B N 1
ATOM 5916 C CA . ASN B 1 264 ? 10.961 7.273 7.953 1 98.56 264 ASN B CA 1
ATOM 5917 C C . ASN B 1 264 ? 10.992 5.812 7.52 1 98.56 264 ASN B C 1
ATOM 5919 O O . ASN B 1 264 ? 11.867 5.406 6.758 1 98.56 264 ASN B O 1
ATOM 5923 N N . PRO B 1 265 ? 10.047 5.004 7.996 1 98.75 265 PRO B N 1
ATOM 5924 C CA . PRO B 1 265 ? 10.109 3.574 7.688 1 98.75 265 PRO B CA 1
ATOM 5925 C C . PRO B 1 265 ? 10.039 3.291 6.188 1 98.75 265 PRO B C 1
ATOM 5927 O O . PRO B 1 265 ? 10.602 2.301 5.715 1 98.75 265 PRO B O 1
ATOM 5930 N N . ASN B 1 266 ? 9.305 4.133 5.438 1 98.69 266 ASN B N 1
ATOM 5931 C CA . ASN B 1 266 ? 9.281 3.977 3.988 1 98.69 266 ASN B CA 1
ATOM 5932 C C . ASN B 1 266 ? 10.68 4.133 3.383 1 98.69 266 ASN B C 1
ATOM 5934 O O . ASN B 1 266 ? 11.055 3.391 2.477 1 98.69 266 ASN B O 1
ATOM 5938 N N . ALA B 1 267 ? 11.438 5.098 3.865 1 98.56 267 ALA B N 1
ATOM 5939 C CA . ALA B 1 267 ? 12.797 5.32 3.377 1 98.56 267 ALA B CA 1
ATOM 5940 C C . ALA B 1 267 ? 13.711 4.16 3.752 1 98.56 267 ALA B C 1
ATOM 5942 O O . ALA B 1 267 ? 14.531 3.715 2.939 1 98.56 267 ALA B O 1
ATOM 5943 N N . VAL B 1 268 ? 13.562 3.699 4.977 1 98.69 268 VAL B N 1
ATOM 5944 C CA . VAL B 1 268 ? 14.367 2.568 5.438 1 98.69 268 VAL B CA 1
ATOM 5945 C C . VAL B 1 268 ? 14.047 1.335 4.594 1 98.69 268 VAL B C 1
ATOM 5947 O O . VAL B 1 268 ? 14.953 0.64 4.129 1 98.69 268 VAL B O 1
ATOM 5950 N N . LEU B 1 269 ? 12.766 1.098 4.387 1 98.88 269 LEU B N 1
ATOM 5951 C CA . LEU B 1 269 ? 12.336 -0.039 3.578 1 98.88 269 LEU B CA 1
ATOM 5952 C C . LEU B 1 269 ? 12.883 0.064 2.16 1 98.88 269 LEU B C 1
ATOM 5954 O O . LEU B 1 269 ? 13.391 -0.918 1.611 1 98.88 269 LEU B O 1
ATOM 5958 N N . ALA B 1 270 ? 12.758 1.244 1.569 1 98.81 270 ALA B N 1
ATOM 5959 C CA . ALA B 1 270 ? 13.258 1.468 0.213 1 98.81 270 ALA B CA 1
ATOM 5960 C C . ALA B 1 270 ? 14.75 1.17 0.117 1 98.81 270 ALA B C 1
ATOM 5962 O O . ALA B 1 270 ? 15.203 0.52 -0.829 1 98.81 270 ALA B O 1
ATOM 5963 N N . ALA B 1 271 ? 15.484 1.607 1.079 1 98.56 271 ALA B N 1
ATOM 5964 C CA . ALA B 1 271 ? 16.922 1.385 1.08 1 98.56 271 ALA B CA 1
ATOM 5965 C C . ALA B 1 271 ? 17.25 -0.102 1.185 1 98.56 271 ALA B C 1
ATOM 5967 O O . ALA B 1 271 ? 18.141 -0.599 0.494 1 98.56 271 ALA B O 1
ATOM 5968 N N . LEU B 1 272 ? 16.547 -0.782 2.07 1 98.75 272 LEU B N 1
ATOM 5969 C CA . LEU B 1 272 ? 16.766 -2.217 2.225 1 98.75 272 LEU B CA 1
ATOM 5970 C C . LEU B 1 272 ? 16.484 -2.951 0.917 1 98.75 272 LEU B C 1
ATOM 5972 O O . LEU B 1 272 ? 17.297 -3.762 0.47 1 98.75 272 LEU B O 1
ATOM 5976 N N . LEU B 1 273 ? 15.375 -2.68 0.277 1 98.81 273 LEU B N 1
ATOM 5977 C CA . LEU B 1 273 ? 14.977 -3.355 -0.953 1 98.81 273 LEU B CA 1
ATOM 5978 C C . LEU B 1 273 ? 15.93 -3.023 -2.092 1 98.81 273 LEU B C 1
ATOM 5980 O O . LEU B 1 273 ? 16.312 -3.904 -2.867 1 98.81 273 LEU B O 1
ATOM 5984 N N . ALA B 1 274 ? 16.328 -1.771 -2.164 1 98.31 274 ALA B N 1
ATOM 5985 C CA . ALA B 1 274 ? 17.25 -1.338 -3.213 1 98.31 274 ALA B CA 1
ATOM 5986 C C . ALA B 1 274 ? 18.594 -2.051 -3.094 1 98.31 274 ALA B C 1
ATOM 5988 O O . ALA B 1 274 ? 19.266 -2.295 -4.098 1 98.31 274 ALA B O 1
ATOM 5989 N N . GLY B 1 275 ? 18.922 -2.41 -1.935 1 98 275 GLY B N 1
ATOM 5990 C CA . GLY B 1 275 ? 20.203 -3.031 -1.688 1 98 275 GLY B CA 1
ATOM 5991 C C . GLY B 1 275 ? 20.234 -4.516 -2.01 1 98 275 GLY B C 1
ATOM 5992 O O . GLY B 1 275 ? 21.281 -5.145 -1.984 1 98 275 GLY B O 1
ATOM 5993 N N . MET B 1 276 ? 19.172 -5.066 -2.414 1 98.56 276 MET B N 1
ATOM 5994 C CA . MET B 1 276 ? 19.094 -6.512 -2.59 1 98.56 276 MET B CA 1
ATOM 5995 C C . MET B 1 276 ? 19.469 -6.91 -4.012 1 98.56 276 MET B C 1
ATOM 5997 O O . MET B 1 276 ? 19.547 -8.102 -4.328 1 98.56 276 MET B O 1
ATOM 6001 N N . HIS B 1 277 ? 19.703 -5.941 -4.902 1 98.44 277 HIS B N 1
ATOM 6002 C CA . HIS B 1 277 ? 20.203 -6.168 -6.254 1 98.44 277 HIS B CA 1
ATOM 6003 C C . HIS B 1 277 ? 21.359 -5.219 -6.582 1 98.44 277 HIS B C 1
ATOM 6005 O O . HIS B 1 277 ? 21.328 -4.051 -6.184 1 98.44 277 HIS B O 1
ATOM 6011 N N . ASP B 1 278 ? 22.297 -5.73 -7.289 1 98.06 278 ASP B N 1
ATOM 6012 C CA . ASP B 1 278 ? 23.344 -4.875 -7.855 1 98.06 278 ASP B CA 1
ATOM 6013 C C . ASP B 1 278 ? 22.781 -4.023 -9 1 98.06 278 ASP B C 1
ATOM 6015 O O . ASP B 1 278 ? 22.25 -4.555 -9.969 1 98.06 278 ASP B O 1
ATOM 6019 N N . PRO B 1 279 ? 22.875 -2.732 -8.898 1 95.5 279 PRO B N 1
ATOM 6020 C CA . PRO B 1 279 ? 22.234 -1.877 -9.898 1 95.5 279 PRO B CA 1
ATOM 6021 C C . PRO B 1 279 ? 22.859 -2.029 -11.289 1 95.5 279 PRO B C 1
ATOM 6023 O O . PRO B 1 279 ? 22.203 -1.749 -12.297 1 95.5 279 PRO B O 1
ATOM 6026 N N . ALA B 1 280 ? 24.031 -2.518 -11.398 1 95.94 280 ALA B N 1
ATOM 6027 C CA . ALA B 1 280 ? 24.719 -2.639 -12.68 1 95.94 280 ALA B CA 1
ATOM 6028 C C . ALA B 1 280 ? 24.453 -4.004 -13.312 1 95.94 280 ALA B C 1
ATOM 6030 O O . ALA B 1 280 ? 24.188 -4.098 -14.516 1 95.94 280 ALA B O 1
ATOM 6031 N N . THR B 1 281 ? 24.484 -5.023 -12.508 1 98.06 281 THR B N 1
ATOM 6032 C CA . THR B 1 281 ? 24.453 -6.375 -13.055 1 98.06 281 THR B CA 1
ATOM 6033 C C . THR B 1 281 ? 23.078 -7.016 -12.836 1 98.06 281 THR B C 1
ATOM 6035 O O . THR B 1 281 ? 22.781 -8.062 -13.422 1 98.06 281 THR B O 1
ATOM 6038 N N . HIS B 1 282 ? 22.266 -6.453 -11.922 1 97.81 282 HIS B N 1
ATOM 6039 C CA . HIS B 1 282 ? 20.938 -6.938 -11.531 1 97.81 282 HIS B CA 1
ATOM 6040 C C . HIS B 1 282 ? 21.047 -8.258 -10.789 1 97.81 282 HIS B C 1
ATOM 6042 O O . HIS B 1 282 ? 20.031 -8.945 -10.602 1 97.81 282 HIS B O 1
ATOM 6048 N N . ALA B 1 283 ? 22.281 -8.625 -10.375 1 98.5 283 ALA B N 1
ATOM 6049 C CA . ALA B 1 283 ? 22.453 -9.812 -9.547 1 98.5 283 ALA B CA 1
ATOM 6050 C C . ALA B 1 283 ? 21.953 -9.562 -8.125 1 98.5 283 ALA B C 1
ATOM 6052 O O . ALA B 1 283 ? 22.031 -8.445 -7.621 1 98.5 283 ALA B O 1
ATOM 6053 N N . ILE B 1 284 ? 21.391 -10.617 -7.531 1 98.81 284 ILE B N 1
ATOM 6054 C CA . ILE B 1 284 ? 20.953 -10.555 -6.137 1 98.81 284 ILE B CA 1
ATOM 6055 C C . ILE B 1 284 ? 22.172 -10.43 -5.227 1 98.81 284 ILE B C 1
ATOM 6057 O O . ILE B 1 284 ? 23.141 -11.172 -5.379 1 98.81 284 ILE B O 1
ATOM 6061 N N . THR B 1 285 ? 22.094 -9.492 -4.285 1 98.75 285 THR B N 1
ATOM 6062 C CA . THR B 1 285 ? 23.281 -9.156 -3.506 1 98.75 285 THR B CA 1
ATOM 6063 C C . THR B 1 285 ? 23.266 -9.867 -2.156 1 98.75 285 THR B C 1
ATOM 6065 O O . THR B 1 285 ? 24.203 -9.75 -1.375 1 98.75 285 THR B O 1
ATOM 6068 N N . VAL B 1 286 ? 22.219 -10.609 -1.807 1 98.81 286 VAL B N 1
ATOM 6069 C CA . VAL B 1 286 ? 22.156 -11.375 -0.567 1 98.81 286 VAL B CA 1
ATOM 6070 C C . VAL B 1 286 ? 23.297 -12.375 -0.508 1 98.81 286 VAL B C 1
ATOM 6072 O O . VAL B 1 286 ? 23.484 -13.188 -1.422 1 98.81 286 VAL B O 1
ATOM 6075 N N . GLN B 1 287 ? 24.062 -12.328 0.539 1 98.62 287 GLN B N 1
ATOM 6076 C CA . GLN B 1 287 ? 25.266 -13.164 0.667 1 98.62 287 GLN B CA 1
ATOM 6077 C C . GLN B 1 287 ? 24.906 -14.641 0.606 1 98.62 287 GLN B C 1
ATOM 6079 O O . GLN B 1 287 ? 24.016 -15.102 1.322 1 98.62 287 GLN B O 1
ATOM 6084 N N . GLY B 1 288 ? 25.547 -15.336 -0.268 1 98.69 288 GLY B N 1
ATOM 6085 C CA . GLY B 1 288 ? 25.375 -16.781 -0.371 1 98.69 288 GLY B CA 1
ATOM 6086 C C . GLY B 1 288 ? 24.188 -17.188 -1.201 1 98.69 288 GLY B C 1
ATOM 6087 O O . GLY B 1 288 ? 23.891 -18.375 -1.349 1 98.69 288 GLY B O 1
ATOM 6088 N N . PHE B 1 289 ? 23.516 -16.281 -1.798 1 98.75 289 PHE B N 1
ATOM 6089 C CA . PHE B 1 289 ? 22.266 -16.547 -2.498 1 98.75 289 PHE B CA 1
ATOM 6090 C C . PHE B 1 289 ? 22.484 -17.531 -3.65 1 98.75 289 PHE B C 1
ATOM 6092 O O . PHE B 1 289 ? 21.609 -18.328 -3.973 1 98.75 289 PHE B O 1
ATOM 6099 N N . TYR B 1 290 ? 23.688 -17.484 -4.266 1 98.56 290 TYR B N 1
ATOM 6100 C CA . TYR B 1 290 ? 23.969 -18.25 -5.477 1 98.56 290 TYR B CA 1
ATOM 6101 C C . TYR B 1 290 ? 24.828 -19.469 -5.16 1 98.56 290 TYR B C 1
ATOM 6103 O O . TYR B 1 290 ? 25.281 -20.156 -6.07 1 98.56 290 TYR B O 1
ATOM 6111 N N . ASP B 1 291 ? 25.078 -19.797 -3.928 1 98.38 291 ASP B N 1
ATOM 6112 C CA . ASP B 1 291 ? 26.031 -20.828 -3.523 1 98.38 291 ASP B CA 1
ATOM 6113 C C . ASP B 1 291 ? 25.688 -22.172 -4.145 1 98.38 291 ASP B C 1
ATOM 6115 O O . ASP B 1 291 ? 26.578 -22.938 -4.523 1 98.38 291 ASP B O 1
ATOM 6119 N N . ASP B 1 292 ? 24.422 -22.422 -4.297 1 98.25 292 ASP B N 1
ATOM 6120 C CA . ASP B 1 292 ? 24 -23.766 -4.707 1 98.25 292 ASP B CA 1
ATOM 6121 C C . ASP B 1 292 ? 23.516 -23.766 -6.156 1 98.25 292 ASP B C 1
ATOM 6123 O O . ASP B 1 292 ? 22.969 -24.766 -6.633 1 98.25 292 ASP B O 1
ATOM 6127 N N . VAL B 1 293 ? 23.719 -22.688 -6.895 1 98.56 293 VAL B N 1
ATOM 6128 C CA . VAL B 1 293 ? 23.203 -22.578 -8.25 1 98.56 293 VAL B CA 1
ATOM 6129 C C . VAL B 1 293 ? 24.125 -23.297 -9.227 1 98.56 293 VAL B C 1
ATOM 6131 O O . VAL B 1 293 ? 25.328 -23.016 -9.273 1 98.56 293 VAL B O 1
ATOM 6134 N N . LEU B 1 294 ? 23.594 -24.172 -10.008 1 97.5 294 LEU B N 1
ATOM 6135 C CA . LEU B 1 294 ? 24.359 -24.953 -10.977 1 97.5 294 LEU B CA 1
ATOM 6136 C C . LEU B 1 294 ? 24.594 -24.141 -12.25 1 97.5 294 LEU B C 1
ATOM 6138 O O . LEU B 1 294 ? 23.766 -23.297 -12.625 1 97.5 294 LEU B O 1
ATOM 6142 N N . PRO B 1 295 ? 25.719 -24.359 -12.898 1 97.25 295 PRO B N 1
ATOM 6143 C CA . PRO B 1 295 ? 25.938 -23.688 -14.188 1 97.25 295 PRO B CA 1
ATOM 6144 C C . PRO B 1 295 ? 24.969 -24.156 -15.273 1 97.25 295 PRO B C 1
ATOM 6146 O O . PRO B 1 295 ? 24.516 -25.312 -15.25 1 97.25 295 PRO B O 1
ATOM 6149 N N . VAL B 1 296 ? 24.672 -23.266 -16.188 1 97.81 296 VAL B N 1
ATOM 6150 C CA . VAL B 1 296 ? 23.859 -23.609 -17.359 1 97.81 296 VAL B CA 1
ATOM 6151 C C . VAL B 1 296 ? 24.688 -24.5 -18.312 1 97.81 296 VAL B C 1
ATOM 6153 O O . VAL B 1 296 ? 25.781 -24.125 -18.719 1 97.81 296 VAL B O 1
ATOM 6156 N N . THR B 1 297 ? 24.156 -25.625 -18.734 1 97.06 297 THR B N 1
ATOM 6157 C CA . THR B 1 297 ? 24.891 -26.578 -19.562 1 97.06 297 THR B CA 1
ATOM 6158 C C . THR B 1 297 ? 24.672 -26.281 -21.031 1 97.06 297 THR B C 1
ATOM 6160 O O . THR B 1 297 ? 23.797 -25.5 -21.391 1 97.06 297 THR B O 1
ATOM 6163 N N . ASP B 1 298 ? 25.453 -26.984 -21.812 1 97.56 298 ASP B N 1
ATOM 6164 C CA . ASP B 1 298 ? 25.281 -26.875 -23.25 1 97.56 298 ASP B CA 1
ATOM 6165 C C . ASP B 1 298 ? 23.906 -27.391 -23.672 1 97.56 298 ASP B C 1
ATOM 6167 O O . ASP B 1 298 ? 23.281 -26.828 -24.578 1 97.56 298 ASP B O 1
ATOM 6171 N N . GLN B 1 299 ? 23.531 -28.453 -23.125 1 96.62 299 GLN B N 1
ATOM 6172 C CA . GLN B 1 299 ? 22.203 -29 -23.438 1 96.62 299 GLN B CA 1
ATOM 6173 C C . GLN B 1 299 ? 21.109 -28.016 -23.047 1 96.62 299 GLN B C 1
ATOM 6175 O O . GLN B 1 299 ? 20.125 -27.875 -23.781 1 96.62 299 GLN B O 1
ATOM 6180 N N . ASP B 1 300 ? 21.266 -27.375 -21.891 1 96.81 300 ASP B N 1
ATOM 6181 C CA . ASP B 1 300 ? 20.312 -26.344 -21.484 1 96.81 300 ASP B CA 1
ATOM 6182 C C . ASP B 1 300 ? 20.188 -25.25 -22.562 1 96.81 300 ASP B C 1
ATOM 6184 O O . ASP B 1 300 ? 19.078 -24.844 -22.906 1 96.81 300 ASP B O 1
ATOM 6188 N N . ARG B 1 301 ? 21.266 -24.812 -23.047 1 97.31 301 ARG B N 1
ATOM 6189 C CA . ARG B 1 301 ? 21.297 -23.75 -24.031 1 97.31 301 ARG B CA 1
ATOM 6190 C C . ARG B 1 301 ? 20.672 -24.203 -25.344 1 97.31 301 ARG B C 1
ATOM 6192 O O . ARG B 1 301 ? 20.031 -23.406 -26.047 1 97.31 301 ARG B O 1
ATOM 6199 N N . ARG B 1 302 ? 20.844 -25.453 -25.703 1 97.38 302 ARG B N 1
ATOM 6200 C CA . ARG B 1 302 ? 20.203 -25.984 -26.891 1 97.38 302 ARG B CA 1
ATOM 6201 C C . ARG B 1 302 ? 18.688 -25.984 -26.766 1 97.38 302 ARG B C 1
ATOM 6203 O O . ARG B 1 302 ? 17.969 -25.672 -27.719 1 97.38 302 ARG B O 1
ATOM 6210 N N . ASP B 1 303 ? 18.25 -26.359 -25.594 1 97.12 303 ASP B N 1
ATOM 6211 C CA . ASP B 1 303 ? 16.812 -26.328 -25.359 1 97.12 303 ASP B CA 1
ATOM 6212 C C . ASP B 1 303 ? 16.266 -24.906 -25.438 1 97.12 303 ASP B C 1
ATOM 6214 O O . ASP B 1 303 ? 15.195 -24.672 -26 1 97.12 303 ASP B O 1
ATOM 6218 N N . VAL B 1 304 ? 17.016 -23.984 -24.906 1 97.31 304 VAL B N 1
ATOM 6219 C CA . VAL B 1 304 ? 16.625 -22.578 -24.922 1 97.31 304 VAL B CA 1
ATOM 6220 C C . VAL B 1 304 ? 16.547 -22.078 -26.359 1 97.31 304 VAL B C 1
ATOM 6222 O O . VAL B 1 304 ? 15.586 -21.406 -26.75 1 97.31 304 VAL B O 1
ATOM 6225 N N . GLU B 1 305 ? 17.5 -22.438 -27.125 1 96.81 305 GLU B N 1
ATOM 6226 C CA . GLU B 1 305 ? 17.531 -22.031 -28.516 1 96.81 305 GLU B CA 1
ATOM 6227 C C . GLU B 1 305 ? 16.375 -22.641 -29.297 1 96.81 305 GLU B C 1
ATOM 6229 O O . GLU B 1 305 ? 15.734 -21.969 -30.109 1 96.81 305 GLU B O 1
ATOM 6234 N N . ALA B 1 306 ? 16.109 -23.875 -29.016 1 95.94 306 ALA B N 1
ATOM 6235 C CA . ALA B 1 306 ? 15.062 -24.609 -29.734 1 95.94 306 ALA B CA 1
ATOM 6236 C C . ALA B 1 306 ? 13.688 -24.016 -29.438 1 95.94 306 ALA B C 1
ATOM 6238 O O . ALA B 1 306 ? 12.781 -24.094 -30.266 1 95.94 306 ALA B O 1
ATOM 6239 N N . TYR B 1 307 ? 13.539 -23.469 -28.297 1 95.44 307 TYR B N 1
ATOM 6240 C CA . TYR B 1 307 ? 12.266 -22.906 -27.875 1 95.44 307 TYR B CA 1
ATOM 6241 C C . TYR B 1 307 ? 11.828 -21.781 -28.812 1 95.44 307 TYR B C 1
ATOM 6243 O O . TYR B 1 307 ? 10.633 -21.594 -29.047 1 95.44 307 TYR B O 1
ATOM 6251 N N . GLY B 1 308 ? 12.805 -21 -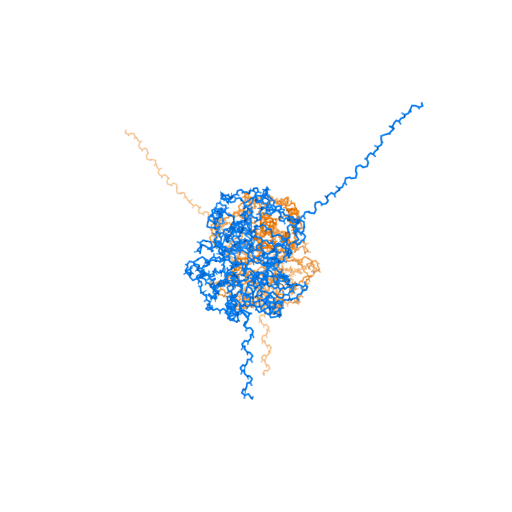29.344 1 94.19 308 GLY B N 1
ATOM 6252 C CA . GLY B 1 308 ? 12.492 -19.953 -30.297 1 94.19 308 GLY B CA 1
ATOM 6253 C C . GLY B 1 308 ? 11.797 -18.766 -29.656 1 94.19 308 GLY B C 1
ATOM 6254 O O . GLY B 1 308 ? 10.828 -18.234 -30.203 1 94.19 308 GLY B O 1
ATOM 6255 N N . PHE B 1 309 ? 12.305 -18.328 -28.531 1 94.31 309 PHE B N 1
ATOM 6256 C CA . PHE B 1 309 ? 11.734 -17.203 -27.797 1 94.31 309 PHE B CA 1
ATOM 6257 C C . PHE B 1 309 ? 11.844 -15.914 -28.594 1 94.31 309 PHE B C 1
ATOM 6259 O O . PHE B 1 309 ? 12.914 -15.578 -29.094 1 94.31 309 PHE B O 1
ATOM 6266 N N . ASP B 1 310 ? 10.711 -15.195 -28.719 1 95.12 310 ASP B N 1
ATOM 6267 C CA . ASP B 1 310 ? 10.656 -13.898 -29.391 1 95.12 310 ASP B CA 1
ATOM 6268 C C . ASP B 1 310 ? 10.523 -12.758 -28.391 1 95.12 310 ASP B C 1
ATOM 6270 O O . ASP B 1 310 ? 9.414 -12.383 -28 1 95.12 310 ASP B O 1
ATOM 6274 N N . ALA B 1 311 ? 11.617 -12.18 -28.078 1 95.44 311 ALA B N 1
ATOM 6275 C CA . ALA B 1 311 ? 11.664 -11.133 -27.062 1 95.44 311 ALA B CA 1
ATOM 6276 C C . ALA B 1 311 ? 10.859 -9.914 -27.5 1 95.44 311 ALA B C 1
ATOM 6278 O O . ALA B 1 311 ? 10.172 -9.289 -26.672 1 95.44 311 ALA B O 1
ATOM 6279 N N . GLU B 1 312 ? 10.891 -9.516 -28.703 1 96.12 312 GLU B N 1
ATOM 6280 C CA . GLU B 1 312 ? 10.188 -8.344 -29.219 1 96.12 312 GLU B CA 1
ATOM 6281 C C . GLU B 1 312 ? 8.672 -8.539 -29.141 1 96.12 312 GLU B C 1
ATOM 6283 O O . GLU B 1 312 ? 7.938 -7.621 -28.781 1 96.12 312 GLU B O 1
ATOM 6288 N N . GLN B 1 313 ? 8.32 -9.711 -29.5 1 95.44 313 GLN B N 1
ATOM 6289 C CA . GLN B 1 313 ? 6.891 -10.008 -29.438 1 95.44 313 GLN B CA 1
ATOM 6290 C C . GLN B 1 313 ? 6.387 -9.938 -27.984 1 95.44 313 GLN B C 1
ATOM 6292 O O . GLN B 1 313 ? 5.312 -9.398 -27.734 1 95.44 313 GLN B O 1
ATOM 6297 N N . GLU B 1 314 ? 7.121 -10.484 -27.125 1 95.5 314 GLU B N 1
ATOM 6298 C CA . GLU B 1 314 ? 6.691 -10.453 -25.734 1 95.5 314 GLU B CA 1
ATOM 6299 C C . GLU B 1 314 ? 6.641 -9.023 -25.203 1 95.5 314 GLU B C 1
ATOM 6301 O O . GLU B 1 314 ? 5.734 -8.664 -24.438 1 95.5 314 GLU B O 1
ATOM 6306 N N . MET B 1 315 ? 7.641 -8.227 -25.516 1 97.06 315 MET B N 1
ATOM 6307 C CA . MET B 1 315 ? 7.648 -6.828 -25.094 1 97.06 315 MET B CA 1
ATOM 6308 C C . MET B 1 315 ? 6.371 -6.121 -25.531 1 97.06 315 MET B C 1
ATOM 6310 O O . MET B 1 315 ? 5.77 -5.375 -24.766 1 97.06 315 MET B O 1
ATOM 6314 N N . SER B 1 316 ? 5.984 -6.371 -26.719 1 96.69 316 SER B N 1
ATOM 6315 C CA . SER B 1 316 ? 4.762 -5.773 -27.25 1 96.69 316 SER B CA 1
ATOM 6316 C C . SER B 1 316 ? 3.529 -6.297 -26.516 1 96.69 316 SER B C 1
ATOM 6318 O O . SER B 1 316 ? 2.66 -5.516 -26.125 1 96.69 316 SER B O 1
ATOM 6320 N N . ASP B 1 317 ? 3.5 -7.562 -26.328 1 93.44 317 ASP B N 1
ATOM 6321 C CA . ASP B 1 317 ? 2.34 -8.211 -25.719 1 93.44 317 ASP B CA 1
ATOM 6322 C C . ASP B 1 317 ? 2.145 -7.738 -24.266 1 93.44 317 ASP B C 1
ATOM 6324 O O . ASP B 1 317 ? 1.013 -7.555 -23.828 1 93.44 317 ASP B O 1
ATOM 6328 N N . LEU B 1 318 ? 3.234 -7.52 -23.594 1 95.31 318 LEU B N 1
ATOM 6329 C CA . LEU B 1 318 ? 3.174 -7.219 -22.156 1 95.31 318 LEU B CA 1
ATOM 6330 C C . LEU B 1 318 ? 3.316 -5.723 -21.906 1 95.31 318 LEU B C 1
ATOM 6332 O O . LEU B 1 318 ? 3.141 -5.254 -20.781 1 95.31 318 LEU B O 1
ATOM 6336 N N . GLY B 1 319 ? 3.6 -4.98 -22.922 1 97.19 319 GLY B N 1
ATOM 6337 C CA . GLY B 1 319 ? 3.842 -3.553 -22.766 1 97.19 319 GLY B CA 1
ATOM 6338 C C . GLY B 1 319 ? 5.102 -3.242 -21.969 1 97.19 319 GLY B C 1
ATOM 6339 O O . GLY B 1 319 ? 5.098 -2.375 -21.109 1 97.19 319 GLY B O 1
ATOM 6340 N N . LEU B 1 320 ? 6.156 -4.004 -22.266 1 97.88 320 LEU B N 1
ATOM 6341 C CA . LEU B 1 320 ? 7.434 -3.781 -21.594 1 97.88 320 LEU B CA 1
ATOM 6342 C C . LEU B 1 320 ? 8.219 -2.664 -22.266 1 97.88 320 LEU B C 1
ATOM 6344 O O . LEU B 1 320 ? 8.07 -2.436 -23.469 1 97.88 320 LEU B O 1
ATOM 6348 N N . TYR B 1 321 ? 9.07 -2.014 -21.516 1 97.25 321 TYR B N 1
ATOM 6349 C CA . TYR B 1 321 ? 9.984 -1.018 -22.062 1 97.25 321 TYR B CA 1
ATOM 6350 C C . TYR B 1 321 ? 11.367 -1.616 -22.281 1 97.25 321 TYR B C 1
ATOM 6352 O O . TYR B 1 321 ? 12.242 -0.977 -22.891 1 97.25 321 TYR B O 1
ATOM 6360 N N . GLY B 1 322 ? 11.516 -2.838 -21.828 1 96.75 322 GLY B N 1
ATOM 6361 C CA . GLY B 1 322 ? 12.742 -3.6 -22 1 96.75 322 GLY B CA 1
ATOM 6362 C C . GLY B 1 322 ? 12.852 -4.777 -21.062 1 96.75 322 GLY B C 1
ATOM 6363 O O . GLY B 1 322 ? 12.297 -4.75 -19.953 1 96.75 322 GLY B O 1
ATOM 6364 N N . HIS B 1 323 ? 13.539 -5.852 -21.547 1 97.75 323 HIS B N 1
ATOM 6365 C CA . HIS B 1 323 ? 13.906 -6.93 -20.641 1 97.75 323 HIS B CA 1
ATOM 6366 C C . HIS B 1 323 ? 15.125 -6.547 -19.797 1 97.75 323 HIS B C 1
ATOM 6368 O O . HIS B 1 323 ? 16.016 -5.859 -20.281 1 97.75 323 HIS B O 1
ATOM 6374 N N . VAL B 1 324 ? 15.086 -6.965 -18.578 1 97.5 324 VAL B N 1
ATOM 6375 C CA . VAL B 1 324 ? 16.219 -6.688 -17.688 1 97.5 324 VAL B CA 1
ATOM 6376 C C . VAL B 1 324 ? 16.344 -7.793 -16.641 1 97.5 324 VAL B C 1
ATOM 6378 O O . VAL B 1 324 ? 15.328 -8.273 -16.125 1 97.5 324 VAL B O 1
ATOM 6381 N N . GLY B 1 325 ? 17.516 -8.234 -16.422 1 97.5 325 GLY B N 1
ATOM 6382 C CA . GLY B 1 325 ? 17.828 -9.281 -15.461 1 97.5 325 GLY B CA 1
ATOM 6383 C C . GLY B 1 325 ? 19.312 -9.492 -15.273 1 97.5 325 GLY B C 1
ATOM 6384 O O . GLY B 1 325 ? 20.125 -8.648 -15.672 1 97.5 325 GLY B O 1
ATOM 6385 N N . GLU B 1 326 ? 19.594 -10.555 -14.617 1 98.25 326 GLU B N 1
ATOM 6386 C CA . GLU B 1 326 ? 20.984 -10.859 -14.289 1 98.25 326 GLU B CA 1
ATOM 6387 C C . GLU B 1 326 ? 21.859 -10.852 -15.547 1 98.25 326 GLU B C 1
ATOM 6389 O O . GLU B 1 326 ? 21.562 -11.562 -16.516 1 98.25 326 GLU B O 1
ATOM 6394 N N . GLN B 1 327 ? 22.922 -10.094 -15.508 1 97.62 327 GLN B N 1
ATOM 6395 C CA . GLN B 1 327 ? 23.828 -9.984 -16.641 1 97.62 327 GLN B CA 1
ATOM 6396 C C . GLN B 1 327 ? 24.5 -11.328 -16.938 1 97.62 327 GLN B C 1
ATOM 6398 O O . GLN B 1 327 ? 24.828 -12.078 -16.031 1 97.62 327 GLN B O 1
ATOM 6403 N N . GLY B 1 328 ? 24.625 -11.602 -18.203 1 97.25 328 GLY B N 1
ATOM 6404 C CA . GLY B 1 328 ? 25.344 -12.805 -18.625 1 97.25 328 GLY B CA 1
ATOM 6405 C C . GLY B 1 328 ? 24.406 -13.938 -19 1 97.25 328 GLY B C 1
ATOM 6406 O O . GLY B 1 328 ? 24.859 -15 -19.438 1 97.25 328 GLY B O 1
ATOM 6407 N N . TYR B 1 329 ? 23.172 -13.703 -18.906 1 98 329 TYR B N 1
ATOM 6408 C CA . TYR B 1 329 ? 22.172 -14.727 -19.219 1 98 329 TYR B CA 1
ATOM 6409 C C . TYR B 1 329 ? 21.078 -14.172 -20.125 1 98 329 TYR B C 1
ATOM 6411 O O . TYR B 1 329 ? 20.656 -13.023 -19.969 1 98 329 TYR B O 1
ATOM 6419 N N . SER B 1 330 ? 20.656 -15.008 -21.078 1 97.38 330 SER B N 1
ATOM 6420 C CA . SER B 1 330 ? 19.531 -14.625 -21.906 1 97.38 330 SER B CA 1
ATOM 6421 C C . SER B 1 330 ? 18.234 -14.625 -21.109 1 97.38 330 SER B C 1
ATOM 6423 O O . SER B 1 330 ? 18.188 -15.117 -19.969 1 97.38 330 SER B O 1
ATOM 6425 N N . VAL B 1 331 ? 17.172 -14.094 -21.672 1 97.88 331 VAL B N 1
ATOM 6426 C CA . VAL B 1 331 ? 15.875 -13.977 -21.016 1 97.88 331 VAL B CA 1
ATOM 6427 C C . VAL B 1 331 ? 15.43 -15.352 -20.5 1 97.88 331 VAL B C 1
ATOM 6429 O O . VAL B 1 331 ? 15.07 -15.5 -19.328 1 97.88 331 VAL B O 1
ATOM 6432 N N . LEU B 1 332 ? 15.492 -16.406 -21.328 1 97.75 332 LEU B N 1
ATOM 6433 C CA . LEU B 1 332 ? 15 -17.719 -20.922 1 97.75 332 LEU B CA 1
ATOM 6434 C C . LEU B 1 332 ? 15.969 -18.391 -19.938 1 97.75 332 LEU B C 1
ATOM 6436 O O . LEU B 1 332 ? 15.539 -19.141 -19.062 1 97.75 332 LEU B O 1
ATOM 6440 N N . GLU B 1 333 ? 17.281 -18.125 -20.109 1 98.06 333 GLU B N 1
ATOM 6441 C CA . GLU B 1 333 ? 18.219 -18.641 -19.125 1 98.06 333 GLU B CA 1
ATOM 6442 C C . GLU B 1 333 ? 17.938 -18.062 -17.734 1 98.06 333 GLU B C 1
ATOM 6444 O O . GLU B 1 333 ? 18.016 -18.766 -16.734 1 98.06 333 GLU B O 1
ATOM 6449 N N . GLN B 1 334 ? 17.594 -16.781 -17.719 1 98.25 334 GLN B N 1
ATOM 6450 C CA . GLN B 1 334 ? 17.219 -16.141 -16.453 1 98.25 334 GLN B CA 1
ATOM 6451 C C . GLN B 1 334 ? 15.984 -16.812 -15.859 1 98.25 334 GLN B C 1
ATOM 6453 O O . GLN B 1 334 ? 15.945 -17.062 -14.648 1 98.25 334 GLN B O 1
ATOM 6458 N N . ARG B 1 335 ? 15.047 -17.156 -16.656 1 98.12 335 ARG B N 1
ATOM 6459 C CA . ARG B 1 335 ? 13.758 -17.656 -16.203 1 98.12 335 ARG B CA 1
ATOM 6460 C C . ARG B 1 335 ? 13.836 -19.141 -15.844 1 98.12 335 ARG B C 1
ATOM 6462 O O . ARG B 1 335 ? 13.117 -19.609 -14.953 1 98.12 335 ARG B O 1
ATOM 6469 N N . TRP B 1 336 ? 14.781 -19.891 -16.531 1 98.12 336 TRP B N 1
ATOM 6470 C CA . TRP B 1 336 ? 14.781 -21.344 -16.391 1 98.12 336 TRP B CA 1
ATOM 6471 C C . TRP B 1 336 ? 15.867 -21.797 -15.422 1 98.12 336 TRP B C 1
ATOM 6473 O O . TRP B 1 336 ? 15.734 -22.844 -14.781 1 98.12 336 TRP B O 1
ATOM 6483 N N . HIS B 1 337 ? 16.938 -20.953 -15.344 1 98.31 337 HIS B N 1
ATOM 6484 C CA . HIS B 1 337 ? 18.109 -21.531 -14.711 1 98.31 337 HIS B CA 1
ATOM 6485 C C . HIS B 1 337 ? 18.688 -20.578 -13.656 1 98.31 337 HIS B C 1
ATOM 6487 O O . HIS B 1 337 ? 19.719 -20.875 -13.055 1 98.31 337 HIS B O 1
ATOM 6493 N N . ARG B 1 338 ? 18.094 -19.406 -13.484 1 98.62 338 ARG B N 1
ATOM 6494 C CA . ARG B 1 338 ? 18.547 -18.469 -12.453 1 98.62 338 ARG B CA 1
ATOM 6495 C C . ARG B 1 338 ? 17.469 -18.234 -11.414 1 98.62 338 ARG B C 1
ATOM 6497 O O . ARG B 1 338 ? 16.281 -18.234 -11.734 1 98.62 338 ARG B O 1
ATOM 6504 N N . PRO B 1 339 ? 17.859 -18.062 -10.109 1 98.75 339 PRO B N 1
ATOM 6505 C CA . PRO B 1 339 ? 16.875 -17.688 -9.078 1 98.75 339 PRO B CA 1
ATOM 6506 C C . PRO B 1 339 ? 16.469 -16.219 -9.148 1 98.75 339 PRO B C 1
ATOM 6508 O O . PRO B 1 339 ? 17.094 -15.438 -9.867 1 98.75 339 PRO B O 1
ATOM 6511 N N . THR B 1 340 ? 15.414 -15.891 -8.508 1 98.62 340 THR B N 1
ATOM 6512 C CA . THR B 1 340 ? 14.938 -14.516 -8.531 1 98.62 340 THR B CA 1
ATOM 6513 C C . THR B 1 340 ? 14.672 -14.008 -7.113 1 98.62 340 THR B C 1
ATOM 6515 O O . THR B 1 340 ? 14.617 -14.797 -6.168 1 98.62 340 THR B O 1
ATOM 6518 N N . LEU B 1 341 ? 14.594 -12.828 -6.871 1 98.69 341 LEU B N 1
ATOM 6519 C CA . LEU B 1 341 ? 14.078 -12.078 -5.73 1 98.69 341 LEU B CA 1
ATOM 6520 C C . LEU B 1 341 ? 13.18 -10.938 -6.188 1 98.69 341 LEU B C 1
ATOM 6522 O O . LEU B 1 341 ? 13.664 -9.914 -6.672 1 98.69 341 LEU B O 1
ATOM 6526 N N . GLU B 1 342 ? 11.891 -11.133 -6.035 1 98.25 342 GLU B N 1
ATOM 6527 C CA . GLU B 1 342 ? 10.914 -10.18 -6.543 1 98.25 342 GLU B CA 1
ATOM 6528 C C . GLU B 1 342 ? 10.133 -9.531 -5.402 1 98.25 342 GLU B C 1
ATOM 6530 O O . GLU B 1 342 ? 9.664 -10.219 -4.496 1 98.25 342 GLU B O 1
ATOM 6535 N N . VAL B 1 343 ? 10.078 -8.211 -5.438 1 98.5 343 VAL B N 1
ATOM 6536 C CA . VAL B 1 343 ? 9.164 -7.512 -4.551 1 98.5 343 VAL B CA 1
ATOM 6537 C C . VAL B 1 343 ? 7.758 -7.516 -5.148 1 98.5 343 VAL B C 1
ATOM 6539 O O . VAL B 1 343 ? 7.488 -6.82 -6.129 1 98.5 343 VAL B O 1
ATOM 6542 N N . VAL B 1 344 ? 6.844 -8.211 -4.492 1 97.56 344 VAL B N 1
ATOM 6543 C CA . VAL B 1 344 ? 5.547 -8.453 -5.117 1 97.56 344 VAL B CA 1
ATOM 6544 C C . VAL B 1 344 ? 4.473 -7.625 -4.422 1 97.56 344 VAL B C 1
ATOM 6546 O O . VAL B 1 344 ? 3.334 -7.551 -4.891 1 97.56 344 VAL B O 1
ATOM 6549 N N . GLY B 1 345 ? 4.82 -7.016 -3.34 1 97.25 345 GLY B N 1
ATOM 6550 C CA . GLY B 1 345 ? 3.986 -6.086 -2.596 1 97.25 345 GLY B CA 1
ATOM 6551 C C . GLY B 1 345 ? 4.785 -5.109 -1.754 1 97.25 345 GLY B C 1
ATOM 6552 O O . GLY B 1 345 ? 5.848 -5.453 -1.237 1 97.25 345 GLY B O 1
ATOM 6553 N N . MET B 1 346 ? 4.289 -3.945 -1.637 1 97.5 346 MET B N 1
ATOM 6554 C CA . MET B 1 346 ? 4.922 -2.922 -0.812 1 97.5 346 MET B CA 1
ATOM 6555 C C . MET B 1 346 ? 3.893 -1.91 -0.315 1 97.5 346 MET B C 1
ATOM 6557 O O . MET B 1 346 ? 2.996 -1.515 -1.061 1 97.5 346 MET B O 1
ATOM 6561 N N . SER B 1 347 ? 4.02 -1.542 0.99 1 97.31 347 SER B N 1
ATOM 6562 C CA . SER B 1 347 ? 3.045 -0.608 1.545 1 97.31 347 SER B CA 1
ATOM 6563 C C . SER B 1 347 ? 3.635 0.176 2.713 1 97.31 347 SER B C 1
ATOM 6565 O O . SER B 1 347 ? 4.379 -0.375 3.523 1 97.31 347 SER B O 1
ATOM 6567 N N . GLY B 1 348 ? 3.293 1.423 2.75 1 97.31 348 GLY B N 1
ATOM 6568 C CA . GLY B 1 348 ? 3.627 2.311 3.852 1 97.31 348 GLY B CA 1
ATOM 6569 C C . GLY B 1 348 ? 2.91 3.646 3.781 1 97.31 348 GLY B C 1
ATOM 6570 O O . GLY B 1 348 ? 2.85 4.27 2.721 1 97.31 348 GLY B O 1
ATOM 6571 N N . GLY B 1 349 ? 2.34 4.051 4.977 1 96.06 349 GLY B N 1
ATOM 6572 C CA . GLY B 1 349 ? 1.637 5.324 5.012 1 96.06 349 GLY B CA 1
ATOM 6573 C C . GLY B 1 349 ? 0.287 5.277 4.32 1 96.06 349 GLY B C 1
ATOM 6574 O O . GLY B 1 349 ? -0.283 4.203 4.125 1 96.06 349 GLY B O 1
ATOM 6575 N N . PHE B 1 350 ? -0.208 6.426 4.027 1 93.12 350 PHE B N 1
ATOM 6576 C CA . PHE B 1 350 ? -1.527 6.559 3.42 1 93.12 350 PHE B CA 1
ATOM 6577 C C . PHE B 1 350 ? -1.456 6.336 1.914 1 93.12 350 PHE B C 1
ATOM 6579 O O . PHE B 1 350 ? -0.726 7.035 1.21 1 93.12 350 PHE B O 1
ATOM 6586 N N . THR B 1 351 ? -2.205 5.379 1.47 1 92 351 THR B N 1
ATOM 6587 C CA . THR B 1 351 ? -2.104 5.008 0.062 1 92 351 THR B CA 1
ATOM 6588 C C . THR B 1 351 ? -3.398 5.336 -0.678 1 92 351 THR B C 1
ATOM 6590 O O . THR B 1 351 ? -3.52 5.066 -1.875 1 92 351 THR B O 1
ATOM 6593 N N . GLY B 1 352 ? -4.363 5.961 -0.03 1 88.94 352 GLY B N 1
ATOM 6594 C CA . GLY B 1 352 ? -5.605 6.359 -0.667 1 88.94 352 GLY B CA 1
ATOM 6595 C C . GLY B 1 352 ? -5.461 7.598 -1.534 1 88.94 352 GLY B C 1
ATOM 6596 O O . GLY B 1 352 ? -4.352 8.086 -1.749 1 88.94 352 GLY B O 1
ATOM 6597 N N . GLU B 1 353 ? -6.637 8.055 -2.029 1 89.12 353 GLU B N 1
ATOM 6598 C CA . GLU B 1 353 ? -6.617 9.266 -2.848 1 89.12 353 GLU B CA 1
ATOM 6599 C C . GLU B 1 353 ? -6.152 10.469 -2.041 1 89.12 353 GLU B C 1
ATOM 6601 O O . GLU B 1 353 ? -6.488 10.602 -0.861 1 89.12 353 GLU B O 1
ATOM 6606 N N . GLY B 1 354 ? -5.355 11.281 -2.67 1 90.44 354 GLY B N 1
ATOM 6607 C CA . GLY B 1 354 ? -4.852 12.469 -1.994 1 90.44 354 GLY B CA 1
ATOM 6608 C C . GLY B 1 354 ? -3.613 12.203 -1.16 1 90.44 354 GLY B C 1
ATOM 6609 O O . GLY B 1 354 ? -2.881 11.242 -1.416 1 90.44 354 GLY B O 1
ATOM 6610 N N . ILE B 1 355 ? -3.363 13.078 -0.162 1 90.44 355 ILE B N 1
ATOM 6611 C CA . ILE B 1 355 ? -2.115 13 0.587 1 90.44 355 ILE B CA 1
ATOM 6612 C C . ILE B 1 355 ? -2.396 13.172 2.078 1 90.44 355 ILE B C 1
ATOM 6614 O O . ILE B 1 355 ? -3.285 13.93 2.467 1 90.44 355 ILE B O 1
ATOM 6618 N N . LYS B 1 356 ? -1.814 12.383 2.844 1 91.81 356 LYS B N 1
ATOM 6619 C CA . LYS B 1 356 ? -1.707 12.531 4.293 1 91.81 356 LYS B CA 1
ATOM 6620 C C . LYS B 1 356 ? -0.273 12.844 4.711 1 91.81 356 LYS B C 1
ATOM 6622 O O . LYS B 1 356 ? 0.642 12.062 4.438 1 91.81 356 LYS B O 1
ATOM 6627 N N . THR B 1 357 ? -0.058 13.945 5.32 1 92 357 THR B N 1
ATOM 6628 C CA . THR B 1 357 ? 1.291 14.391 5.656 1 92 357 THR B CA 1
ATOM 6629 C C . THR B 1 357 ? 1.735 13.805 6.992 1 92 357 THR B C 1
ATOM 6631 O O . THR B 1 357 ? 1.952 14.539 7.957 1 92 357 THR B O 1
ATOM 6634 N N . VAL B 1 358 ? 1.978 12.531 6.93 1 95 358 VAL B N 1
ATOM 6635 C CA . VAL B 1 358 ? 2.377 11.758 8.102 1 95 358 VAL B CA 1
ATOM 6636 C C . VAL B 1 358 ? 3.619 10.93 7.773 1 95 358 VAL B C 1
ATOM 6638 O O . VAL B 1 358 ? 3.832 10.547 6.625 1 95 358 VAL B O 1
ATOM 6641 N N . ILE B 1 359 ? 4.469 10.828 8.75 1 97.12 359 ILE B N 1
ATOM 6642 C CA . ILE B 1 359 ? 5.449 9.742 8.734 1 97.12 359 ILE B CA 1
ATOM 6643 C C . ILE B 1 359 ? 4.871 8.516 9.43 1 97.12 359 ILE B C 1
ATOM 6645 O O . ILE B 1 359 ? 4.633 8.531 10.633 1 97.12 359 ILE B O 1
ATOM 6649 N N . PRO B 1 360 ? 4.617 7.488 8.641 1 97.31 360 PRO B N 1
ATOM 6650 C CA . PRO B 1 360 ? 4.043 6.305 9.289 1 97.31 360 PRO B CA 1
ATOM 6651 C C . PRO B 1 360 ? 5 5.652 10.281 1 97.31 360 PRO B C 1
ATOM 6653 O O . PRO B 1 360 ? 6.211 5.871 10.211 1 97.31 360 PRO B O 1
ATOM 6656 N N . ALA B 1 361 ? 4.434 4.887 11.219 1 97.56 361 ALA B N 1
ATOM 6657 C CA . ALA B 1 361 ? 5.246 4.191 12.211 1 97.56 361 ALA B CA 1
ATOM 6658 C C . ALA B 1 361 ? 5.895 2.947 11.617 1 97.56 361 ALA B C 1
ATOM 6660 O O . ALA B 1 361 ? 6.922 2.479 12.109 1 97.56 361 ALA B O 1
ATOM 6661 N N . ARG B 1 362 ? 5.297 2.441 10.547 1 97.31 362 ARG B N 1
ATOM 6662 C CA . ARG B 1 362 ? 5.75 1.171 9.992 1 97.31 362 ARG B CA 1
ATOM 6663 C C . ARG B 1 362 ? 5.574 1.14 8.477 1 97.31 362 ARG B C 1
ATOM 6665 O O . ARG B 1 362 ? 4.801 1.922 7.922 1 97.31 362 ARG B O 1
ATOM 6672 N N . ALA B 1 363 ? 6.305 0.343 7.793 1 98.44 363 ALA B N 1
ATOM 6673 C CA . ALA B 1 363 ? 6.223 0.003 6.375 1 98.44 363 ALA B CA 1
ATOM 6674 C C . ALA B 1 363 ? 6.543 -1.471 6.145 1 98.44 363 ALA B C 1
ATOM 6676 O O . ALA B 1 363 ? 7.188 -2.109 6.98 1 98.44 363 ALA B O 1
ATOM 6677 N N . SER B 1 364 ? 6.012 -2.037 5.035 1 98.38 364 SER B N 1
ATOM 6678 C CA . SER B 1 364 ? 6.238 -3.461 4.809 1 98.38 364 SER B CA 1
ATOM 6679 C C . SER B 1 364 ? 6.359 -3.771 3.322 1 98.38 364 SER B C 1
ATOM 6681 O O . SER B 1 364 ? 5.934 -2.979 2.48 1 98.38 364 SER B O 1
ATOM 6683 N N . ALA B 1 365 ? 6.988 -4.883 3.043 1 98.62 365 ALA B N 1
ATOM 6684 C CA . ALA B 1 365 ? 7.094 -5.418 1.688 1 98.62 365 ALA B CA 1
ATOM 6685 C C . ALA B 1 365 ? 6.941 -6.938 1.688 1 98.62 365 ALA B C 1
ATOM 6687 O O . ALA B 1 365 ? 7.25 -7.598 2.682 1 98.62 365 ALA B O 1
ATOM 6688 N N . LYS B 1 366 ? 6.398 -7.426 0.656 1 98 366 LYS B N 1
ATOM 6689 C CA . LYS B 1 366 ? 6.305 -8.859 0.387 1 98 366 LYS B CA 1
ATOM 6690 C C . LYS B 1 366 ? 7.27 -9.273 -0.718 1 98 366 LYS B C 1
ATOM 6692 O O . LYS B 1 366 ? 7.336 -8.625 -1.767 1 98 366 LYS B O 1
ATOM 6697 N N . ILE B 1 367 ? 8.008 -10.336 -0.423 1 98.19 367 ILE B N 1
ATOM 6698 C CA . ILE B 1 367 ? 9.062 -10.797 -1.323 1 98.19 367 ILE B CA 1
ATOM 6699 C C . ILE B 1 367 ? 8.789 -12.242 -1.737 1 98.19 367 ILE B C 1
ATOM 6701 O O . ILE B 1 367 ? 8.383 -13.062 -0.914 1 98.19 367 ILE B O 1
ATOM 6705 N N . SER B 1 368 ? 8.961 -12.492 -2.998 1 97.44 368 SER B N 1
ATOM 6706 C CA . SER B 1 368 ? 8.922 -13.844 -3.527 1 97.44 368 SER B CA 1
ATOM 6707 C C . SER B 1 368 ? 10.234 -14.203 -4.227 1 97.44 368 SER B C 1
ATOM 6709 O O . SER B 1 368 ? 10.68 -13.484 -5.121 1 97.44 368 SER B O 1
ATOM 6711 N N . CYS B 1 369 ? 10.82 -15.305 -3.832 1 98.44 369 CYS B N 1
ATOM 6712 C CA . CYS B 1 369 ? 12.023 -15.812 -4.484 1 98.44 369 CYS B CA 1
ATOM 6713 C C . CYS B 1 369 ? 11.75 -17.125 -5.203 1 98.44 369 CYS B C 1
ATOM 6715 O O . CYS B 1 369 ? 11.227 -18.062 -4.602 1 98.44 369 CYS B O 1
ATOM 6717 N N . ARG B 1 370 ? 12.047 -17.125 -6.426 1 98.75 370 ARG B N 1
ATOM 6718 C CA . ARG B 1 370 ? 12.062 -18.406 -7.125 1 98.75 370 ARG B CA 1
ATOM 6719 C C . ARG B 1 370 ? 13.43 -19.078 -6.996 1 98.75 370 ARG B C 1
ATOM 6721 O O . ARG B 1 370 ? 14.461 -18.406 -7.031 1 98.75 370 ARG B O 1
ATOM 6728 N N . LEU B 1 371 ? 13.406 -20.375 -6.863 1 98.75 371 LEU B N 1
ATOM 6729 C CA . LEU B 1 371 ? 14.594 -21.156 -6.535 1 98.75 371 LEU B CA 1
ATOM 6730 C C . LEU B 1 371 ? 14.922 -22.141 -7.66 1 98.75 371 LEU B C 1
ATOM 6732 O O . LEU B 1 371 ? 14.023 -22.703 -8.289 1 98.75 371 LEU B O 1
ATOM 6736 N N . VAL B 1 372 ? 16.188 -22.391 -7.828 1 98.62 372 VAL B N 1
ATOM 6737 C CA . VAL B 1 372 ? 16.641 -23.344 -8.844 1 98.62 372 VAL B CA 1
ATOM 6738 C C . VAL B 1 372 ? 17.188 -24.594 -8.172 1 98.62 372 VAL B C 1
ATOM 6740 O O . VAL B 1 372 ? 17.297 -24.656 -6.945 1 98.62 372 VAL B O 1
ATOM 6743 N N . PRO B 1 373 ? 17.484 -25.672 -8.977 1 97.44 373 PRO B N 1
ATOM 6744 C CA . PRO B 1 373 ? 17.875 -26.969 -8.391 1 97.44 373 PRO B CA 1
ATOM 6745 C C . PRO B 1 373 ? 19 -26.828 -7.371 1 97.44 373 PRO B C 1
ATOM 6747 O O . PRO B 1 373 ? 19.938 -26.062 -7.586 1 97.44 373 PRO B O 1
ATOM 6750 N N . LYS B 1 374 ? 18.875 -27.453 -6.25 1 97.5 374 LYS B N 1
ATOM 6751 C CA . LYS B 1 374 ? 19.812 -27.547 -5.137 1 97.5 374 LYS B CA 1
ATOM 6752 C C . LYS B 1 374 ? 19.578 -26.438 -4.113 1 97.5 374 LYS B C 1
ATOM 6754 O O . LYS B 1 374 ? 20.062 -26.516 -2.982 1 97.5 374 LYS B O 1
ATOM 6759 N N . GLN B 1 375 ? 18.812 -25.438 -4.461 1 98.31 375 GLN B N 1
ATOM 6760 C CA . GLN B 1 375 ? 18.391 -24.469 -3.461 1 98.31 375 GLN B CA 1
ATOM 6761 C C . GLN B 1 375 ? 17.219 -24.984 -2.65 1 98.31 375 GLN B C 1
ATOM 6763 O O . GLN B 1 375 ? 16.406 -25.781 -3.148 1 98.31 375 GLN B O 1
ATOM 6768 N N . THR B 1 376 ? 17.125 -24.484 -1.438 1 97.5 376 THR B N 1
ATOM 6769 C CA . THR B 1 376 ? 15.992 -24.859 -0.595 1 97.5 376 THR B CA 1
ATOM 6770 C C . THR B 1 376 ? 15.305 -23.609 -0.03 1 97.5 376 THR B C 1
ATOM 6772 O O . THR B 1 376 ? 15.969 -22.609 0.24 1 97.5 376 THR B O 1
ATOM 6775 N N . PRO B 1 377 ? 14.008 -23.75 0.212 1 97.38 377 PRO B N 1
ATOM 6776 C CA . PRO B 1 377 ? 13.289 -22.609 0.771 1 97.38 377 PRO B CA 1
ATOM 6777 C C . PRO B 1 377 ? 13.852 -22.156 2.119 1 97.38 377 PRO B C 1
ATOM 6779 O O . PRO B 1 377 ? 14.047 -20.953 2.344 1 97.38 377 PRO B O 1
ATOM 6782 N N . ALA B 1 378 ? 14.156 -23.078 2.996 1 97.38 378 ALA B N 1
ATOM 6783 C CA . ALA B 1 378 ? 14.633 -22.766 4.336 1 97.38 378 ALA B CA 1
ATOM 6784 C C . ALA B 1 378 ? 15.969 -22.031 4.281 1 97.38 378 ALA B C 1
ATOM 6786 O O . ALA B 1 378 ? 16.188 -21.062 5.02 1 97.38 378 ALA B O 1
ATOM 6787 N N . ASP B 1 379 ? 16.859 -22.484 3.438 1 98.5 379 ASP B N 1
ATOM 6788 C CA . ASP B 1 379 ? 18.188 -21.875 3.32 1 98.5 379 ASP B CA 1
ATOM 6789 C C . ASP B 1 379 ? 18.094 -20.453 2.787 1 98.5 379 ASP B C 1
ATOM 6791 O O . ASP B 1 379 ? 18.75 -19.547 3.309 1 98.5 379 ASP B O 1
ATOM 6795 N N . ILE B 1 380 ? 17.297 -20.25 1.782 1 98.69 380 ILE B N 1
ATOM 6796 C CA . ILE B 1 380 ? 17.156 -18.922 1.176 1 98.69 380 ILE B CA 1
ATOM 6797 C C . ILE B 1 380 ? 16.484 -17.984 2.156 1 98.69 380 ILE B C 1
ATOM 6799 O O . ILE B 1 380 ? 16.875 -16.812 2.285 1 98.69 380 ILE B O 1
ATOM 6803 N N . LEU B 1 381 ? 15.477 -18.484 2.859 1 98.5 381 LEU B N 1
ATOM 6804 C CA . LEU B 1 381 ? 14.82 -17.672 3.875 1 98.5 381 LEU B CA 1
ATOM 6805 C C . LEU B 1 381 ? 15.82 -17.219 4.941 1 98.5 381 LEU B C 1
ATOM 6807 O O . LEU B 1 381 ? 15.82 -16.047 5.344 1 98.5 381 LEU B O 1
ATOM 6811 N N . ASP B 1 382 ? 16.609 -18.109 5.406 1 98.56 382 ASP B N 1
ATOM 6812 C CA . ASP B 1 382 ? 17.641 -17.812 6.406 1 98.56 382 ASP B CA 1
ATOM 6813 C C . ASP B 1 382 ? 18.609 -16.734 5.902 1 98.56 382 ASP B C 1
ATOM 6815 O O . ASP B 1 382 ? 18.953 -15.812 6.637 1 98.56 382 ASP B O 1
ATOM 6819 N N . LYS B 1 383 ? 19.047 -16.859 4.703 1 98.81 383 LYS B N 1
ATOM 6820 C CA . LYS B 1 383 ? 19.969 -15.906 4.105 1 98.81 383 LYS B CA 1
ATOM 6821 C C . LYS B 1 383 ? 19.344 -14.523 3.986 1 98.81 383 LYS B C 1
ATOM 6823 O O . LYS B 1 383 ? 20 -13.508 4.215 1 98.81 383 LYS B O 1
ATOM 6828 N N . LEU B 1 384 ? 18.031 -14.492 3.639 1 98.81 384 LEU B N 1
ATOM 6829 C CA . LEU B 1 384 ? 17.312 -13.234 3.578 1 98.81 384 LEU B CA 1
ATOM 6830 C C . LEU B 1 384 ? 17.219 -12.586 4.957 1 98.81 384 LEU B C 1
ATOM 6832 O O . LEU B 1 384 ? 17.422 -11.375 5.098 1 98.81 384 LEU B O 1
ATOM 6836 N N . GLN B 1 385 ? 16.891 -13.383 5.953 1 98.75 385 GLN B N 1
ATOM 6837 C CA . GLN B 1 385 ? 16.797 -12.891 7.324 1 98.75 385 GLN B CA 1
ATOM 6838 C C . GLN B 1 385 ? 18.125 -12.297 7.789 1 98.75 385 GLN B C 1
ATOM 6840 O O . GLN B 1 385 ? 18.156 -11.227 8.391 1 98.75 385 GLN B O 1
ATOM 6845 N N . LYS B 1 386 ? 19.203 -12.938 7.523 1 98.75 386 LYS B N 1
ATOM 6846 C CA . LYS B 1 386 ? 20.531 -12.461 7.891 1 98.75 386 LYS B CA 1
ATOM 6847 C C . LYS B 1 386 ? 20.875 -11.164 7.16 1 98.75 386 LYS B C 1
ATOM 6849 O O . LYS B 1 386 ? 21.469 -10.258 7.742 1 98.75 386 LYS B O 1
ATOM 6854 N N . HIS B 1 387 ? 20.484 -11.117 5.918 1 98.81 387 HIS B N 1
ATOM 6855 C CA . HIS B 1 387 ? 20.734 -9.914 5.133 1 98.81 387 HIS B CA 1
ATOM 6856 C C . HIS B 1 387 ? 20 -8.711 5.73 1 98.81 387 HIS B C 1
ATOM 6858 O O . HIS B 1 387 ? 20.594 -7.641 5.883 1 98.81 387 HIS B O 1
ATOM 6864 N N . VAL B 1 388 ? 18.703 -8.891 6.043 1 98.81 388 VAL B N 1
ATOM 6865 C CA . VAL B 1 388 ? 17.891 -7.82 6.609 1 98.81 388 VAL B CA 1
ATOM 6866 C C . VAL B 1 388 ? 18.484 -7.387 7.953 1 98.81 388 VAL B C 1
ATOM 6868 O O . VAL B 1 388 ? 18.609 -6.191 8.227 1 98.81 388 VAL B O 1
ATOM 6871 N N . ALA B 1 389 ? 18.875 -8.312 8.758 1 98.44 389 ALA B N 1
ATOM 6872 C CA . ALA B 1 389 ? 19.453 -8.016 10.062 1 98.44 389 ALA B CA 1
ATOM 6873 C C . ALA B 1 389 ? 20.75 -7.227 9.914 1 98.44 389 ALA B C 1
ATOM 6875 O O . ALA B 1 389 ? 21 -6.285 10.672 1 98.44 389 ALA B O 1
ATOM 6876 N N . ALA B 1 390 ? 21.547 -7.551 8.953 1 98.38 390 ALA B N 1
ATOM 6877 C CA . ALA B 1 390 ? 22.859 -6.945 8.766 1 98.38 390 ALA B CA 1
ATOM 6878 C C . ALA B 1 390 ? 22.734 -5.512 8.258 1 98.38 390 ALA B C 1
ATOM 6880 O O . ALA B 1 390 ? 23.625 -4.68 8.492 1 98.38 390 ALA B O 1
ATOM 6881 N N . HIS B 1 391 ? 21.672 -5.223 7.598 1 98.31 391 HIS B N 1
ATOM 6882 C CA . HIS B 1 391 ? 21.578 -3.932 6.922 1 98.31 391 HIS B CA 1
ATOM 6883 C C . HIS B 1 391 ? 20.531 -3.037 7.582 1 98.31 391 HIS B C 1
ATOM 6885 O O . HIS B 1 391 ? 20.328 -1.896 7.156 1 98.31 391 HIS B O 1
ATOM 6891 N N . CYS B 1 392 ? 19.812 -3.549 8.578 1 98.44 392 CYS B N 1
ATOM 6892 C CA . CYS B 1 392 ? 18.875 -2.736 9.328 1 98.44 392 CYS B CA 1
ATOM 6893 C C . CYS B 1 392 ? 19.594 -1.667 10.141 1 98.44 392 CYS B C 1
ATOM 6895 O O . CYS B 1 392 ? 20.453 -1.98 10.953 1 98.44 392 CYS B O 1
ATOM 6897 N N . PRO B 1 393 ? 19.234 -0.387 9.93 1 98.12 393 PRO B N 1
ATOM 6898 C CA . PRO B 1 393 ? 19.906 0.648 10.734 1 98.12 393 PRO B CA 1
ATOM 6899 C C . PRO B 1 393 ? 19.484 0.611 12.203 1 98.12 393 PRO B C 1
ATOM 6901 O O . PRO B 1 393 ? 18.453 0.033 12.539 1 98.12 393 PRO B O 1
ATOM 6904 N N . ALA B 1 394 ? 20.25 1.29 13.062 1 97.31 394 ALA B N 1
ATOM 6905 C CA . ALA B 1 394 ? 20.047 1.249 14.508 1 97.31 394 ALA B CA 1
ATOM 6906 C C . ALA B 1 394 ? 18.75 1.963 14.898 1 97.31 394 ALA B C 1
ATOM 6908 O O . ALA B 1 394 ? 18.172 1.672 15.945 1 97.31 394 ALA B O 1
ATOM 6909 N N . TYR B 1 395 ? 18.344 2.809 14.094 1 97.81 395 TYR B N 1
ATOM 6910 C CA . TYR B 1 395 ? 17.172 3.619 14.422 1 97.81 395 TYR B CA 1
ATOM 6911 C C . TYR B 1 395 ? 15.891 2.977 13.891 1 97.81 395 TYR B C 1
ATOM 6913 O O . TYR B 1 395 ? 14.859 3.639 13.773 1 97.81 395 TYR B O 1
ATOM 6921 N N . ALA B 1 396 ? 15.93 1.721 13.531 1 98.56 396 ALA B N 1
ATOM 6922 C CA . ALA B 1 396 ? 14.781 0.958 13.047 1 98.56 396 ALA B CA 1
ATOM 6923 C C . ALA B 1 396 ? 14.82 -0.475 13.57 1 98.56 396 ALA B C 1
ATOM 6925 O O . ALA B 1 396 ? 15.867 -0.963 13.992 1 98.56 396 ALA B O 1
ATOM 6926 N N . ARG B 1 397 ? 13.688 -1.071 13.641 1 98.56 397 ARG B N 1
ATOM 6927 C CA . ARG B 1 397 ? 13.547 -2.516 13.805 1 98.56 397 ARG B CA 1
ATOM 6928 C C . ARG B 1 397 ? 13.047 -3.164 12.516 1 98.56 397 ARG B C 1
ATOM 6930 O O . ARG B 1 397 ? 11.977 -2.814 12.016 1 98.56 397 ARG B O 1
ATOM 6937 N N . CYS B 1 398 ? 13.836 -4.055 12.016 1 98.69 398 CYS B N 1
ATOM 6938 C CA . CYS B 1 398 ? 13.508 -4.766 10.789 1 98.69 398 CYS B CA 1
ATOM 6939 C C . CYS B 1 398 ? 13.367 -6.262 11.039 1 98.69 398 CYS B C 1
ATOM 6941 O O . CYS B 1 398 ? 14.18 -6.855 11.75 1 98.69 398 CYS B O 1
ATOM 6943 N N . SER B 1 399 ? 12.297 -6.812 10.516 1 98.31 399 SER B N 1
ATOM 6944 C CA . SER B 1 399 ? 12.078 -8.25 10.656 1 98.31 399 SER B CA 1
ATOM 6945 C C . SER B 1 399 ? 11.594 -8.859 9.344 1 98.31 399 SER B C 1
ATOM 6947 O O . SER B 1 399 ? 10.828 -8.234 8.602 1 98.31 399 SER B O 1
ATOM 6949 N N . LEU B 1 400 ? 12.094 -10.023 9.07 1 98.44 400 LEU B N 1
ATOM 6950 C CA . LEU B 1 400 ? 11.656 -10.805 7.918 1 98.44 400 LEU B CA 1
ATOM 6951 C C . LEU B 1 400 ? 11.117 -12.164 8.352 1 98.44 400 LEU B C 1
ATOM 6953 O O . LEU B 1 400 ? 11.805 -12.914 9.055 1 98.44 400 LEU B O 1
ATOM 6957 N N . SER B 1 401 ? 9.898 -12.461 7.961 1 97.81 401 SER B N 1
ATOM 6958 C CA . SER B 1 401 ? 9.266 -13.719 8.32 1 97.81 401 SER B CA 1
ATOM 6959 C C . SER B 1 401 ? 8.727 -14.445 7.09 1 97.81 401 SER B C 1
ATOM 6961 O O . SER B 1 401 ? 8.469 -13.82 6.059 1 97.81 401 SER B O 1
ATOM 6963 N N . ALA B 1 402 ? 8.648 -15.734 7.203 1 96.25 402 ALA B N 1
ATOM 6964 C CA . ALA B 1 402 ? 8.062 -16.531 6.125 1 96.25 402 ALA B CA 1
ATOM 6965 C C . ALA B 1 402 ? 6.621 -16.109 5.855 1 96.25 402 ALA B C 1
ATOM 6967 O O . ALA B 1 402 ? 5.871 -15.812 6.789 1 96.25 402 ALA B O 1
ATOM 6968 N N . LEU B 1 403 ? 6.301 -16.047 4.652 1 93.31 403 LEU B N 1
ATOM 6969 C CA . LEU B 1 403 ? 4.949 -15.727 4.215 1 93.31 403 LEU B CA 1
ATOM 6970 C C . LEU B 1 403 ? 4.449 -16.75 3.197 1 93.31 403 LEU B C 1
ATOM 6972 O O . LEU B 1 403 ? 5.055 -16.922 2.139 1 93.31 403 LEU B O 1
ATOM 6976 N N . GLY B 1 404 ? 3.361 -17.312 3.504 1 87.81 404 GLY B N 1
ATOM 6977 C CA . GLY B 1 404 ? 2.889 -18.391 2.66 1 87.81 404 GLY B CA 1
ATOM 6978 C C . GLY B 1 404 ? 3.658 -19.688 2.863 1 87.81 404 GLY B C 1
ATOM 6979 O O . GLY B 1 404 ? 3.885 -20.109 4 1 87.81 404 GLY B O 1
ATOM 6980 N N . GLY B 1 405 ? 3.906 -20.375 1.781 1 86.06 405 GLY B N 1
ATOM 6981 C CA . GLY B 1 405 ? 4.625 -21.641 1.851 1 86.06 405 GLY B CA 1
ATOM 6982 C C . GLY B 1 405 ? 5.988 -21.578 1.184 1 86.06 405 GLY B C 1
ATOM 6983 O O . GLY B 1 405 ? 6.59 -20.516 1.075 1 86.06 405 GLY B O 1
ATOM 6984 N N . GLY B 1 406 ? 6.48 -22.688 0.942 1 93.19 406 GLY B N 1
ATOM 6985 C CA . GLY B 1 406 ? 7.738 -22.938 0.25 1 93.19 406 GLY B CA 1
ATOM 6986 C C . GLY B 1 406 ? 7.758 -24.234 -0.513 1 93.19 406 GLY B C 1
ATOM 6987 O O . GLY B 1 406 ? 7.18 -25.234 -0.067 1 93.19 406 GLY B O 1
ATOM 6988 N N . ALA B 1 407 ? 8.375 -24.141 -1.651 1 96.25 407 ALA B N 1
ATOM 6989 C CA . ALA B 1 407 ? 8.438 -25.344 -2.496 1 96.25 407 ALA B CA 1
ATOM 6990 C C . ALA B 1 407 ? 9.836 -25.531 -3.066 1 96.25 407 ALA B C 1
ATOM 6992 O O . ALA B 1 407 ? 10.516 -24.562 -3.412 1 96.25 407 ALA B O 1
ATOM 6993 N N . PHE B 1 408 ? 10.188 -26.75 -3.115 1 96.5 408 PHE B N 1
ATOM 6994 C CA . PHE B 1 408 ? 11.445 -27.109 -3.754 1 96.5 408 PHE B CA 1
ATOM 6995 C C . PHE B 1 408 ? 11.328 -27.031 -5.27 1 96.5 408 PHE B C 1
ATOM 6997 O O . PHE B 1 408 ? 10.234 -27.172 -5.824 1 96.5 408 PHE B O 1
ATOM 7004 N N . PRO B 1 409 ? 12.5 -26.766 -5.867 1 97.94 409 PRO B N 1
ATOM 7005 C CA . PRO B 1 409 ? 12.492 -26.906 -7.324 1 97.94 409 PRO B CA 1
ATOM 7006 C C . PRO B 1 409 ? 12.227 -28.344 -7.777 1 97.94 409 PRO B C 1
ATOM 7008 O O . PRO B 1 409 ? 12.531 -29.281 -7.043 1 97.94 409 PRO B O 1
ATOM 7011 N N . TRP B 1 410 ? 11.594 -28.453 -8.914 1 97.31 410 TRP B N 1
ATOM 7012 C CA . TRP B 1 410 ? 11.25 -29.766 -9.477 1 97.31 410 TRP B CA 1
ATOM 7013 C C . TRP B 1 410 ? 12.016 -30.016 -10.766 1 97.31 410 TRP B C 1
ATOM 7015 O O . TRP B 1 410 ? 12.141 -29.125 -11.609 1 97.31 410 TRP B O 1
ATOM 7025 N N . THR B 1 411 ? 12.602 -31.156 -10.914 1 95.44 411 THR B N 1
ATOM 7026 C CA . THR B 1 411 ? 13.25 -31.609 -12.141 1 95.44 411 THR B CA 1
ATOM 7027 C C . THR B 1 411 ? 12.727 -32.969 -12.562 1 95.44 411 THR B C 1
ATOM 7029 O O . THR B 1 411 ? 12.508 -33.844 -11.719 1 95.44 411 THR B O 1
ATOM 7032 N N . ASN B 1 412 ? 12.469 -33.094 -13.789 1 93.31 412 ASN B N 1
ATOM 7033 C CA . ASN B 1 412 ? 12.008 -34.344 -14.391 1 93.31 412 ASN B CA 1
ATOM 7034 C C . ASN B 1 412 ? 13.039 -34.906 -15.367 1 93.31 412 ASN B C 1
ATOM 7036 O O . ASN B 1 412 ? 13.609 -34.156 -16.172 1 93.31 412 ASN B O 1
ATOM 7040 N N . PRO B 1 413 ? 13.234 -36.219 -15.281 1 89.5 413 PRO B N 1
ATOM 7041 C CA . PRO B 1 413 ? 14.156 -36.812 -16.25 1 89.5 413 PRO B CA 1
ATOM 7042 C C . PRO B 1 413 ? 13.625 -36.75 -17.688 1 89.5 413 PRO B C 1
ATOM 7044 O O . PRO B 1 413 ? 12.422 -36.938 -17.906 1 89.5 413 PRO B O 1
ATOM 7047 N N . ARG B 1 414 ? 14.492 -36.5 -18.625 1 91.56 414 ARG B N 1
ATOM 7048 C CA . ARG B 1 414 ? 14.164 -36.312 -20.031 1 91.56 414 ARG B CA 1
ATOM 7049 C C . ARG B 1 414 ? 13.648 -37.625 -20.641 1 91.56 414 ARG B C 1
ATOM 7051 O O . ARG B 1 414 ? 12.891 -37.594 -21.609 1 91.56 414 ARG B O 1
ATOM 7058 N N . ASP B 1 415 ? 14.008 -38.781 -20.094 1 88.38 415 ASP B N 1
ATOM 7059 C CA . ASP B 1 415 ? 13.711 -40.062 -20.719 1 88.38 415 ASP B CA 1
ATOM 7060 C C . ASP B 1 415 ? 12.672 -40.812 -19.906 1 88.38 415 ASP B C 1
ATOM 7062 O O . ASP B 1 415 ? 12.586 -42.062 -20 1 88.38 415 ASP B O 1
ATOM 7066 N N . SER B 1 416 ? 11.828 -40.219 -19.219 1 87.38 416 SER B N 1
ATOM 7067 C CA . SER B 1 416 ? 10.812 -40.938 -18.438 1 87.38 416 SER B CA 1
ATOM 7068 C C . SER B 1 416 ? 9.719 -41.5 -19.344 1 87.38 416 SER B C 1
ATOM 7070 O O . SER B 1 416 ? 9.383 -40.906 -20.359 1 87.38 416 SER B O 1
ATOM 7072 N N . PRO B 1 417 ? 9.125 -42.625 -19 1 87.06 417 PRO B N 1
ATOM 7073 C CA . PRO B 1 417 ? 8.062 -43.25 -19.797 1 87.06 417 PRO B CA 1
ATOM 7074 C C . PRO B 1 417 ? 6.848 -42.312 -19.953 1 87.06 417 PRO B C 1
ATOM 7076 O O . PRO B 1 417 ? 6.223 -42.281 -21.016 1 87.06 417 PRO B O 1
ATOM 7079 N N . ALA B 1 418 ? 6.562 -41.688 -18.906 1 91.69 418 ALA B N 1
ATOM 7080 C CA . ALA B 1 418 ? 5.41 -40.781 -18.969 1 91.69 418 ALA B CA 1
ATOM 7081 C C . ALA B 1 418 ? 5.664 -39.625 -19.922 1 91.69 418 ALA B C 1
ATOM 7083 O O . ALA B 1 418 ? 4.75 -39.156 -20.625 1 91.69 418 ALA B O 1
ATOM 7084 N N . LEU B 1 419 ? 6.867 -39.125 -19.969 1 94.06 419 LEU B N 1
ATOM 7085 C CA . LEU B 1 419 ? 7.211 -38.062 -20.906 1 94.06 419 LEU B CA 1
ATOM 7086 C C . LEU B 1 419 ? 7.16 -38.562 -22.344 1 94.06 419 LEU B C 1
ATOM 7088 O O . LEU B 1 419 ? 6.777 -37.812 -23.25 1 94.06 419 LEU B O 1
ATOM 7092 N N . ALA B 1 420 ? 7.578 -39.75 -22.531 1 94.06 420 ALA B N 1
ATOM 7093 C CA . ALA B 1 420 ? 7.496 -40.344 -23.859 1 94.06 420 ALA B CA 1
ATOM 7094 C C . ALA B 1 420 ? 6.043 -40.469 -24.328 1 94.06 420 ALA B C 1
ATOM 7096 O O . ALA B 1 420 ? 5.734 -40.156 -25.484 1 94.06 420 ALA B O 1
ATOM 7097 N N . ALA B 1 421 ? 5.191 -40.906 -23.422 1 94.88 421 ALA B N 1
ATOM 7098 C CA . ALA B 1 421 ? 3.768 -40.969 -23.734 1 94.88 421 ALA B CA 1
ATOM 7099 C C . ALA B 1 421 ? 3.215 -39.594 -24.062 1 94.88 421 ALA B C 1
ATOM 7101 O O . ALA B 1 421 ? 2.434 -39.438 -25 1 94.88 421 ALA B O 1
ATOM 7102 N N . ALA B 1 422 ? 3.641 -38.625 -23.281 1 96.44 422 ALA B N 1
ATOM 7103 C CA . ALA B 1 422 ? 3.199 -37.281 -23.531 1 96.44 422 ALA B CA 1
ATOM 7104 C C . ALA B 1 422 ? 3.676 -36.781 -24.891 1 96.44 422 ALA B C 1
ATOM 7106 O O . ALA B 1 422 ? 2.947 -36.062 -25.594 1 96.44 422 ALA B O 1
ATOM 7107 N N . ALA B 1 423 ? 4.867 -37.125 -25.234 1 96.19 423 ALA B N 1
ATOM 7108 C CA . ALA B 1 423 ? 5.41 -36.75 -26.531 1 96.19 423 ALA B CA 1
ATOM 7109 C C . ALA B 1 423 ? 4.551 -37.312 -27.672 1 96.19 423 ALA B C 1
ATOM 7111 O O . ALA B 1 423 ? 4.289 -36.594 -28.656 1 96.19 423 ALA B O 1
ATOM 7112 N N . GLU B 1 424 ? 4.117 -38.469 -27.547 1 95.44 424 GLU B N 1
ATOM 7113 C CA . GLU B 1 424 ? 3.256 -39.094 -28.547 1 95.44 424 GLU B CA 1
ATOM 7114 C C . GLU B 1 424 ? 1.935 -38.344 -28.672 1 95.44 424 GLU B C 1
ATOM 7116 O O . GLU B 1 424 ? 1.44 -38.156 -29.781 1 95.44 424 GLU B O 1
ATOM 7121 N N . VAL B 1 425 ? 1.414 -38 -27.547 1 96.56 425 VAL B N 1
ATOM 7122 C CA . VAL B 1 425 ? 0.143 -37.281 -27.547 1 96.56 425 VAL B CA 1
ATOM 7123 C C . VAL B 1 425 ? 0.304 -35.938 -28.266 1 96.56 425 VAL B C 1
ATOM 7125 O O . VAL B 1 425 ? -0.526 -35.562 -29.094 1 96.56 425 VAL B O 1
ATOM 7128 N N . HIS B 1 426 ? 1.368 -35.219 -27.922 1 95.44 426 HIS B N 1
ATOM 7129 C CA . HIS B 1 426 ? 1.614 -33.906 -28.547 1 95.44 426 HIS B CA 1
ATOM 7130 C C . HIS B 1 426 ? 1.784 -34.062 -30.062 1 95.44 426 HIS B C 1
ATOM 7132 O O . HIS B 1 426 ? 1.256 -33.25 -30.812 1 95.44 426 HIS B O 1
ATOM 7138 N N . GLU B 1 427 ? 2.498 -35 -30.453 1 94.25 427 GLU B N 1
ATOM 7139 C CA . GLU B 1 427 ? 2.701 -35.25 -31.875 1 94.25 427 GLU B CA 1
ATOM 7140 C C . GLU B 1 427 ? 1.388 -35.562 -32.562 1 94.25 427 GLU B C 1
ATOM 7142 O O . GLU B 1 427 ? 1.132 -35.094 -33.688 1 94.25 427 GLU B O 1
ATOM 7147 N N . ALA B 1 428 ? 0.602 -36.312 -31.953 1 92.5 428 ALA B N 1
ATOM 7148 C CA . ALA B 1 428 ? -0.681 -36.719 -32.531 1 92.5 428 ALA B CA 1
ATOM 7149 C C . ALA B 1 428 ? -1.607 -35.531 -32.688 1 92.5 428 ALA B C 1
ATOM 7151 O O . ALA B 1 428 ? -2.365 -35.438 -33.656 1 92.5 428 ALA B O 1
ATOM 7152 N N . LEU B 1 429 ? -1.583 -34.656 -31.781 1 93.81 429 LEU B N 1
ATOM 7153 C CA . LEU B 1 429 ? -2.559 -33.562 -31.766 1 93.81 429 LEU B CA 1
ATOM 7154 C C . LEU B 1 429 ? -2.049 -32.375 -32.562 1 93.81 429 LEU B C 1
ATOM 7156 O O . LEU B 1 429 ? -2.844 -31.594 -33.094 1 93.81 429 LEU B O 1
ATOM 7160 N N . SER B 1 430 ? -0.739 -32.188 -32.625 1 89.81 430 SER B N 1
ATOM 7161 C CA . SER B 1 430 ? -0.221 -30.969 -33.25 1 89.81 430 SER B CA 1
ATOM 7162 C C . SER B 1 430 ? 0.517 -31.297 -34.562 1 89.81 430 SER B C 1
ATOM 7164 O O . SER B 1 430 ? 0.797 -30.406 -35.344 1 89.81 430 SER B O 1
ATOM 7166 N N . GLY B 1 431 ? 0.897 -32.469 -34.781 1 89 431 GLY B N 1
ATOM 7167 C CA . GLY B 1 431 ? 1.635 -32.875 -35.969 1 89 431 GLY B CA 1
ATOM 7168 C C . GLY B 1 431 ? 3.105 -32.5 -35.906 1 89 431 GLY B C 1
ATOM 7169 O O . GLY B 1 431 ? 3.818 -32.625 -36.906 1 89 431 GLY B O 1
ATOM 7170 N N . ARG B 1 432 ? 3.541 -32.031 -34.781 1 91.5 432 ARG B N 1
ATOM 7171 C CA . ARG B 1 432 ? 4.926 -31.594 -34.594 1 91.5 432 ARG B CA 1
ATOM 7172 C C . ARG B 1 432 ? 5.512 -32.188 -33.312 1 91.5 432 ARG B C 1
ATOM 7174 O O . ARG B 1 432 ? 4.793 -32.406 -32.312 1 91.5 432 ARG B O 1
ATOM 7181 N N . PRO B 1 433 ? 6.812 -32.469 -33.406 1 92.75 433 PRO B N 1
ATOM 7182 C CA . PRO B 1 433 ? 7.438 -32.875 -32.156 1 92.75 433 PRO B CA 1
ATOM 7183 C C . PRO B 1 433 ? 7.391 -31.781 -31.078 1 92.75 433 PRO B C 1
ATOM 7185 O O . PRO B 1 433 ? 7.555 -30.609 -31.391 1 92.75 433 PRO B O 1
ATOM 7188 N N . PRO B 1 434 ? 7.148 -32.188 -29.844 1 96.06 434 PRO B N 1
ATOM 7189 C CA . PRO B 1 434 ? 7.125 -31.203 -28.781 1 96.06 434 PRO B CA 1
ATOM 7190 C C . PRO B 1 434 ? 8.508 -30.672 -28.438 1 96.06 434 PRO B C 1
ATOM 7192 O O . PRO B 1 434 ? 9.523 -31.25 -28.828 1 96.06 434 PRO B O 1
ATOM 7195 N N . LEU B 1 435 ? 8.555 -29.562 -27.766 1 96.5 435 LEU B N 1
ATOM 7196 C CA . LEU B 1 435 ? 9.773 -28.938 -27.266 1 96.5 435 LEU B CA 1
ATOM 7197 C C . LEU B 1 435 ? 10.086 -29.422 -25.844 1 96.5 435 LEU B C 1
ATOM 7199 O O . LEU B 1 435 ? 9.172 -29.703 -25.062 1 96.5 435 LEU B O 1
ATOM 7203 N N . PHE B 1 436 ? 11.375 -29.609 -25.578 1 96.62 436 PHE B N 1
ATOM 7204 C CA . PHE B 1 436 ? 11.789 -29.703 -24.188 1 96.62 436 PHE B CA 1
ATOM 7205 C C . PHE B 1 436 ? 11.961 -28.312 -23.578 1 96.62 436 PHE B C 1
ATOM 7207 O O . PHE B 1 436 ? 12.586 -27.438 -24.172 1 96.62 436 PHE B O 1
ATOM 7214 N N . LEU B 1 437 ? 11.383 -28.141 -22.438 1 96.56 437 LEU B N 1
ATOM 7215 C CA . LEU B 1 437 ? 11.445 -26.797 -21.859 1 96.56 437 LEU B CA 1
ATOM 7216 C C . LEU B 1 437 ? 11.469 -26.859 -20.328 1 96.56 437 LEU B C 1
ATOM 7218 O O . LEU B 1 437 ? 11.219 -27.922 -19.75 1 96.56 437 LEU B O 1
ATOM 7222 N N . ARG B 1 438 ? 11.938 -25.859 -19.719 1 97 438 ARG B N 1
ATOM 7223 C CA . ARG B 1 438 ? 11.711 -25.531 -18.312 1 97 438 ARG B CA 1
ATOM 7224 C C . ARG B 1 438 ? 10.805 -24.312 -18.172 1 97 438 ARG B C 1
ATOM 7226 O O . ARG B 1 438 ? 10.367 -23.75 -19.172 1 97 438 ARG B O 1
ATOM 7233 N N . ASP B 1 439 ? 10.43 -24.047 -16.953 1 95.25 439 ASP B N 1
ATOM 7234 C CA . ASP B 1 439 ? 9.555 -22.906 -16.672 1 95.25 439 ASP B CA 1
ATOM 7235 C C . ASP B 1 439 ? 9.93 -22.25 -15.344 1 95.25 439 ASP B C 1
ATOM 7237 O O . ASP B 1 439 ? 10.359 -22.938 -14.406 1 95.25 439 ASP B O 1
ATOM 7241 N N . GLY B 1 440 ? 9.711 -20.938 -15.328 1 96.75 440 GLY B N 1
ATOM 7242 C CA . GLY B 1 440 ? 10.07 -20.203 -14.125 1 96.75 440 GLY B CA 1
ATOM 7243 C C . GLY B 1 440 ? 9.023 -20.297 -13.031 1 96.75 440 GLY B C 1
ATOM 7244 O O . GLY B 1 440 ? 9.273 -19.922 -11.891 1 96.75 440 GLY B O 1
ATOM 7245 N N . ALA B 1 441 ? 7.91 -20.844 -13.289 1 96.06 441 ALA B N 1
ATOM 7246 C CA . ALA B 1 441 ? 6.809 -20.953 -12.336 1 96.06 441 ALA B CA 1
ATOM 7247 C C . ALA B 1 441 ? 7.066 -22.078 -11.336 1 96.06 441 ALA B C 1
ATOM 7249 O O . ALA B 1 441 ? 8.109 -22.75 -11.391 1 96.06 441 ALA B O 1
ATOM 7250 N N . THR B 1 442 ? 6.195 -22.141 -10.391 1 97.19 442 THR B N 1
ATOM 7251 C CA . THR B 1 442 ? 6.254 -23.172 -9.359 1 97.19 442 THR B CA 1
ATOM 7252 C C . THR B 1 442 ? 4.91 -23.875 -9.227 1 97.19 442 THR B C 1
ATOM 7254 O O . THR B 1 442 ? 3.861 -23.219 -9.188 1 97.19 442 THR B O 1
ATOM 7257 N N . ILE B 1 443 ? 4.98 -25.125 -9.25 1 97 443 ILE B N 1
ATOM 7258 C CA . ILE B 1 443 ? 3.9 -25.984 -8.773 1 97 443 ILE B CA 1
ATOM 7259 C C . ILE B 1 443 ? 4.398 -26.859 -7.621 1 97 443 ILE B C 1
ATOM 7261 O O . ILE B 1 443 ? 5 -27.906 -7.844 1 97 443 ILE B O 1
ATOM 7265 N N . PRO B 1 444 ? 4.102 -26.484 -6.426 1 96.94 444 PRO B N 1
ATOM 7266 C CA . PRO B 1 444 ? 4.715 -27.109 -5.25 1 96.94 444 PRO B CA 1
ATOM 7267 C C . PRO B 1 444 ? 4.508 -28.625 -5.211 1 96.94 444 PRO B C 1
ATOM 7269 O O . PRO B 1 444 ? 5.398 -29.359 -4.777 1 96.94 444 PRO B O 1
ATOM 7272 N N . ALA B 1 445 ? 3.459 -29.078 -5.699 1 96.62 445 ALA B N 1
ATOM 7273 C CA . ALA B 1 445 ? 3.082 -30.5 -5.605 1 96.62 445 ALA B CA 1
ATOM 7274 C C . ALA B 1 445 ? 4.086 -31.375 -6.336 1 96.62 445 ALA B C 1
ATOM 7276 O O . ALA B 1 445 ? 4.352 -32.5 -5.914 1 96.62 445 ALA B O 1
ATOM 7277 N N . LEU B 1 446 ? 4.621 -30.891 -7.402 1 97.12 446 LEU B N 1
ATOM 7278 C CA . LEU B 1 446 ? 5.457 -31.75 -8.234 1 97.12 446 LEU B CA 1
ATOM 7279 C C . LEU B 1 446 ? 6.711 -32.188 -7.488 1 97.12 446 LEU B C 1
ATOM 7281 O O . LEU B 1 446 ? 7.047 -33.375 -7.465 1 97.12 446 LEU B O 1
ATOM 7285 N N . ALA B 1 447 ? 7.336 -31.266 -6.891 1 96.56 447 ALA B N 1
ATOM 7286 C CA . ALA B 1 447 ? 8.492 -31.625 -6.07 1 96.56 447 ALA B CA 1
ATOM 7287 C C . ALA B 1 447 ? 8.078 -32.438 -4.852 1 96.56 447 ALA B C 1
ATOM 7289 O O . ALA B 1 447 ? 8.773 -33.375 -4.453 1 96.56 447 ALA B O 1
ATOM 7290 N N . ALA B 1 448 ? 6.977 -32.125 -4.273 1 96.56 448 ALA B N 1
ATOM 7291 C CA . ALA B 1 448 ? 6.5 -32.812 -3.082 1 96.56 448 ALA B CA 1
ATOM 7292 C C . ALA B 1 448 ? 6.18 -34.281 -3.389 1 96.56 448 ALA B C 1
ATOM 7294 O O . ALA B 1 448 ? 6.418 -35.156 -2.561 1 96.56 448 ALA B O 1
ATOM 7295 N N . PHE B 1 449 ? 5.617 -34.531 -4.543 1 97.56 449 PHE B N 1
ATOM 7296 C CA . PHE B 1 449 ? 5.32 -35.906 -4.949 1 97.56 449 PHE B CA 1
ATOM 7297 C C . PHE B 1 449 ? 6.598 -36.75 -5.043 1 97.56 449 PHE B C 1
ATOM 7299 O O . PHE B 1 449 ? 6.641 -37.875 -4.59 1 97.56 449 PHE B O 1
ATOM 7306 N N . GLN B 1 450 ? 7.602 -36.125 -5.641 1 94.31 450 GLN B N 1
ATOM 7307 C CA . GLN B 1 450 ? 8.883 -36.812 -5.754 1 94.31 450 GLN B CA 1
ATOM 7308 C C . GLN B 1 450 ? 9.477 -37.094 -4.375 1 94.31 450 GLN B C 1
ATOM 7310 O O . GLN B 1 450 ? 9.984 -38.219 -4.133 1 94.31 450 GLN B O 1
ATOM 7315 N N . GLN B 1 451 ? 9.352 -36.188 -3.529 1 93.56 451 GLN B N 1
ATOM 7316 C CA . GLN B 1 451 ? 10.008 -36.312 -2.229 1 93.56 451 GLN B CA 1
ATOM 7317 C C . GLN B 1 451 ? 9.227 -37.219 -1.288 1 93.56 451 GLN B C 1
ATOM 7319 O O . GLN B 1 451 ? 9.82 -38.031 -0.594 1 93.56 451 GLN B O 1
ATOM 7324 N N . GLU B 1 452 ? 7.91 -37.062 -1.266 1 96.12 452 GLU B N 1
ATOM 7325 C CA . GLU B 1 452 ? 7.105 -37.719 -0.229 1 96.12 452 GLU B CA 1
ATOM 7326 C C . GLU B 1 452 ? 6.488 -39 -0.731 1 96.12 452 GLU B C 1
ATOM 7328 O O . GLU B 1 452 ? 6.266 -39.938 0.049 1 96.12 452 GLU B O 1
ATOM 7333 N N . LEU B 1 453 ? 6.176 -39.062 -2.037 1 97.06 453 LEU B N 1
ATOM 7334 C CA . LEU B 1 453 ? 5.5 -40.25 -2.584 1 97.06 453 LEU B CA 1
ATOM 7335 C C . LEU B 1 453 ? 6.441 -41.062 -3.469 1 97.06 453 LEU B C 1
ATOM 7337 O O . LEU B 1 453 ? 6.129 -42.188 -3.848 1 97.06 453 LEU B O 1
ATOM 7341 N N . LYS B 1 454 ? 7.574 -40.562 -3.807 1 95.5 454 LYS B N 1
ATOM 7342 C CA . LYS B 1 454 ? 8.562 -41.188 -4.68 1 95.5 454 LYS B CA 1
ATOM 7343 C C . LYS B 1 454 ? 7.973 -41.469 -6.055 1 95.5 454 LYS B C 1
ATOM 7345 O O . LYS B 1 454 ? 8.188 -42.562 -6.609 1 95.5 454 LYS B O 1
ATOM 7350 N N . VAL B 1 455 ? 7.18 -40.531 -6.496 1 94.5 455 VAL B N 1
ATOM 7351 C CA . VAL B 1 455 ? 6.551 -40.656 -7.805 1 94.5 455 VAL B CA 1
ATOM 7352 C C . VAL B 1 455 ? 6.977 -39.5 -8.703 1 94.5 455 VAL B C 1
ATOM 7354 O O . VAL B 1 455 ? 7.031 -38.375 -8.258 1 94.5 455 VAL B O 1
ATOM 7357 N N . ASP B 1 456 ? 7.344 -39.812 -9.93 1 92.06 456 ASP B N 1
ATOM 7358 C CA . ASP B 1 456 ? 7.629 -38.781 -10.906 1 92.06 456 ASP B CA 1
ATOM 7359 C C . ASP B 1 456 ? 6.34 -38.219 -11.5 1 92.06 456 ASP B C 1
ATOM 7361 O O . ASP B 1 456 ? 5.363 -38.938 -11.68 1 92.06 456 ASP B O 1
ATOM 7365 N N . THR B 1 457 ? 6.438 -36.938 -11.766 1 95.38 457 THR B N 1
ATOM 7366 C CA . THR B 1 457 ? 5.25 -36.281 -12.297 1 95.38 457 THR B CA 1
ATOM 7367 C C . THR B 1 457 ? 5.523 -35.719 -13.68 1 95.38 457 THR B C 1
ATOM 7369 O O . THR B 1 457 ? 6.598 -35.156 -13.93 1 95.38 457 THR B O 1
ATOM 7372 N N . THR B 1 458 ? 4.641 -35.969 -14.586 1 96.69 458 THR B N 1
ATOM 7373 C CA . THR B 1 458 ? 4.629 -35.281 -15.875 1 96.69 458 THR B CA 1
ATOM 7374 C C . THR B 1 458 ? 3.635 -34.125 -15.859 1 96.69 458 THR B C 1
ATOM 7376 O O . THR B 1 458 ? 2.455 -34.312 -15.562 1 96.69 458 THR B O 1
ATOM 7379 N N . LYS B 1 459 ? 4.168 -32.906 -16.109 1 97.12 459 LYS B N 1
ATOM 7380 C CA . LYS B 1 459 ? 3.295 -31.75 -16.281 1 97.12 459 LYS B CA 1
ATOM 7381 C C . LYS B 1 459 ? 2.514 -31.828 -17.594 1 97.12 459 LYS B C 1
ATOM 7383 O O . LYS B 1 459 ? 3.104 -31.844 -18.672 1 97.12 459 LYS B O 1
ATOM 7388 N N . PHE B 1 460 ? 1.229 -31.906 -17.516 1 97.88 460 PHE B N 1
ATOM 7389 C CA . PHE B 1 460 ? 0.399 -32.188 -18.688 1 97.88 460 PHE B CA 1
ATOM 7390 C C . PHE B 1 460 ? -0.777 -31.203 -18.75 1 97.88 460 PHE B C 1
ATOM 7392 O O . PHE B 1 460 ? -1.896 -31.609 -19.078 1 97.88 460 PHE B O 1
ATOM 7399 N N . GLY B 1 461 ? -0.553 -29.922 -18.375 1 97.19 461 GLY B N 1
ATOM 7400 C CA . GLY B 1 461 ? -1.545 -28.875 -18.531 1 97.19 461 GLY B CA 1
ATOM 7401 C C . GLY B 1 461 ? -1.61 -28.312 -19.938 1 97.19 461 GLY B C 1
ATOM 7402 O O . GLY B 1 461 ? -0.604 -28.281 -20.641 1 97.19 461 GLY B O 1
ATOM 7403 N N . TRP B 1 462 ? -2.758 -27.734 -20.344 1 96.94 462 TRP B N 1
ATOM 7404 C CA . TRP B 1 462 ? -2.934 -27.438 -21.766 1 96.94 462 TRP B CA 1
ATOM 7405 C C . TRP B 1 462 ? -3.369 -26 -21.984 1 96.94 462 TRP B C 1
ATOM 7407 O O . TRP B 1 462 ? -3.652 -25.578 -23.109 1 96.94 462 TRP B O 1
ATOM 7417 N N . GLY B 1 463 ? -3.447 -25.203 -20.984 1 96.06 463 GLY B N 1
ATOM 7418 C CA . GLY B 1 463 ? -3.627 -23.766 -21.172 1 96.06 463 GLY B CA 1
ATOM 7419 C C . GLY B 1 463 ? -2.4 -23.078 -21.734 1 96.06 463 GLY B C 1
ATOM 7420 O O . GLY B 1 463 ? -1.346 -23.703 -21.875 1 96.06 463 GLY B O 1
ATOM 7421 N N . LEU B 1 464 ? -2.602 -21.812 -22.094 1 95.69 464 LEU B N 1
ATOM 7422 C CA . LEU B 1 464 ? -1.478 -21.047 -22.625 1 95.69 464 LEU B CA 1
ATOM 7423 C C . LEU B 1 464 ? -0.985 -20.016 -21.609 1 95.69 464 LEU B C 1
ATOM 7425 O O . LEU B 1 464 ? -0.154 -19.172 -21.922 1 95.69 464 LEU B O 1
ATOM 7429 N N . SER B 1 465 ? -1.501 -20.031 -20.438 1 94.75 465 SER B N 1
ATOM 7430 C CA . SER B 1 465 ? -1.138 -19.156 -19.328 1 94.75 465 SER B CA 1
ATOM 7431 C C . SER B 1 465 ? -1.321 -17.688 -19.703 1 94.75 465 SER B C 1
ATOM 7433 O O . SER B 1 465 ? -0.463 -16.859 -19.406 1 94.75 465 SER B O 1
ATOM 7435 N N . ASP B 1 466 ? -2.391 -17.438 -20.391 1 93.31 466 ASP B N 1
ATOM 7436 C CA . ASP B 1 466 ? -2.656 -16.094 -20.875 1 93.31 466 ASP B CA 1
ATOM 7437 C C . ASP B 1 466 ? -3.248 -15.219 -19.766 1 93.31 466 ASP B C 1
ATOM 7439 O O . ASP B 1 466 ? -4.426 -15.352 -19.422 1 93.31 466 ASP B O 1
ATOM 7443 N N . LYS B 1 467 ? -2.455 -14.312 -19.234 1 93.94 467 LYS B N 1
ATOM 7444 C CA . LYS B 1 467 ? -2.828 -13.336 -18.219 1 93.94 467 LYS B CA 1
ATOM 7445 C C . LYS B 1 467 ? -3.207 -14.023 -16.906 1 93.94 467 LYS B C 1
ATOM 7447 O O . LYS B 1 467 ? -4.109 -13.578 -16.203 1 93.94 467 LYS B O 1
ATOM 7452 N N . ILE B 1 468 ? -2.6 -15.156 -16.656 1 94.94 468 ILE B N 1
ATOM 7453 C CA . ILE B 1 468 ? -2.797 -15.758 -15.344 1 94.94 468 ILE B CA 1
ATOM 7454 C C . ILE B 1 468 ? -2.23 -14.836 -14.266 1 94.94 468 ILE B C 1
ATOM 7456 O O . ILE B 1 468 ? -1.231 -14.148 -14.492 1 94.94 468 ILE B O 1
ATOM 7460 N N . HIS B 1 469 ? -2.855 -14.758 -13.102 1 92.69 469 HIS B N 1
ATOM 7461 C CA . HIS B 1 469 ? -2.52 -13.93 -11.945 1 92.69 469 HIS B CA 1
ATOM 7462 C C . HIS B 1 469 ? -2.764 -12.453 -12.242 1 92.69 469 HIS B C 1
ATOM 7464 O O . HIS B 1 469 ? -2.52 -11.594 -11.391 1 92.69 469 HIS B O 1
ATOM 7470 N N . ALA B 1 470 ? -3.238 -12.133 -13.531 1 94.38 470 ALA B N 1
ATOM 7471 C CA . ALA B 1 470 ? -3.502 -10.758 -13.938 1 94.38 470 ALA B CA 1
ATOM 7472 C C . ALA B 1 470 ? -4.977 -10.555 -14.281 1 94.38 470 ALA B C 1
ATOM 7474 O O . ALA B 1 470 ? -5.719 -11.531 -14.438 1 94.38 470 ALA B O 1
ATOM 7475 N N . PRO B 1 471 ? -5.406 -9.258 -14.375 1 94.94 471 PRO B N 1
ATOM 7476 C CA . PRO B 1 471 ? -6.77 -9.023 -14.852 1 94.94 471 PRO B CA 1
ATOM 7477 C C . PRO B 1 471 ? -7 -9.57 -16.266 1 94.94 471 PRO B C 1
ATOM 7479 O O . PRO B 1 471 ? -6.074 -9.594 -17.078 1 94.94 471 PRO B O 1
ATOM 7482 N N . ASN B 1 472 ? -8.234 -10.07 -16.469 1 97.06 472 ASN B N 1
ATOM 7483 C CA . ASN B 1 472 ? -8.68 -10.562 -17.766 1 97.06 472 ASN B CA 1
ATOM 7484 C C . ASN B 1 472 ? -7.973 -11.852 -18.156 1 97.06 472 ASN B C 1
ATOM 7486 O O . ASN B 1 472 ? -7.645 -12.062 -19.328 1 97.06 472 ASN B O 1
ATOM 7490 N N . GLU B 1 473 ? -7.715 -12.633 -17.141 1 97.38 473 GLU B N 1
ATOM 7491 C CA . GLU B 1 473 ? -7.266 -14 -17.406 1 97.38 473 GLU B CA 1
ATOM 7492 C C . GLU B 1 473 ? -8.172 -14.688 -18.422 1 97.38 473 GLU B C 1
ATOM 7494 O O . GLU B 1 473 ? -9.391 -14.516 -18.391 1 97.38 473 GLU B O 1
ATOM 7499 N N . ARG B 1 474 ? -7.516 -15.477 -19.312 1 97.81 474 ARG B N 1
ATOM 7500 C CA . ARG B 1 474 ? -8.344 -16.109 -20.328 1 97.81 474 ARG B CA 1
ATOM 7501 C C . ARG B 1 474 ? -7.773 -17.453 -20.75 1 97.81 474 ARG B C 1
ATOM 7503 O O . ARG B 1 474 ? -6.582 -17.703 -20.562 1 97.81 474 ARG B O 1
ATOM 7510 N N . LEU B 1 475 ? -8.656 -18.297 -21.156 1 98.5 475 LEU B N 1
ATOM 7511 C CA . LEU B 1 475 ? -8.352 -19.625 -21.688 1 98.5 475 LEU B CA 1
ATOM 7512 C C . LEU B 1 475 ? -8.836 -19.766 -23.125 1 98.5 475 LEU B C 1
ATOM 7514 O O . LEU B 1 475 ? -10.023 -19.547 -23.406 1 98.5 475 LEU B O 1
ATOM 7518 N N . LEU B 1 476 ? -7.895 -20.062 -24.031 1 98.12 476 LEU B N 1
ATOM 7519 C CA . LEU B 1 476 ? -8.273 -20.297 -25.406 1 98.12 476 LEU B CA 1
ATOM 7520 C C . LEU B 1 476 ? -9.18 -21.516 -25.516 1 98.12 476 LEU B C 1
ATOM 7522 O O . LEU B 1 476 ? -8.812 -22.609 -25.094 1 98.12 476 LEU B O 1
ATOM 7526 N N . ALA B 1 477 ? -10.359 -21.344 -26.109 1 97.75 477 ALA B N 1
ATOM 7527 C CA . ALA B 1 477 ? -11.359 -22.406 -26.188 1 97.75 477 ALA B CA 1
ATOM 7528 C C . ALA B 1 477 ? -10.797 -23.641 -26.906 1 97.75 477 ALA B C 1
ATOM 7530 O O . ALA B 1 477 ? -11.078 -24.766 -26.531 1 97.75 477 ALA B O 1
ATOM 7531 N N . GLU B 1 478 ? -10.023 -23.422 -27.906 1 96.5 478 GLU B N 1
ATOM 7532 C CA . GLU B 1 478 ? -9.391 -24.516 -28.641 1 96.5 478 GLU B CA 1
ATOM 7533 C C . GLU B 1 478 ? -8.516 -25.359 -27.719 1 96.5 478 GLU B C 1
ATOM 7535 O O . GLU B 1 478 ? -8.477 -26.594 -27.844 1 96.5 478 GLU B O 1
ATOM 7540 N N . MET B 1 479 ? -7.863 -24.703 -26.859 1 97.44 479 MET B N 1
ATOM 7541 C CA . MET B 1 479 ? -6.969 -25.422 -25.953 1 97.44 479 MET B CA 1
ATOM 7542 C C . MET B 1 479 ? -7.762 -26.203 -24.906 1 97.44 479 MET B C 1
ATOM 7544 O O . MET B 1 479 ? -7.336 -27.281 -24.469 1 97.44 479 MET B O 1
ATOM 7548 N N . TYR B 1 480 ? -8.922 -25.656 -24.5 1 97.81 480 TYR B N 1
ATOM 7549 C CA . TYR B 1 480 ? -9.812 -26.391 -23.594 1 97.81 480 TYR B CA 1
ATOM 7550 C C . TYR B 1 480 ? -10.281 -27.688 -24.234 1 97.81 480 TYR B C 1
ATOM 7552 O O . TYR B 1 480 ? -10.297 -28.734 -23.578 1 97.81 480 TYR B O 1
ATOM 7560 N N . ASP B 1 481 ? -10.57 -27.656 -25.453 1 96.62 481 ASP B N 1
ATOM 7561 C CA . ASP B 1 481 ? -10.992 -28.828 -26.203 1 96.62 481 ASP B CA 1
ATOM 7562 C C . ASP B 1 481 ? -9.828 -29.797 -26.438 1 96.62 481 ASP B C 1
ATOM 7564 O O . ASP B 1 481 ? -9.953 -31 -26.188 1 96.62 481 ASP B O 1
ATOM 7568 N N . LYS B 1 482 ? -8.773 -29.25 -26.891 1 96.31 482 LYS B N 1
ATOM 7569 C CA . LYS B 1 482 ? -7.586 -30.062 -27.156 1 96.31 482 LYS B CA 1
ATOM 7570 C C . LYS B 1 482 ? -7.102 -30.766 -25.891 1 96.31 482 LYS B C 1
ATOM 7572 O O . LYS B 1 482 ? -6.645 -31.906 -25.953 1 96.31 482 LYS B O 1
ATOM 7577 N N . GLY B 1 483 ? -7.172 -30.031 -24.844 1 97.75 483 GLY B N 1
ATOM 7578 C CA . GLY B 1 483 ? -6.738 -30.594 -23.578 1 97.75 483 GLY B CA 1
ATOM 7579 C C . GLY B 1 483 ? -7.547 -31.812 -23.156 1 97.75 483 GLY B C 1
ATOM 7580 O O . GLY B 1 483 ? -6.988 -32.812 -22.719 1 97.75 483 GLY B O 1
ATOM 7581 N N . ARG B 1 484 ? -8.852 -31.766 -23.328 1 97.56 484 ARG B N 1
ATOM 7582 C CA . ARG B 1 484 ? -9.703 -32.906 -23.016 1 97.56 484 ARG B CA 1
ATOM 7583 C C . ARG B 1 484 ? -9.328 -34.125 -23.875 1 97.56 484 ARG B C 1
ATOM 7585 O O . ARG B 1 484 ? -9.234 -35.25 -23.359 1 97.56 484 ARG B O 1
ATOM 7592 N N . ARG B 1 485 ? -9.117 -33.875 -25.078 1 97.62 485 ARG B N 1
ATOM 7593 C CA . ARG B 1 485 ? -8.734 -34.938 -25.984 1 97.62 485 ARG B CA 1
ATOM 7594 C C . ARG B 1 485 ? -7.379 -35.531 -25.594 1 97.62 485 ARG B C 1
ATOM 7596 O O . ARG B 1 485 ? -7.203 -36.75 -25.578 1 97.62 485 ARG B O 1
ATOM 7603 N N . ALA B 1 486 ? -6.492 -34.656 -25.312 1 98.12 486 ALA B N 1
ATOM 7604 C CA . ALA B 1 486 ? -5.148 -35.062 -24.922 1 98.12 486 ALA B CA 1
ATOM 7605 C C . ALA B 1 486 ? -5.199 -35.969 -23.703 1 98.12 486 ALA B C 1
ATOM 7607 O O . ALA B 1 486 ? -4.523 -37 -23.656 1 98.12 486 ALA B O 1
ATOM 7608 N N . TRP B 1 487 ? -5.941 -35.562 -22.734 1 98.56 487 TRP B N 1
ATOM 7609 C CA . TRP B 1 487 ? -6.047 -36.344 -21.516 1 98.56 487 TRP B CA 1
ATOM 7610 C C . TRP B 1 487 ? -6.656 -37.719 -21.797 1 98.56 487 TRP B C 1
ATOM 7612 O O . TRP B 1 487 ? -6.25 -38.719 -21.203 1 98.56 487 TRP B O 1
ATOM 7622 N N . ALA B 1 488 ? -7.637 -37.781 -22.688 1 98.31 488 ALA B N 1
ATOM 7623 C CA . ALA B 1 488 ? -8.211 -39.094 -23.062 1 98.31 488 ALA B CA 1
ATOM 7624 C C . ALA B 1 488 ? -7.16 -39.969 -23.719 1 98.31 488 ALA B C 1
ATOM 7626 O O . ALA B 1 488 ? -7.074 -41.156 -23.406 1 98.31 488 ALA B O 1
ATOM 7627 N N . ILE B 1 489 ? -6.371 -39.438 -24.562 1 98 489 ILE B N 1
ATOM 7628 C CA . ILE B 1 489 ? -5.375 -40.188 -25.312 1 98 489 ILE B CA 1
ATOM 7629 C C . ILE B 1 489 ? -4.266 -40.656 -24.375 1 98 489 ILE B C 1
ATOM 7631 O O . ILE B 1 489 ? -3.824 -41.812 -24.469 1 98 489 ILE B O 1
ATOM 7635 N N . ILE B 1 490 ? -3.816 -39.844 -23.484 1 98.12 490 ILE B N 1
ATOM 7636 C CA . ILE B 1 490 ? -2.643 -40.156 -22.672 1 98.12 490 ILE B CA 1
ATOM 7637 C C . ILE B 1 490 ? -2.965 -41.344 -21.75 1 98.12 490 ILE B C 1
ATOM 7639 O O . ILE B 1 490 ? -2.092 -42.156 -21.438 1 98.12 490 ILE B O 1
ATOM 7643 N N . LEU B 1 491 ? -4.211 -41.406 -21.266 1 97.75 491 LEU B N 1
ATOM 7644 C CA . LEU B 1 491 ? -4.586 -42.531 -20.406 1 97.75 491 LEU B CA 1
ATOM 7645 C C . LEU B 1 491 ? -4.387 -43.844 -21.125 1 97.75 491 LEU B C 1
ATOM 7647 O O . LEU B 1 491 ? -3.891 -44.812 -20.531 1 97.75 491 LEU B O 1
ATOM 7651 N N . GLU B 1 492 ? -4.738 -43.906 -22.344 1 96.44 492 GLU B N 1
ATOM 7652 C CA . GLU B 1 492 ? -4.496 -45.094 -23.125 1 96.44 492 GLU B CA 1
ATOM 7653 C C . GLU B 1 492 ? -3.006 -45.312 -23.375 1 96.44 492 GLU B C 1
ATOM 7655 O O . GLU B 1 492 ? -2.5 -46.438 -23.266 1 96.44 492 GLU B O 1
ATOM 7660 N N . ARG B 1 493 ? -2.32 -44.25 -23.766 1 96.06 493 ARG B N 1
ATOM 7661 C CA . ARG B 1 493 ? -0.905 -44.375 -24.094 1 96.06 493 ARG B CA 1
ATOM 7662 C C . ARG B 1 493 ? -0.092 -44.875 -22.906 1 96.06 493 ARG B C 1
ATOM 7664 O O . ARG B 1 493 ? 0.888 -45.594 -23.078 1 96.06 493 ARG B O 1
ATOM 7671 N N . LEU B 1 494 ? -0.48 -44.469 -21.75 1 96.25 494 LEU B N 1
ATOM 7672 C CA . LEU B 1 494 ? 0.213 -44.938 -20.547 1 96.25 494 LEU B CA 1
ATOM 7673 C C . LEU B 1 494 ? -0.004 -46.438 -20.328 1 96.25 494 LEU B C 1
ATOM 7675 O O . LEU B 1 494 ? 0.919 -47.125 -19.922 1 96.25 494 LEU B O 1
ATOM 7679 N N . ALA B 1 495 ? -1.204 -46.906 -20.578 1 95.06 495 ALA B N 1
ATOM 7680 C CA . ALA B 1 495 ? -1.48 -48.344 -20.484 1 95.06 495 ALA B CA 1
ATOM 7681 C C . ALA B 1 495 ? -0.662 -49.125 -21.5 1 95.06 495 ALA B C 1
ATOM 7683 O O . ALA B 1 495 ? -0.155 -50.219 -21.203 1 95.06 495 ALA B O 1
ATOM 7684 N N . VAL B 1 496 ? -0.578 -48.562 -22.656 1 92.69 496 VAL B N 1
ATOM 7685 C CA . VAL B 1 496 ? 0.2 -49.188 -23.719 1 92.69 496 VAL B CA 1
ATOM 7686 C C . VAL B 1 496 ? 1.674 -49.219 -23.312 1 92.69 496 VAL B C 1
ATOM 7688 O O . VAL B 1 496 ? 2.332 -50.25 -23.469 1 92.69 496 VAL B O 1
ATOM 7691 N N . ALA B 1 497 ? 2.191 -48.156 -22.844 1 91.81 497 ALA B N 1
ATOM 7692 C CA . ALA B 1 497 ? 3.59 -48.062 -22.438 1 91.81 497 ALA B CA 1
ATOM 7693 C C . ALA B 1 497 ? 3.906 -49.062 -21.344 1 91.81 497 ALA B C 1
ATOM 7695 O O . ALA B 1 497 ? 5.02 -49.594 -21.266 1 91.81 497 ALA B O 1
ATOM 7696 N N . HIS B 1 498 ? 2.879 -49.375 -20.531 1 92.38 498 HIS B N 1
ATOM 7697 C CA . HIS B 1 498 ? 3.07 -50.312 -19.422 1 92.38 498 HIS B CA 1
ATOM 7698 C C . HIS B 1 498 ? 2.74 -51.75 -19.844 1 92.38 498 HIS B C 1
ATOM 7700 O O . HIS B 1 498 ? 2.84 -52.688 -19.047 1 92.38 498 HIS B O 1
ATOM 7706 N N . GLY B 1 499 ? 2.275 -51.906 -21.031 1 90.44 499 GLY B N 1
ATOM 7707 C CA . GLY B 1 499 ? 1.98 -53.219 -21.562 1 90.44 499 GLY B CA 1
ATOM 7708 C C . GLY B 1 499 ? 0.695 -53.812 -21.016 1 90.44 499 GLY B C 1
ATOM 7709 O O . GLY B 1 499 ? 0.551 -55.031 -20.953 1 90.44 499 GLY B O 1
ATOM 7710 N N . THR B 1 500 ? -0.234 -52.938 -20.672 1 91.81 500 THR B N 1
ATOM 7711 C CA . THR B 1 500 ? -1.418 -53.469 -20 1 91.81 500 THR B CA 1
ATOM 7712 C C . THR B 1 500 ? -2.674 -53.188 -20.828 1 91.81 500 THR B C 1
ATOM 7714 O O . THR B 1 500 ? -3.762 -53.656 -20.484 1 91.81 500 THR B O 1
ATOM 7717 N N . PHE B 1 501 ? -2.482 -52.469 -21.875 1 91.88 501 PHE B N 1
ATOM 7718 C CA . PHE B 1 501 ? -3.66 -52.156 -22.656 1 91.88 501 PHE B CA 1
ATOM 7719 C C . PHE B 1 501 ? -4.094 -53.312 -23.516 1 91.88 501 PHE B C 1
ATOM 7721 O O . PHE B 1 501 ? -3.307 -53.844 -24.312 1 91.88 501 PHE B O 1
ATOM 7728 N N . ASP B 1 502 ? -5.305 -53.719 -23.344 1 86.94 502 ASP B N 1
ATOM 7729 C CA . ASP B 1 502 ? -5.949 -54.75 -24.156 1 86.94 502 ASP B CA 1
ATOM 7730 C C . ASP B 1 502 ? -7.277 -54.219 -24.719 1 86.94 502 ASP B C 1
ATOM 7732 O O . ASP B 1 502 ? -8.273 -54.125 -24 1 86.94 502 ASP B O 1
ATOM 7736 N N . GLU B 1 503 ? -7.293 -54 -26 1 86.19 503 GLU B N 1
ATOM 7737 C CA . GLU B 1 503 ? -8.477 -53.438 -26.641 1 86.19 503 GLU B CA 1
ATOM 7738 C C . GLU B 1 503 ? -9.695 -54.312 -26.422 1 86.19 503 GLU B C 1
ATOM 7740 O O . GLU B 1 503 ? -10.82 -53.812 -26.328 1 86.19 503 GLU B O 1
ATOM 7745 N N . ALA B 1 504 ? -9.477 -55.531 -26.344 1 79.44 504 ALA B N 1
ATOM 7746 C CA . ALA B 1 504 ? -10.562 -56.5 -26.188 1 79.44 504 ALA B CA 1
ATOM 7747 C C . ALA B 1 504 ? -11.281 -56.312 -24.859 1 79.44 504 ALA B C 1
ATOM 7749 O O . ALA B 1 504 ? -12.43 -56.719 -24.703 1 79.44 504 ALA B O 1
ATOM 7750 N N . ALA B 1 505 ? -10.578 -55.812 -23.953 1 80.06 505 ALA B N 1
ATOM 7751 C CA . ALA B 1 505 ? -11.141 -55.625 -22.625 1 80.06 505 ALA B CA 1
ATOM 7752 C C . ALA B 1 505 ? -12.156 -54.5 -22.625 1 80.06 505 ALA B C 1
ATOM 7754 O O . ALA B 1 505 ? -12.906 -54.312 -21.656 1 80.06 505 ALA B O 1
ATOM 7755 N N . PHE B 1 506 ? -12.164 -53.719 -23.578 1 78.81 506 PHE B N 1
ATOM 7756 C CA . PHE B 1 506 ? -13.016 -52.531 -23.625 1 78.81 506 PHE B CA 1
ATOM 7757 C C . PHE B 1 506 ? -14.227 -52.75 -24.516 1 78.81 506 PHE B C 1
ATOM 7759 O O . PHE B 1 506 ? -15.039 -51.875 -24.719 1 78.81 506 PHE B O 1
ATOM 7766 N N . GLY B 1 507 ? -14.586 -54.188 -24.766 1 58.34 507 GLY B N 1
ATOM 7767 C CA . GLY B 1 507 ? -15.625 -54.656 -25.672 1 58.34 507 GLY B CA 1
ATOM 7768 C C . GLY B 1 507 ? -16.906 -53.844 -25.594 1 58.34 507 GLY B C 1
ATOM 7769 O O . GLY B 1 507 ? -17.062 -53 -24.703 1 58.34 507 GLY B O 1
ATOM 7770 N N . THR B 1 508 ? -18.062 -54.156 -26.609 1 48.25 508 THR B N 1
ATOM 7771 C CA . THR B 1 508 ? -19.281 -53.594 -27.188 1 48.25 508 THR B CA 1
ATOM 7772 C C . THR B 1 508 ? -20.359 -53.406 -26.125 1 48.25 508 THR B C 1
ATOM 7774 O O . THR B 1 508 ? -21.125 -54.312 -25.844 1 48.25 508 THR B O 1
ATOM 7777 N N . ALA B 1 509 ? -20.234 -52.938 -25.141 1 42.53 509 ALA B N 1
ATOM 7778 C CA . ALA B 1 509 ? -21.312 -52.875 -24.156 1 42.53 509 ALA B CA 1
ATOM 7779 C C . ALA B 1 509 ? -22.562 -52.219 -24.766 1 42.53 509 ALA B C 1
ATOM 7781 O O . ALA B 1 509 ? -23.578 -52.062 -24.062 1 42.53 509 ALA B O 1
ATOM 7782 N N . GLY B 1 510 ? -22.625 -51.688 -25.891 1 36.47 510 GLY B N 1
ATOM 7783 C CA . GLY B 1 510 ? -23.906 -51.156 -26.297 1 36.47 510 GLY B CA 1
ATOM 7784 C C . GLY B 1 510 ? -25.016 -52.188 -26.344 1 36.47 510 GLY B C 1
ATOM 7785 O O . GLY B 1 510 ? -26.172 -51.875 -26.594 1 36.47 510 GLY B O 1
ATOM 7786 N N . SER B 1 511 ? -24.875 -53.5 -26.531 1 33.34 511 SER B N 1
ATOM 7787 C CA . SER B 1 511 ? -26.016 -54.312 -26.922 1 33.34 511 SER B CA 1
ATOM 7788 C C . SER B 1 511 ? -26.859 -54.688 -25.719 1 33.34 511 SER B C 1
ATOM 7790 O O . SER B 1 511 ? -27.938 -55.281 -25.859 1 33.34 511 SER B O 1
ATOM 7792 N N . ALA B 1 512 ? -26.438 -54.875 -24.547 1 34.91 512 ALA B N 1
ATOM 7793 C CA . ALA B 1 512 ? -27.297 -55.625 -23.625 1 34.91 512 ALA B CA 1
ATOM 7794 C C . ALA B 1 512 ? -28.359 -54.719 -23 1 34.91 512 ALA B C 1
ATOM 7796 O O . ALA B 1 512 ? -29.234 -55.188 -22.266 1 34.91 512 ALA B O 1
ATOM 7797 N N . ALA B 1 513 ? -28.469 -53.469 -22.938 1 33.31 513 ALA B N 1
ATOM 7798 C CA . ALA B 1 513 ? -29.484 -52.875 -22.078 1 33.31 513 ALA B CA 1
ATOM 7799 C C . ALA B 1 513 ? -30.875 -53.031 -22.703 1 33.31 513 ALA B C 1
ATOM 7801 O O . ALA B 1 513 ? -31.859 -53.219 -22 1 33.31 513 ALA B O 1
ATOM 7802 N N . GLY B 1 514 ? -31.391 -52.656 -23.969 1 30.42 514 GLY B N 1
ATOM 7803 C CA . GLY B 1 514 ? -32.812 -52.281 -23.969 1 30.42 514 GLY B CA 1
ATOM 7804 C C . GLY B 1 514 ? -33.719 -53.5 -23.969 1 30.42 514 GLY B C 1
ATOM 7805 O O . GLY B 1 514 ? -34.938 -53.344 -24.172 1 30.42 514 GLY B O 1
ATOM 7806 N N . LYS B 1 515 ? -33.281 -54.719 -23.875 1 33.78 515 LYS B N 1
ATOM 7807 C CA . LYS B 1 515 ? -34.438 -55.594 -24.062 1 33.78 515 LYS B CA 1
ATOM 7808 C C . LYS B 1 515 ? -35.344 -55.594 -22.828 1 33.78 515 LYS B C 1
ATOM 7810 O O . LYS B 1 515 ? -36.344 -56.281 -22.797 1 33.78 515 LYS B O 1
ATOM 7815 N N . GLY B 1 516 ? -34.844 -55.281 -21.703 1 26.3 516 GLY B N 1
ATOM 7816 C CA . GLY B 1 516 ? -35.781 -55.812 -20.734 1 26.3 516 GLY B CA 1
ATOM 7817 C C . GLY B 1 516 ? -37.125 -55.125 -20.781 1 26.3 516 GLY B C 1
ATOM 7818 O O . GLY B 1 516 ? -38.156 -55.781 -20.656 1 26.3 516 GLY B O 1
ATOM 7819 N N . ALA B 1 517 ? -37.281 -53.812 -20.516 1 31.83 517 ALA B N 1
ATOM 7820 C CA . ALA B 1 517 ? -38.562 -53.406 -19.938 1 31.83 517 ALA B CA 1
ATOM 7821 C C . ALA B 1 517 ? -39.656 -53.375 -21 1 31.83 517 ALA B C 1
ATOM 7823 O O . ALA B 1 517 ? -40.812 -53 -20.719 1 31.83 517 ALA B O 1
ATOM 7824 N N . HIS B 1 518 ? -39.375 -53.531 -22.312 1 27.3 518 HIS B N 1
ATOM 7825 C CA . HIS B 1 518 ? -40.562 -53.188 -23.094 1 27.3 518 HIS B CA 1
ATOM 7826 C C . HIS B 1 518 ? -41.594 -54.312 -23.047 1 27.3 518 HIS B C 1
ATOM 7828 O O . HIS B 1 518 ? -42.719 -54.125 -23.516 1 27.3 518 HIS B O 1
ATOM 7834 N N . ASP B 1 519 ? -41.281 -55.531 -22.719 1 26.27 519 ASP B N 1
ATOM 7835 C CA . ASP B 1 519 ? -42.312 -56.5 -23.125 1 26.27 519 ASP B CA 1
ATOM 7836 C C . ASP B 1 519 ? -43.5 -56.5 -22.141 1 26.27 519 ASP B C 1
ATOM 7838 O O . ASP B 1 519 ? -44.469 -57.25 -22.312 1 26.27 519 ASP B O 1
ATOM 7842 N N . GLU B 1 520 ? -43.406 -56.125 -20.828 1 24.64 520 GLU B N 1
ATOM 7843 C CA . GLU B 1 520 ? -44.656 -56.438 -20.125 1 24.64 520 GLU B CA 1
ATOM 7844 C C . GLU B 1 520 ? -45.75 -55.438 -20.516 1 24.64 520 GLU B C 1
ATOM 7846 O O . GLU B 1 520 ? -45.688 -54.25 -20.156 1 24.64 520 GLU B O 1
ATOM 7851 N N . LEU B 1 521 ? -45.906 -55.125 -21.812 1 20.91 521 LEU B N 1
ATOM 7852 C CA . LEU B 1 521 ? -47.312 -55.094 -22.188 1 20.91 521 LEU B CA 1
ATOM 7853 C C . LEU B 1 521 ? -47.844 -56.531 -22.391 1 20.91 521 LEU B C 1
ATOM 7855 O O . LEU B 1 521 ? -47.156 -57.375 -22.984 1 20.91 521 LEU B O 1
#

Foldseek 3Di:
DDDPPDDPPPPPPPPPPPPPPPPPQLPQPDDFPLLVQLLVLLVVCLVVLVVQLLVLLLQQLAQQDPVSLVSQVVSLVVVLVLLVVLPWPDWDFADFPDSWTKTKTWDQDADFFPVRHGFFEEEEEAESHFHDAPPQVPFPDGQSGWDDDPQWTWHTCCVRASLLSSLLSSLSSSSCVRQVHFLHIYMYIYTSAQVLVCAGVLVVCQVCLPVRFGQAYEYSGDAAQDLQFGEWAFWEWKKFKKKKKKFQDPFKFQCVVCNPPGDFQVVLVVVLVVQQADPPFRDGPQPCLCVFFDDQDPVNVVLVVVSPDDQVVVCVVVVNPDDDHGPPDDPQCCLFRNKDKDFPDWDDDDDDPDDDRIRGRMIMIMIMMIHHPPDFNVVNQVSSQVSQVVSRDPSMDMGMDTGGHIAHMAGDDPPDLLSVLLQSLSCNLNVDGHGYGHGNDDRRVQRSCCVNNVHHYIHLHHFNQAQGSHHGDIGRNSSSSSSSSSSNSSSNSSSVSVVTDDSVSSDDVPPPPPPDDPPPD/DDDPPPPDPPVPPPPPPPPPPPPPQLPQPDDFPLLVQLLVLLVVCLVVLVVQLLVLLLQQLAQQDPVSLVSQVVSLVVVLVLLVVLPWPDWDFADFPDSWTKTKTWDQDADFFPVRHGFFEEEEEAESHFHDAPPQVPFPDGQSGWDDDPQWTWHTCCVRASLLSSLLSSLSSSSCVRQVHFLHIYMYIYTSAQVLVCAGVLVVCQVCLPVRFGQAYEYSGDAAQDLQFGEWAFWEWKKFKKKKKKFQDPFKFQCVVCNPPGDFQVVLVVVLVVQQADPPQRDGPQPCLCVFFDDQDPVNVVLVVVSPDDQVVVCVVVVNPDDDHGPPDDPQCCQFRNKDKDFPDWDDDDDDPDDDRIRGRMIMIMIMMIHHPPDFRVVNQVSSQVSQVVSRDPSMDMGMDTGGHIAHMAGDDPPDLLSVLLQSLSCNLNVDGHGYGHGNDDRRVQRSCCVNNVHHYIHLHHFNQAQGSHHGDIGRNSSSSSSSSSSNSSSNSSSVSVVTDDSVSSDDVPPPPDPPDPPPD

Solvent-accessible surface area (backbone atoms only — not comparable to full-atom values): 53425 Å² total; per-residue (Å²): 133,83,82,74,78,81,80,82,80,76,81,75,77,75,75,76,73,73,73,72,70,72,60,77,68,73,79,64,74,78,75,49,69,64,54,52,52,24,52,50,48,52,65,73,41,50,71,61,52,52,50,52,51,40,57,58,30,49,36,62,15,22,55,43,38,77,89,24,47,68,33,35,53,50,44,48,54,50,46,48,53,52,42,47,74,40,66,47,37,80,62,43,81,41,79,41,91,52,94,48,40,34,38,34,32,31,44,83,71,25,54,53,17,95,86,61,45,68,33,56,34,36,32,38,35,26,31,64,22,25,64,71,65,70,60,65,88,70,36,88,57,61,50,45,48,63,42,80,55,96,62,23,35,32,18,53,24,39,31,55,16,46,37,24,34,46,21,47,51,52,19,52,23,31,32,31,73,72,49,72,40,45,49,32,16,41,33,42,47,34,31,30,34,60,64,37,36,32,68,42,49,59,67,42,44,57,74,40,33,78,81,62,61,46,70,31,31,39,24,21,45,54,46,26,83,42,97,67,38,39,50,43,59,35,31,33,17,9,31,32,30,30,36,39,39,26,36,21,32,68,44,47,37,36,33,33,60,44,32,34,28,42,55,43,16,44,51,54,48,18,39,57,59,33,58,42,34,36,89,85,42,46,38,71,53,45,73,69,73,62,74,50,61,64,82,87,47,72,68,56,51,50,35,54,59,68,66,61,80,56,67,67,58,49,30,63,74,40,41,40,59,42,77,40,43,41,66,94,49,54,61,62,47,24,21,54,59,42,58,37,79,41,58,17,13,29,40,19,48,54,72,62,74,66,61,51,74,27,32,32,19,39,19,39,35,30,36,41,28,35,28,33,66,78,42,48,38,70,60,52,49,49,37,50,38,53,44,48,59,72,66,46,55,80,37,43,49,61,50,62,43,83,32,76,21,52,21,47,31,29,76,39,72,88,81,37,69,64,51,53,34,47,42,52,47,32,26,64,75,47,71,35,80,45,41,59,38,62,36,18,34,65,60,41,60,53,26,41,33,39,72,58,61,68,23,60,56,40,61,62,14,42,27,66,63,43,38,44,78,24,58,67,11,29,21,51,46,67,36,55,53,49,32,22,50,44,42,43,49,39,41,45,41,49,13,48,75,69,66,18,58,50,76,75,77,48,58,81,70,79,71,70,76,72,65,67,80,62,66,86,109,134,79,83,73,79,76,78,78,78,75,75,75,76,73,76,75,75,72,74,72,70,74,60,78,68,76,80,66,72,79,75,50,70,66,54,51,53,23,52,52,48,53,65,72,40,49,69,58,51,51,49,51,51,40,56,57,31,48,35,61,14,24,55,43,38,77,89,24,47,68,32,34,53,50,43,49,52,50,47,47,53,51,42,48,73,38,66,47,38,79,63,42,80,42,80,40,90,52,94,48,39,33,38,35,31,30,44,82,71,26,52,52,18,94,86,62,46,69,33,54,33,35,33,37,32,28,31,63,24,25,65,70,65,71,62,64,87,68,35,89,57,62,50,48,49,64,42,80,56,96,63,24,35,31,17,53,25,39,32,56,17,45,38,24,34,46,20,48,51,50,19,53,23,32,33,31,73,69,50,71,42,44,50,30,16,39,34,42,47,36,31,30,34,59,63,37,38,33,68,42,48,60,66,42,42,58,74,41,32,79,81,62,61,46,70,34,30,38,24,21,45,54,45,26,84,43,97,63,37,39,50,44,60,36,31,31,18,8,30,31,28,30,34,39,39,27,35,22,31,68,44,45,36,36,33,33,63,44,31,34,27,42,55,43,14,45,52,52,48,18,38,55,58,34,57,44,37,38,91,86,41,46,39,71,54,47,72,70,73,62,72,51,60,62,81,86,48,72,68,55,51,50,36,54,60,70,65,60,80,55,67,68,58,48,30,63,75,40,40,39,60,42,76,42,43,41,66,95,51,54,62,62,48,24,21,54,60,41,59,36,79,41,56,17,13,30,41,20,48,55,72,61,73,67,61,53,73,27,29,33,19,40,19,40,34,31,36,41,28,35,28,33,65,80,43,45,38,69,60,52,50,50,36,50,37,51,44,49,59,73,65,46,54,79,36,44,48,60,48,62,43,83,34,76,20,51,19,46,33,30,77,39,73,87,80,37,70,64,50,53,36,48,42,52,48,30,27,65,75,47,73,35,79,45,40,61,39,61,37,18,33,65,61,44,62,53,27,43,33,40,71,57,60,69,23,60,57,40,61,61,14,40,27,65,63,42,40,44,77,23,58,65,12,29,20,51,46,66,36,56,53,49,29,22,50,44,43,44,50,41,42,45,41,49,13,48,75,70,67,16,58,51,77,75,77,50,58,82,69,79,72,74,65,79,69,64,79,68,60,88,111

pLDDT: mean 90.98, std 18.17, range [20.91, 98.88]